Protein 2MT8 (pdb70)

Nearest PDB structures (foldseek):
  2mt8-assembly1_A  TM=7.486E-01  e=1.185E-05  synthetic construct
  1w7z-assembly1_C  TM=8.193E-01  e=6.221E-02  Ecballium elaterium
  1h9i-assembly1_I  TM=8.302E-01  e=5.796E-02  Ecballium elaterium
  1h9h-assembly1_I  TM=8.291E-01  e=7.168E-02  Ecballium elaterium
  1w7z-assembly2_G  TM=8.388E-01  e=8.258E-02  Ecballium elaterium

Foldseek 3Di:
DQAQVDWAFAPAQVVDDDQWGADPVRTTAGPPGHHSPHD

GO terms:
  GO:0004867 serine-type endopeptidase inhibitor activity (F, IMP)

InterPro domains:
  IPR000737 Proteinase inhibitor I7, squash [PF00299] (7-34)
  IPR000737 Proteinase inh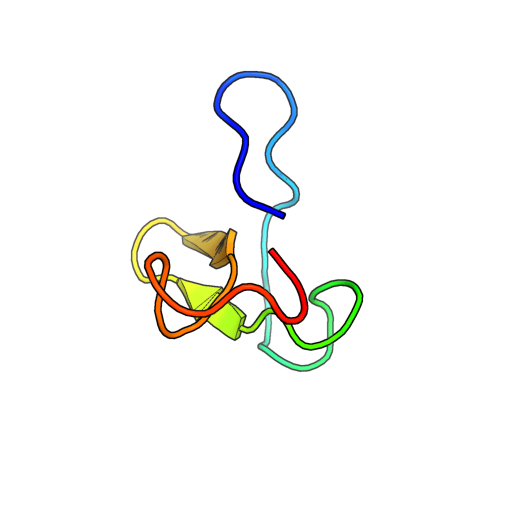ibitor I7, squash [PS00286] (8-27)
  IPR000737 Proteinase inhibitor I7, squash [cd00150] (8-34)
  IPR011052 Proteinase/amylase inhibitor domain superfamily [SSF57027] (2-34)

Secondary structure (DSSP, 8-state):
---SSSPPB-SSGGGSSTT-EE-TTSBEE-S-SSS-S--

Sequence (39 aa):
CEAIYAAPKCRRDSDCPGACICRGNGYCGEAIYAAPFARCEAIYAAPKCRRDSDCPGACICRGNGYCGEAIYAAPFARCEAIYAAPKCRRDSDCPGACICRGNGYCGEAIYAAPFARCEAIYAAPKCRRDSDCPGACICRGNGYCGEAIYAAPFARCEAIYAAPKCRRDSDCPGACICRGNGYCGEAIYAAPFARCEAIYAAPKCRRDSDCPGACICRGNGYCGEAIYAAPFARCEAIYAAPKCRRDSDCPGACICRGNGYCGEAIYAAPFARCEAIYAAPKCRRDSDCPGACICRGNGYCGEAIYAAPFARCEAIYAAPKCRRDSDCPGACICRGNGYCGEAIYAAPFARCEAIYAAPKCRRDSDCPGACICRGNGYCGEAIYAAPFARCEAIYAAPKCRRDSDCPGACICRGNGYCGEAIYAAPFARCEAIYAAPKCRRDSDCPGACICRGNGYCGEAIYAAPFARCEAIYAAPKCRRDSDCPGACICRGNGYCGEAIYAAPFARCEAIYAAPKCRRDSDCPGACICRGNGYCGEAIYAAPFARCEAIYAAPKCRRDSDCPGACICRGNGYCGEAIYAAPFARCEAIYAAPKCRRDSDCPGACICRGNGYCGEAIYAAPFARCEAIYAAPKCRRDSDCPGACICRGNGYCGEAIYAAPFARCEAIYAAPKCRRDSDCPGACICRGNGYCGEAIYAAPFARCEAIYAAPKCRRDSDCPGACICRGNGYCGEAIYAAPFARCEAIYAAPKCRRDSDCPGACICRGNGYCGEAIYAAPFAR

Radius of gyration: 8.67 Å; Cα contacts (8 Å, |Δi|>4): 76; chains: 1; bounding box: 23×21×16 Å

Organism: Momordica cochinchinensis (NCBI:txid3674)

Solvent-accessible surface area: 2978 Å² total; per-residue (Å²): 26,66,45,180,220,76,26,52,163,17,199,154,78,88,50,9,64,77,48,5,59,42,66,92,105,33,83,4,0,13,44,107,103,91,39,125,170,18,140

Structure (mmCIF, N/CA/C/O backbone):
data_2MT8
#
_entry.id   2MT8
#
loop_
_atom_site.group_PDB
_atom_site.id
_atom_site.type_symbol
_atom_site.label_atom_id
_atom_site.label_alt_id
_atom_site.label_comp_id
_atom_site.label_asym_id
_atom_site.label_entity_id
_atom_site.label_seq_id
_atom_site.pdbx_PDB_ins_code
_atom_site.Cartn_x
_atom_site.Cartn_y
_atom_site.Cartn_z
_atom_site.occupancy
_atom_site.B_iso_or_equiv
_atom_site.auth_seq_id
_atom_site.auth_comp_id
_atom_site.auth_asym_id
_atom_site.auth_atom_id
_atom_site.pdbx_PDB_model_num
ATOM 1 N N . CYS A 1 1 ? -3.985 1.927 2.378 1.00 0.00 1 CYS A N 1
ATOM 2 C CA . CYS A 1 1 ? -2.987 2.706 3.075 1.00 0.00 1 CYS A CA 1
ATOM 3 C C . CYS A 1 1 ? -2.315 3.659 2.108 1.00 0.00 1 CYS A C 1
ATOM 4 O O . CYS A 1 1 ? -1.144 4.060 2.292 1.00 0.00 1 CYS A O 1
ATOM 11 N N . GLU A 1 2 ? -3.069 4.122 1.141 1.00 0.00 2 GLU A N 1
ATOM 12 C CA . GLU A 1 2 ? -2.513 4.976 0.148 1.00 0.00 2 GLU A CA 1
ATOM 13 C C . GLU A 1 2 ? -2.611 6.395 0.642 1.00 0.00 2 GLU A C 1
ATOM 14 O O . GLU A 1 2 ? -3.642 6.816 1.180 1.00 0.00 2 GLU A O 1
ATOM 26 N N . ALA A 1 3 ? -1.552 7.109 0.482 1.00 0.00 3 ALA A N 1
ATOM 27 C CA . ALA A 1 3 ? -1.410 8.425 0.952 1.00 0.00 3 ALA A CA 1
ATOM 28 C C . ALA A 1 3 ? -0.442 9.075 0.033 1.00 0.00 3 ALA A C 1
ATOM 29 O O . ALA A 1 3 ? 0.343 8.382 -0.628 1.00 0.00 3 ALA A O 1
ATOM 36 N N . ILE A 1 4 ? -0.509 10.345 -0.054 1.00 0.00 4 ILE A N 1
ATOM 37 C CA . ILE A 1 4 ? 0.354 11.075 -0.946 1.00 0.00 4 ILE A CA 1
ATOM 38 C C . ILE A 1 4 ? 1.467 11.759 -0.178 1.00 0.00 4 ILE A C 1
ATOM 39 O O . ILE A 1 4 ? 2.631 11.753 -0.602 1.00 0.00 4 ILE A O 1
ATOM 55 N N . TYR A 1 5 ? 1.137 12.300 0.957 1.00 0.00 5 TYR A N 1
ATOM 56 C CA . TYR A 1 5 ? 2.101 13.053 1.730 1.00 0.00 5 TYR A CA 1
ATOM 57 C C . TYR A 1 5 ? 2.848 12.141 2.679 1.00 0.00 5 TYR A C 1
ATOM 58 O O . TYR A 1 5 ? 4.063 12.243 2.843 1.00 0.00 5 TYR A O 1
ATOM 76 N N . ALA A 1 6 ? 2.124 11.243 3.257 1.00 0.00 6 ALA A N 1
ATOM 77 C CA . ALA A 1 6 ? 2.655 10.339 4.275 1.00 0.00 6 ALA A CA 1
ATOM 78 C C . ALA A 1 6 ? 2.569 8.903 3.802 1.00 0.00 6 ALA A C 1
ATOM 79 O O . ALA A 1 6 ? 2.102 8.011 4.521 1.00 0.00 6 ALA A O 1
ATOM 86 N N . ALA A 1 7 ? 3.038 8.678 2.614 1.00 0.00 7 ALA A N 1
ATOM 87 C CA . ALA A 1 7 ? 2.977 7.376 2.002 1.00 0.00 7 ALA A CA 1
ATOM 88 C C . ALA A 1 7 ? 4.055 6.445 2.562 1.00 0.00 7 ALA A C 1
ATOM 89 O O . ALA A 1 7 ? 5.239 6.782 2.524 1.00 0.00 7 ALA A O 1
ATOM 96 N N . PRO A 1 8 ? 3.672 5.281 3.119 1.00 0.00 8 PRO A N 1
ATOM 97 C CA . PRO A 1 8 ? 4.635 4.294 3.585 1.00 0.00 8 PRO A CA 1
ATOM 98 C C . PRO A 1 8 ? 5.242 3.560 2.392 1.00 0.00 8 PRO A C 1
ATOM 99 O O . PRO A 1 8 ? 4.512 2.953 1.587 1.00 0.00 8 PRO A O 1
ATOM 110 N N . LYS A 1 9 ? 6.550 3.643 2.242 1.00 0.00 9 LYS A N 1
ATOM 111 C CA . LYS A 1 9 ? 7.215 2.996 1.131 1.00 0.00 9 LYS A CA 1
ATOM 112 C C . LYS A 1 9 ? 7.322 1.504 1.361 1.00 0.00 9 LYS A C 1
ATOM 113 O O . LYS A 1 9 ? 7.231 1.031 2.511 1.00 0.00 9 LYS A O 1
ATOM 132 N N . CYS A 1 10 ? 7.498 0.768 0.309 1.00 0.00 10 CYS A N 1
ATOM 133 C CA . CYS A 1 10 ? 7.552 -0.664 0.414 1.00 0.00 10 CYS A CA 1
ATOM 134 C C . CYS A 1 10 ? 8.861 -1.211 -0.079 1.00 0.00 10 CYS A C 1
ATOM 135 O O . CYS A 1 10 ? 9.527 -0.610 -0.938 1.00 0.00 10 CYS A O 1
ATOM 142 N N . ARG A 1 11 ? 9.250 -2.315 0.487 1.00 0.00 11 ARG A N 1
ATOM 143 C CA . ARG A 1 11 ? 10.358 -3.080 -0.011 1.00 0.00 11 ARG A CA 1
ATOM 144 C C . ARG A 1 11 ? 9.736 -4.337 -0.559 1.00 0.00 11 ARG A C 1
ATOM 145 O O . ARG A 1 11 ? 9.997 -4.759 -1.691 1.00 0.00 11 ARG A O 1
ATOM 166 N N . ARG A 1 12 ? 8.865 -4.907 0.253 1.00 0.00 12 ARG A N 1
ATOM 167 C CA . ARG A 1 12 ? 8.119 -6.068 -0.113 1.00 0.00 12 ARG A CA 1
ATOM 168 C C . ARG A 1 12 ? 6.738 -5.966 0.400 1.00 0.00 12 ARG A C 1
ATOM 169 O O . ARG A 1 12 ? 6.469 -5.217 1.325 1.00 0.00 12 ARG A O 1
ATOM 190 N N . ASP A 1 13 ? 5.867 -6.719 -0.199 1.00 0.00 13 ASP A N 1
ATOM 191 C CA . ASP A 1 13 ? 4.462 -6.689 0.085 1.00 0.00 13 ASP A CA 1
ATOM 192 C C . ASP A 1 13 ? 4.194 -6.954 1.549 1.00 0.00 13 ASP A C 1
ATOM 193 O O . ASP A 1 13 ? 3.339 -6.314 2.179 1.00 0.00 13 ASP A O 1
ATOM 202 N N . SER A 1 14 ? 4.977 -7.827 2.103 1.00 0.00 14 SER A N 1
ATOM 203 C CA . SER A 1 14 ? 4.829 -8.208 3.477 1.00 0.00 14 SER A CA 1
ATOM 204 C C . SER A 1 14 ? 5.154 -7.070 4.437 1.00 0.00 14 SER A C 1
ATOM 205 O O . SER A 1 14 ? 4.595 -7.004 5.533 1.00 0.00 14 SER A O 1
ATOM 213 N N . ASP A 1 15 ? 6.018 -6.148 4.022 1.00 0.00 15 ASP A N 1
ATOM 214 C CA . ASP A 1 15 ? 6.339 -5.008 4.889 1.00 0.00 15 ASP A CA 1
ATOM 215 C C . ASP A 1 15 ? 5.371 -3.867 4.727 1.00 0.00 15 ASP A C 1
ATOM 216 O O . ASP A 1 15 ? 5.572 -2.772 5.282 1.00 0.00 15 ASP A O 1
ATOM 225 N N . CYS A 1 16 ? 4.294 -4.122 4.023 1.00 0.00 16 CYS A N 1
ATOM 226 C CA . CYS A 1 16 ? 3.246 -3.170 3.906 1.00 0.00 16 CYS A CA 1
ATOM 227 C C . CYS A 1 16 ? 2.176 -3.417 4.969 1.00 0.00 16 CYS A C 1
ATOM 228 O O . CYS A 1 16 ? 1.815 -4.569 5.230 1.00 0.00 16 CYS A O 1
ATOM 235 N N . PRO A 1 17 ? 1.679 -2.335 5.616 1.00 0.00 17 PRO A N 1
ATOM 236 C CA . PRO A 1 17 ? 0.686 -2.419 6.709 1.00 0.00 17 PRO A CA 1
ATOM 237 C C . PRO A 1 17 ? -0.645 -3.051 6.280 1.00 0.00 17 PRO A C 1
ATOM 238 O O . PRO A 1 17 ? -1.033 -2.986 5.101 1.00 0.00 17 PRO A O 1
ATOM 249 N N . GLY A 1 18 ? -1.329 -3.659 7.242 1.00 0.00 18 GLY A N 1
ATOM 250 C CA . GLY A 1 18 ? -2.603 -4.295 6.992 1.00 0.00 18 GLY A CA 1
ATOM 251 C C . GLY A 1 18 ? -2.469 -5.436 6.016 1.00 0.00 18 GLY A C 1
ATOM 252 O O . GLY A 1 18 ? -1.802 -6.433 6.298 1.00 0.00 18 GLY A O 1
ATOM 256 N N . ALA A 1 19 ? -3.072 -5.281 4.872 1.00 0.00 19 ALA A N 1
ATOM 257 C CA . ALA A 1 19 ? -2.987 -6.265 3.826 1.00 0.00 19 ALA A CA 1
ATOM 258 C C . ALA A 1 19 ? -2.509 -5.603 2.550 1.00 0.00 19 ALA A C 1
ATOM 259 O O . ALA A 1 19 ? -2.595 -6.187 1.462 1.00 0.00 19 ALA A O 1
ATOM 266 N N . CYS A 1 20 ? -1.970 -4.391 2.692 1.00 0.00 20 CYS A N 1
ATOM 267 C CA . CYS A 1 20 ? -1.469 -3.624 1.564 1.00 0.00 20 CYS A CA 1
ATOM 268 C C . CYS A 1 20 ? -0.360 -4.366 0.848 1.00 0.00 20 CYS A C 1
ATOM 269 O O . CYS A 1 20 ? 0.346 -5.196 1.444 1.00 0.00 20 CYS A O 1
ATOM 276 N N . ILE A 1 21 ? -0.208 -4.071 -0.403 1.00 0.00 21 ILE A N 1
ATOM 277 C CA . ILE A 1 21 ? 0.811 -4.653 -1.208 1.00 0.00 21 ILE A CA 1
ATOM 278 C C . ILE A 1 21 ? 1.798 -3.562 -1.593 1.00 0.00 21 ILE A C 1
ATOM 279 O O . ILE A 1 21 ? 1.552 -2.367 -1.337 1.00 0.00 21 ILE A O 1
ATOM 295 N N . CYS A 1 22 ? 2.871 -3.948 -2.195 1.00 0.00 22 CYS A N 1
ATOM 296 C CA . CYS A 1 22 ? 3.870 -3.017 -2.638 1.00 0.00 22 CYS A CA 1
ATOM 297 C C . CYS A 1 22 ? 3.518 -2.591 -4.055 1.00 0.00 22 CYS A C 1
ATOM 298 O O . CYS A 1 22 ? 3.670 -3.367 -5.003 1.00 0.00 22 CYS A O 1
ATOM 305 N N . ARG A 1 23 ? 2.977 -1.395 -4.193 1.00 0.00 23 ARG A N 1
ATOM 306 C CA . ARG A 1 23 ? 2.539 -0.901 -5.467 1.00 0.00 23 ARG A CA 1
ATOM 307 C C . ARG A 1 23 ? 3.714 -0.508 -6.346 1.00 0.00 23 ARG A C 1
ATOM 308 O O . ARG A 1 23 ? 4.848 -0.312 -5.862 1.00 0.00 23 ARG A O 1
ATOM 329 N N . GLY A 1 24 ? 3.426 -0.315 -7.621 1.00 0.00 24 GLY A N 1
ATOM 330 C CA . GLY A 1 24 ? 4.440 -0.0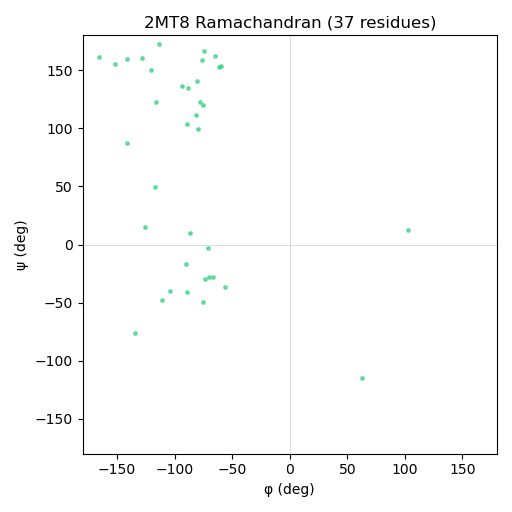04 -8.619 1.00 0.00 24 GLY A CA 1
ATOM 331 C C . GLY A 1 24 ? 5.022 1.391 -8.488 1.00 0.00 24 GLY A C 1
ATOM 332 O O . GLY A 1 24 ? 5.916 1.770 -9.238 1.00 0.00 24 GLY A O 1
ATOM 336 N N . ASN A 1 25 ? 4.518 2.148 -7.550 1.00 0.00 25 ASN A N 1
ATOM 337 C CA . ASN A 1 25 ? 5.026 3.479 -7.293 1.00 0.00 25 ASN A CA 1
ATOM 338 C C . ASN A 1 25 ? 6.153 3.410 -6.258 1.00 0.00 25 ASN A C 1
ATOM 339 O O . ASN A 1 25 ? 6.932 4.361 -6.099 1.00 0.00 25 ASN A O 1
ATOM 350 N N . GLY A 1 26 ? 6.222 2.289 -5.546 1.00 0.00 26 GLY A N 1
ATOM 351 C CA . GLY A 1 26 ? 7.271 2.074 -4.570 1.00 0.00 26 GLY A CA 1
ATOM 352 C C . GLY A 1 26 ? 6.750 2.283 -3.181 1.00 0.00 26 GLY A C 1
ATOM 353 O O . GLY A 1 26 ? 7.513 2.381 -2.206 1.00 0.00 26 GLY A O 1
ATOM 357 N N . TYR A 1 27 ? 5.453 2.350 -3.083 1.00 0.00 27 TYR A N 1
ATOM 358 C CA . TYR A 1 27 ? 4.787 2.587 -1.861 1.00 0.00 27 TYR A CA 1
ATOM 359 C C . TYR A 1 27 ? 3.722 1.543 -1.630 1.00 0.00 27 TYR A C 1
ATOM 360 O O . TYR A 1 27 ? 3.303 0.853 -2.557 1.00 0.00 27 TYR A O 1
ATOM 378 N N . CYS A 1 28 ? 3.317 1.413 -0.410 1.00 0.00 28 CYS A N 1
ATOM 379 C CA . CYS A 1 28 ? 2.313 0.459 -0.030 1.00 0.00 28 CYS A CA 1
ATOM 380 C C . CYS A 1 28 ? 0.922 0.972 -0.338 1.00 0.00 28 CYS A C 1
ATOM 381 O O . CYS A 1 28 ? 0.643 2.170 -0.188 1.00 0.00 28 CYS A O 1
ATOM 388 N N . GLY A 1 29 ? 0.080 0.088 -0.796 1.00 0.00 29 GLY A N 1
ATOM 389 C CA . GLY A 1 29 ? -1.289 0.414 -1.061 1.00 0.00 29 GLY A CA 1
ATOM 390 C C . GLY A 1 29 ? -2.078 -0.844 -1.243 1.00 0.00 29 GLY A C 1
ATOM 391 O O . GLY A 1 29 ? -1.484 -1.901 -1.459 1.00 0.00 29 GLY A O 1
ATOM 395 N N . GLU A 1 30 ? -3.375 -0.759 -1.122 1.00 0.00 30 GLU A N 1
ATOM 396 C CA . GLU A 1 30 ? -4.260 -1.890 -1.324 1.00 0.00 30 GLU A CA 1
ATOM 397 C C . GLU A 1 30 ? -4.188 -2.355 -2.791 1.00 0.00 30 GLU A C 1
ATOM 398 O O . GLU A 1 30 ? -3.698 -1.624 -3.666 1.00 0.00 30 GLU A O 1
ATOM 410 N N . ALA A 1 31 ? -4.633 -3.556 -3.047 1.00 0.00 31 ALA A N 1
ATOM 411 C CA . ALA A 1 31 ? -4.600 -4.117 -4.371 1.00 0.00 31 ALA A CA 1
ATOM 412 C C . ALA A 1 31 ? -5.694 -3.506 -5.211 1.00 0.00 31 ALA A C 1
ATOM 413 O O . ALA A 1 31 ? -5.450 -3.034 -6.324 1.00 0.00 31 ALA A O 1
ATOM 420 N N . ILE A 1 32 ? -6.885 -3.492 -4.682 1.00 0.00 32 ILE A N 1
ATOM 421 C CA . ILE A 1 32 ? -7.992 -2.876 -5.360 1.00 0.00 32 ILE A CA 1
ATOM 422 C C . ILE A 1 32 ? -8.448 -1.718 -4.512 1.00 0.00 32 ILE A C 1
ATOM 423 O O . ILE A 1 32 ? -8.828 -1.897 -3.369 1.00 0.00 32 ILE A O 1
ATOM 439 N N . TYR A 1 33 ? -8.449 -0.567 -5.080 1.00 0.00 33 TYR A N 1
ATOM 440 C CA . TYR A 1 33 ? -8.772 0.653 -4.366 1.00 0.00 33 TYR A CA 1
ATOM 441 C C . TYR A 1 33 ? -10.259 0.734 -4.083 1.00 0.00 33 TYR A C 1
ATOM 442 O O . TYR A 1 33 ? -10.690 1.319 -3.086 1.00 0.00 33 TYR A O 1
ATOM 460 N N . ALA A 1 34 ? -11.040 0.138 -4.964 1.00 0.00 34 ALA A N 1
ATOM 461 C CA . ALA A 1 34 ? -12.480 0.100 -4.815 1.00 0.00 34 ALA A CA 1
ATOM 462 C C . ALA A 1 34 ? -12.874 -0.807 -3.660 1.00 0.00 34 ALA A C 1
ATOM 463 O O . ALA A 1 34 ? -13.920 -0.627 -3.045 1.00 0.00 34 ALA A O 1
ATOM 470 N N . ALA A 1 35 ? -12.038 -1.786 -3.395 1.00 0.00 35 ALA A N 1
ATOM 471 C CA . ALA A 1 35 ? -12.258 -2.737 -2.335 1.00 0.00 35 ALA A CA 1
ATOM 472 C C . ALA A 1 35 ? -11.824 -2.174 -0.982 1.00 0.00 35 ALA A C 1
ATOM 473 O O . ALA A 1 35 ? -10.633 -1.958 -0.749 1.00 0.00 35 ALA A O 1
ATOM 480 N N . PRO A 1 36 ? -12.752 -1.893 -0.070 1.00 0.00 36 PRO A N 1
ATOM 481 C CA . PRO A 1 36 ? -12.389 -1.476 1.247 1.00 0.00 36 PRO A CA 1
ATOM 482 C C . PRO A 1 36 ? -11.999 -2.675 2.092 1.00 0.00 36 PRO A C 1
ATOM 483 O O . PRO A 1 36 ? -12.856 -3.458 2.543 1.00 0.00 36 PRO A O 1
ATOM 494 N N . PHE A 1 37 ? -10.734 -2.878 2.210 1.00 0.00 37 PHE A N 1
ATOM 495 C CA . PHE A 1 37 ? -10.220 -3.919 3.045 1.00 0.00 37 PHE A CA 1
ATOM 496 C C . PHE A 1 37 ? -9.088 -3.365 3.861 1.00 0.00 37 PHE A C 1
ATOM 497 O O . PHE A 1 37 ? -9.272 -3.051 5.037 1.00 0.00 37 PHE A O 1
ATOM 514 N N . ALA A 1 38 ? -7.954 -3.182 3.252 1.00 0.00 38 ALA A N 1
ATOM 515 C CA . ALA A 1 38 ? -6.839 -2.591 3.931 1.00 0.00 38 ALA A CA 1
ATOM 516 C C . ALA A 1 38 ? -6.085 -1.663 3.015 1.00 0.00 38 ALA A C 1
ATOM 517 O O . ALA A 1 38 ? -5.144 -2.060 2.341 1.00 0.00 38 ALA A O 1
ATOM 524 N N . ARG A 1 39 ? -6.529 -0.439 2.973 1.00 0.00 39 ARG A N 1
ATOM 525 C CA . ARG A 1 39 ? -5.924 0.571 2.159 1.00 0.00 39 ARG A CA 1
ATOM 526 C C . ARG A 1 39 ? -4.970 1.367 3.000 1.00 0.00 39 ARG A C 1
ATOM 527 O O . ARG A 1 39 ? -5.120 1.429 4.231 1.00 0.00 39 ARG A O 1
ATOM 548 N N . CYS A 1 1 ? -3.214 2.457 3.734 1.00 64.13 1 CYS A N 2
ATOM 549 C CA . CYS A 1 1 ? -1.819 2.706 4.042 1.00 12.34 1 CYS A CA 2
ATOM 550 C C . CYS A 1 1 ? -1.423 3.951 3.280 1.00 22.15 1 CYS A C 2
ATOM 551 O O . CYS A 1 1 ? -0.272 4.176 2.930 1.00 60.12 1 CYS A O 2
ATOM 558 N N . GLU A 1 2 ? -2.416 4.772 3.062 1.00 44.50 2 GLU A N 2
ATOM 559 C CA . GLU A 1 2 ? -2.275 5.986 2.323 1.00 62.23 2 GLU A CA 2
ATOM 560 C C . GLU A 1 2 ? -1.941 7.105 3.275 1.00 60.00 2 GLU A C 2
ATOM 561 O O . GLU A 1 2 ? -2.501 7.186 4.377 1.00 53.21 2 GLU A O 2
ATOM 573 N N . ALA A 1 3 ? -1.066 7.947 2.858 1.00 64.22 3 ALA A N 2
ATOM 574 C CA . ALA A 1 3 ? -0.556 9.012 3.659 1.00 32.04 3 ALA A CA 2
ATOM 575 C C . ALA A 1 3 ? -0.002 10.058 2.728 1.00 40.25 3 ALA A C 2
ATOM 576 O O . ALA A 1 3 ? 0.727 9.737 1.793 1.00 3.43 3 ALA A O 2
ATOM 583 N N . ILE A 1 4 ? -0.385 11.276 2.931 1.00 31.51 4 ILE A N 2
ATOM 584 C CA . ILE A 1 4 ? -0.017 12.344 2.025 1.00 14.03 4 ILE A CA 2
ATOM 585 C C . ILE A 1 4 ? 1.282 13.045 2.440 1.00 53.33 4 ILE A C 2
ATOM 586 O O . ILE A 1 4 ? 2.026 13.537 1.593 1.00 11.02 4 ILE A O 2
ATOM 602 N N . TYR A 1 5 ? 1.598 13.052 3.701 1.00 31.44 5 TYR A N 2
ATOM 603 C CA . TYR A 1 5 ? 2.824 13.706 4.130 1.00 43.13 5 TYR A CA 2
ATOM 604 C C . TYR A 1 5 ? 3.949 12.726 4.073 1.00 13.24 5 TYR A C 2
ATOM 605 O O . TYR A 1 5 ? 5.025 13.020 3.569 1.00 40.51 5 TYR A O 2
ATOM 623 N N . ALA A 1 6 ? 3.691 11.561 4.546 1.00 24.33 6 ALA A N 2
ATOM 624 C CA . ALA A 1 6 ? 4.697 10.536 4.572 1.00 64.42 6 ALA A CA 2
ATOM 625 C C . ALA A 1 6 ? 4.118 9.226 4.135 1.00 30.35 6 ALA A C 2
ATOM 626 O O . ALA A 1 6 ? 3.599 8.466 4.952 1.00 54.34 6 ALA A O 2
ATOM 633 N N . ALA A 1 7 ? 4.123 9.009 2.844 1.00 44.14 7 ALA A N 2
ATOM 634 C CA . ALA A 1 7 ? 3.635 7.785 2.274 1.00 35.24 7 ALA A CA 2
ATOM 635 C C . ALA A 1 7 ? 4.602 6.657 2.596 1.00 74.05 7 ALA A C 2
ATOM 636 O O . ALA A 1 7 ? 5.803 6.774 2.323 1.00 24.11 7 ALA A O 2
ATOM 643 N N . PRO A 1 8 ? 4.114 5.583 3.228 1.00 0.00 8 PRO A N 2
ATOM 644 C CA . PRO A 1 8 ? 4.940 4.447 3.592 1.00 20.23 8 PRO A CA 2
ATOM 645 C C . PRO A 1 8 ? 5.473 3.712 2.371 1.00 73.02 8 PRO A C 2
ATOM 646 O O . PRO A 1 8 ? 4.719 3.081 1.610 1.00 53.53 8 PRO A O 2
ATOM 657 N N . LYS A 1 9 ? 6.753 3.832 2.167 1.00 61.51 9 LYS A N 2
ATOM 658 C CA . LYS A 1 9 ? 7.415 3.190 1.063 1.00 74.33 9 LYS A CA 2
ATOM 659 C C . LYS A 1 9 ? 7.699 1.727 1.380 1.00 3.00 9 LYS A C 2
ATOM 660 O O . LYS A 1 9 ? 7.822 1.344 2.563 1.00 31.20 9 LYS A O 2
ATOM 679 N N . CYS A 1 10 ? 7.785 0.921 0.362 1.00 33.55 10 CYS A N 2
ATOM 680 C CA . CYS A 1 10 ? 7.972 -0.499 0.524 1.00 31.11 10 CYS A CA 2
ATOM 681 C C . CYS A 1 10 ? 9.012 -1.027 -0.434 1.00 0.30 10 CYS A C 2
ATOM 682 O O . CYS A 1 10 ? 9.237 -0.461 -1.509 1.00 72.34 10 CYS A O 2
ATOM 689 N N . ARG A 1 11 ? 9.667 -2.077 -0.026 1.00 71.31 11 ARG A N 2
ATOM 690 C CA . ARG A 1 11 ? 10.630 -2.776 -0.847 1.00 54.02 11 ARG A CA 2
ATOM 691 C C . ARG A 1 11 ? 9.962 -4.064 -1.280 1.00 4.44 11 ARG A C 2
ATOM 692 O O . ARG A 1 11 ? 10.161 -4.566 -2.390 1.00 71.14 11 ARG A O 2
ATOM 713 N N . ARG A 1 12 ? 9.191 -4.597 -0.354 1.00 53.02 12 ARG A N 2
ATOM 714 C CA . ARG A 1 12 ? 8.444 -5.810 -0.514 1.00 42.23 12 ARG A CA 2
ATOM 715 C C . ARG A 1 12 ? 7.067 -5.638 0.045 1.00 11.10 12 ARG A C 2
ATOM 716 O O . ARG A 1 12 ? 6.825 -4.746 0.858 1.00 72.54 12 ARG A O 2
ATOM 737 N N . ASP A 1 13 ? 6.182 -6.505 -0.363 1.00 11.34 13 ASP A N 2
ATOM 738 C CA . ASP A 1 13 ? 4.785 -6.468 0.007 1.00 11.31 13 ASP A CA 2
ATOM 739 C C . ASP A 1 13 ? 4.603 -6.659 1.477 1.00 52.33 13 ASP A C 2
ATOM 740 O O . ASP A 1 13 ? 3.696 -6.104 2.081 1.00 65.41 13 ASP A O 2
ATOM 749 N N . SER A 1 14 ? 5.496 -7.401 2.055 1.00 31.20 14 SER A N 2
ATOM 750 C CA . SER A 1 14 ? 5.481 -7.664 3.474 1.00 41.43 14 SER A CA 2
ATOM 751 C C . SER A 1 14 ? 5.815 -6.423 4.309 1.00 74.42 14 SER A C 2
ATOM 752 O O . SER A 1 14 ? 5.568 -6.388 5.518 1.00 24.30 14 SER A O 2
ATOM 760 N N . ASP A 1 15 ? 6.362 -5.404 3.654 1.00 24.30 15 ASP A N 2
ATOM 761 C CA . ASP A 1 15 ? 6.622 -4.106 4.313 1.00 1.13 15 ASP A CA 2
ATOM 762 C C . ASP A 1 15 ? 5.313 -3.379 4.522 1.00 43.01 15 ASP A C 2
ATOM 763 O O . ASP A 1 15 ? 5.233 -2.406 5.278 1.00 14.34 15 ASP A O 2
ATOM 772 N N . CYS A 1 16 ? 4.305 -3.826 3.833 1.00 4.35 16 CYS A N 2
ATOM 773 C CA . CYS A 1 16 ? 3.020 -3.245 3.908 1.00 70.01 16 CYS A CA 2
ATOM 774 C C . CYS A 1 16 ? 2.151 -4.081 4.838 1.00 11.23 16 CYS A C 2
ATOM 775 O O . CYS A 1 16 ? 2.032 -5.297 4.659 1.00 1.04 16 CYS A O 2
ATOM 782 N N . PRO A 1 17 ? 1.591 -3.468 5.875 1.00 75.32 17 PRO A N 2
ATOM 783 C CA . PRO A 1 17 ? 0.745 -4.159 6.831 1.00 50.23 17 PRO A CA 2
ATOM 784 C C . PRO A 1 17 ? -0.737 -4.126 6.442 1.00 55.23 17 PRO A C 2
ATOM 785 O O . PRO A 1 17 ? -1.117 -3.625 5.353 1.00 63.35 17 PRO A O 2
ATOM 796 N N . GLY A 1 18 ? -1.568 -4.645 7.332 1.00 21.31 18 GLY A N 2
ATOM 797 C CA . GLY A 1 18 ? -2.993 -4.654 7.145 1.00 75.31 18 GLY A CA 2
ATOM 798 C C . GLY A 1 18 ? -3.412 -5.517 5.998 1.00 54.11 18 GLY A C 2
ATOM 799 O O . GLY A 1 18 ? -3.436 -6.747 6.100 1.00 64.20 18 GLY A O 2
ATOM 803 N N . ALA A 1 19 ? -3.718 -4.888 4.909 1.00 12.34 19 ALA A N 2
ATOM 804 C CA . ALA A 1 19 ? -4.140 -5.574 3.726 1.00 50.14 19 ALA A CA 2
ATOM 805 C C . ALA A 1 19 ? -3.499 -4.941 2.515 1.00 4.42 19 ALA A C 2
ATOM 806 O O . ALA A 1 19 ? -3.838 -5.251 1.385 1.00 22.30 19 ALA A O 2
ATOM 813 N N . CYS A 1 20 ? -2.537 -4.093 2.758 1.00 60.12 20 CYS A N 2
ATOM 814 C CA . CYS A 1 20 ? -1.913 -3.352 1.706 1.00 72.12 20 CYS A CA 2
ATOM 815 C C . CYS A 1 20 ? -0.814 -4.170 1.059 1.00 43.33 20 CYS A C 2
ATOM 816 O O . CYS A 1 20 ? -0.203 -5.033 1.696 1.00 42.25 20 CYS A O 2
ATOM 823 N N . ILE A 1 21 ? -0.574 -3.901 -0.186 1.00 43.35 21 ILE A N 2
ATOM 824 C CA . ILE A 1 21 ? 0.458 -4.549 -0.936 1.00 72.11 21 ILE A CA 2
ATOM 825 C C . ILE A 1 21 ? 1.456 -3.496 -1.377 1.00 62.10 21 ILE A C 2
ATOM 826 O O . ILE A 1 21 ? 1.210 -2.284 -1.202 1.00 4.12 21 ILE A O 2
ATOM 842 N N . CYS A 1 22 ? 2.545 -3.917 -1.933 1.00 2.11 22 CYS A N 2
ATOM 843 C CA . CYS A 1 22 ? 3.552 -2.987 -2.363 1.00 35.30 22 CYS A CA 2
ATOM 844 C C . CYS A 1 22 ? 3.327 -2.682 -3.825 1.00 53.10 22 CYS A C 2
ATOM 845 O O . CYS A 1 22 ? 3.547 -3.539 -4.683 1.00 21.51 22 CYS A O 2
ATOM 852 N N . ARG A 1 23 ? 2.849 -1.482 -4.103 1.00 62.32 23 ARG A N 2
ATOM 853 C CA . ARG A 1 23 ? 2.517 -1.072 -5.443 1.00 11.11 23 ARG A CA 2
ATOM 854 C C . ARG A 1 23 ? 3.785 -0.818 -6.259 1.00 24.21 23 ARG A C 2
ATOM 855 O O . ARG A 1 23 ? 4.879 -0.665 -5.698 1.00 25.21 23 ARG A O 2
ATOM 876 N N . GLY A 1 24 ? 3.624 -0.708 -7.571 1.00 33.43 24 GLY A N 2
ATOM 877 C CA . GLY A 1 24 ? 4.756 -0.569 -8.503 1.00 35.15 24 GLY A CA 2
ATOM 878 C C . GLY A 1 24 ? 5.536 0.731 -8.359 1.00 14.30 24 GLY A C 2
ATOM 879 O O . GLY A 1 24 ? 6.602 0.893 -8.951 1.00 52.22 24 GLY A O 2
ATOM 883 N N . ASN A 1 25 ? 5.021 1.633 -7.570 1.00 2.35 25 ASN A N 2
ATOM 884 C CA . ASN A 1 25 ? 5.659 2.921 -7.335 1.00 31.43 25 ASN A CA 2
ATOM 885 C C . ASN A 1 25 ? 6.617 2.819 -6.159 1.00 0.23 25 ASN A C 2
ATOM 886 O O . ASN A 1 25 ? 7.501 3.654 -5.988 1.00 3.41 25 ASN A O 2
ATOM 897 N N . GLY A 1 26 ? 6.427 1.796 -5.349 1.00 41.55 26 GLY A N 2
ATOM 898 C CA . GLY A 1 26 ? 7.302 1.562 -4.237 1.00 41.01 26 GLY A CA 2
ATOM 899 C C . GLY A 1 26 ? 6.700 2.063 -2.965 1.00 63.41 26 GLY A C 2
ATOM 900 O O . GLY A 1 26 ? 7.414 2.395 -2.013 1.00 12.32 26 GLY A O 2
ATOM 904 N N . TYR A 1 27 ? 5.391 2.164 -2.959 1.00 73.00 27 TYR A N 2
ATOM 905 C CA . TYR A 1 27 ? 4.654 2.594 -1.817 1.00 72.52 27 TYR A CA 2
ATOM 906 C C . TYR A 1 27 ? 3.562 1.595 -1.473 1.00 21.03 27 TYR A C 2
ATOM 907 O O . TYR A 1 27 ? 3.059 0.866 -2.349 1.00 45.12 27 TYR A O 2
ATOM 925 N N . CYS A 1 28 ? 3.224 1.540 -0.210 1.00 73.21 28 CYS A N 2
ATOM 926 C CA . CYS A 1 28 ? 2.205 0.645 0.276 1.00 70.54 28 CYS A CA 2
ATOM 927 C C . CYS A 1 28 ? 0.825 1.187 0.012 1.00 13.43 28 CYS A C 2
ATOM 928 O O . CYS A 1 28 ? 0.516 2.337 0.351 1.00 64.24 28 CYS A O 2
ATOM 935 N N . GLY A 1 29 ? 0.007 0.373 -0.586 1.00 60.14 29 GLY A N 2
ATOM 936 C CA . GLY A 1 29 ? -1.335 0.744 -0.872 1.00 33.13 29 GLY A CA 2
ATOM 937 C C . GLY A 1 29 ? -2.158 -0.479 -1.078 1.00 12.02 29 GLY A C 2
ATOM 938 O O . GLY A 1 29 ? -1.612 -1.574 -1.164 1.00 42.00 29 GLY A O 2
ATOM 942 N N . GLU A 1 30 ? -3.437 -0.330 -1.124 1.00 74.11 30 GLU A N 2
ATOM 943 C CA . GLU A 1 30 ? -4.305 -1.431 -1.356 1.00 40.23 30 GLU A CA 2
ATOM 944 C C . GLU A 1 30 ? -4.298 -1.754 -2.860 1.00 64.42 30 GLU A C 2
ATOM 945 O O . GLU A 1 30 ? -3.774 -0.972 -3.681 1.00 33.41 30 GLU A O 2
ATOM 957 N N . ALA A 1 31 ? -4.836 -2.890 -3.216 1.00 22.12 31 ALA A N 2
ATOM 958 C CA . ALA A 1 31 ? -4.942 -3.302 -4.614 1.00 62.43 31 ALA A CA 2
ATOM 959 C C . ALA A 1 31 ? -6.004 -2.466 -5.300 1.00 73.02 31 ALA A C 2
ATOM 960 O O . ALA A 1 31 ? -6.084 -2.395 -6.521 1.00 61.11 31 ALA A O 2
ATOM 967 N N . ILE A 1 32 ? -6.804 -1.842 -4.482 1.00 33.51 32 ILE A N 2
ATOM 968 C CA . ILE A 1 32 ? -7.816 -0.925 -4.888 1.00 44.10 32 ILE A CA 2
ATOM 969 C C . ILE A 1 32 ? -7.193 0.463 -4.749 1.00 52.23 32 ILE A C 2
ATOM 970 O O . ILE A 1 32 ? -6.305 0.650 -3.904 1.00 0.33 32 ILE A O 2
ATOM 986 N N . TYR A 1 33 ? -7.616 1.402 -5.565 1.00 74.14 33 TYR A N 2
ATOM 987 C CA . TYR A 1 33 ? -7.055 2.741 -5.562 1.00 20.23 33 TYR A CA 2
ATOM 988 C C . TYR A 1 33 ? -7.231 3.413 -4.204 1.00 65.32 33 TYR A C 2
ATOM 989 O O . TYR A 1 33 ? -6.252 3.780 -3.546 1.00 30.34 33 TYR A O 2
ATOM 1007 N N . ALA A 1 34 ? -8.443 3.553 -3.780 1.00 32.03 34 ALA A N 2
ATOM 1008 C CA . ALA A 1 34 ? -8.714 4.039 -2.451 1.00 71.00 34 ALA A CA 2
ATOM 1009 C C . ALA A 1 34 ? -8.961 2.830 -1.582 1.00 3.44 34 ALA A C 2
ATOM 1010 O O . ALA A 1 34 ? -9.819 2.001 -1.903 1.00 63.34 34 ALA A O 2
ATOM 1017 N N . ALA A 1 35 ? -8.199 2.690 -0.529 1.00 21.33 35 ALA A N 2
ATOM 1018 C CA . ALA A 1 35 ? -8.325 1.533 0.322 1.00 22.04 35 ALA A CA 2
ATOM 1019 C C . ALA A 1 35 ? -9.605 1.633 1.146 1.00 31.23 35 ALA A C 2
ATOM 1020 O O . ALA A 1 35 ? -9.901 2.691 1.699 1.00 61.44 35 ALA A O 2
ATOM 1027 N N . PRO A 1 36 ? -10.405 0.547 1.196 1.00 51.55 36 PRO A N 2
ATOM 1028 C CA . PRO A 1 36 ? -11.697 0.523 1.903 1.00 2.31 36 PRO A CA 2
ATOM 1029 C C . PRO A 1 36 ? -11.615 0.911 3.380 1.00 24.43 36 PRO A C 2
ATOM 1030 O O . PRO A 1 36 ? -12.426 1.694 3.864 1.00 51.23 36 PRO A O 2
ATOM 1041 N N . PHE A 1 37 ? -10.649 0.384 4.087 1.00 24.23 37 PHE A N 2
ATOM 1042 C CA . PHE A 1 37 ? -10.524 0.669 5.493 1.00 3.14 37 PHE A CA 2
ATOM 1043 C C . PHE A 1 37 ? -9.086 0.606 5.902 1.00 41.31 37 PHE A C 2
ATOM 1044 O O . PHE A 1 37 ? -8.564 1.534 6.535 1.00 22.14 37 PHE A O 2
ATOM 1061 N N . ALA A 1 38 ? -8.433 -0.478 5.547 1.00 72.23 38 ALA A N 2
ATOM 1062 C CA . ALA A 1 38 ? -7.032 -0.646 5.845 1.00 22.14 38 ALA A CA 2
ATOM 1063 C C . ALA A 1 38 ? -6.207 0.123 4.842 1.00 62.42 38 ALA A C 2
ATOM 1064 O O . ALA A 1 38 ? -5.646 -0.437 3.900 1.00 61.02 38 ALA A O 2
ATOM 1071 N N . ARG A 1 39 ? -6.272 1.417 4.969 1.00 72.53 39 ARG A N 2
ATOM 1072 C CA . ARG A 1 39 ? -5.543 2.306 4.132 1.00 11.34 39 ARG A CA 2
ATOM 1073 C C . ARG A 1 39 ? -4.131 2.430 4.639 1.00 21.30 39 ARG A C 2
ATOM 1074 O O . ARG A 1 39 ? -3.894 2.481 5.841 1.00 10.34 39 ARG A O 2
ATOM 1095 N N . CYS A 1 1 ? -4.239 1.608 4.079 1.00 64.14 1 CYS A N 3
ATOM 1096 C CA . CYS A 1 1 ? -3.034 2.149 4.571 1.00 64.43 1 CYS A CA 3
ATOM 1097 C C . CYS A 1 1 ? -3.058 3.572 4.100 1.00 55.52 1 CYS A C 3
ATOM 1098 O O . CYS A 1 1 ? -3.202 3.829 2.894 1.00 3.14 1 CYS A O 3
ATOM 1105 N N . GLU A 1 2 ? -2.977 4.478 5.000 1.00 62.11 2 GLU A N 3
ATOM 1106 C CA . GLU A 1 2 ? -3.048 5.871 4.663 1.00 42.52 2 GLU A CA 3
ATOM 1107 C C . GLU A 1 2 ? -1.675 6.392 4.337 1.00 22.11 2 GLU A C 3
ATOM 1108 O O . GLU A 1 2 ? -0.673 5.967 4.935 1.00 53.35 2 GLU A O 3
ATOM 1120 N N . ALA A 1 3 ? -1.626 7.284 3.386 1.00 31.54 3 ALA A N 3
ATOM 1121 C CA . ALA A 1 3 ? -0.386 7.825 2.891 1.00 20.42 3 ALA A CA 3
ATOM 1122 C C . ALA A 1 3 ? -0.474 9.335 2.805 1.00 71.41 3 ALA A C 3
ATOM 1123 O O . ALA A 1 3 ? 0.143 9.960 1.947 1.00 42.12 3 ALA A O 3
ATOM 1130 N N . ILE A 1 4 ? -1.154 9.921 3.747 1.00 1.44 4 ILE A N 3
ATOM 1131 C CA . ILE A 1 4 ? -1.403 11.341 3.713 1.00 43.40 4 ILE A CA 3
ATOM 1132 C C . ILE A 1 4 ? -0.289 12.093 4.403 1.00 1.12 4 ILE A C 3
ATOM 1133 O O . ILE A 1 4 ? 0.301 13.011 3.834 1.00 54.10 4 ILE A O 3
ATOM 1149 N N . TYR A 1 5 ? 0.034 11.685 5.588 1.00 30.23 5 TYR A N 3
ATOM 1150 C CA . TYR A 1 5 ? 1.051 12.375 6.349 1.00 33.40 5 TYR A CA 3
ATOM 1151 C C . TYR A 1 5 ? 2.367 11.685 6.147 1.00 24.44 5 TYR A C 3
ATOM 1152 O O . TYR A 1 5 ? 3.436 12.319 6.076 1.00 42.41 5 TYR A O 3
ATOM 1170 N N . ALA A 1 6 ? 2.274 10.403 6.021 1.00 3.15 6 ALA A N 3
ATOM 1171 C CA . ALA A 1 6 ? 3.412 9.543 5.874 1.00 51.23 6 ALA A CA 3
ATOM 1172 C C . ALA A 1 6 ? 3.040 8.376 4.993 1.00 35.55 6 ALA A C 3
ATOM 1173 O O . ALA A 1 6 ? 2.304 7.470 5.411 1.00 34.15 6 ALA A O 3
ATOM 1180 N N . ALA A 1 7 ? 3.502 8.419 3.781 1.00 50.12 7 ALA A N 3
ATOM 1181 C CA . ALA A 1 7 ? 3.222 7.401 2.804 1.00 30.31 7 ALA A CA 3
ATOM 1182 C C . ALA A 1 7 ? 4.092 6.173 3.043 1.00 24.33 7 ALA A C 3
ATOM 1183 O O . ALA A 1 7 ? 5.323 6.258 2.955 1.00 74.23 7 ALA A O 3
ATOM 1190 N N . PRO A 1 8 ? 3.474 5.014 3.373 1.00 23.11 8 PRO A N 3
ATOM 1191 C CA . PRO A 1 8 ? 4.207 3.780 3.645 1.00 24.32 8 PRO A CA 3
ATOM 1192 C C . PRO A 1 8 ? 4.945 3.278 2.416 1.00 73.53 8 PRO A C 3
ATOM 1193 O O . PRO A 1 8 ? 4.325 2.923 1.408 1.00 50.41 8 PRO A O 3
ATOM 1204 N N . LYS A 1 9 ? 6.247 3.275 2.499 1.00 63.22 9 LYS A N 3
ATOM 1205 C CA . LYS A 1 9 ? 7.100 2.828 1.417 1.00 22.04 9 LYS A CA 3
ATOM 1206 C C . LYS A 1 9 ? 7.339 1.334 1.581 1.00 54.33 9 LYS A C 3
ATOM 1207 O O . LYS A 1 9 ? 7.162 0.790 2.685 1.00 13.53 9 LYS A O 3
ATOM 1226 N N . CYS A 1 10 ? 7.722 0.677 0.531 1.00 42.31 10 CYS A N 3
ATOM 1227 C CA . CYS A 1 10 ? 7.948 -0.742 0.574 1.00 0.23 10 CYS A CA 3
ATOM 1228 C C . CYS A 1 10 ? 8.974 -1.177 -0.453 1.00 15.33 10 CYS A C 3
ATOM 1229 O O . CYS A 1 10 ? 9.283 -0.442 -1.409 1.00 44.35 10 CYS A O 3
ATOM 1236 N N . ARG A 1 11 ? 9.550 -2.328 -0.203 1.00 21.40 11 ARG A N 3
ATOM 1237 C CA . ARG A 1 11 ? 10.386 -3.020 -1.164 1.00 32.41 11 ARG A CA 3
ATOM 1238 C C . ARG A 1 11 ? 9.745 -4.364 -1.433 1.00 22.41 11 ARG A C 3
ATOM 1239 O O . ARG A 1 11 ? 9.775 -4.892 -2.546 1.00 73.35 11 ARG A O 3
ATOM 1260 N N . ARG A 1 12 ? 9.172 -4.912 -0.392 1.00 23.12 12 ARG A N 3
ATOM 1261 C CA . ARG A 1 12 ? 8.428 -6.130 -0.456 1.00 51.53 12 ARG A CA 3
ATOM 1262 C C . ARG A 1 12 ? 7.064 -5.907 0.119 1.00 1.34 12 ARG A C 3
ATOM 1263 O O . ARG A 1 12 ? 6.859 -5.003 0.931 1.00 24.20 12 ARG A O 3
ATOM 1284 N N . ASP A 1 13 ? 6.148 -6.735 -0.280 1.00 23.43 13 ASP A N 3
ATOM 1285 C CA . ASP A 1 13 ? 4.759 -6.640 0.090 1.00 74.03 13 ASP A CA 3
ATOM 1286 C C . ASP A 1 13 ? 4.585 -6.810 1.569 1.00 41.32 13 ASP A C 3
ATOM 1287 O O . ASP A 1 13 ? 3.715 -6.201 2.191 1.00 54.43 13 ASP A O 3
ATOM 1296 N N . SER A 1 14 ? 5.441 -7.603 2.125 1.00 14.32 14 SER A N 3
ATOM 1297 C CA . SER A 1 14 ? 5.469 -7.882 3.536 1.00 50.20 14 SER A CA 3
ATOM 1298 C C . SER A 1 14 ? 5.830 -6.657 4.387 1.00 62.13 14 SER A C 3
ATOM 1299 O O . SER A 1 14 ? 5.584 -6.635 5.594 1.00 44.33 14 SER A O 3
ATOM 1307 N N . ASP A 1 15 ? 6.381 -5.639 3.747 1.00 42.04 15 ASP A N 3
ATOM 1308 C CA . ASP A 1 15 ? 6.710 -4.365 4.431 1.00 4.41 15 ASP A CA 3
ATOM 1309 C C . ASP A 1 15 ? 5.456 -3.546 4.619 1.00 4.01 15 ASP A C 3
ATOM 1310 O O . ASP A 1 15 ? 5.440 -2.565 5.371 1.00 55.43 15 ASP A O 3
ATOM 1319 N N . CYS A 1 16 ? 4.422 -3.923 3.925 1.00 40.31 16 CYS A N 3
ATOM 1320 C CA . CYS A 1 16 ? 3.204 -3.187 3.927 1.00 52.32 16 CYS A CA 3
ATOM 1321 C C . CYS A 1 16 ? 2.268 -3.642 5.015 1.00 43.52 16 CYS A C 3
ATOM 1322 O O . CYS A 1 16 ? 2.010 -4.838 5.158 1.00 1.14 16 CYS A O 3
ATOM 1329 N N . PRO A 1 17 ? 1.740 -2.694 5.796 1.00 32.54 17 PRO A N 3
ATOM 1330 C CA . PRO A 1 17 ? 0.810 -2.997 6.874 1.00 74.31 17 PRO A CA 3
ATOM 1331 C C . PRO A 1 17 ? -0.596 -3.322 6.350 1.00 21.30 17 PRO A C 3
ATOM 1332 O O . PRO A 1 17 ? -0.849 -3.328 5.105 1.00 21.02 17 PRO A O 3
ATOM 1343 N N . GLY A 1 18 ? -1.492 -3.602 7.283 1.00 34.43 18 GLY A N 3
ATOM 1344 C CA . GLY A 1 18 ? -2.860 -3.911 6.968 1.00 23.31 18 GLY A CA 3
ATOM 1345 C C . GLY A 1 18 ? -2.960 -5.103 6.072 1.00 5.44 18 GLY A C 3
ATOM 1346 O O . GLY A 1 18 ? -2.550 -6.209 6.442 1.00 22.42 18 GLY A O 3
ATOM 1350 N N . ALA A 1 19 ? -3.469 -4.886 4.905 1.00 43.32 19 ALA A N 3
ATOM 1351 C CA . ALA A 1 19 ? -3.559 -5.915 3.916 1.00 31.15 19 ALA A CA 3
ATOM 1352 C C . ALA A 1 19 ? -3.098 -5.349 2.590 1.00 32.45 19 ALA A C 3
ATOM 1353 O O . ALA A 1 19 ? -3.356 -5.914 1.516 1.00 3.24 19 ALA A O 3
ATOM 1360 N N . CYS A 1 20 ? -2.364 -4.262 2.673 1.00 43.42 20 CYS A N 3
ATOM 1361 C CA . CYS A 1 20 ? -1.913 -3.553 1.509 1.00 64.44 20 CYS A CA 3
ATOM 1362 C C . CYS A 1 20 ? -0.741 -4.271 0.880 1.00 22.43 20 CYS A C 3
ATOM 1363 O O . CYS A 1 20 ? 0.019 -4.957 1.575 1.00 51.11 20 CYS A O 3
ATOM 1370 N N . ILE A 1 21 ? -0.597 -4.136 -0.407 1.00 5.13 21 ILE A N 3
ATOM 1371 C CA . ILE A 1 21 ? 0.531 -4.705 -1.104 1.00 74.13 21 ILE A CA 3
ATOM 1372 C C . ILE A 1 21 ? 1.448 -3.590 -1.546 1.00 61.22 21 ILE A C 3
ATOM 1373 O O . ILE A 1 21 ? 1.111 -2.403 -1.390 1.00 41.12 21 ILE A O 3
ATOM 1389 N N . CYS A 1 22 ? 2.566 -3.954 -2.083 1.00 32.13 22 CYS A N 3
ATOM 1390 C CA . CYS A 1 22 ? 3.549 -3.009 -2.528 1.00 42.11 22 CYS A CA 3
ATOM 1391 C C . CYS A 1 22 ? 3.285 -2.681 -3.990 1.00 75.40 22 CYS A C 3
ATOM 1392 O O . CYS A 1 22 ? 3.271 -3.574 -4.844 1.00 70.14 22 CYS A O 3
ATOM 1399 N N . ARG A 1 23 ? 3.008 -1.433 -4.273 1.00 73.14 23 ARG A N 3
ATOM 1400 C CA . ARG A 1 23 ? 2.722 -0.999 -5.610 1.00 14.12 23 ARG A CA 3
ATOM 1401 C C . ARG A 1 23 ? 4.010 -0.630 -6.346 1.00 42.13 23 ARG A C 3
ATOM 1402 O O . ARG A 1 23 ? 5.072 -0.510 -5.726 1.00 61.44 23 ARG A O 3
ATOM 1423 N N . GLY A 1 24 ? 3.902 -0.399 -7.653 1.00 72.03 24 GLY A N 3
ATOM 1424 C CA . GLY A 1 24 ? 5.068 -0.110 -8.513 1.00 42.12 24 GLY A CA 3
ATOM 1425 C C . GLY A 1 24 ? 5.732 1.241 -8.242 1.00 52.02 24 GLY A C 3
ATOM 1426 O O . GLY A 1 24 ? 6.781 1.571 -8.826 1.00 35.30 24 GLY A O 3
ATOM 1430 N N . ASN A 1 25 ? 5.124 2.025 -7.394 1.00 13.15 25 ASN A N 3
ATOM 1431 C CA . ASN A 1 25 ? 5.681 3.300 -6.973 1.00 42.03 25 ASN A CA 3
ATOM 1432 C C . ASN A 1 25 ? 6.565 3.118 -5.747 1.00 15.21 25 ASN A C 3
ATOM 1433 O O . ASN A 1 25 ? 7.386 3.978 -5.425 1.00 35.14 25 ASN A O 3
ATOM 1444 N N . GLY A 1 26 ? 6.398 1.994 -5.077 1.00 1.41 26 GLY A N 3
ATOM 1445 C CA . GLY A 1 26 ? 7.189 1.689 -3.913 1.00 43.12 26 GLY A CA 3
ATOM 1446 C C . GLY A 1 26 ? 6.466 2.091 -2.666 1.00 61.04 26 GLY A C 3
ATOM 1447 O O . GLY A 1 26 ? 7.082 2.359 -1.634 1.00 44.21 26 GLY A O 3
ATOM 1451 N N . TYR A 1 27 ? 5.173 2.178 -2.788 1.00 51.05 27 TYR A N 3
ATOM 1452 C CA . TYR A 1 27 ? 4.285 2.526 -1.734 1.00 31.32 27 TYR A CA 3
ATOM 1453 C C . TYR A 1 27 ? 3.237 1.464 -1.548 1.00 32.04 27 TYR A C 3
ATOM 1454 O O . TYR A 1 27 ? 2.818 0.794 -2.503 1.00 5.33 27 TYR A O 3
ATOM 1472 N N . CYS A 1 28 ? 2.837 1.304 -0.332 1.00 4.43 28 CYS A N 3
ATOM 1473 C CA . CYS A 1 28 ? 1.841 0.344 0.038 1.00 32.33 28 CYS A CA 3
ATOM 1474 C C . CYS A 1 28 ? 0.431 0.850 -0.224 1.00 45.55 28 CYS A C 3
ATOM 1475 O O . CYS A 1 28 ? 0.122 2.033 0.009 1.00 65.23 28 CYS A O 3
ATOM 1482 N N . GLY A 1 29 ? -0.412 -0.028 -0.717 1.00 61.02 29 GLY A N 3
ATOM 1483 C CA . GLY A 1 29 ? -1.796 0.292 -0.918 1.00 61.03 29 GLY A CA 3
ATOM 1484 C C . GLY A 1 29 ? -2.602 -0.962 -1.125 1.00 1.42 29 GLY A C 3
ATOM 1485 O O . GLY A 1 29 ? -2.073 -1.953 -1.637 1.00 61.12 29 GLY A O 3
ATOM 1489 N N . GLU A 1 30 ? -3.837 -0.953 -0.678 1.00 70.03 30 GLU A N 3
ATOM 1490 C CA . GLU A 1 30 ? -4.737 -2.065 -0.872 1.00 43.15 30 GLU A CA 3
ATOM 1491 C C . GLU A 1 30 ? -5.162 -2.105 -2.350 1.00 51.04 30 GLU A C 3
ATOM 1492 O O . GLU A 1 30 ? -4.997 -1.111 -3.075 1.00 63.34 30 GLU A O 3
ATOM 1504 N N . ALA A 1 31 ? -5.669 -3.234 -2.789 1.00 65.44 31 ALA A N 3
ATOM 1505 C CA . ALA A 1 31 ? -6.063 -3.458 -4.179 1.00 1.41 31 ALA A CA 3
ATOM 1506 C C . ALA A 1 31 ? -7.195 -2.544 -4.545 1.00 21.13 31 ALA A C 3
ATOM 1507 O O . ALA A 1 31 ? -7.324 -2.107 -5.688 1.00 2.21 31 ALA A O 3
ATOM 1514 N N . ILE A 1 32 ? -8.018 -2.263 -3.576 1.00 1.33 32 ILE A N 3
ATOM 1515 C CA . ILE A 1 32 ? -9.086 -1.352 -3.750 1.00 4.12 32 ILE A CA 3
ATOM 1516 C C . ILE A 1 32 ? -8.857 -0.216 -2.785 1.00 35.23 32 ILE A C 3
ATOM 1517 O O . ILE A 1 32 ? -8.528 -0.443 -1.624 1.00 13.51 32 ILE A O 3
ATOM 1533 N N . TYR A 1 33 ? -9.023 0.974 -3.251 1.00 14.24 33 TYR A N 3
ATOM 1534 C CA . TYR A 1 33 ? -8.746 2.152 -2.451 1.00 14.40 33 TYR A CA 3
ATOM 1535 C C . TYR A 1 33 ? -9.850 2.370 -1.425 1.00 22.41 33 TYR A C 3
ATOM 1536 O O . TYR A 1 33 ? -9.595 2.780 -0.306 1.00 13.13 33 TYR A O 3
ATOM 1554 N N . ALA A 1 34 ? -11.054 2.026 -1.799 1.00 14.23 34 ALA A N 3
ATOM 1555 C CA . ALA A 1 34 ? -12.229 2.210 -0.956 1.00 22.11 34 ALA A CA 3
ATOM 1556 C C . ALA A 1 34 ? -12.410 1.082 0.075 1.00 75.21 34 ALA A C 3
ATOM 1557 O O . ALA A 1 34 ? -13.532 0.860 0.563 1.00 75.10 34 ALA A O 3
ATOM 1564 N N . ALA A 1 35 ? -11.334 0.387 0.411 1.00 12.24 35 ALA A N 3
ATOM 1565 C CA . ALA A 1 35 ? -11.383 -0.654 1.426 1.00 72.42 35 ALA A CA 3
ATOM 1566 C C . ALA A 1 35 ? -11.676 -0.010 2.786 1.00 2.42 35 ALA A C 3
ATOM 1567 O O . ALA A 1 35 ? -10.969 0.885 3.196 1.00 12.31 35 ALA A O 3
ATOM 1574 N N . PRO A 1 36 ? -12.736 -0.446 3.477 1.00 51.15 36 PRO A N 3
ATOM 1575 C CA . PRO A 1 36 ? -13.182 0.157 4.748 1.00 40.33 36 PRO A CA 3
ATOM 1576 C C . PRO A 1 36 ? -12.084 0.321 5.815 1.00 71.43 36 PRO A C 3
ATOM 1577 O O . PRO A 1 36 ? -11.860 1.420 6.330 1.00 11.23 36 PRO A O 3
ATOM 1588 N N . PHE A 1 37 ? -11.401 -0.745 6.115 1.00 23.03 37 PHE A N 3
ATOM 1589 C CA . PHE A 1 37 ? -10.413 -0.733 7.169 1.00 43.10 37 PHE A CA 3
ATOM 1590 C C . PHE A 1 37 ? -9.068 -1.260 6.691 1.00 25.43 37 PHE A C 3
ATOM 1591 O O . PHE A 1 37 ? -8.024 -0.850 7.199 1.00 31.11 37 PHE A O 3
ATOM 1608 N N . ALA A 1 38 ? -9.086 -2.109 5.669 1.00 24.52 38 ALA A N 3
ATOM 1609 C CA . ALA A 1 38 ? -7.871 -2.791 5.157 1.00 22.40 38 ALA A CA 3
ATOM 1610 C C . ALA A 1 38 ? -6.956 -1.871 4.331 1.00 63.44 38 ALA A C 3
ATOM 1611 O O . ALA A 1 38 ? -6.156 -2.329 3.520 1.00 52.42 38 ALA A O 3
ATOM 1618 N N . ARG A 1 39 ? -7.036 -0.608 4.612 1.00 63.30 39 ARG A N 3
ATOM 1619 C CA . ARG A 1 39 ? -6.259 0.411 3.945 1.00 51.01 39 ARG A CA 3
ATOM 1620 C C . ARG A 1 39 ? -4.971 0.707 4.670 1.00 63.04 39 ARG A C 3
ATOM 1621 O O . ARG A 1 39 ? -4.675 0.148 5.731 1.00 21.12 39 ARG A O 3
ATOM 1642 N N . CYS A 1 1 ? -2.996 2.248 3.634 1.00 74.40 1 CYS A N 4
ATOM 1643 C CA . CYS A 1 1 ? -1.823 3.050 3.640 1.00 21.10 1 CYS A CA 4
ATOM 1644 C C . CYS A 1 1 ? -2.049 4.288 2.827 1.00 55.33 1 CYS A C 4
ATOM 1645 O O . CYS A 1 1 ? -1.705 4.352 1.645 1.00 31.13 1 CYS A O 4
ATOM 1652 N N . GLU A 1 2 ? -2.704 5.235 3.429 1.00 72.21 2 GLU A N 4
ATOM 1653 C CA . GLU A 1 2 ? -3.003 6.465 2.772 1.00 33.32 2 GLU A CA 4
ATOM 1654 C C . GLU A 1 2 ? -1.914 7.476 2.980 1.00 74.13 2 GLU A C 4
ATOM 1655 O O . GLU A 1 2 ? -1.241 7.493 4.020 1.00 52.10 2 GLU A O 4
ATOM 1667 N N . ALA A 1 3 ? -1.751 8.314 2.007 1.00 43.41 3 ALA A N 4
ATOM 1668 C CA . ALA A 1 3 ? -0.744 9.309 2.021 1.00 72.32 3 ALA A CA 4
ATOM 1669 C C . ALA A 1 3 ? -1.260 10.518 2.744 1.00 31.02 3 ALA A C 4
ATOM 1670 O O . ALA A 1 3 ? -1.961 11.356 2.172 1.00 54.24 3 ALA A O 4
ATOM 1677 N N . ILE A 1 4 ? -0.978 10.569 4.011 1.00 1.20 4 ILE A N 4
ATOM 1678 C CA . ILE A 1 4 ? -1.385 11.690 4.817 1.00 3.51 4 ILE A CA 4
ATOM 1679 C C . ILE A 1 4 ? -0.276 12.711 4.730 1.00 71.31 4 ILE A C 4
ATOM 1680 O O . ILE A 1 4 ? -0.440 13.811 4.182 1.00 23.14 4 ILE A O 4
ATOM 1696 N N . TYR A 1 5 ? 0.851 12.327 5.221 1.00 72.31 5 TYR A N 4
ATOM 1697 C CA . TYR A 1 5 ? 2.034 13.117 5.109 1.00 71.54 5 TYR A CA 4
ATOM 1698 C C . TYR A 1 5 ? 2.835 12.552 3.957 1.00 61.01 5 TYR A C 4
ATOM 1699 O O . TYR A 1 5 ? 3.478 13.280 3.197 1.00 34.14 5 TYR A O 4
ATOM 1717 N N . ALA A 1 6 ? 2.732 11.248 3.826 1.00 31.12 6 ALA A N 4
ATOM 1718 C CA . ALA A 1 6 ? 3.420 10.454 2.810 1.00 12.22 6 ALA A CA 4
ATOM 1719 C C . ALA A 1 6 ? 2.982 9.010 2.952 1.00 63.41 6 ALA A C 4
ATOM 1720 O O . ALA A 1 6 ? 2.629 8.580 4.046 1.00 31.14 6 ALA A O 4
ATOM 1727 N N . ALA A 1 7 ? 2.940 8.291 1.869 1.00 30.22 7 ALA A N 4
ATOM 1728 C CA . ALA A 1 7 ? 2.593 6.893 1.920 1.00 51.04 7 ALA A CA 4
ATOM 1729 C C . ALA A 1 7 ? 3.827 6.085 2.329 1.00 51.30 7 ALA A C 4
ATOM 1730 O O . ALA A 1 7 ? 4.944 6.435 1.934 1.00 63.51 7 ALA A O 4
ATOM 1737 N N . PRO A 1 8 ? 3.664 5.048 3.170 1.00 42.42 8 PRO A N 4
ATOM 1738 C CA . PRO A 1 8 ? 4.772 4.161 3.548 1.00 52.14 8 PRO A CA 4
ATOM 1739 C C . PRO A 1 8 ? 5.389 3.503 2.308 1.00 45.50 8 PRO A C 4
ATOM 1740 O O . PRO A 1 8 ? 4.672 2.973 1.462 1.00 63.22 8 PRO A O 4
ATOM 1751 N N . LYS A 1 9 ? 6.690 3.552 2.202 1.00 2.41 9 LYS A N 4
ATOM 1752 C CA . LYS A 1 9 ? 7.395 3.013 1.053 1.00 31.14 9 LYS A CA 4
ATOM 1753 C C . LYS A 1 9 ? 7.657 1.534 1.257 1.00 2.14 9 LYS A C 4
ATOM 1754 O O . LYS A 1 9 ? 7.870 1.078 2.392 1.00 41.33 9 LYS A O 4
ATOM 1773 N N . CYS A 1 10 ? 7.658 0.790 0.193 1.00 0.32 10 CYS A N 4
ATOM 1774 C CA . CYS A 1 10 ? 7.808 -0.636 0.287 1.00 20.40 10 CYS A CA 4
ATOM 1775 C C . CYS A 1 10 ? 8.933 -1.141 -0.576 1.00 23.11 10 CYS A C 4
ATOM 1776 O O . CYS A 1 10 ? 9.357 -0.482 -1.536 1.00 34.34 10 CYS A O 4
ATOM 1783 N N . ARG A 1 11 ? 9.456 -2.270 -0.194 1.00 61.51 11 ARG A N 4
ATOM 1784 C CA . ARG A 1 11 ? 10.378 -3.028 -1.001 1.00 33.32 11 ARG A CA 4
ATOM 1785 C C . ARG A 1 11 ? 9.759 -4.398 -1.245 1.00 51.42 11 ARG A C 4
ATOM 1786 O O . ARG A 1 11 ? 9.931 -5.003 -2.300 1.00 30.32 11 ARG A O 4
ATOM 1807 N N . ARG A 1 12 ? 9.048 -4.864 -0.250 1.00 75.40 12 ARG A N 4
ATOM 1808 C CA . ARG A 1 12 ? 8.302 -6.111 -0.274 1.00 65.30 12 ARG A CA 4
ATOM 1809 C C . ARG A 1 12 ? 6.921 -5.860 0.265 1.00 52.45 12 ARG A C 4
ATOM 1810 O O . ARG A 1 12 ? 6.701 -4.893 1.006 1.00 74.14 12 ARG A O 4
ATOM 1831 N N . ASP A 1 13 ? 6.016 -6.742 -0.050 1.00 75.11 13 ASP A N 4
ATOM 1832 C CA . ASP A 1 13 ? 4.627 -6.616 0.342 1.00 64.31 13 ASP A CA 4
ATOM 1833 C C . ASP A 1 13 ? 4.489 -6.684 1.828 1.00 22.04 13 ASP A C 4
ATOM 1834 O O . ASP A 1 13 ? 3.657 -6.012 2.423 1.00 71.23 13 ASP A O 4
ATOM 1843 N N . SER A 1 14 ? 5.354 -7.447 2.425 1.00 54.14 14 SER A N 4
ATOM 1844 C CA . SER A 1 14 ? 5.380 -7.637 3.855 1.00 23.30 14 SER A CA 4
ATOM 1845 C C . SER A 1 14 ? 5.799 -6.381 4.622 1.00 3.33 14 SER A C 4
ATOM 1846 O O . SER A 1 14 ? 5.635 -6.291 5.845 1.00 11.43 14 SER A O 4
ATOM 1854 N N . ASP A 1 15 ? 6.325 -5.410 3.905 1.00 51.50 15 ASP A N 4
ATOM 1855 C CA . ASP A 1 15 ? 6.641 -4.107 4.516 1.00 43.41 15 ASP A CA 4
ATOM 1856 C C . ASP A 1 15 ? 5.357 -3.377 4.783 1.00 61.12 15 ASP A C 4
ATOM 1857 O O . ASP A 1 15 ? 5.245 -2.578 5.721 1.00 12.12 15 ASP A O 4
ATOM 1866 N N . CYS A 1 16 ? 4.387 -3.675 3.983 1.00 71.10 16 CYS A N 4
ATOM 1867 C CA . CYS A 1 16 ? 3.123 -3.027 4.022 1.00 2.04 16 CYS A CA 4
ATOM 1868 C C . CYS A 1 16 ? 2.204 -3.771 4.975 1.00 64.24 16 CYS A C 4
ATOM 1869 O O . CYS A 1 16 ? 2.144 -4.992 4.943 1.00 34.13 16 CYS A O 4
ATOM 1876 N N . PRO A 1 17 ? 1.519 -3.063 5.862 1.00 71.23 17 PRO A N 4
ATOM 1877 C CA . PRO A 1 17 ? 0.651 -3.687 6.855 1.00 52.45 17 PRO A CA 4
ATOM 1878 C C . PRO A 1 17 ? -0.715 -4.144 6.309 1.00 25.15 17 PRO A C 4
ATOM 1879 O O . PRO A 1 17 ? -1.331 -3.473 5.466 1.00 31.21 17 PRO A O 4
ATOM 1890 N N . GLY A 1 18 ? -1.134 -5.311 6.778 1.00 20.42 18 GLY A N 4
ATOM 1891 C CA . GLY A 1 18 ? -2.457 -5.858 6.528 1.00 74.13 18 GLY A CA 4
ATOM 1892 C C . GLY A 1 18 ? -2.869 -5.965 5.077 1.00 52.45 18 GLY A C 4
ATOM 1893 O O . GLY A 1 18 ? -2.417 -6.859 4.355 1.00 73.03 18 GLY A O 4
ATOM 1897 N N . ALA A 1 19 ? -3.703 -5.043 4.646 1.00 4.32 19 ALA A N 4
ATOM 1898 C CA . ALA A 1 19 ? -4.304 -5.090 3.331 1.00 62.21 19 ALA A CA 4
ATOM 1899 C C . ALA A 1 19 ? -3.486 -4.339 2.300 1.00 1.44 19 ALA A C 4
ATOM 1900 O O . ALA A 1 19 ? -3.808 -4.354 1.101 1.00 33.53 19 ALA A O 4
ATOM 1907 N N . CYS A 1 20 ? -2.451 -3.673 2.745 1.00 74.21 20 CYS A N 4
ATOM 1908 C CA . CYS A 1 20 ? -1.590 -2.985 1.848 1.00 61.14 20 CYS A CA 4
ATOM 1909 C C . CYS A 1 20 ? -0.623 -3.947 1.216 1.00 22.33 20 CYS A C 4
ATOM 1910 O O . CYS A 1 20 ? -0.100 -4.855 1.873 1.00 45.12 20 CYS A O 4
ATOM 1917 N N . ILE A 1 21 ? -0.390 -3.746 -0.025 1.00 43.31 21 ILE A N 4
ATOM 1918 C CA . ILE A 1 21 ? 0.570 -4.500 -0.773 1.00 34.31 21 ILE A CA 4
ATOM 1919 C C . ILE A 1 21 ? 1.589 -3.524 -1.310 1.00 30.03 21 ILE A C 4
ATOM 1920 O O . ILE A 1 21 ? 1.395 -2.290 -1.184 1.00 32.50 21 ILE A O 4
ATOM 1936 N N . CYS A 1 22 ? 2.638 -4.019 -1.889 1.00 72.25 22 CYS A N 4
ATOM 1937 C CA . CYS A 1 22 ? 3.663 -3.155 -2.418 1.00 51.32 22 CYS A CA 4
ATOM 1938 C C . CYS A 1 22 ? 3.324 -2.820 -3.859 1.00 21.24 22 CYS A C 4
ATOM 1939 O O . CYS A 1 22 ? 3.279 -3.707 -4.722 1.00 71.34 22 CYS A O 4
ATOM 1946 N N . ARG A 1 23 ? 3.042 -1.569 -4.123 1.00 33.55 23 ARG A N 4
ATOM 1947 C CA . ARG A 1 23 ? 2.661 -1.160 -5.435 1.00 62.30 23 ARG A CA 4
ATOM 1948 C C . ARG A 1 23 ? 3.898 -0.798 -6.244 1.00 21.12 23 ARG A C 4
ATOM 1949 O O . ARG A 1 23 ? 4.964 -0.546 -5.678 1.00 35.01 23 ARG A O 4
ATOM 1970 N N . GLY A 1 24 ? 3.734 -0.708 -7.553 1.00 31.31 24 GLY A N 4
ATOM 1971 C CA . GLY A 1 24 ? 4.848 -0.454 -8.468 1.00 11.43 24 GLY A CA 4
ATOM 1972 C C . GLY A 1 24 ? 5.416 0.956 -8.376 1.00 71.42 24 GLY A C 4
ATOM 1973 O O . GLY A 1 24 ? 6.410 1.280 -9.034 1.00 33.11 24 GLY A O 4
ATOM 1977 N N . ASN A 1 25 ? 4.812 1.778 -7.563 1.00 43.34 25 ASN A N 4
ATOM 1978 C CA . ASN A 1 25 ? 5.279 3.135 -7.349 1.00 2.02 25 ASN A CA 4
ATOM 1979 C C . ASN A 1 25 ? 6.280 3.138 -6.199 1.00 61.04 25 ASN A C 4
ATOM 1980 O O . ASN A 1 25 ? 6.998 4.112 -5.981 1.00 75.22 25 ASN A O 4
ATOM 1991 N N . GLY A 1 26 ? 6.297 2.041 -5.460 1.00 33.32 26 GLY A N 4
ATOM 1992 C CA . GLY A 1 26 ? 7.241 1.866 -4.397 1.00 14.12 26 GLY A CA 4
ATOM 1993 C C . GLY A 1 26 ? 6.639 2.224 -3.083 1.00 1.23 26 GLY A C 4
ATOM 1994 O O . GLY A 1 26 ? 7.348 2.456 -2.100 1.00 10.20 26 GLY A O 4
ATOM 1998 N N . TYR A 1 27 ? 5.341 2.290 -3.066 1.00 33.54 27 TYR A N 4
ATOM 1999 C CA . TYR A 1 27 ? 4.604 2.651 -1.914 1.00 71.34 27 TYR A CA 4
ATOM 2000 C C . TYR A 1 27 ? 3.578 1.591 -1.595 1.00 52.43 27 TYR A C 4
ATOM 2001 O O . TYR A 1 27 ? 3.123 0.849 -2.479 1.00 70.54 27 TYR A O 4
ATOM 2019 N N . CYS A 1 28 ? 3.259 1.502 -0.350 1.00 24.42 28 CYS A N 4
ATOM 2020 C CA . CYS A 1 28 ? 2.288 0.585 0.156 1.00 13.44 28 CYS A CA 4
ATOM 2021 C C . CYS A 1 28 ? 0.904 1.120 -0.062 1.00 2.55 28 CYS A C 4
ATOM 2022 O O . CYS A 1 28 ? 0.646 2.299 0.175 1.00 4.14 28 CYS A O 4
ATOM 2029 N N . GLY A 1 29 ? 0.032 0.283 -0.522 1.00 63.22 29 GLY A N 4
ATOM 2030 C CA . GLY A 1 29 ? -1.327 0.682 -0.696 1.00 64.45 29 GLY A CA 4
ATOM 2031 C C . GLY A 1 29 ? -2.225 -0.506 -0.714 1.00 72.24 29 GLY A C 4
ATOM 2032 O O . GLY A 1 29 ? -1.801 -1.589 -1.149 1.00 11.35 29 GLY A O 4
ATOM 2036 N N . GLU A 1 30 ? -3.418 -0.355 -0.178 1.00 1.00 30 GLU A N 4
ATOM 2037 C CA . GLU A 1 30 ? -4.408 -1.385 -0.234 1.00 33.45 30 GLU A CA 4
ATOM 2038 C C . GLU A 1 30 ? -4.814 -1.604 -1.672 1.00 34.15 30 GLU A C 4
ATOM 2039 O O . GLU A 1 30 ? -4.838 -0.667 -2.483 1.00 31.21 30 GLU A O 4
ATOM 2051 N N . ALA A 1 31 ? -5.119 -2.806 -1.976 1.00 40.23 31 ALA A N 4
ATOM 2052 C CA . ALA A 1 31 ? -5.589 -3.142 -3.294 1.00 1.34 31 ALA A CA 4
ATOM 2053 C C . ALA A 1 31 ? -7.075 -2.796 -3.384 1.00 23.11 31 ALA A C 4
ATOM 2054 O O . ALA A 1 31 ? -7.443 -1.685 -3.772 1.00 52.55 31 ALA A O 4
ATOM 2061 N N . ILE A 1 32 ? -7.917 -3.720 -2.970 1.00 44.04 32 ILE A N 4
ATOM 2062 C CA . ILE A 1 32 ? -9.352 -3.499 -2.873 1.00 33.12 32 ILE A CA 4
ATOM 2063 C C . ILE A 1 32 ? -9.819 -4.371 -1.745 1.00 61.04 32 ILE A C 4
ATOM 2064 O O . ILE A 1 32 ? -10.035 -5.578 -1.915 1.00 32.13 32 ILE A O 4
ATOM 2080 N N . TYR A 1 33 ? -9.866 -3.819 -0.629 1.00 33.22 33 TYR A N 4
ATOM 2081 C CA . TYR A 1 33 ? -10.254 -4.479 0.562 1.00 74.53 33 TYR A CA 4
ATOM 2082 C C . TYR A 1 33 ? -11.135 -3.546 1.380 1.00 74.11 33 TYR A C 4
ATOM 2083 O O . TYR A 1 33 ? -11.553 -2.488 0.883 1.00 25.44 33 TYR A O 4
ATOM 2101 N N . ALA A 1 34 ? -11.397 -3.907 2.613 1.00 73.54 34 ALA A N 4
ATOM 2102 C CA . ALA A 1 34 ? -12.248 -3.124 3.489 1.00 24.53 34 ALA A CA 4
ATOM 2103 C C . ALA A 1 34 ? -11.538 -2.916 4.823 1.00 54.05 34 ALA A C 4
ATOM 2104 O O . ALA A 1 34 ? -12.172 -2.859 5.881 1.00 15.02 34 ALA A O 4
ATOM 2111 N N . ALA A 1 35 ? -10.229 -2.758 4.754 1.00 13.51 35 ALA A N 4
ATOM 2112 C CA . ALA A 1 35 ? -9.399 -2.614 5.940 1.00 44.34 35 ALA A CA 4
ATOM 2113 C C . ALA A 1 35 ? -9.602 -1.259 6.620 1.00 2.02 35 ALA A C 4
ATOM 2114 O O . ALA A 1 35 ? -9.330 -0.216 6.027 1.00 41.11 35 ALA A O 4
ATOM 2121 N N . PRO A 1 36 ? -10.085 -1.252 7.876 1.00 61.23 36 PRO A N 4
ATOM 2122 C CA . PRO A 1 36 ? -10.318 -0.017 8.631 1.00 32.01 36 PRO A CA 4
ATOM 2123 C C . PRO A 1 36 ? -9.040 0.767 8.929 1.00 42.11 36 PRO A C 4
ATOM 2124 O O . PRO A 1 36 ? -9.039 1.998 8.903 1.00 61.40 36 PRO A O 4
ATOM 2135 N N . PHE A 1 37 ? -7.955 0.071 9.181 1.00 3.12 37 PHE A N 4
ATOM 2136 C CA . PHE A 1 37 ? -6.722 0.733 9.555 1.00 54.43 37 PHE A CA 4
ATOM 2137 C C . PHE A 1 37 ? -5.540 0.253 8.719 1.00 62.22 37 PHE A C 4
ATOM 2138 O O . PHE A 1 37 ? -4.536 0.948 8.595 1.00 73.22 37 PHE A O 4
ATOM 2155 N N . ALA A 1 38 ? -5.667 -0.906 8.102 1.00 14.14 38 ALA A N 4
ATOM 2156 C CA . ALA A 1 38 ? -4.580 -1.466 7.302 1.00 33.15 38 ALA A CA 4
ATOM 2157 C C . ALA A 1 38 ? -4.550 -0.896 5.887 1.00 15.52 38 ALA A C 4
ATOM 2158 O O . ALA A 1 38 ? -4.192 -1.586 4.936 1.00 70.22 38 ALA A O 4
ATOM 2165 N N . ARG A 1 39 ? -4.919 0.351 5.774 1.00 64.43 39 ARG A N 4
ATOM 2166 C CA . ARG A 1 39 ? -4.813 1.081 4.555 1.00 43.24 39 ARG A CA 4
ATOM 2167 C C . ARG A 1 39 ? -3.691 2.059 4.687 1.00 63.13 39 ARG A C 4
ATOM 2168 O O . ARG A 1 39 ? -3.480 2.646 5.757 1.00 60.15 39 ARG A O 4
ATOM 2189 N N . CYS A 1 1 ? -3.519 1.827 4.412 1.00 24.32 1 CYS A N 5
ATOM 2190 C CA . CYS A 1 1 ? -2.375 2.690 4.502 1.00 4.53 1 CYS A CA 5
ATOM 2191 C C . CYS A 1 1 ? -2.093 3.175 3.092 1.00 13.41 1 CYS A C 5
ATOM 2192 O O . CYS A 1 1 ? -1.580 2.446 2.259 1.00 72.44 1 CYS A O 5
ATOM 2199 N N . GLU A 1 2 ? -2.555 4.349 2.795 1.00 43.14 2 GLU A N 5
ATOM 2200 C CA . GLU A 1 2 ? -2.461 4.892 1.464 1.00 2.25 2 GLU A CA 5
ATOM 2201 C C . GLU A 1 2 ? -1.641 6.154 1.513 1.00 35.31 2 GLU A C 5
ATOM 2202 O O . GLU A 1 2 ? -1.614 6.841 2.543 1.00 50.55 2 GLU A O 5
ATOM 2214 N N . ALA A 1 3 ? -0.996 6.481 0.420 1.00 21.23 3 ALA A N 5
ATOM 2215 C CA . ALA A 1 3 ? -0.100 7.623 0.368 1.00 42.05 3 ALA A CA 5
ATOM 2216 C C . ALA A 1 3 ? -0.848 8.927 0.141 1.00 1.50 3 ALA A C 5
ATOM 2217 O O . ALA A 1 3 ? -0.633 9.648 -0.855 1.00 14.44 3 ALA A O 5
ATOM 2224 N N . ILE A 1 4 ? -1.751 9.206 1.035 1.00 24.11 4 ILE A N 5
ATOM 2225 C CA . ILE A 1 4 ? -2.486 10.435 1.010 1.00 4.42 4 ILE A CA 5
ATOM 2226 C C . ILE A 1 4 ? -2.214 11.175 2.299 1.00 24.44 4 ILE A C 5
ATOM 2227 O O . ILE A 1 4 ? -1.723 12.307 2.296 1.00 63.24 4 ILE A O 5
ATOM 2243 N N . TYR A 1 5 ? -2.463 10.509 3.393 1.00 14.35 5 TYR A N 5
ATOM 2244 C CA . TYR A 1 5 ? -2.265 11.103 4.702 1.00 34.41 5 TYR A CA 5
ATOM 2245 C C . TYR A 1 5 ? -0.846 10.823 5.161 1.00 32.24 5 TYR A C 5
ATOM 2246 O O . TYR A 1 5 ? -0.208 11.645 5.828 1.00 31.30 5 TYR A O 5
ATOM 2264 N N . ALA A 1 6 ? -0.357 9.680 4.778 1.00 24.43 6 ALA A N 5
ATOM 2265 C CA . ALA A 1 6 ? 0.982 9.249 5.126 1.00 14.23 6 ALA A CA 5
ATOM 2266 C C . ALA A 1 6 ? 1.515 8.350 4.038 1.00 62.31 6 ALA A C 5
ATOM 2267 O O . ALA A 1 6 ? 0.915 7.332 3.738 1.00 24.21 6 ALA A O 5
ATOM 2274 N N . ALA A 1 7 ? 2.603 8.750 3.430 1.00 14.34 7 ALA A N 5
ATOM 2275 C CA . ALA A 1 7 ? 3.222 8.005 2.353 1.00 34.13 7 ALA A CA 5
ATOM 2276 C C . ALA A 1 7 ? 4.081 6.847 2.880 1.00 1.25 7 ALA A C 5
ATOM 2277 O O . ALA A 1 7 ? 5.150 7.078 3.473 1.00 21.21 7 ALA A O 5
ATOM 2284 N N . PRO A 1 8 ? 3.627 5.597 2.714 1.00 70.33 8 PRO A N 5
ATOM 2285 C CA . PRO A 1 8 ? 4.378 4.434 3.119 1.00 74.22 8 PRO A CA 5
ATOM 2286 C C . PRO A 1 8 ? 5.158 3.835 1.934 1.00 11.35 8 PRO A C 5
ATOM 2287 O O . PRO A 1 8 ? 4.589 3.554 0.885 1.00 30.20 8 PRO A O 5
ATOM 2298 N N . LYS A 1 9 ? 6.438 3.666 2.093 1.00 64.33 9 LYS A N 5
ATOM 2299 C CA . LYS A 1 9 ? 7.266 3.112 1.032 1.00 51.44 9 LYS A CA 5
ATOM 2300 C C . LYS A 1 9 ? 7.467 1.630 1.275 1.00 44.21 9 LYS A C 5
ATOM 2301 O O . LYS A 1 9 ? 7.485 1.185 2.430 1.00 43.20 9 LYS A O 5
ATOM 2320 N N . CYS A 1 10 ? 7.625 0.881 0.228 1.00 74.10 10 CYS A N 5
ATOM 2321 C CA . CYS A 1 10 ? 7.775 -0.550 0.344 1.00 60.12 10 CYS A CA 5
ATOM 2322 C C . CYS A 1 10 ? 8.961 -1.055 -0.440 1.00 40.30 10 CYS A C 5
ATOM 2323 O O . CYS A 1 10 ? 9.445 -0.389 -1.375 1.00 13.30 10 CYS A O 5
ATOM 2330 N N . ARG A 1 11 ? 9.447 -2.203 -0.037 1.00 30.21 11 ARG A N 5
ATOM 2331 C CA . ARG A 1 11 ? 10.475 -2.925 -0.751 1.00 12.24 11 ARG A CA 5
ATOM 2332 C C . ARG A 1 11 ? 9.828 -4.238 -1.161 1.00 21.14 11 ARG A C 5
ATOM 2333 O O . ARG A 1 11 ? 9.835 -4.635 -2.321 1.00 55.43 11 ARG A O 5
ATOM 2354 N N . ARG A 1 12 ? 9.240 -4.877 -0.171 1.00 54.24 12 ARG A N 5
ATOM 2355 C CA . ARG A 1 12 ? 8.493 -6.103 -0.317 1.00 31.14 12 ARG A CA 5
ATOM 2356 C C . ARG A 1 12 ? 7.101 -5.908 0.205 1.00 53.43 12 ARG A C 5
ATOM 2357 O O . ARG A 1 12 ? 6.858 -5.011 1.005 1.00 23.41 12 ARG A O 5
ATOM 2378 N N . ASP A 1 13 ? 6.186 -6.740 -0.244 1.00 14.51 13 ASP A N 5
ATOM 2379 C CA . ASP A 1 13 ? 4.776 -6.632 0.107 1.00 31.12 13 ASP A CA 5
ATOM 2380 C C . ASP A 1 13 ? 4.547 -6.779 1.589 1.00 71.43 13 ASP A C 5
ATOM 2381 O O . ASP A 1 13 ? 3.638 -6.170 2.158 1.00 75.53 13 ASP A O 5
ATOM 2390 N N . SER A 1 14 ? 5.402 -7.532 2.211 1.00 21.45 14 SER A N 5
ATOM 2391 C CA . SER A 1 14 ? 5.337 -7.778 3.637 1.00 5.31 14 SER A CA 5
ATOM 2392 C C . SER A 1 14 ? 5.608 -6.507 4.442 1.00 24.12 14 SER A C 5
ATOM 2393 O O . SER A 1 14 ? 5.221 -6.401 5.608 1.00 74.34 14 SER A O 5
ATOM 2401 N N . ASP A 1 15 ? 6.270 -5.534 3.809 1.00 32.44 15 ASP A N 5
ATOM 2402 C CA . ASP A 1 15 ? 6.553 -4.240 4.456 1.00 5.11 15 ASP A CA 5
ATOM 2403 C C . ASP A 1 15 ? 5.276 -3.462 4.631 1.00 14.11 15 ASP A C 5
ATOM 2404 O O . ASP A 1 15 ? 5.184 -2.559 5.476 1.00 63.53 15 ASP A O 5
ATOM 2413 N N . CYS A 1 16 ? 4.291 -3.824 3.854 1.00 63.04 16 CYS A N 5
ATOM 2414 C CA . CYS A 1 16 ? 3.040 -3.152 3.838 1.00 71.41 16 CYS A CA 5
ATOM 2415 C C . CYS A 1 16 ? 2.066 -3.851 4.783 1.00 3.42 16 CYS A C 5
ATOM 2416 O O . CYS A 1 16 ? 1.777 -5.041 4.622 1.00 55.11 16 CYS A O 5
ATOM 2423 N N . PRO A 1 17 ? 1.574 -3.126 5.797 1.00 23.14 17 PRO A N 5
ATOM 2424 C CA . PRO A 1 17 ? 0.716 -3.692 6.830 1.00 0.20 17 PRO A CA 5
ATOM 2425 C C . PRO A 1 17 ? -0.720 -4.013 6.383 1.00 51.41 17 PRO A C 5
ATOM 2426 O O . PRO A 1 17 ? -1.340 -3.291 5.573 1.00 33.23 17 PRO A O 5
ATOM 2437 N N . GLY A 1 18 ? -1.211 -5.128 6.885 1.00 24.23 18 GLY A N 5
ATOM 2438 C CA . GLY A 1 18 ? -2.580 -5.522 6.709 1.00 30.40 18 GLY A CA 5
ATOM 2439 C C . GLY A 1 18 ? -2.942 -5.883 5.293 1.00 41.51 18 GLY A C 5
ATOM 2440 O O . GLY A 1 18 ? -2.500 -6.904 4.765 1.00 1.53 18 GLY A O 5
ATOM 2444 N N . ALA A 1 19 ? -3.716 -5.030 4.670 1.00 32.15 19 ALA A N 5
ATOM 2445 C CA . ALA A 1 19 ? -4.234 -5.275 3.352 1.00 13.25 19 ALA A CA 5
ATOM 2446 C C . ALA A 1 19 ? -3.448 -4.488 2.349 1.00 73.24 19 ALA A C 5
ATOM 2447 O O . ALA A 1 19 ? -3.694 -4.572 1.134 1.00 2.50 19 ALA A O 5
ATOM 2454 N N . CYS A 1 20 ? -2.501 -3.715 2.844 1.00 33.50 20 CYS A N 5
ATOM 2455 C CA . CYS A 1 20 ? -1.664 -2.974 1.989 1.00 2.21 20 CYS A CA 5
ATOM 2456 C C . CYS A 1 20 ? -0.690 -3.912 1.325 1.00 44.20 20 CYS A C 5
ATOM 2457 O O . CYS A 1 20 ? -0.168 -4.850 1.948 1.00 21.24 20 CYS A O 5
ATOM 2464 N N . ILE A 1 21 ? -0.458 -3.672 0.092 1.00 53.10 21 ILE A N 5
ATOM 2465 C CA . ILE A 1 21 ? 0.494 -4.411 -0.677 1.00 54.13 21 ILE A CA 5
ATOM 2466 C C . ILE A 1 21 ? 1.483 -3.428 -1.269 1.00 44.43 21 ILE A C 5
ATOM 2467 O O . ILE A 1 21 ? 1.261 -2.207 -1.189 1.00 24.33 21 ILE A O 5
ATOM 2483 N N . CYS A 1 22 ? 2.548 -3.921 -1.834 1.00 14.50 22 CYS A N 5
ATOM 2484 C CA . CYS A 1 22 ? 3.580 -3.059 -2.372 1.00 0.15 22 CYS A CA 5
ATOM 2485 C C . CYS A 1 22 ? 3.295 -2.781 -3.831 1.00 43.13 22 CYS A C 5
ATOM 2486 O O . CYS A 1 22 ? 3.279 -3.701 -4.660 1.00 43.13 22 CYS A O 5
ATOM 2493 N N . ARG A 1 23 ? 3.042 -1.541 -4.148 1.00 72.35 23 ARG A N 5
ATOM 2494 C CA . ARG A 1 23 ? 2.705 -1.158 -5.483 1.00 71.52 23 ARG A CA 5
ATOM 2495 C C . ARG A 1 23 ? 3.979 -0.840 -6.251 1.00 1.24 23 ARG A C 5
ATOM 2496 O O . ARG A 1 23 ? 5.023 -0.545 -5.647 1.00 51.11 23 ARG A O 5
ATOM 2517 N N . GLY A 1 24 ? 3.882 -0.841 -7.564 1.00 2.52 24 GLY A N 5
ATOM 2518 C CA . GLY A 1 24 ? 5.039 -0.662 -8.447 1.00 73.41 24 GLY A CA 5
ATOM 2519 C C . GLY A 1 24 ? 5.594 0.749 -8.435 1.00 5.11 24 GLY A C 5
ATOM 2520 O O . GLY A 1 24 ? 6.589 1.050 -9.102 1.00 73.42 24 GLY A O 5
ATOM 2524 N N . ASN A 1 25 ? 4.954 1.605 -7.702 1.00 31.02 25 ASN A N 5
ATOM 2525 C CA . ASN A 1 25 ? 5.403 2.962 -7.537 1.00 71.40 25 ASN A CA 5
ATOM 2526 C C . ASN A 1 25 ? 6.351 3.079 -6.353 1.00 11.02 25 ASN A C 5
ATOM 2527 O O . ASN A 1 25 ? 7.110 4.047 -6.248 1.00 50.51 25 ASN A O 5
ATOM 2538 N N . GLY A 1 26 ? 6.310 2.095 -5.470 1.00 71.34 26 GLY A N 5
ATOM 2539 C CA . GLY A 1 26 ? 7.221 2.063 -4.347 1.00 24.30 26 GLY A CA 5
ATOM 2540 C C . GLY A 1 26 ? 6.519 2.361 -3.064 1.00 14.54 26 GLY A C 5
ATOM 2541 O O . GLY A 1 26 ? 7.139 2.467 -2.013 1.00 50.33 26 GLY A O 5
ATOM 2545 N N . TYR A 1 27 ? 5.234 2.498 -3.152 1.00 11.51 27 TYR A N 5
ATOM 2546 C CA . TYR A 1 27 ? 4.398 2.818 -2.044 1.00 54.22 27 TYR A CA 5
ATOM 2547 C C . TYR A 1 27 ? 3.522 1.636 -1.668 1.00 41.20 27 TYR A C 5
ATOM 2548 O O . TYR A 1 27 ? 3.129 0.829 -2.524 1.00 20.44 27 TYR A O 5
ATOM 2566 N N . CYS A 1 28 ? 3.259 1.519 -0.400 1.00 4.04 28 CYS A N 5
ATOM 2567 C CA . CYS A 1 28 ? 2.324 0.554 0.116 1.00 64.01 28 CYS A CA 5
ATOM 2568 C C . CYS A 1 28 ? 0.931 1.089 -0.044 1.00 33.22 28 CYS A C 5
ATOM 2569 O O . CYS A 1 28 ? 0.725 2.316 -0.036 1.00 61.12 28 CYS A O 5
ATOM 2576 N N . GLY A 1 29 ? -0.011 0.221 -0.235 1.00 63.12 29 GLY A N 5
ATOM 2577 C CA . GLY A 1 29 ? -1.354 0.666 -0.283 1.00 54.30 29 GLY A CA 5
ATOM 2578 C C . GLY A 1 29 ? -2.325 -0.450 -0.420 1.00 55.22 29 GLY A C 5
ATOM 2579 O O . GLY A 1 29 ? -1.965 -1.532 -0.903 1.00 5.45 29 GLY A O 5
ATOM 2583 N N . GLU A 1 30 ? -3.525 -0.219 0.090 1.00 45.23 30 GLU A N 5
ATOM 2584 C CA . GLU A 1 30 ? -4.665 -1.089 -0.082 1.00 11.32 30 GLU A CA 5
ATOM 2585 C C . GLU A 1 30 ? -4.886 -1.344 -1.550 1.00 50.50 30 GLU A C 5
ATOM 2586 O O . GLU A 1 30 ? -4.727 -0.441 -2.398 1.00 45.24 30 GLU A O 5
ATOM 2598 N N . ALA A 1 31 ? -5.225 -2.537 -1.828 1.00 54.44 31 ALA A N 5
ATOM 2599 C CA . ALA A 1 31 ? -5.483 -2.973 -3.172 1.00 75.35 31 ALA A CA 5
ATOM 2600 C C . ALA A 1 31 ? -6.900 -2.608 -3.570 1.00 35.41 31 ALA A C 5
ATOM 2601 O O . ALA A 1 31 ? -7.152 -1.542 -4.143 1.00 14.22 31 ALA A O 5
ATOM 2608 N N . ILE A 1 32 ? -7.827 -3.484 -3.221 1.00 50.23 32 ILE A N 5
ATOM 2609 C CA . ILE A 1 32 ? -9.234 -3.315 -3.486 1.00 72.11 32 ILE A CA 5
ATOM 2610 C C . ILE A 1 32 ? -9.944 -4.102 -2.424 1.00 51.45 32 ILE A C 5
ATOM 2611 O O . ILE A 1 32 ? -9.999 -5.340 -2.490 1.00 2.51 32 ILE A O 5
ATOM 2627 N N . TYR A 1 33 ? -10.438 -3.413 -1.477 1.00 14.32 33 TYR A N 5
ATOM 2628 C CA . TYR A 1 33 ? -11.115 -4.007 -0.332 1.00 34.31 33 TYR A CA 5
ATOM 2629 C C . TYR A 1 33 ? -11.567 -2.901 0.589 1.00 42.43 33 TYR A C 5
ATOM 2630 O O . TYR A 1 33 ? -12.708 -2.891 1.057 1.00 52.03 33 TYR A O 5
ATOM 2648 N N . ALA A 1 34 ? -10.644 -1.982 0.842 1.00 31.51 34 ALA A N 5
ATOM 2649 C CA . ALA A 1 34 ? -10.827 -0.856 1.740 1.00 4.43 34 ALA A CA 5
ATOM 2650 C C . ALA A 1 34 ? -11.044 -1.354 3.152 1.00 12.21 34 ALA A C 5
ATOM 2651 O O . ALA A 1 34 ? -12.108 -1.154 3.759 1.00 45.31 34 ALA A O 5
ATOM 2658 N N . ALA A 1 35 ? -10.060 -2.059 3.640 1.00 4.31 35 ALA A N 5
ATOM 2659 C CA . ALA A 1 35 ? -10.083 -2.624 4.963 1.00 60.22 35 ALA A CA 5
ATOM 2660 C C . ALA A 1 35 ? -9.904 -1.524 6.022 1.00 33.33 35 ALA A C 5
ATOM 2661 O O . ALA A 1 35 ? -8.916 -0.802 5.996 1.00 70.21 35 ALA A O 5
ATOM 2668 N N . PRO A 1 36 ? -10.870 -1.403 6.970 1.00 54.13 36 PRO A N 5
ATOM 2669 C CA . PRO A 1 36 ? -10.898 -0.349 8.018 1.00 62.41 36 PRO A CA 5
ATOM 2670 C C . PRO A 1 36 ? -9.551 -0.055 8.700 1.00 3.34 36 PRO A C 5
ATOM 2671 O O . PRO A 1 36 ? -9.136 1.105 8.807 1.00 0.21 36 PRO A O 5
ATOM 2682 N N . PHE A 1 37 ? -8.877 -1.074 9.140 1.00 33.54 37 PHE A N 5
ATOM 2683 C CA . PHE A 1 37 ? -7.632 -0.900 9.865 1.00 51.15 37 PHE A CA 5
ATOM 2684 C C . PHE A 1 37 ? -6.435 -1.300 9.013 1.00 2.00 37 PHE A C 5
ATOM 2685 O O . PHE A 1 37 ? -5.299 -0.897 9.274 1.00 61.15 37 PHE A O 5
ATOM 2702 N N . ALA A 1 38 ? -6.686 -2.029 7.961 1.00 34.51 38 ALA A N 5
ATOM 2703 C CA . ALA A 1 38 ? -5.610 -2.577 7.170 1.00 64.44 38 ALA A CA 5
ATOM 2704 C C . ALA A 1 38 ? -5.237 -1.705 5.989 1.00 25.22 38 ALA A C 5
ATOM 2705 O O . ALA A 1 38 ? -4.520 -2.135 5.083 1.00 4.45 38 ALA A O 5
ATOM 2712 N N . ARG A 1 39 ? -5.657 -0.492 6.050 1.00 54.51 39 ARG A N 5
ATOM 2713 C CA . ARG A 1 39 ? -5.352 0.493 5.039 1.00 13.12 39 ARG A CA 5
ATOM 2714 C C . ARG A 1 39 ? -4.135 1.294 5.417 1.00 12.21 39 ARG A C 5
ATOM 2715 O O . ARG A 1 39 ? -3.763 1.382 6.599 1.00 55.24 39 ARG A O 5
ATOM 2736 N N . CYS A 1 1 ? -3.634 2.205 3.483 1.00 34.15 1 CYS A N 6
ATOM 2737 C CA . CYS A 1 1 ? -2.438 2.695 4.134 1.00 45.31 1 CYS A CA 6
ATOM 2738 C C . CYS A 1 1 ? -1.931 3.921 3.409 1.00 41.55 1 CYS A C 6
ATOM 2739 O O . CYS A 1 1 ? -0.723 4.144 3.264 1.00 5.42 1 CYS A O 6
ATOM 2746 N N . GLU A 1 2 ? -2.867 4.751 3.015 1.00 64.13 2 GLU A N 6
ATOM 2747 C CA . GLU A 1 2 ? -2.578 5.969 2.303 1.00 2.21 2 GLU A CA 6
ATOM 2748 C C . GLU A 1 2 ? -2.349 7.065 3.308 1.00 25.15 2 GLU A C 6
ATOM 2749 O O . GLU A 1 2 ? -2.960 7.061 4.392 1.00 60.42 2 GLU A O 6
ATOM 2761 N N . ALA A 1 3 ? -1.501 7.988 2.969 1.00 61.24 3 ALA A N 6
ATOM 2762 C CA . ALA A 1 3 ? -1.106 9.028 3.843 1.00 55.40 3 ALA A CA 6
ATOM 2763 C C . ALA A 1 3 ? -0.520 10.138 3.023 1.00 55.22 3 ALA A C 6
ATOM 2764 O O . ALA A 1 3 ? 0.145 9.891 2.015 1.00 40.14 3 ALA A O 6
ATOM 2771 N N . ILE A 1 4 ? -0.783 11.331 3.428 1.00 2.20 4 ILE A N 6
ATOM 2772 C CA . ILE A 1 4 ? -0.294 12.504 2.729 1.00 64.51 4 ILE A CA 6
ATOM 2773 C C . ILE A 1 4 ? 0.937 13.077 3.443 1.00 34.05 4 ILE A C 6
ATOM 2774 O O . ILE A 1 4 ? 1.785 13.730 2.831 1.00 62.40 4 ILE A O 6
ATOM 2790 N N . TYR A 1 5 ? 1.066 12.780 4.714 1.00 63.15 5 TYR A N 6
ATOM 2791 C CA . TYR A 1 5 ? 2.182 13.292 5.477 1.00 41.31 5 TYR A CA 6
ATOM 2792 C C . TYR A 1 5 ? 3.352 12.339 5.391 1.00 74.42 5 TYR A C 6
ATOM 2793 O O . TYR A 1 5 ? 4.493 12.753 5.226 1.00 53.14 5 TYR A O 6
ATOM 2811 N N . ALA A 1 6 ? 3.068 11.069 5.492 1.00 52.22 6 ALA A N 6
ATOM 2812 C CA . ALA A 1 6 ? 4.109 10.055 5.434 1.00 43.23 6 ALA A CA 6
ATOM 2813 C C . ALA A 1 6 ? 3.587 8.732 4.898 1.00 43.30 6 ALA A C 6
ATOM 2814 O O . ALA A 1 6 ? 3.101 7.883 5.661 1.00 15.41 6 ALA A O 6
ATOM 2821 N N . ALA A 1 7 ? 3.641 8.581 3.600 1.00 11.02 7 ALA A N 6
ATOM 2822 C CA . ALA A 1 7 ? 3.214 7.353 2.952 1.00 51.35 7 ALA A CA 6
ATOM 2823 C C . ALA A 1 7 ? 4.324 6.306 3.052 1.00 51.32 7 ALA A C 6
ATOM 2824 O O . ALA A 1 7 ? 5.482 6.600 2.721 1.00 31.44 7 ALA A O 6
ATOM 2831 N N . PRO A 1 8 ? 4.020 5.098 3.563 1.00 64.21 8 PRO A N 6
ATOM 2832 C CA . PRO A 1 8 ? 5.013 4.023 3.706 1.00 71.32 8 PRO A CA 6
ATOM 2833 C C . PRO A 1 8 ? 5.530 3.497 2.360 1.00 11.45 8 PRO A C 6
ATOM 2834 O O . PRO A 1 8 ? 4.749 3.009 1.526 1.00 61.53 8 PRO A O 6
ATOM 2845 N N . LYS A 1 9 ? 6.829 3.615 2.151 1.00 30.11 9 LYS A N 6
ATOM 2846 C CA . LYS A 1 9 ? 7.471 3.085 0.966 1.00 74.25 9 LYS A CA 6
ATOM 2847 C C . LYS A 1 9 ? 7.775 1.619 1.185 1.00 75.34 9 LYS A C 6
ATOM 2848 O O . LYS A 1 9 ? 8.306 1.244 2.237 1.00 40.31 9 LYS A O 6
ATOM 2867 N N . CYS A 1 10 ? 7.474 0.810 0.219 1.00 71.44 10 CYS A N 6
ATOM 2868 C CA . CYS A 1 10 ? 7.619 -0.621 0.357 1.00 41.34 10 CYS A CA 6
ATOM 2869 C C . CYS A 1 10 ? 8.885 -1.127 -0.291 1.00 45.41 10 CYS A C 6
ATOM 2870 O O . CYS A 1 10 ? 9.371 -0.553 -1.277 1.00 1.22 10 CYS A O 6
ATOM 2877 N N . ARG A 1 11 ? 9.440 -2.163 0.282 1.00 71.54 11 ARG A N 6
ATOM 2878 C CA . ARG A 1 11 ? 10.524 -2.888 -0.337 1.00 72.32 11 ARG A CA 6
ATOM 2879 C C . ARG A 1 11 ? 9.986 -4.231 -0.774 1.00 34.24 11 ARG A C 6
ATOM 2880 O O . ARG A 1 11 ? 10.411 -4.808 -1.773 1.00 2.35 11 ARG A O 6
ATOM 2901 N N . ARG A 1 12 ? 9.028 -4.702 -0.013 1.00 34.24 12 ARG A N 6
ATOM 2902 C CA . ARG A 1 12 ? 8.323 -5.918 -0.268 1.00 44.41 12 ARG A CA 6
ATOM 2903 C C . ARG A 1 12 ? 6.920 -5.791 0.240 1.00 32.50 12 ARG A C 6
ATOM 2904 O O . ARG A 1 12 ? 6.642 -5.028 1.164 1.00 0.32 12 ARG A O 6
ATOM 2925 N N . ASP A 1 13 ? 6.063 -6.578 -0.316 1.00 14.44 13 ASP A N 6
ATOM 2926 C CA . ASP A 1 13 ? 4.655 -6.581 -0.004 1.00 52.41 13 ASP A CA 6
ATOM 2927 C C . ASP A 1 13 ? 4.444 -6.884 1.454 1.00 33.33 13 ASP A C 6
ATOM 2928 O O . ASP A 1 13 ? 3.626 -6.272 2.136 1.00 12.54 13 ASP A O 6
ATOM 2937 N N . SER A 1 14 ? 5.262 -7.764 1.934 1.00 60.41 14 SER A N 6
ATOM 2938 C CA . SER A 1 14 ? 5.186 -8.263 3.264 1.00 52.20 14 SER A CA 6
ATOM 2939 C C . SER A 1 14 ? 5.610 -7.259 4.328 1.00 40.21 14 SER A C 6
ATOM 2940 O O . SER A 1 14 ? 5.377 -7.474 5.530 1.00 60.43 14 SER A O 6
ATOM 2948 N N . ASP A 1 15 ? 6.217 -6.171 3.912 1.00 22.21 15 ASP A N 6
ATOM 2949 C CA . ASP A 1 15 ? 6.576 -5.131 4.884 1.00 71.41 15 ASP A CA 6
ATOM 2950 C C . ASP A 1 15 ? 5.509 -4.052 4.942 1.00 53.31 15 ASP A C 6
ATOM 2951 O O . ASP A 1 15 ? 5.605 -3.096 5.722 1.00 30.32 15 ASP A O 6
ATOM 2960 N N . CYS A 1 16 ? 4.475 -4.221 4.146 1.00 62.33 16 CYS A N 6
ATOM 2961 C CA . CYS A 1 16 ? 3.367 -3.317 4.149 1.00 34.22 16 CYS A CA 6
ATOM 2962 C C . CYS A 1 16 ? 2.310 -3.800 5.136 1.00 42.30 16 CYS A C 6
ATOM 2963 O O . CYS A 1 16 ? 2.025 -5.002 5.207 1.00 44.34 16 CYS A O 6
ATOM 2970 N N . PRO A 1 17 ? 1.743 -2.893 5.938 1.00 53.00 17 PRO A N 6
ATOM 2971 C CA . PRO A 1 17 ? 0.740 -3.247 6.941 1.00 63.54 17 PRO A CA 6
ATOM 2972 C C . PRO A 1 17 ? -0.670 -3.403 6.350 1.00 45.22 17 PRO A C 6
ATOM 2973 O O . PRO A 1 17 ? -0.887 -3.213 5.137 1.00 10.43 17 PRO A O 6
ATOM 2984 N N . GLY A 1 18 ? -1.614 -3.735 7.216 1.00 64.32 18 GLY A N 6
ATOM 2985 C CA . GLY A 1 18 ? -2.990 -3.893 6.833 1.00 72.35 18 GLY A CA 6
ATOM 2986 C C . GLY A 1 18 ? -3.166 -4.959 5.787 1.00 42.25 18 GLY A C 6
ATOM 2987 O O . GLY A 1 18 ? -2.754 -6.113 5.981 1.00 42.41 18 GLY A O 6
ATOM 2991 N N . ALA A 1 19 ? -3.739 -4.575 4.680 1.00 44.32 19 ALA A N 6
ATOM 2992 C CA . ALA A 1 19 ? -3.952 -5.466 3.566 1.00 31.22 19 ALA A CA 6
ATOM 2993 C C . ALA A 1 19 ? -3.189 -4.938 2.369 1.00 41.12 19 ALA A C 6
ATOM 2994 O O . ALA A 1 19 ? -3.448 -5.318 1.216 1.00 13.44 19 ALA A O 6
ATOM 3001 N N . CYS A 1 20 ? -2.225 -4.092 2.649 1.00 4.24 20 CYS A N 6
ATOM 3002 C CA . CYS A 1 20 ? -1.457 -3.445 1.634 1.00 74.51 20 CYS A CA 6
ATOM 3003 C C . CYS A 1 20 ? -0.358 -4.320 1.098 1.00 70.32 20 CYS A C 6
ATOM 3004 O O . CYS A 1 20 ? 0.245 -5.117 1.816 1.00 23.03 20 CYS A O 6
ATOM 3011 N N . ILE A 1 21 ? -0.110 -4.153 -0.155 1.00 2.22 21 ILE A N 6
ATOM 3012 C CA . ILE A 1 21 ? 0.931 -4.824 -0.861 1.00 4.05 21 ILE A CA 6
ATOM 3013 C C . ILE A 1 21 ? 1.861 -3.756 -1.403 1.00 62.30 21 ILE A C 6
ATOM 3014 O O . ILE A 1 21 ? 1.598 -2.551 -1.210 1.00 70.24 21 ILE A O 6
ATOM 3030 N N . CYS A 1 22 ? 2.899 -4.150 -2.072 1.00 31.12 22 CYS A N 6
ATOM 3031 C CA . CYS A 1 22 ? 3.850 -3.201 -2.583 1.00 12.04 22 CYS A CA 6
ATOM 3032 C C . CYS A 1 22 ? 3.425 -2.802 -3.979 1.00 71.22 22 CYS A C 6
ATOM 3033 O O . CYS A 1 22 ? 3.322 -3.649 -4.876 1.00 15.34 22 CYS A O 6
ATOM 3040 N N . ARG A 1 23 ? 3.134 -1.538 -4.155 1.00 30.03 23 ARG A N 6
ATOM 3041 C CA . ARG A 1 23 ? 2.653 -1.041 -5.406 1.00 2.31 23 ARG A CA 6
ATOM 3042 C C . ARG A 1 23 ? 3.834 -0.638 -6.270 1.00 22.30 23 ARG A C 6
ATOM 3043 O O . ARG A 1 23 ? 4.931 -0.363 -5.757 1.00 2.44 23 ARG A O 6
ATOM 3064 N N . GLY A 1 24 ? 3.600 -0.552 -7.556 1.00 75.24 24 GLY A N 6
ATOM 3065 C CA . GLY A 1 24 ? 4.643 -0.235 -8.530 1.00 43.20 24 GLY A CA 6
ATOM 3066 C C . GLY A 1 24 ? 5.106 1.208 -8.469 1.00 22.31 24 GLY A C 6
ATOM 3067 O O . GLY A 1 24 ? 5.984 1.622 -9.219 1.00 61.12 24 GLY A O 6
ATOM 3071 N N . ASN A 1 25 ? 4.509 1.966 -7.590 1.00 33.25 25 ASN A N 6
ATOM 3072 C CA . ASN A 1 25 ? 4.896 3.340 -7.367 1.00 42.31 25 ASN A CA 6
ATOM 3073 C C . ASN A 1 25 ? 5.977 3.402 -6.289 1.00 73.44 25 ASN A C 6
ATOM 3074 O O . ASN A 1 25 ? 6.716 4.380 -6.188 1.00 61.14 25 ASN A O 6
ATOM 3085 N N . GLY A 1 26 ? 6.073 2.338 -5.496 1.00 74.03 26 GLY A N 6
ATOM 3086 C CA . GLY A 1 26 ? 7.110 2.242 -4.493 1.00 1.34 26 GLY A CA 6
ATOM 3087 C C . GLY A 1 26 ? 6.554 2.407 -3.111 1.00 22.32 26 GLY A C 6
ATOM 3088 O O . GLY A 1 26 ? 7.285 2.386 -2.117 1.00 62.12 26 GLY A O 6
ATOM 3092 N N . TYR A 1 27 ? 5.274 2.552 -3.049 1.00 3.22 27 TYR A N 6
ATOM 3093 C CA . TYR A 1 27 ? 4.568 2.766 -1.833 1.00 31.41 27 TYR A CA 6
ATOM 3094 C C . TYR A 1 27 ? 3.666 1.594 -1.548 1.00 71.25 27 TYR A C 6
ATOM 3095 O O . TYR A 1 27 ? 3.384 0.781 -2.439 1.00 54.14 27 TYR A O 6
ATOM 3113 N N . CYS A 1 28 ? 3.252 1.476 -0.327 1.00 42.32 28 CYS A N 6
ATOM 3114 C CA . CYS A 1 28 ? 2.317 0.456 0.051 1.00 61.32 28 CYS A CA 6
ATOM 3115 C C . CYS A 1 28 ? 0.919 0.889 -0.319 1.00 14.33 28 CYS A C 6
ATOM 3116 O O . CYS A 1 28 ? 0.585 2.072 -0.228 1.00 55.13 28 CYS A O 6
ATOM 3123 N N . GLY A 1 29 ? 0.130 -0.034 -0.765 1.00 2.40 29 GLY A N 6
ATOM 3124 C CA . GLY A 1 29 ? -1.224 0.263 -1.092 1.00 53.22 29 GLY A CA 6
ATOM 3125 C C . GLY A 1 29 ? -2.042 -0.969 -1.019 1.00 30.02 29 GLY A C 6
ATOM 3126 O O . GLY A 1 29 ? -1.518 -2.065 -1.261 1.00 72.05 29 GLY A O 6
ATOM 3130 N N . GLU A 1 30 ? -3.279 -0.824 -0.631 1.00 61.23 30 GLU A N 6
ATOM 3131 C CA . GLU A 1 30 ? -4.203 -1.916 -0.532 1.00 33.21 30 GLU A CA 6
ATOM 3132 C C . GLU A 1 30 ? -4.384 -2.584 -1.878 1.00 72.24 30 GLU A C 6
ATOM 3133 O O . GLU A 1 30 ? -4.307 -1.940 -2.944 1.00 5.55 30 GLU A O 6
ATOM 3145 N N . ALA A 1 31 ? -4.629 -3.852 -1.818 1.00 44.30 31 ALA A N 6
ATOM 3146 C CA . ALA A 1 31 ? -4.810 -4.672 -2.953 1.00 2.41 31 ALA A CA 6
ATOM 3147 C C . ALA A 1 31 ? -6.240 -4.497 -3.426 1.00 51.31 31 ALA A C 6
ATOM 3148 O O . ALA A 1 31 ? -6.861 -3.454 -3.198 1.00 54.24 31 ALA A O 6
ATOM 3155 N N . ILE A 1 32 ? -6.774 -5.477 -4.034 1.00 20.41 32 ILE A N 6
ATOM 3156 C CA . ILE A 1 32 ? -8.102 -5.346 -4.545 1.00 13.54 32 ILE A CA 6
ATOM 3157 C C . ILE A 1 32 ? -9.106 -5.910 -3.559 1.00 32.44 32 ILE A C 6
ATOM 3158 O O . ILE A 1 32 ? -8.896 -6.964 -2.950 1.00 15.35 32 ILE A O 6
ATOM 3174 N N . TYR A 1 33 ? -10.149 -5.181 -3.410 1.00 63.23 33 TYR A N 6
ATOM 3175 C CA . TYR A 1 33 ? -11.249 -5.457 -2.537 1.00 44.12 33 TYR A CA 6
ATOM 3176 C C . TYR A 1 33 ? -12.270 -4.408 -2.943 1.00 5.30 33 TYR A C 6
ATOM 3177 O O . TYR A 1 33 ? -11.871 -3.382 -3.516 1.00 42.54 33 TYR A O 6
ATOM 3195 N N . ALA A 1 34 ? -13.534 -4.644 -2.740 1.00 53.23 34 ALA A N 6
ATOM 3196 C CA . ALA A 1 34 ? -14.532 -3.670 -3.154 1.00 12.42 34 ALA A CA 6
ATOM 3197 C C . ALA A 1 34 ? -14.559 -2.500 -2.189 1.00 21.02 34 ALA A C 6
ATOM 3198 O O . ALA A 1 34 ? -14.336 -1.343 -2.572 1.00 63.01 34 ALA A O 6
ATOM 3205 N N . ALA A 1 35 ? -14.809 -2.805 -0.945 1.00 62.41 35 ALA A N 6
ATOM 3206 C CA . ALA A 1 35 ? -14.821 -1.814 0.102 1.00 44.43 35 ALA A CA 6
ATOM 3207 C C . ALA A 1 35 ? -13.385 -1.525 0.532 1.00 30.44 35 ALA A C 6
ATOM 3208 O O . ALA A 1 35 ? -12.514 -2.352 0.313 1.00 21.11 35 ALA A O 6
ATOM 3215 N N . PRO A 1 36 ? -13.088 -0.349 1.088 1.00 65.43 36 PRO A N 6
ATOM 3216 C CA . PRO A 1 36 ? -11.768 -0.096 1.659 1.00 15.11 36 PRO A CA 6
ATOM 3217 C C . PRO A 1 36 ? -11.637 -0.915 2.940 1.00 71.14 36 PRO A C 6
ATOM 3218 O O . PRO A 1 36 ? -12.489 -0.811 3.836 1.00 13.02 36 PRO A O 6
ATOM 3229 N N . PHE A 1 37 ? -10.618 -1.715 3.044 1.00 2.22 37 PHE A N 6
ATOM 3230 C CA . PHE A 1 37 ? -10.499 -2.615 4.160 1.00 22.44 37 PHE A CA 6
ATOM 3231 C C . PHE A 1 37 ? -9.384 -2.176 5.073 1.00 52.50 37 PHE A C 6
ATOM 3232 O O . PHE A 1 37 ? -9.552 -2.109 6.301 1.00 35.25 37 PHE A O 6
ATOM 3249 N N . ALA A 1 38 ? -8.271 -1.859 4.488 1.00 52.33 38 ALA A N 6
ATOM 3250 C CA . ALA A 1 38 ? -7.129 -1.406 5.213 1.00 52.32 38 ALA A CA 6
ATOM 3251 C C . ALA A 1 38 ? -6.262 -0.576 4.313 1.00 35.01 38 ALA A C 6
ATOM 3252 O O . ALA A 1 38 ? -5.295 -1.067 3.737 1.00 63.41 38 ALA A O 6
ATOM 3259 N N . ARG A 1 39 ? -6.668 0.650 4.120 1.00 54.53 39 ARG A N 6
ATOM 3260 C CA . ARG A 1 39 ? -5.923 1.572 3.305 1.00 24.11 39 ARG A CA 6
ATOM 3261 C C . ARG A 1 39 ? -4.753 2.097 4.108 1.00 33.20 39 ARG A C 6
ATOM 3262 O O . ARG A 1 39 ? -4.891 2.400 5.297 1.00 14.30 39 ARG A O 6
ATOM 3283 N N . CYS A 1 1 ? -5.637 1.833 4.961 1.00 25.24 1 CYS A N 7
ATOM 3284 C CA . CYS A 1 1 ? -4.277 1.424 5.234 1.00 60.55 1 CYS A CA 7
ATOM 3285 C C . CYS A 1 1 ? -3.302 2.330 4.497 1.00 43.42 1 CYS A C 7
ATOM 3286 O O . CYS A 1 1 ? -2.076 2.263 4.666 1.00 60.42 1 CYS A O 7
ATOM 3293 N N . GLU A 1 2 ? -3.858 3.230 3.758 1.00 74.21 2 GLU A N 7
ATOM 3294 C CA . GLU A 1 2 ? -3.076 4.145 2.965 1.00 42.44 2 GLU A CA 7
ATOM 3295 C C . GLU A 1 2 ? -3.032 5.523 3.566 1.00 3.14 2 GLU A C 7
ATOM 3296 O O . GLU A 1 2 ? -3.828 5.864 4.445 1.00 64.41 2 GLU A O 7
ATOM 3308 N N . ALA A 1 3 ? -2.117 6.309 3.059 1.00 31.41 3 ALA A N 7
ATOM 3309 C CA . ALA A 1 3 ? -1.894 7.649 3.473 1.00 31.23 3 ALA A CA 7
ATOM 3310 C C . ALA A 1 3 ? -1.418 8.398 2.256 1.00 45.44 3 ALA A C 7
ATOM 3311 O O . ALA A 1 3 ? -0.485 7.956 1.577 1.00 63.11 3 ALA A O 7
ATOM 3318 N N . ILE A 1 4 ? -2.074 9.474 1.945 1.00 62.14 4 ILE A N 7
ATOM 3319 C CA . ILE A 1 4 ? -1.767 10.240 0.742 1.00 55.22 4 ILE A CA 7
ATOM 3320 C C . ILE A 1 4 ? -0.780 11.379 1.033 1.00 62.04 4 ILE A C 7
ATOM 3321 O O . ILE A 1 4 ? -0.018 11.792 0.164 1.00 24.41 4 ILE A O 7
ATOM 3337 N N . TYR A 1 5 ? -0.726 11.820 2.257 1.00 52.13 5 TYR A N 7
ATOM 3338 C CA . TYR A 1 5 ? 0.145 12.931 2.590 1.00 42.52 5 TYR A CA 7
ATOM 3339 C C . TYR A 1 5 ? 1.508 12.407 2.933 1.00 24.11 5 TYR A C 7
ATOM 3340 O O . TYR A 1 5 ? 2.534 12.955 2.513 1.00 24.20 5 TYR A O 7
ATOM 3358 N N . ALA A 1 6 ? 1.516 11.356 3.673 1.00 65.34 6 ALA A N 7
ATOM 3359 C CA . ALA A 1 6 ? 2.733 10.696 4.041 1.00 43.41 6 ALA A CA 7
ATOM 3360 C C . ALA A 1 6 ? 2.691 9.280 3.533 1.00 41.42 6 ALA A C 7
ATOM 3361 O O . ALA A 1 6 ? 2.284 8.363 4.245 1.00 22.34 6 ALA A O 7
ATOM 3368 N N . ALA A 1 7 ? 3.033 9.125 2.272 1.00 4.34 7 ALA A N 7
ATOM 3369 C CA . ALA A 1 7 ? 2.986 7.842 1.602 1.00 35.43 7 ALA A CA 7
ATOM 3370 C C . ALA A 1 7 ? 3.985 6.855 2.210 1.00 62.22 7 ALA A C 7
ATOM 3371 O O . ALA A 1 7 ? 5.184 7.151 2.291 1.00 32.24 7 ALA A O 7
ATOM 3378 N N . PRO A 1 8 ? 3.510 5.691 2.690 1.00 52.22 8 PRO A N 7
ATOM 3379 C CA . PRO A 1 8 ? 4.379 4.651 3.219 1.00 63.53 8 PRO A CA 7
ATOM 3380 C C . PRO A 1 8 ? 5.098 3.946 2.078 1.00 15.13 8 PRO A C 7
ATOM 3381 O O . PRO A 1 8 ? 4.466 3.501 1.126 1.00 60.44 8 PRO A O 7
ATOM 3392 N N . LYS A 1 9 ? 6.391 3.862 2.159 1.00 24.50 9 LYS A N 7
ATOM 3393 C CA . LYS A 1 9 ? 7.176 3.238 1.110 1.00 42.34 9 LYS A CA 7
ATOM 3394 C C . LYS A 1 9 ? 7.435 1.779 1.435 1.00 64.12 9 LYS A C 7
ATOM 3395 O O . LYS A 1 9 ? 7.394 1.385 2.592 1.00 12.43 9 LYS A O 7
ATOM 3414 N N . CYS A 1 10 ? 7.700 0.994 0.437 1.00 75.13 10 CYS A N 7
ATOM 3415 C CA . CYS A 1 10 ? 7.913 -0.427 0.615 1.00 11.22 10 CYS A CA 7
ATOM 3416 C C . CYS A 1 10 ? 8.996 -0.928 -0.306 1.00 71.15 10 CYS A C 7
ATOM 3417 O O . CYS A 1 10 ? 9.316 -0.281 -1.307 1.00 60.24 10 CYS A O 7
ATOM 3424 N N . ARG A 1 11 ? 9.587 -2.037 0.053 1.00 65.24 11 ARG A N 7
ATOM 3425 C CA . ARG A 1 11 ? 10.552 -2.715 -0.783 1.00 71.51 11 ARG A CA 7
ATOM 3426 C C . ARG A 1 11 ? 9.917 -4.011 -1.236 1.00 45.03 11 ARG A C 7
ATOM 3427 O O . ARG A 1 11 ? 10.007 -4.416 -2.391 1.00 54.23 11 ARG A O 7
ATOM 3448 N N . ARG A 1 12 ? 9.268 -4.635 -0.294 1.00 45.53 12 ARG A N 7
ATOM 3449 C CA . ARG A 1 12 ? 8.563 -5.873 -0.461 1.00 10.53 12 ARG A CA 7
ATOM 3450 C C . ARG A 1 12 ? 7.171 -5.701 0.047 1.00 23.13 12 ARG A C 7
ATOM 3451 O O . ARG A 1 12 ? 6.906 -4.840 0.890 1.00 60.31 12 ARG A O 7
ATOM 3472 N N . ASP A 1 13 ? 6.304 -6.530 -0.426 1.00 62.11 13 ASP A N 7
ATOM 3473 C CA . ASP A 1 13 ? 4.897 -6.484 -0.111 1.00 64.34 13 ASP A CA 7
ATOM 3474 C C . ASP A 1 13 ? 4.662 -6.691 1.351 1.00 43.43 13 ASP A C 7
ATOM 3475 O O . ASP A 1 13 ? 3.794 -6.050 1.964 1.00 32.44 13 ASP A O 7
ATOM 3484 N N . SER A 1 14 ? 5.486 -7.517 1.917 1.00 32.02 14 SER A N 7
ATOM 3485 C CA . SER A 1 14 ? 5.424 -7.858 3.310 1.00 71.44 14 SER A CA 7
ATOM 3486 C C . SER A 1 14 ? 5.707 -6.663 4.220 1.00 3.50 14 SER A C 7
ATOM 3487 O O . SER A 1 14 ? 5.286 -6.653 5.377 1.00 63.44 14 SER A O 7
ATOM 3495 N N . ASP A 1 15 ? 6.389 -5.634 3.683 1.00 40.21 15 ASP A N 7
ATOM 3496 C CA . ASP A 1 15 ? 6.671 -4.412 4.469 1.00 14.34 15 ASP A CA 7
ATOM 3497 C C . ASP A 1 15 ? 5.373 -3.714 4.793 1.00 0.43 15 ASP A C 7
ATOM 3498 O O . ASP A 1 15 ? 5.243 -3.057 5.833 1.00 21.42 15 ASP A O 7
ATOM 3507 N N . CYS A 1 16 ? 4.406 -3.876 3.922 1.00 53.41 16 CYS A N 7
ATOM 3508 C CA . CYS A 1 16 ? 3.150 -3.218 4.059 1.00 3.24 16 CYS A CA 7
ATOM 3509 C C . CYS A 1 16 ? 2.208 -4.095 4.868 1.00 12.43 16 CYS A C 7
ATOM 3510 O O . CYS A 1 16 ? 1.957 -5.250 4.501 1.00 73.12 16 CYS A O 7
ATOM 3517 N N . PRO A 1 17 ? 1.709 -3.588 5.997 1.00 74.43 17 PRO A N 7
ATOM 3518 C CA . PRO A 1 17 ? 0.807 -4.334 6.853 1.00 64.32 17 PRO A CA 7
ATOM 3519 C C . PRO A 1 17 ? -0.660 -4.204 6.416 1.00 13.50 17 PRO A C 7
ATOM 3520 O O . PRO A 1 17 ? -0.977 -3.560 5.388 1.00 41.13 17 PRO A O 7
ATOM 3531 N N . GLY A 1 18 ? -1.540 -4.819 7.184 1.00 63.30 18 GLY A N 7
ATOM 3532 C CA . GLY A 1 18 ? -2.955 -4.772 6.920 1.00 63.31 18 GLY A CA 7
ATOM 3533 C C . GLY A 1 18 ? -3.294 -5.341 5.567 1.00 40.50 18 GLY A C 7
ATOM 3534 O O . GLY A 1 18 ? -2.783 -6.403 5.178 1.00 61.04 18 GLY A O 7
ATOM 3538 N N . ALA A 1 19 ? -4.102 -4.627 4.833 1.00 53.32 19 ALA A N 7
ATOM 3539 C CA . ALA A 1 19 ? -4.505 -5.050 3.514 1.00 51.53 19 ALA A CA 7
ATOM 3540 C C . ALA A 1 19 ? -3.617 -4.415 2.445 1.00 65.52 19 ALA A C 7
ATOM 3541 O O . ALA A 1 19 ? -3.909 -4.509 1.246 1.00 11.42 19 ALA A O 7
ATOM 3548 N N . CYS A 1 20 ? -2.528 -3.798 2.864 1.00 34.23 20 CYS A N 7
ATOM 3549 C CA . CYS A 1 20 ? -1.644 -3.161 1.941 1.00 32.30 20 CYS A CA 7
ATOM 3550 C C . CYS A 1 20 ? -0.648 -4.113 1.344 1.00 2.25 20 CYS A C 7
ATOM 3551 O O . CYS A 1 20 ? -0.232 -5.099 1.966 1.00 53.44 20 CYS A O 7
ATOM 3558 N N . ILE A 1 21 ? -0.287 -3.806 0.147 1.00 22.45 21 ILE A N 7
ATOM 3559 C CA . ILE A 1 21 ? 0.705 -4.502 -0.607 1.00 53.53 21 ILE A CA 7
ATOM 3560 C C . ILE A 1 21 ? 1.670 -3.473 -1.158 1.00 54.32 21 ILE A C 7
ATOM 3561 O O . ILE A 1 21 ? 1.436 -2.261 -0.997 1.00 32.54 21 ILE A O 7
ATOM 3577 N N . CYS A 1 22 ? 2.701 -3.898 -1.806 1.00 23.41 22 CYS A N 7
ATOM 3578 C CA . CYS A 1 22 ? 3.673 -2.971 -2.298 1.00 24.33 22 CYS A CA 7
ATOM 3579 C C . CYS A 1 22 ? 3.384 -2.678 -3.756 1.00 33.34 22 CYS A C 7
ATOM 3580 O O . CYS A 1 22 ? 3.530 -3.551 -4.617 1.00 4.51 22 CYS A O 7
ATOM 3587 N N . ARG A 1 23 ? 2.953 -1.470 -4.038 1.00 12.35 23 ARG A N 7
ATOM 3588 C CA . ARG A 1 23 ? 2.594 -1.087 -5.377 1.00 14.02 23 ARG A CA 7
ATOM 3589 C C . ARG A 1 23 ? 3.819 -0.889 -6.250 1.00 23.42 23 ARG A C 7
ATOM 3590 O O . ARG A 1 23 ? 4.952 -0.794 -5.747 1.00 53.45 23 ARG A O 7
ATOM 3611 N N . GLY A 1 24 ? 3.579 -0.752 -7.542 1.00 61.12 24 GLY A N 7
ATOM 3612 C CA . GLY A 1 24 ? 4.632 -0.598 -8.531 1.00 25.43 24 GLY A CA 7
ATOM 3613 C C . GLY A 1 24 ? 5.401 0.696 -8.379 1.00 53.32 24 GLY A C 7
ATOM 3614 O O . GLY A 1 24 ? 6.487 0.846 -8.922 1.00 52.55 24 GLY A O 7
ATOM 3618 N N . ASN A 1 25 ? 4.856 1.607 -7.613 1.00 63.02 25 ASN A N 7
ATOM 3619 C CA . ASN A 1 25 ? 5.498 2.884 -7.350 1.00 50.33 25 ASN A CA 7
ATOM 3620 C C . ASN A 1 25 ? 6.427 2.804 -6.145 1.00 33.13 25 ASN A C 7
ATOM 3621 O O . ASN A 1 25 ? 7.278 3.673 -5.938 1.00 54.41 25 ASN A O 7
ATOM 3632 N N . GLY A 1 26 ? 6.267 1.765 -5.352 1.00 31.25 26 GLY A N 7
ATOM 3633 C CA . GLY A 1 26 ? 7.160 1.557 -4.238 1.00 12.43 26 GLY A CA 7
ATOM 3634 C C . GLY A 1 26 ? 6.569 2.073 -2.977 1.00 34.41 26 GLY A C 7
ATOM 3635 O O . GLY A 1 26 ? 7.271 2.315 -1.988 1.00 40.40 26 GLY A O 7
ATOM 3639 N N . TYR A 1 27 ? 5.285 2.277 -3.023 1.00 0.45 27 TYR A N 7
ATOM 3640 C CA . TYR A 1 27 ? 4.538 2.728 -1.918 1.00 73.42 27 TYR A CA 7
ATOM 3641 C C . TYR A 1 27 ? 3.462 1.715 -1.596 1.00 32.44 27 TYR A C 7
ATOM 3642 O O . TYR A 1 27 ? 2.945 1.038 -2.500 1.00 54.53 27 TYR A O 7
ATOM 3660 N N . CYS A 1 28 ? 3.146 1.596 -0.338 1.00 14.35 28 CYS A N 7
ATOM 3661 C CA . CYS A 1 28 ? 2.140 0.671 0.132 1.00 53.31 28 CYS A CA 7
ATOM 3662 C C . CYS A 1 28 ? 0.759 1.130 -0.276 1.00 24.22 28 CYS A C 7
ATOM 3663 O O . CYS A 1 28 ? 0.384 2.282 -0.046 1.00 2.14 28 CYS A O 7
ATOM 3670 N N . GLY A 1 29 ? 0.028 0.246 -0.892 1.00 64.00 29 GLY A N 7
ATOM 3671 C CA . GLY A 1 29 ? -1.299 0.544 -1.316 1.00 62.11 29 GLY A CA 7
ATOM 3672 C C . GLY A 1 29 ? -2.224 -0.533 -0.892 1.00 4.50 29 GLY A C 7
ATOM 3673 O O . GLY A 1 29 ? -1.788 -1.669 -0.721 1.00 34.51 29 GLY A O 7
ATOM 3677 N N . GLU A 1 30 ? -3.471 -0.207 -0.722 1.00 45.02 30 GLU A N 7
ATOM 3678 C CA . GLU A 1 30 ? -4.432 -1.142 -0.267 1.00 32.42 30 GLU A CA 7
ATOM 3679 C C . GLU A 1 30 ? -4.871 -2.043 -1.443 1.00 51.12 30 GLU A C 7
ATOM 3680 O O . GLU A 1 30 ? -4.415 -1.853 -2.585 1.00 32.41 30 GLU A O 7
ATOM 3692 N N . ALA A 1 31 ? -5.732 -2.988 -1.175 1.00 34.23 31 ALA A N 7
ATOM 3693 C CA . ALA A 1 31 ? -6.116 -3.992 -2.128 1.00 41.01 31 ALA A CA 7
ATOM 3694 C C . ALA A 1 31 ? -6.894 -3.411 -3.284 1.00 62.40 31 ALA A C 7
ATOM 3695 O O . ALA A 1 31 ? -6.370 -3.286 -4.397 1.00 42.35 31 ALA A O 7
ATOM 3702 N N . ILE A 1 32 ? -8.114 -3.039 -3.024 1.00 23.44 32 ILE A N 7
ATOM 3703 C CA . ILE A 1 32 ? -8.975 -2.515 -4.045 1.00 22.01 32 ILE A CA 7
ATOM 3704 C C . ILE A 1 32 ? -9.736 -1.350 -3.455 1.00 71.30 32 ILE A C 7
ATOM 3705 O O . ILE A 1 32 ? -10.032 -1.356 -2.274 1.00 32.01 32 ILE A O 7
ATOM 3721 N N . TYR A 1 33 ? -10.033 -0.369 -4.247 1.00 3.15 33 TYR A N 7
ATOM 3722 C CA . TYR A 1 33 ? -10.807 0.736 -3.796 1.00 32.22 33 TYR A CA 7
ATOM 3723 C C . TYR A 1 33 ? -12.249 0.461 -4.153 1.00 14.45 33 TYR A C 7
ATOM 3724 O O . TYR A 1 33 ? -12.681 0.735 -5.286 1.00 51.12 33 TYR A O 7
ATOM 3742 N N . ALA A 1 34 ? -12.962 -0.148 -3.230 1.00 73.32 34 ALA A N 7
ATOM 3743 C CA . ALA A 1 34 ? -14.351 -0.526 -3.424 1.00 1.24 34 ALA A CA 7
ATOM 3744 C C . ALA A 1 34 ? -14.970 -0.846 -2.074 1.00 2.22 34 ALA A C 7
ATOM 3745 O O . ALA A 1 34 ? -15.680 -0.012 -1.502 1.00 72.21 34 ALA A O 7
ATOM 3752 N N . ALA A 1 35 ? -14.740 -2.043 -1.576 1.00 23.41 35 ALA A N 7
ATOM 3753 C CA . ALA A 1 35 ? -15.119 -2.358 -0.206 1.00 52.44 35 ALA A CA 7
ATOM 3754 C C . ALA A 1 35 ? -14.067 -1.821 0.779 1.00 75.41 35 ALA A C 7
ATOM 3755 O O . ALA A 1 35 ? -14.411 -1.124 1.745 1.00 11.30 35 ALA A O 7
ATOM 3762 N N . PRO A 1 36 ? -12.779 -2.130 0.549 1.00 25.40 36 PRO A N 7
ATOM 3763 C CA . PRO A 1 36 ? -11.686 -1.475 1.243 1.00 71.04 36 PRO A CA 7
ATOM 3764 C C . PRO A 1 36 ? -11.696 0.011 0.841 1.00 13.52 36 PRO A C 7
ATOM 3765 O O . PRO A 1 36 ? -11.989 0.348 -0.324 1.00 34.31 36 PRO A O 7
ATOM 3776 N N . PHE A 1 37 ? -11.397 0.881 1.771 1.00 2.10 37 PHE A N 7
ATOM 3777 C CA . PHE A 1 37 ? -11.581 2.300 1.559 1.00 71.24 37 PHE A CA 7
ATOM 3778 C C . PHE A 1 37 ? -10.246 3.085 1.685 1.00 2.43 37 PHE A C 7
ATOM 3779 O O . PHE A 1 37 ? -10.234 4.296 1.986 1.00 12.13 37 PHE A O 7
ATOM 3796 N N . ALA A 1 38 ? -9.127 2.390 1.433 1.00 40.31 38 ALA A N 7
ATOM 3797 C CA .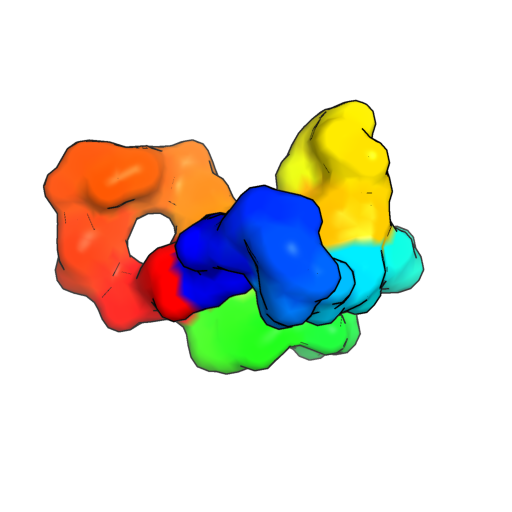 ALA A 1 38 ? -7.771 2.980 1.448 1.00 5.32 38 ALA A CA 7
ATOM 3798 C C . ALA A 1 38 ? -7.409 3.427 2.854 1.00 50.03 38 ALA A C 7
ATOM 3799 O O . ALA A 1 38 ? -6.705 4.423 3.058 1.00 24.20 38 ALA A O 7
ATOM 3806 N N . ARG A 1 39 ? -7.808 2.613 3.807 1.00 72.43 39 ARG A N 7
ATOM 3807 C CA . ARG A 1 39 ? -7.662 2.913 5.224 1.00 5.20 39 ARG A CA 7
ATOM 3808 C C . ARG A 1 39 ? -6.276 2.618 5.702 1.00 71.34 39 ARG A C 7
ATOM 3809 O O . ARG A 1 39 ? -5.830 3.087 6.735 1.00 33.03 39 ARG A O 7
ATOM 3830 N N . CYS A 1 1 ? -3.800 2.502 4.329 1.00 63.44 1 CYS A N 8
ATOM 3831 C CA . CYS A 1 1 ? -2.473 2.443 4.914 1.00 32.01 1 CYS A CA 8
ATOM 3832 C C . CYS A 1 1 ? -1.589 3.426 4.199 1.00 21.14 1 CYS A C 8
ATOM 3833 O O . CYS A 1 1 ? -0.369 3.432 4.351 1.00 3.42 1 CYS A O 8
ATOM 3840 N N . GLU A 1 2 ? -2.217 4.278 3.454 1.00 45.43 2 GLU A N 8
ATOM 3841 C CA . GLU A 1 2 ? -1.522 5.217 2.632 1.00 15.51 2 GLU A CA 8
ATOM 3842 C C . GLU A 1 2 ? -1.364 6.535 3.371 1.00 32.23 2 GLU A C 8
ATOM 3843 O O . GLU A 1 2 ? -1.975 6.739 4.436 1.00 21.42 2 GLU A O 8
ATOM 3855 N N . ALA A 1 3 ? -0.570 7.414 2.812 1.00 73.14 3 ALA A N 8
ATOM 3856 C CA . ALA A 1 3 ? -0.282 8.697 3.359 1.00 20.44 3 ALA A CA 8
ATOM 3857 C C . ALA A 1 3 ? 0.408 9.488 2.281 1.00 75.51 3 ALA A C 8
ATOM 3858 O O . ALA A 1 3 ? 1.139 8.918 1.459 1.00 72.11 3 ALA A O 8
ATOM 3865 N N . ILE A 1 4 ? 0.142 10.751 2.236 1.00 64.41 4 ILE A N 8
ATOM 3866 C CA . ILE A 1 4 ? 0.720 11.624 1.233 1.00 1.01 4 ILE A CA 8
ATOM 3867 C C . ILE A 1 4 ? 1.824 12.491 1.852 1.00 12.40 4 ILE A C 8
ATOM 3868 O O . ILE A 1 4 ? 2.737 12.943 1.164 1.00 41.34 4 ILE A O 8
ATOM 3884 N N . TYR A 1 5 ? 1.783 12.653 3.159 1.00 35.14 5 TYR A N 8
ATOM 3885 C CA . TYR A 1 5 ? 2.781 13.458 3.840 1.00 75.31 5 TYR A CA 8
ATOM 3886 C C . TYR A 1 5 ? 3.942 12.570 4.191 1.00 10.34 5 TYR A C 8
ATOM 3887 O O . TYR A 1 5 ? 5.105 12.927 3.996 1.00 25.45 5 TYR A O 8
ATOM 3905 N N . ALA A 1 6 ? 3.626 11.416 4.680 1.00 22.02 6 ALA A N 8
ATOM 3906 C CA . ALA A 1 6 ? 4.618 10.433 4.996 1.00 41.41 6 ALA A CA 8
ATOM 3907 C C . ALA A 1 6 ? 4.322 9.203 4.198 1.00 31.43 6 ALA A C 8
ATOM 3908 O O . ALA A 1 6 ? 3.696 8.276 4.688 1.00 61.20 6 ALA A O 8
ATOM 3915 N N . ALA A 1 7 ? 4.684 9.252 2.937 1.00 14.21 7 ALA A N 8
ATOM 3916 C CA . ALA A 1 7 ? 4.414 8.179 2.020 1.00 40.12 7 ALA A CA 8
ATOM 3917 C C . ALA A 1 7 ? 5.181 6.918 2.423 1.00 30.22 7 ALA A C 8
ATOM 3918 O O . ALA A 1 7 ? 6.423 6.914 2.457 1.00 54.14 7 ALA A O 8
ATOM 3925 N N . PRO A 1 8 ? 4.453 5.849 2.768 1.00 3.31 8 PRO A N 8
ATOM 3926 C CA . PRO A 1 8 ? 5.048 4.605 3.215 1.00 63.24 8 PRO A CA 8
ATOM 3927 C C . PRO A 1 8 ? 5.611 3.808 2.050 1.00 3.42 8 PRO A C 8
ATOM 3928 O O . PRO A 1 8 ? 4.881 3.417 1.134 1.00 23.01 8 PRO A O 8
ATOM 3939 N N . LYS A 1 9 ? 6.890 3.586 2.078 1.00 31.50 9 LYS A N 8
ATOM 3940 C CA . LYS A 1 9 ? 7.568 2.892 1.020 1.00 11.42 9 LYS A CA 8
ATOM 3941 C C . LYS A 1 9 ? 7.510 1.399 1.240 1.00 53.41 9 LYS A C 8
ATOM 3942 O O . LYS A 1 9 ? 7.205 0.931 2.346 1.00 12.24 9 LYS A O 8
ATOM 3961 N N . CYS A 1 10 ? 7.781 0.661 0.205 1.00 44.54 10 CYS A N 8
ATOM 3962 C CA . CYS A 1 10 ? 7.800 -0.766 0.292 1.00 34.14 10 CYS A CA 8
ATOM 3963 C C . CYS A 1 10 ? 8.967 -1.319 -0.505 1.00 52.53 10 CYS A C 8
ATOM 3964 O O . CYS A 1 10 ? 9.443 -0.685 -1.470 1.00 75.11 10 CYS A O 8
ATOM 3971 N N . ARG A 1 11 ? 9.490 -2.420 -0.052 1.00 31.24 11 ARG A N 8
ATOM 3972 C CA . ARG A 1 11 ? 10.522 -3.157 -0.755 1.00 0.34 11 ARG A CA 8
ATOM 3973 C C . ARG A 1 11 ? 9.921 -4.487 -1.122 1.00 3.53 11 ARG A C 8
ATOM 3974 O O . ARG A 1 11 ? 10.126 -5.010 -2.211 1.00 73.01 11 ARG A O 8
ATOM 3995 N N . ARG A 1 12 ? 9.173 -5.002 -0.184 1.00 42.21 12 ARG A N 8
ATOM 3996 C CA . ARG A 1 12 ? 8.412 -6.209 -0.291 1.00 50.12 12 ARG A CA 8
ATOM 3997 C C . ARG A 1 12 ? 7.042 -5.938 0.232 1.00 32.21 12 ARG A C 8
ATOM 3998 O O . ARG A 1 12 ? 6.837 -4.982 0.977 1.00 43.01 12 ARG A O 8
ATOM 4019 N N . ASP A 1 13 ? 6.125 -6.769 -0.126 1.00 12.01 13 ASP A N 8
ATOM 4020 C CA . ASP A 1 13 ? 4.733 -6.600 0.205 1.00 23.41 13 ASP A CA 8
ATOM 4021 C C . ASP A 1 13 ? 4.505 -6.691 1.689 1.00 23.14 13 ASP A C 8
ATOM 4022 O O . ASP A 1 13 ? 3.631 -6.024 2.250 1.00 23.03 13 ASP A O 8
ATOM 4031 N N . SER A 1 14 ? 5.326 -7.467 2.324 1.00 65.41 14 SER A N 8
ATOM 4032 C CA . SER A 1 14 ? 5.281 -7.655 3.761 1.00 50.01 14 SER A CA 8
ATOM 4033 C C . SER A 1 14 ? 5.669 -6.379 4.524 1.00 63.31 14 SER A C 8
ATOM 4034 O O . SER A 1 14 ? 5.382 -6.243 5.716 1.00 33.14 14 SER A O 8
ATOM 4042 N N . ASP A 1 15 ? 6.315 -5.441 3.825 1.00 12.15 15 ASP A N 8
ATOM 4043 C CA . ASP A 1 15 ? 6.646 -4.127 4.423 1.00 42.11 15 ASP A CA 8
ATOM 4044 C C . ASP A 1 15 ? 5.382 -3.358 4.684 1.00 43.13 15 ASP A C 8
ATOM 4045 O O . ASP A 1 15 ? 5.337 -2.477 5.548 1.00 14.22 15 ASP A O 8
ATOM 4054 N N . CYS A 1 16 ? 4.359 -3.699 3.948 1.00 33.25 16 CYS A N 8
ATOM 4055 C CA . CYS A 1 16 ? 3.107 -3.038 4.028 1.00 2.30 16 CYS A CA 8
ATOM 4056 C C . CYS A 1 16 ? 2.218 -3.726 5.055 1.00 63.35 16 CYS A C 8
ATOM 4057 O O . CYS A 1 16 ? 2.191 -4.957 5.134 1.00 43.01 16 CYS A O 8
ATOM 4064 N N . PRO A 1 17 ? 1.513 -2.953 5.874 1.00 34.05 17 PRO A N 8
ATOM 4065 C CA . PRO A 1 17 ? 0.654 -3.493 6.909 1.00 55.14 17 PRO A CA 8
ATOM 4066 C C . PRO A 1 17 ? -0.750 -3.822 6.395 1.00 2.24 17 PRO A C 8
ATOM 4067 O O . PRO A 1 17 ? -1.079 -3.595 5.207 1.00 3.34 17 PRO A O 8
ATOM 4078 N N . GLY A 1 18 ? -1.558 -4.363 7.286 1.00 24.34 18 GLY A N 8
ATOM 4079 C CA . GLY A 1 18 ? -2.929 -4.668 6.995 1.00 14.15 18 GLY A CA 8
ATOM 4080 C C . GLY A 1 18 ? -3.084 -5.626 5.845 1.00 34.30 18 GLY A C 8
ATOM 4081 O O . GLY A 1 18 ? -2.501 -6.721 5.843 1.00 43.05 18 GLY A O 8
ATOM 4085 N N . ALA A 1 19 ? -3.833 -5.214 4.861 1.00 43.50 19 ALA A N 8
ATOM 4086 C CA . ALA A 1 19 ? -4.055 -6.011 3.679 1.00 53.02 19 ALA A CA 8
ATOM 4087 C C . ALA A 1 19 ? -3.384 -5.366 2.479 1.00 14.12 19 ALA A C 8
ATOM 4088 O O . ALA A 1 19 ? -3.609 -5.775 1.330 1.00 42.23 19 ALA A O 8
ATOM 4095 N N . CYS A 1 20 ? -2.530 -4.403 2.744 1.00 35.51 20 CYS A N 8
ATOM 4096 C CA . CYS A 1 20 ? -1.886 -3.650 1.701 1.00 51.21 20 CYS A CA 8
ATOM 4097 C C . CYS A 1 20 ? -0.749 -4.427 1.056 1.00 24.24 20 CYS A C 8
ATOM 4098 O O . CYS A 1 20 ? -0.146 -5.318 1.673 1.00 74.32 20 CYS A O 8
ATOM 4105 N N . ILE A 1 21 ? -0.453 -4.074 -0.168 1.00 64.50 21 ILE A N 8
ATOM 4106 C CA . ILE A 1 21 ? 0.588 -4.688 -0.943 1.00 22.45 21 ILE A CA 8
ATOM 4107 C C . ILE A 1 21 ? 1.569 -3.611 -1.378 1.00 10.23 21 ILE A C 8
ATOM 4108 O O . ILE A 1 21 ? 1.329 -2.405 -1.146 1.00 2.32 21 ILE A O 8
ATOM 4124 N N . CYS A 1 22 ? 2.630 -4.019 -2.006 1.00 31.32 22 CYS A N 8
ATOM 4125 C CA . CYS A 1 22 ? 3.634 -3.104 -2.482 1.00 15.22 22 CYS A CA 8
ATOM 4126 C C . CYS A 1 22 ? 3.288 -2.699 -3.911 1.00 74.51 22 CYS A C 8
ATOM 4127 O O . CYS A 1 22 ? 3.227 -3.554 -4.814 1.00 3.43 22 CYS A O 8
ATOM 4134 N N . ARG A 1 23 ? 2.996 -1.430 -4.113 1.00 42.52 23 ARG A N 8
ATOM 4135 C CA . ARG A 1 23 ? 2.612 -0.937 -5.401 1.00 62.31 23 ARG A CA 8
ATOM 4136 C C . ARG A 1 23 ? 3.833 -0.601 -6.248 1.00 31.45 23 ARG A C 8
ATOM 4137 O O . ARG A 1 23 ? 4.942 -0.414 -5.727 1.00 5.11 23 ARG A O 8
ATOM 4158 N N . GLY A 1 24 ? 3.594 -0.422 -7.541 1.00 61.21 24 GLY A N 8
ATOM 4159 C CA . GLY A 1 24 ? 4.649 -0.173 -8.515 1.00 23.21 24 GLY A CA 8
ATOM 4160 C C . GLY A 1 24 ? 5.162 1.247 -8.474 1.00 31.33 24 GLY A C 8
ATOM 4161 O O . GLY A 1 24 ? 5.926 1.678 -9.342 1.00 45.41 24 GLY A O 8
ATOM 4165 N N . ASN A 1 25 ? 4.708 1.977 -7.503 1.00 21.13 25 ASN A N 8
ATOM 4166 C CA . ASN A 1 25 ? 5.174 3.317 -7.252 1.00 3.21 25 ASN A CA 8
ATOM 4167 C C . ASN A 1 25 ? 6.272 3.287 -6.202 1.00 74.30 25 ASN A C 8
ATOM 4168 O O . ASN A 1 25 ? 7.012 4.244 -6.042 1.00 5.44 25 ASN A O 8
ATOM 4179 N N . GLY A 1 26 ? 6.363 2.173 -5.489 1.00 32.50 26 GLY A N 8
ATOM 4180 C CA . GLY A 1 26 ? 7.401 1.998 -4.502 1.00 5.03 26 GLY A CA 8
ATOM 4181 C C . GLY A 1 26 ? 6.875 2.260 -3.130 1.00 31.32 26 GLY A C 8
ATOM 4182 O O . GLY A 1 26 ? 7.634 2.383 -2.159 1.00 74.11 26 GLY A O 8
ATOM 4186 N N . TYR A 1 27 ? 5.576 2.345 -3.057 1.00 34.43 27 TYR A N 8
ATOM 4187 C CA . TYR A 1 27 ? 4.875 2.664 -1.871 1.00 2.32 27 TYR A CA 8
ATOM 4188 C C . TYR A 1 27 ? 3.797 1.635 -1.590 1.00 43.25 27 TYR A C 8
ATOM 4189 O O . TYR A 1 27 ? 3.378 0.883 -2.484 1.00 1.11 27 TYR A O 8
ATOM 4207 N N . CYS A 1 28 ? 3.362 1.598 -0.368 1.00 1.11 28 CYS A N 8
ATOM 4208 C CA . CYS A 1 28 ? 2.326 0.689 0.059 1.00 73.11 28 CYS A CA 8
ATOM 4209 C C . CYS A 1 28 ? 0.956 1.200 -0.318 1.00 73.31 28 CYS A C 8
ATOM 4210 O O . CYS A 1 28 ? 0.684 2.413 -0.260 1.00 30.22 28 CYS A O 8
ATOM 4217 N N . GLY A 1 29 ? 0.113 0.298 -0.735 1.00 35.02 29 GLY A N 8
ATOM 4218 C CA . GLY A 1 29 ? -1.220 0.635 -1.086 1.00 13.41 29 GLY A CA 8
ATOM 4219 C C . GLY A 1 29 ? -2.062 -0.594 -1.142 1.00 11.35 29 GLY A C 8
ATOM 4220 O O . GLY A 1 29 ? -1.554 -1.698 -0.964 1.00 51.21 29 GLY A O 8
ATOM 4224 N N . GLU A 1 30 ? -3.314 -0.415 -1.385 1.00 20.35 30 GLU A N 8
ATOM 4225 C CA . GLU A 1 30 ? -4.266 -1.479 -1.486 1.00 13.43 30 GLU A CA 8
ATOM 4226 C C . GLU A 1 30 ? -4.074 -2.216 -2.837 1.00 23.44 30 GLU A C 8
ATOM 4227 O O . GLU A 1 30 ? -3.256 -1.799 -3.674 1.00 54.10 30 GLU A O 8
ATOM 4239 N N . ALA A 1 31 ? -4.789 -3.305 -3.035 1.00 4.21 31 ALA A N 8
ATOM 4240 C CA . ALA A 1 31 ? -4.747 -4.051 -4.289 1.00 45.25 31 ALA A CA 8
ATOM 4241 C C . ALA A 1 31 ? -5.412 -3.217 -5.364 1.00 22.12 31 ALA A C 8
ATOM 4242 O O . ALA A 1 31 ? -5.123 -3.332 -6.558 1.00 41.42 31 ALA A O 8
ATOM 4249 N N . ILE A 1 32 ? -6.269 -2.356 -4.908 1.00 55.24 32 ILE A N 8
ATOM 4250 C CA . ILE A 1 32 ? -6.922 -1.385 -5.715 1.00 61.31 32 ILE A CA 8
ATOM 4251 C C . ILE A 1 32 ? -6.054 -0.127 -5.640 1.00 64.31 32 ILE A C 8
ATOM 4252 O O . ILE A 1 32 ? -5.389 0.079 -4.629 1.00 12.35 32 ILE A O 8
ATOM 4268 N N . TYR A 1 33 ? -6.042 0.666 -6.702 1.00 63.44 33 TYR A N 8
ATOM 4269 C CA . TYR A 1 33 ? -5.196 1.875 -6.832 1.00 71.33 33 TYR A CA 8
ATOM 4270 C C . TYR A 1 33 ? -5.193 2.755 -5.567 1.00 23.12 33 TYR A C 8
ATOM 4271 O O . TYR A 1 33 ? -4.128 3.177 -5.087 1.00 35.23 33 TYR A O 8
ATOM 4289 N N . ALA A 1 34 ? -6.355 3.012 -5.036 1.00 13.23 34 ALA A N 8
ATOM 4290 C CA . ALA A 1 34 ? -6.488 3.806 -3.837 1.00 72.54 34 ALA A CA 8
ATOM 4291 C C . ALA A 1 34 ? -7.146 2.965 -2.767 1.00 44.43 34 ALA A C 8
ATOM 4292 O O . ALA A 1 34 ? -8.102 2.243 -3.065 1.00 72.44 34 ALA A O 8
ATOM 4299 N N . ALA A 1 35 ? -6.621 3.020 -1.556 1.00 74.44 35 ALA A N 8
ATOM 4300 C CA . ALA A 1 35 ? -7.137 2.240 -0.435 1.00 53.32 35 ALA A CA 8
ATOM 4301 C C . ALA A 1 35 ? -8.370 2.894 0.198 1.00 32.14 35 ALA A C 8
ATOM 4302 O O . ALA A 1 35 ? -8.256 3.948 0.835 1.00 43.41 35 ALA A O 8
ATOM 4309 N N . PRO A 1 36 ? -9.560 2.293 0.030 1.00 52.33 36 PRO A N 8
ATOM 4310 C CA . PRO A 1 36 ? -10.795 2.826 0.596 1.00 61.32 36 PRO A CA 8
ATOM 4311 C C . PRO A 1 36 ? -11.035 2.430 2.069 1.00 63.41 36 PRO A C 8
ATOM 4312 O O . PRO A 1 36 ? -11.491 3.247 2.872 1.00 13.44 36 PRO A O 8
ATOM 4323 N N . PHE A 1 37 ? -10.695 1.208 2.420 1.00 34.43 37 PHE A N 8
ATOM 4324 C CA . PHE A 1 37 ? -10.955 0.679 3.745 1.00 50.22 37 PHE A CA 8
ATOM 4325 C C . PHE A 1 37 ? -9.655 0.355 4.431 1.00 73.25 37 PHE A C 8
ATOM 4326 O O . PHE A 1 37 ? -9.393 0.794 5.550 1.00 35.31 37 PHE A O 8
ATOM 4343 N N . ALA A 1 38 ? -8.826 -0.391 3.752 1.00 14.20 38 ALA A N 8
ATOM 4344 C CA . ALA A 1 38 ? -7.513 -0.738 4.247 1.00 42.01 38 ALA A CA 8
ATOM 4345 C C . ALA A 1 38 ? -6.555 0.400 3.943 1.00 45.14 38 ALA A C 8
ATOM 4346 O O . ALA A 1 38 ? -5.568 0.240 3.241 1.00 1.05 38 ALA A O 8
ATOM 4353 N N . ARG A 1 39 ? -6.903 1.570 4.422 1.00 24.31 39 ARG A N 8
ATOM 4354 C CA . ARG A 1 39 ? -6.114 2.739 4.208 1.00 23.00 39 ARG A CA 8
ATOM 4355 C C . ARG A 1 39 ? -4.846 2.637 5.016 1.00 24.32 39 ARG A C 8
ATOM 4356 O O . ARG A 1 39 ? -4.862 2.624 6.252 1.00 2.12 39 ARG A O 8
ATOM 4377 N N . CYS A 1 1 ? -3.824 1.876 2.815 1.00 30.02 1 CYS A N 9
ATOM 4378 C CA . CYS A 1 1 ? -2.936 2.543 3.704 1.00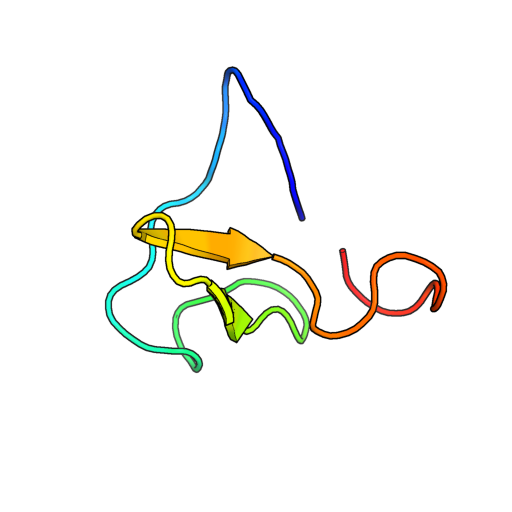 54.54 1 CYS A CA 9
ATOM 4379 C C . CYS A 1 1 ? -2.825 3.972 3.238 1.00 11.45 1 CYS A C 9
ATOM 4380 O O . CYS A 1 1 ? -1.950 4.313 2.429 1.00 14.45 1 CYS A O 9
ATOM 4387 N N . GLU A 1 2 ? -3.748 4.789 3.672 1.00 52.34 2 GLU A N 9
ATOM 4388 C CA . GLU A 1 2 ? -3.783 6.155 3.253 1.00 12.55 2 GLU A CA 9
ATOM 4389 C C . GLU A 1 2 ? -2.968 6.983 4.177 1.00 11.31 2 GLU A C 9
ATOM 4390 O O . GLU A 1 2 ? -3.187 7.016 5.395 1.00 73.34 2 GLU A O 9
ATOM 4402 N N . ALA A 1 3 ? -2.052 7.645 3.608 1.00 55.51 3 ALA A N 9
ATOM 4403 C CA . ALA A 1 3 ? -1.126 8.465 4.310 1.00 34.44 3 ALA A CA 9
ATOM 4404 C C . ALA A 1 3 ? -0.716 9.608 3.421 1.00 15.12 3 ALA A C 9
ATOM 4405 O O . ALA A 1 3 ? 0.091 9.449 2.503 1.00 45.35 3 ALA A O 9
ATOM 4412 N N . ILE A 1 4 ? -1.305 10.740 3.663 1.00 74.11 4 ILE A N 9
ATOM 4413 C CA . ILE A 1 4 ? -1.073 11.926 2.862 1.00 64.54 4 ILE A CA 9
ATOM 4414 C C . ILE A 1 4 ? 0.071 12.747 3.466 1.00 35.40 4 ILE A C 9
ATOM 4415 O O . ILE A 1 4 ? 0.653 13.623 2.822 1.00 62.42 4 ILE A O 9
ATOM 4431 N N . TYR A 1 5 ? 0.425 12.409 4.677 1.00 63.53 5 TYR A N 9
ATOM 4432 C CA . TYR A 1 5 ? 1.495 13.092 5.351 1.00 20.32 5 TYR A CA 9
ATOM 4433 C C . TYR A 1 5 ? 2.818 12.410 5.038 1.00 41.05 5 TYR A C 9
ATOM 4434 O O . TYR A 1 5 ? 3.818 13.063 4.735 1.00 11.53 5 TYR A O 9
ATOM 4452 N N . ALA A 1 6 ? 2.812 11.106 5.115 1.00 62.41 6 ALA A N 9
ATOM 4453 C CA . ALA A 1 6 ? 3.982 10.305 4.825 1.00 63.14 6 ALA A CA 9
ATOM 4454 C C . ALA A 1 6 ? 3.549 8.946 4.350 1.00 73.35 6 ALA A C 9
ATOM 4455 O O . ALA A 1 6 ? 3.211 8.068 5.165 1.00 32.32 6 ALA A O 9
ATOM 4462 N N . ALA A 1 7 ? 3.497 8.784 3.056 1.00 64.22 7 ALA A N 9
ATOM 4463 C CA . ALA A 1 7 ? 3.065 7.550 2.455 1.00 42.15 7 ALA A CA 9
ATOM 4464 C C . ALA A 1 7 ? 4.129 6.483 2.629 1.00 51.45 7 ALA A C 9
ATOM 4465 O O . ALA A 1 7 ? 5.302 6.706 2.293 1.00 41.22 7 ALA A O 9
ATOM 4472 N N . PRO A 1 8 ? 3.746 5.327 3.185 1.00 22.15 8 PRO A N 9
ATOM 4473 C CA . PRO A 1 8 ? 4.677 4.247 3.462 1.00 62.44 8 PRO A CA 9
ATOM 4474 C C . PRO A 1 8 ? 5.271 3.642 2.198 1.00 64.22 8 PRO A C 9
ATOM 4475 O O . PRO A 1 8 ? 4.553 3.100 1.343 1.00 61.12 8 PRO A O 9
ATOM 4486 N N . LYS A 1 9 ? 6.567 3.783 2.071 1.00 14.31 9 LYS A N 9
ATOM 4487 C CA . LYS A 1 9 ? 7.323 3.178 1.003 1.00 24.50 9 LYS A CA 9
ATOM 4488 C C . LYS A 1 9 ? 7.370 1.680 1.242 1.00 10.53 9 LYS A C 9
ATOM 4489 O O . LYS A 1 9 ? 7.353 1.226 2.397 1.00 3.32 9 LYS A O 9
ATOM 4508 N N . CYS A 1 10 ? 7.409 0.926 0.199 1.00 1.01 10 CYS A N 9
ATOM 4509 C CA . CYS A 1 10 ? 7.448 -0.506 0.322 1.00 40.42 10 CYS A CA 9
ATOM 4510 C C . CYS A 1 10 ? 8.723 -1.045 -0.267 1.00 4.51 10 CYS A C 9
ATOM 4511 O O . CYS A 1 10 ? 9.311 -0.425 -1.171 1.00 25.14 10 CYS A O 9
ATOM 4518 N N . ARG A 1 11 ? 9.192 -2.154 0.254 1.00 12.23 11 ARG A N 9
ATOM 4519 C CA . ARG A 1 11 ? 10.303 -2.856 -0.347 1.00 25.23 11 ARG A CA 9
ATOM 4520 C C . ARG A 1 11 ? 9.801 -4.217 -0.763 1.00 72.22 11 ARG A C 9
ATOM 4521 O O . ARG A 1 11 ? 10.062 -4.689 -1.874 1.00 2.05 11 ARG A O 9
ATOM 4542 N N . ARG A 1 12 ? 9.045 -4.814 0.123 1.00 11.44 12 ARG A N 9
ATOM 4543 C CA . ARG A 1 12 ? 8.387 -6.064 -0.094 1.00 13.25 12 ARG A CA 9
ATOM 4544 C C . ARG A 1 12 ? 6.967 -5.937 0.333 1.00 12.11 12 ARG A C 9
ATOM 4545 O O . ARG A 1 12 ? 6.641 -5.161 1.231 1.00 52.44 12 ARG A O 9
ATOM 4566 N N . ASP A 1 13 ? 6.138 -6.727 -0.264 1.00 1.21 13 ASP A N 9
ATOM 4567 C CA . ASP A 1 13 ? 4.717 -6.687 -0.031 1.00 75.02 13 ASP A CA 9
ATOM 4568 C C . ASP A 1 13 ? 4.409 -6.991 1.404 1.00 24.41 13 ASP A C 9
ATOM 4569 O O . ASP A 1 13 ? 3.571 -6.338 2.044 1.00 3.25 13 ASP A O 9
ATOM 4578 N N . SER A 1 14 ? 5.157 -7.907 1.935 1.00 54.32 14 SER A N 9
ATOM 4579 C CA . SER A 1 14 ? 4.984 -8.360 3.279 1.00 60.35 14 SER A CA 9
ATOM 4580 C C . SER A 1 14 ? 5.335 -7.307 4.318 1.00 12.13 14 SER A C 9
ATOM 4581 O O . SER A 1 14 ? 4.883 -7.386 5.467 1.00 73.53 14 SER A O 9
ATOM 4589 N N . ASP A 1 15 ? 6.097 -6.301 3.928 1.00 14.24 15 ASP A N 9
ATOM 4590 C CA . ASP A 1 15 ? 6.463 -5.272 4.896 1.00 2.30 15 ASP A CA 9
ATOM 4591 C C . ASP A 1 15 ? 5.407 -4.180 4.956 1.00 0.30 15 ASP A C 9
ATOM 4592 O O . ASP A 1 15 ? 5.478 -3.269 5.789 1.00 24.35 15 ASP A O 9
ATOM 4601 N N . CYS A 1 16 ? 4.404 -4.290 4.100 1.00 10.50 16 CYS A N 9
ATOM 4602 C CA . CYS A 1 16 ? 3.311 -3.369 4.113 1.00 2.05 16 CYS A CA 9
ATOM 4603 C C . CYS A 1 16 ? 2.180 -3.937 4.964 1.00 71.00 16 CYS A C 9
ATOM 4604 O O . CYS A 1 16 ? 1.660 -5.021 4.665 1.00 44.12 16 CYS A O 9
ATOM 4611 N N . PRO A 1 17 ? 1.806 -3.254 6.050 1.00 34.43 17 PRO A N 9
ATOM 4612 C CA . PRO A 1 17 ? 0.729 -3.703 6.930 1.00 62.15 17 PRO A CA 9
ATOM 4613 C C . PRO A 1 17 ? -0.648 -3.338 6.365 1.00 71.30 17 PRO A C 9
ATOM 4614 O O . PRO A 1 17 ? -0.752 -2.851 5.237 1.00 44.24 17 PRO A O 9
ATOM 4625 N N . GLY A 1 18 ? -1.699 -3.616 7.130 1.00 4.22 18 GLY A N 9
ATOM 4626 C CA . GLY A 1 18 ? -3.066 -3.284 6.721 1.00 64.41 18 GLY A CA 9
ATOM 4627 C C . GLY A 1 18 ? -3.526 -4.073 5.509 1.00 53.43 18 GLY A C 9
ATOM 4628 O O . GLY A 1 18 ? -4.543 -3.740 4.897 1.00 0.22 18 GLY A O 9
ATOM 4632 N N . ALA A 1 19 ? -2.762 -5.128 5.188 1.00 34.23 19 ALA A N 9
ATOM 4633 C CA . ALA A 1 19 ? -2.954 -6.001 4.023 1.00 70.44 19 ALA A CA 9
ATOM 4634 C C . ALA A 1 19 ? -2.560 -5.295 2.740 1.00 34.30 19 ALA A C 9
ATOM 4635 O O . ALA A 1 19 ? -2.770 -5.815 1.634 1.00 70.52 19 ALA A O 9
ATOM 4642 N N . CYS A 1 20 ? -1.957 -4.135 2.881 1.00 53.41 20 CYS A N 9
ATOM 4643 C CA . CYS A 1 20 ? -1.490 -3.376 1.762 1.00 63.35 20 CYS A CA 9
ATOM 4644 C C . CYS A 1 20 ? -0.338 -4.104 1.098 1.00 65.14 20 CYS A C 9
ATOM 4645 O O . CYS A 1 20 ? 0.409 -4.839 1.750 1.00 10.45 20 CYS A O 9
ATOM 4652 N N . ILE A 1 21 ? -0.219 -3.927 -0.175 1.00 14.03 21 ILE A N 9
ATOM 4653 C CA . ILE A 1 21 ? 0.796 -4.562 -0.960 1.00 21.23 21 ILE A CA 9
ATOM 4654 C C . ILE A 1 21 ? 1.780 -3.511 -1.426 1.00 33.35 21 ILE A C 9
ATOM 4655 O O . ILE A 1 21 ? 1.559 -2.309 -1.224 1.00 72.24 21 ILE A O 9
ATOM 4671 N N . CYS A 1 22 ? 2.812 -3.940 -2.057 1.00 13.45 22 CYS A N 9
ATOM 4672 C CA . CYS A 1 22 ? 3.809 -3.057 -2.567 1.00 60.30 22 CYS A CA 9
ATOM 4673 C C . CYS A 1 22 ? 3.496 -2.777 -4.023 1.00 53.43 22 CYS A C 9
ATOM 4674 O O . CYS A 1 22 ? 3.601 -3.665 -4.883 1.00 33.25 22 CYS A O 9
ATOM 4681 N N . ARG A 1 23 ? 3.034 -1.584 -4.294 1.00 71.53 23 ARG A N 9
ATOM 4682 C CA . ARG A 1 23 ? 2.715 -1.190 -5.624 1.00 51.31 23 ARG A CA 9
ATOM 4683 C C . ARG A 1 23 ? 3.956 -0.698 -6.356 1.00 42.13 23 ARG A C 9
ATOM 4684 O O . ARG A 1 23 ? 4.991 -0.375 -5.737 1.00 72.23 23 ARG A O 9
ATOM 4705 N N . GLY A 1 24 ? 3.815 -0.534 -7.656 1.00 2.34 24 GLY A N 9
ATOM 4706 C CA . GLY A 1 24 ? 4.929 -0.179 -8.525 1.00 24.03 24 GLY A CA 9
ATOM 4707 C C . GLY A 1 24 ? 5.286 1.282 -8.433 1.00 75.34 24 GLY A C 9
ATOM 4708 O O . GLY A 1 24 ? 6.193 1.770 -9.116 1.00 63.30 24 GLY A O 9
ATOM 4712 N N . ASN A 1 25 ? 4.592 1.971 -7.579 1.00 32.52 25 ASN A N 9
ATOM 4713 C CA . ASN A 1 25 ? 4.835 3.359 -7.337 1.00 54.40 25 ASN A CA 9
ATOM 4714 C C . ASN A 1 25 ? 5.880 3.482 -6.234 1.00 2.31 25 ASN A C 9
ATOM 4715 O O . ASN A 1 25 ? 6.513 4.527 -6.073 1.00 20.13 25 ASN A O 9
ATOM 4726 N N . GLY A 1 26 ? 6.064 2.393 -5.489 1.00 73.22 26 GLY A N 9
ATOM 4727 C CA . GLY A 1 26 ? 7.095 2.342 -4.478 1.00 61.34 26 GLY A CA 9
ATOM 4728 C C . GLY A 1 26 ? 6.521 2.490 -3.114 1.00 53.10 26 GLY A C 9
ATOM 4729 O O . GLY A 1 26 ? 7.244 2.565 -2.121 1.00 31.05 26 GLY A O 9
ATOM 4733 N N . TYR A 1 27 ? 5.228 2.493 -3.063 1.00 71.01 27 TYR A N 9
ATOM 4734 C CA . TYR A 1 27 ? 4.498 2.706 -1.871 1.00 43.24 27 TYR A CA 9
ATOM 4735 C C . TYR A 1 27 ? 3.576 1.538 -1.602 1.00 40.22 27 TYR A C 9
ATOM 4736 O O . TYR A 1 27 ? 3.245 0.749 -2.509 1.00 55.35 27 TYR A O 9
ATOM 4754 N N . CYS A 1 28 ? 3.183 1.416 -0.375 1.00 41.31 28 CYS A N 9
ATOM 4755 C CA . CYS A 1 28 ? 2.228 0.428 0.019 1.00 44.23 28 CYS A CA 9
ATOM 4756 C C . CYS A 1 28 ? 0.838 0.933 -0.324 1.00 35.11 28 CYS A C 9
ATOM 4757 O O . CYS A 1 28 ? 0.502 2.094 -0.048 1.00 34.24 28 CYS A O 9
ATOM 4764 N N . GLY A 1 29 ? 0.062 0.103 -0.949 1.00 13.50 29 GLY A N 9
ATOM 4765 C CA . GLY A 1 29 ? -1.281 0.465 -1.309 1.00 23.13 29 GLY A CA 9
ATOM 4766 C C . GLY A 1 29 ? -2.139 -0.753 -1.331 1.00 65.55 29 GLY A C 9
ATOM 4767 O O . GLY A 1 29 ? -1.615 -1.856 -1.239 1.00 64.31 29 GLY A O 9
ATOM 4771 N N . GLU A 1 30 ? -3.425 -0.584 -1.443 1.00 42.41 30 GLU A N 9
ATOM 4772 C CA . GLU A 1 30 ? -4.342 -1.699 -1.477 1.00 43.21 30 GLU A CA 9
ATOM 4773 C C . GLU A 1 30 ? -4.181 -2.468 -2.781 1.00 44.15 30 GLU A C 9
ATOM 4774 O O . GLU A 1 30 ? -3.663 -1.935 -3.773 1.00 32.15 30 GLU A O 9
ATOM 4786 N N . ALA A 1 31 ? -4.588 -3.704 -2.768 1.00 74.21 31 ALA A N 9
ATOM 4787 C CA . ALA A 1 31 ? -4.565 -4.560 -3.915 1.00 42.44 31 ALA A CA 9
ATOM 4788 C C . ALA A 1 31 ? -5.798 -4.241 -4.755 1.00 2.43 31 ALA A C 9
ATOM 4789 O O . ALA A 1 31 ? -6.189 -3.081 -4.876 1.00 10.51 31 ALA A O 9
ATOM 4796 N N . ILE A 1 32 ? -6.400 -5.217 -5.323 1.00 75.43 32 ILE A N 9
ATOM 4797 C CA . ILE A 1 32 ? -7.603 -4.972 -6.059 1.00 64.41 32 ILE A CA 9
ATOM 4798 C C . ILE A 1 32 ? -8.758 -5.394 -5.197 1.00 33.31 32 ILE A C 9
ATOM 4799 O O . ILE A 1 32 ? -8.762 -6.502 -4.631 1.00 55.15 32 ILE A O 9
ATOM 4815 N N . TYR A 1 33 ? -9.701 -4.535 -5.086 1.00 22.15 33 TYR A N 9
ATOM 4816 C CA . TYR A 1 33 ? -10.844 -4.715 -4.223 1.00 24.55 33 TYR A CA 9
ATOM 4817 C C . TYR A 1 33 ? -11.878 -3.678 -4.645 1.00 71.31 33 TYR A C 9
ATOM 4818 O O . TYR A 1 33 ? -11.553 -2.786 -5.452 1.00 60.34 33 TYR A O 9
ATOM 4836 N N . ALA A 1 34 ? -13.098 -3.788 -4.178 1.00 4.14 34 ALA A N 9
ATOM 4837 C CA . ALA A 1 34 ? -14.130 -2.854 -4.581 1.00 75.02 34 ALA A CA 9
ATOM 4838 C C . ALA A 1 34 ? -14.068 -1.550 -3.784 1.00 31.02 34 ALA A C 9
ATOM 4839 O O . ALA A 1 34 ? -13.512 -0.550 -4.256 1.00 63.45 34 ALA A O 9
ATOM 4846 N N . ALA A 1 35 ? -14.601 -1.563 -2.588 1.00 62.32 35 ALA A N 9
ATOM 4847 C CA . ALA A 1 35 ? -14.600 -0.389 -1.732 1.00 43.23 35 ALA A CA 9
ATOM 4848 C C . ALA A 1 35 ? -13.245 -0.252 -1.048 1.00 65.24 35 ALA A C 9
ATOM 4849 O O . ALA A 1 35 ? -12.550 -1.232 -0.887 1.00 40.43 35 ALA A O 9
ATOM 4856 N N . PRO A 1 36 ? -12.806 0.960 -0.712 1.00 10.02 36 PRO A N 9
ATOM 4857 C CA . PRO A 1 36 ? -11.549 1.149 0.010 1.00 41.42 36 PRO A CA 9
ATOM 4858 C C . PRO A 1 36 ? -11.616 0.538 1.409 1.00 60.42 36 PRO A C 9
ATOM 4859 O O . PRO A 1 36 ? -12.376 1.012 2.269 1.00 51.44 36 PRO A O 9
ATOM 4870 N N . PHE A 1 37 ? -10.849 -0.508 1.641 1.00 25.40 37 PHE A N 9
ATOM 4871 C CA . PHE A 1 37 ? -10.912 -1.206 2.915 1.00 22.50 37 PHE A CA 9
ATOM 4872 C C . PHE A 1 37 ? -9.541 -1.597 3.451 1.00 63.41 37 PHE A C 9
ATOM 4873 O O . PHE A 1 37 ? -9.281 -1.492 4.656 1.00 52.23 37 PHE A O 9
ATOM 4890 N N . ALA A 1 38 ? -8.672 -2.018 2.581 1.00 63.22 38 ALA A N 9
ATOM 4891 C CA . ALA A 1 38 ? -7.360 -2.485 2.974 1.00 13.50 38 ALA A CA 9
ATOM 4892 C C . ALA A 1 38 ? -6.325 -1.536 2.424 1.00 43.32 38 ALA A C 9
ATOM 4893 O O . ALA A 1 38 ? -5.284 -1.945 1.894 1.00 73.12 38 ALA A O 9
ATOM 4900 N N . ARG A 1 39 ? -6.623 -0.263 2.556 1.00 74.52 39 ARG A N 9
ATOM 4901 C CA . ARG A 1 39 ? -5.773 0.788 2.075 1.00 2.51 39 ARG A CA 9
ATOM 4902 C C . ARG A 1 39 ? -4.951 1.380 3.184 1.00 75.44 39 ARG A C 9
ATOM 4903 O O . ARG A 1 39 ? -5.354 1.376 4.357 1.00 44.42 39 ARG A O 9
ATOM 4924 N N . CYS A 1 1 ? -5.598 2.156 2.883 1.00 12.35 1 CYS A N 10
ATOM 4925 C CA . CYS A 1 1 ? -4.486 2.771 2.228 1.00 63.42 1 CYS A CA 10
ATOM 4926 C C . CYS A 1 1 ? -4.853 3.078 0.798 1.00 55.21 1 CYS A C 10
ATOM 4927 O O . CYS A 1 1 ? -4.313 2.518 -0.162 1.00 31.32 1 CYS A O 10
ATOM 4934 N N . GLU A 1 2 ? -5.787 3.997 0.685 1.00 34.10 2 GLU A N 10
ATOM 4935 C CA . GLU A 1 2 ? -6.361 4.408 -0.572 1.00 14.12 2 GLU A CA 10
ATOM 4936 C C . GLU A 1 2 ? -5.495 5.530 -1.122 1.00 64.33 2 GLU A C 10
ATOM 4937 O O . GLU A 1 2 ? -5.397 5.747 -2.338 1.00 12.24 2 GLU A O 10
ATOM 4949 N N . ALA A 1 3 ? -4.853 6.220 -0.216 1.00 3.14 3 ALA A N 10
ATOM 4950 C CA . ALA A 1 3 ? -3.908 7.223 -0.545 1.00 2.42 3 ALA A CA 10
ATOM 4951 C C . ALA A 1 3 ? -2.574 6.531 -0.712 1.00 43.04 3 ALA A C 10
ATOM 4952 O O . ALA A 1 3 ? -1.868 6.255 0.259 1.00 5.13 3 ALA A O 10
ATOM 4959 N N . ILE A 1 4 ? -2.287 6.184 -1.934 1.00 2.52 4 ILE A N 10
ATOM 4960 C CA . ILE A 1 4 ? -1.107 5.409 -2.277 1.00 45.02 4 ILE A CA 10
ATOM 4961 C C . ILE A 1 4 ? 0.091 6.326 -2.567 1.00 0.35 4 ILE A C 10
ATOM 4962 O O . ILE A 1 4 ? 1.237 5.904 -2.520 1.00 54.41 4 ILE A O 10
ATOM 4978 N N . TYR A 1 5 ? -0.174 7.586 -2.801 1.00 41.11 5 TYR A N 10
ATOM 4979 C CA . TYR A 1 5 ? 0.899 8.538 -3.061 1.00 11.12 5 TYR A CA 10
ATOM 4980 C C . TYR A 1 5 ? 1.347 9.114 -1.724 1.00 1.14 5 TYR A C 10
ATOM 4981 O O . TYR A 1 5 ? 2.486 9.529 -1.542 1.00 51.03 5 TYR A O 10
ATOM 4999 N N . ALA A 1 6 ? 0.426 9.128 -0.792 1.00 73.24 6 ALA A N 10
ATOM 5000 C CA . ALA A 1 6 ? 0.694 9.598 0.565 1.00 51.24 6 ALA A CA 10
ATOM 5001 C C . ALA A 1 6 ? 0.981 8.412 1.495 1.00 23.24 6 ALA A C 10
ATOM 5002 O O . ALA A 1 6 ? 1.007 8.545 2.723 1.00 62.02 6 ALA A O 10
ATOM 5009 N N . ALA A 1 7 ? 1.180 7.265 0.898 1.00 54.13 7 ALA A N 10
ATOM 5010 C CA . ALA A 1 7 ? 1.472 6.027 1.603 1.00 21.31 7 ALA A CA 10
ATOM 5011 C C . ALA A 1 7 ? 2.965 5.954 1.982 1.00 51.45 7 ALA A C 10
ATOM 5012 O O . ALA A 1 7 ? 3.764 6.772 1.500 1.00 71.54 7 ALA A O 10
ATOM 5019 N N . PRO A 1 8 ? 3.371 5.026 2.877 1.00 40.40 8 PRO A N 10
ATOM 5020 C CA . PRO A 1 8 ? 4.782 4.814 3.177 1.00 74.12 8 PRO A CA 10
ATOM 5021 C C . PRO A 1 8 ? 5.445 3.955 2.091 1.00 51.43 8 PRO A C 10
ATOM 5022 O O . PRO A 1 8 ? 4.755 3.312 1.299 1.00 33.44 8 PRO A O 10
ATOM 5033 N N . LYS A 1 9 ? 6.759 3.944 2.061 1.00 2.52 9 LYS A N 10
ATOM 5034 C CA . LYS A 1 9 ? 7.514 3.216 1.031 1.00 0.11 9 LYS A CA 10
ATOM 5035 C C . LYS A 1 9 ? 7.563 1.709 1.324 1.00 41.52 9 LYS A C 10
ATOM 5036 O O . LYS A 1 9 ? 7.302 1.274 2.457 1.00 61.02 9 LYS A O 10
ATOM 5055 N N . CYS A 1 10 ? 7.892 0.934 0.310 1.00 32.32 10 CYS A N 10
ATOM 5056 C CA . CYS A 1 10 ? 8.008 -0.501 0.436 1.00 70.20 10 CYS A CA 10
ATOM 5057 C C . CYS A 1 10 ? 9.004 -1.052 -0.569 1.00 14.32 10 CYS A C 10
ATOM 5058 O O . CYS A 1 10 ? 9.278 -0.430 -1.616 1.00 12.24 10 CYS A O 10
ATOM 5065 N N . ARG A 1 11 ? 9.574 -2.176 -0.242 1.00 31.22 11 ARG A N 10
ATOM 5066 C CA . ARG A 1 11 ? 10.408 -2.914 -1.158 1.00 54.54 11 ARG A CA 10
ATOM 5067 C C . ARG A 1 11 ? 9.729 -4.232 -1.459 1.00 2.15 11 ARG A C 10
ATOM 5068 O O . ARG A 1 11 ? 9.828 -4.777 -2.557 1.00 61.14 11 ARG A O 10
ATOM 5089 N N . ARG A 1 12 ? 9.059 -4.739 -0.456 1.00 60.55 12 ARG A N 10
ATOM 5090 C CA . ARG A 1 12 ? 8.320 -5.965 -0.537 1.00 42.13 12 ARG A CA 10
ATOM 5091 C C . ARG A 1 12 ? 6.983 -5.819 0.115 1.00 54.44 12 ARG A C 10
ATOM 5092 O O . ARG A 1 12 ? 6.773 -4.900 0.907 1.00 74.32 12 ARG A O 10
ATOM 5113 N N . ASP A 1 13 ? 6.081 -6.726 -0.213 1.00 53.24 13 ASP A N 10
ATOM 5114 C CA . ASP A 1 13 ? 4.714 -6.705 0.253 1.00 11.43 13 ASP A CA 10
ATOM 5115 C C . ASP A 1 13 ? 4.642 -6.725 1.745 1.00 4.40 13 ASP A C 10
ATOM 5116 O O . ASP A 1 13 ? 3.765 -6.109 2.344 1.00 61.00 13 ASP A O 10
ATOM 5125 N N . SER A 1 14 ? 5.581 -7.401 2.332 1.00 64.41 14 SER A N 10
ATOM 5126 C CA . SER A 1 14 ? 5.657 -7.556 3.762 1.00 21.02 14 SER A CA 10
ATOM 5127 C C . SER A 1 14 ? 5.908 -6.234 4.477 1.00 45.45 14 SER A C 10
ATOM 5128 O O . SER A 1 14 ? 5.541 -6.078 5.646 1.00 11.41 14 SER A O 10
ATOM 5136 N N . ASP A 1 15 ? 6.525 -5.268 3.769 1.00 10.51 15 ASP A N 10
ATOM 5137 C CA . ASP A 1 15 ? 6.734 -3.922 4.347 1.00 50.14 15 ASP A CA 10
ATOM 5138 C C . ASP A 1 15 ? 5.395 -3.278 4.605 1.00 3.53 15 ASP A C 10
ATOM 5139 O O . ASP A 1 15 ? 5.236 -2.462 5.519 1.00 64.25 15 ASP A O 10
ATOM 5148 N N . CYS A 1 16 ? 4.425 -3.691 3.838 1.00 22.54 16 CYS A N 10
ATOM 5149 C CA . CYS A 1 16 ? 3.122 -3.142 3.888 1.00 31.42 16 CYS A CA 10
ATOM 5150 C C . CYS A 1 16 ? 2.222 -4.004 4.765 1.00 24.35 16 CYS A C 10
ATOM 5151 O O . CYS A 1 16 ? 2.164 -5.227 4.603 1.00 13.30 16 CYS A O 10
ATOM 5158 N N . PRO A 1 17 ? 1.543 -3.392 5.724 1.00 41.12 17 PRO A N 10
ATOM 5159 C CA . PRO A 1 17 ? 0.702 -4.106 6.666 1.00 52.52 17 PRO A CA 10
ATOM 5160 C C . PRO A 1 17 ? -0.762 -4.276 6.216 1.00 60.51 17 PRO A C 10
ATOM 5161 O O . PRO A 1 17 ? -1.270 -3.544 5.355 1.00 11.53 17 PRO A O 10
ATOM 5172 N N . GLY A 1 18 ? -1.410 -5.261 6.805 1.00 63.04 18 GLY A N 10
ATOM 5173 C CA . GLY A 1 18 ? -2.820 -5.501 6.617 1.00 61.33 18 GLY A CA 10
ATOM 5174 C C . GLY A 1 18 ? -3.221 -5.834 5.200 1.00 1.41 18 GLY A C 10
ATOM 5175 O O . GLY A 1 18 ? -2.883 -6.896 4.678 1.00 21.21 18 GLY A O 10
ATOM 5179 N N . ALA A 1 19 ? -3.944 -4.929 4.588 1.00 1.21 19 ALA A N 10
ATOM 5180 C CA . ALA A 1 19 ? -4.477 -5.118 3.252 1.00 73.33 19 ALA A CA 10
ATOM 5181 C C . ALA A 1 19 ? -3.688 -4.293 2.264 1.00 62.14 19 ALA A C 10
ATOM 5182 O O . ALA A 1 19 ? -4.025 -4.212 1.077 1.00 60.13 19 ALA A O 10
ATOM 5189 N N . CYS A 1 20 ? -2.644 -3.680 2.753 1.00 42.21 20 CYS A N 10
ATOM 5190 C CA . CYS A 1 20 ? -1.796 -2.903 1.935 1.00 53.32 20 CYS A CA 10
ATOM 5191 C C . CYS A 1 20 ? -0.693 -3.797 1.440 1.00 24.34 20 CYS A C 10
ATOM 5192 O O . CYS A 1 20 ? -0.134 -4.591 2.207 1.00 61.14 20 CYS A O 10
ATOM 5199 N N . ILE A 1 21 ? -0.389 -3.687 0.201 1.00 72.23 21 ILE A N 10
ATOM 5200 C CA . ILE A 1 21 ? 0.664 -4.454 -0.421 1.00 1.15 21 ILE A CA 10
ATOM 5201 C C . ILE A 1 21 ? 1.627 -3.490 -1.073 1.00 0.21 21 ILE A C 10
ATOM 5202 O O . ILE A 1 21 ? 1.386 -2.268 -1.056 1.00 62.24 21 ILE A O 10
ATOM 5218 N N . CYS A 1 22 ? 2.686 -3.984 -1.647 1.00 0.53 22 CYS A N 10
ATOM 5219 C CA . CYS A 1 22 ? 3.655 -3.091 -2.219 1.00 2.00 22 CYS A CA 10
ATOM 5220 C C . CYS A 1 22 ? 3.268 -2.825 -3.655 1.00 4.13 22 CYS A C 10
ATOM 5221 O O . CYS A 1 22 ? 3.152 -3.756 -4.464 1.00 52.32 22 CYS A O 10
ATOM 5228 N N . ARG A 1 23 ? 3.006 -1.579 -3.961 1.00 74.13 23 ARG A N 10
ATOM 5229 C CA . ARG A 1 23 ? 2.567 -1.194 -5.267 1.00 63.44 23 ARG A CA 10
ATOM 5230 C C . ARG A 1 23 ? 3.775 -0.880 -6.137 1.00 35.51 23 ARG A C 10
ATOM 5231 O O . ARG A 1 23 ? 4.883 -0.690 -5.618 1.00 61.11 23 ARG A O 10
ATOM 5252 N N . GLY A 1 24 ? 3.553 -0.770 -7.436 1.00 64.51 24 GLY A N 10
ATOM 5253 C CA . GLY A 1 24 ? 4.631 -0.578 -8.406 1.00 31.44 24 GLY A CA 10
ATOM 5254 C C . GLY A 1 24 ? 5.332 0.763 -8.300 1.00 54.22 24 GLY A C 10
ATOM 5255 O O . GLY A 1 24 ? 6.364 0.985 -8.927 1.00 2.21 24 GLY A O 10
ATOM 5259 N N . ASN A 1 25 ? 4.794 1.633 -7.502 1.00 54.41 25 ASN A N 10
ATOM 5260 C CA . ASN A 1 25 ? 5.373 2.941 -7.296 1.00 12.11 25 ASN A CA 10
ATOM 5261 C C . ASN A 1 25 ? 6.379 2.887 -6.146 1.00 3.02 25 ASN A C 10
ATOM 5262 O O . ASN A 1 25 ? 7.219 3.772 -5.988 1.00 52.41 25 ASN A O 10
ATOM 5273 N N . GLY A 1 26 ? 6.288 1.835 -5.349 1.00 20.22 26 GLY A N 10
ATOM 5274 C CA . GLY A 1 26 ? 7.212 1.632 -4.262 1.00 43.43 26 GLY A CA 10
ATOM 5275 C C . GLY A 1 26 ? 6.636 2.105 -2.964 1.00 13.21 26 GLY A C 10
ATOM 5276 O O . GLY A 1 26 ? 7.367 2.399 -2.020 1.00 63.31 26 GLY A O 10
ATOM 5280 N N . TYR A 1 27 ? 5.330 2.227 -2.946 1.00 4.12 27 TYR A N 10
ATOM 5281 C CA . TYR A 1 27 ? 4.577 2.654 -1.794 1.00 32.11 27 TYR A CA 10
ATOM 5282 C C . TYR A 1 27 ? 3.579 1.564 -1.390 1.00 55.20 27 TYR A C 10
ATOM 5283 O O . TYR A 1 27 ? 3.159 0.742 -2.225 1.00 75.44 27 TYR A O 10
ATOM 5301 N N . CYS A 1 28 ? 3.213 1.559 -0.134 1.00 31.11 28 CYS A N 10
ATOM 5302 C CA . CYS A 1 28 ? 2.255 0.615 0.409 1.00 51.55 28 CYS A CA 10
ATOM 5303 C C . CYS A 1 28 ? 0.832 1.021 0.107 1.00 13.32 28 CYS A C 10
ATOM 5304 O O . CYS A 1 28 ? 0.266 1.886 0.773 1.00 21.41 28 CYS A O 10
ATOM 5311 N N . GLY A 1 29 ? 0.253 0.387 -0.868 1.00 60.45 29 GLY A N 10
ATOM 5312 C CA . GLY A 1 29 ? -1.072 0.731 -1.271 1.00 34.44 29 GLY A CA 10
ATOM 5313 C C . GLY A 1 29 ? -1.993 -0.427 -1.121 1.00 61.23 29 GLY A C 10
ATOM 5314 O O . GLY A 1 29 ? -1.553 -1.581 -1.158 1.00 4.45 29 GLY A O 10
ATOM 5318 N N . GLU A 1 30 ? -3.238 -0.126 -0.934 1.00 32.52 30 GLU A N 10
ATOM 5319 C CA . GLU A 1 30 ? -4.279 -1.095 -0.732 1.00 53.42 30 GLU A CA 10
ATOM 5320 C C . GLU A 1 30 ? -4.431 -2.009 -1.943 1.00 30.43 30 GLU A C 10
ATOM 5321 O O . GLU A 1 30 ? -3.994 -1.678 -3.069 1.00 21.11 30 GLU A O 10
ATOM 5333 N N . ALA A 1 31 ? -5.029 -3.144 -1.691 1.00 12.34 31 ALA A N 10
ATOM 5334 C CA . ALA A 1 31 ? -5.225 -4.186 -2.670 1.00 13.33 31 ALA A CA 10
ATOM 5335 C C . ALA A 1 31 ? -6.102 -3.685 -3.793 1.00 71.31 31 ALA A C 10
ATOM 5336 O O . ALA A 1 31 ? -5.632 -3.461 -4.908 1.00 53.35 31 ALA A O 10
ATOM 5343 N N . ILE A 1 32 ? -7.360 -3.510 -3.504 1.00 51.33 32 ILE A N 10
ATOM 5344 C CA . ILE A 1 32 ? -8.277 -2.962 -4.465 1.00 43.11 32 ILE A CA 10
ATOM 5345 C C . ILE A 1 32 ? -9.082 -1.904 -3.780 1.00 22.11 32 ILE A C 10
ATOM 5346 O O . ILE A 1 32 ? -8.959 -0.711 -4.058 1.00 52.35 32 ILE A O 10
ATOM 5362 N N . TYR A 1 33 ? -9.843 -2.351 -2.874 1.00 2.15 33 TYR A N 10
ATOM 5363 C CA . TYR A 1 33 ? -10.659 -1.524 -2.013 1.00 22.40 33 TYR A CA 10
ATOM 5364 C C . TYR A 1 33 ? -11.088 -2.372 -0.840 1.00 35.13 33 TYR A C 10
ATOM 5365 O O . TYR A 1 33 ? -11.967 -3.242 -0.970 1.00 22.44 33 TYR A O 10
ATOM 5383 N N . ALA A 1 34 ? -10.455 -2.160 0.266 1.00 11.32 34 ALA A N 10
ATOM 5384 C CA . ALA A 1 34 ? -10.668 -2.960 1.440 1.00 64.22 34 ALA A CA 10
ATOM 5385 C C . ALA A 1 34 ? -11.575 -2.265 2.439 1.00 62.20 34 ALA A C 10
ATOM 5386 O O . ALA A 1 34 ? -11.874 -1.069 2.317 1.00 23.02 34 ALA A O 10
ATOM 5393 N N . ALA A 1 35 ? -12.019 -3.033 3.407 1.00 24.23 35 ALA A N 10
ATOM 5394 C CA . ALA A 1 35 ? -12.845 -2.558 4.494 1.00 32.30 35 ALA A CA 10
ATOM 5395 C C . ALA A 1 35 ? -11.933 -1.880 5.534 1.00 73.12 35 ALA A C 10
ATOM 5396 O O . ALA A 1 35 ? -10.698 -1.966 5.406 1.00 62.23 35 ALA A O 10
ATOM 5403 N N . PRO A 1 36 ? -12.479 -1.160 6.552 1.00 62.34 36 PRO A N 10
ATOM 5404 C CA . PRO A 1 36 ? -11.650 -0.572 7.590 1.00 2.52 36 PRO A CA 10
ATOM 5405 C C . PRO A 1 36 ? -10.946 -1.627 8.439 1.00 41.31 36 PRO A C 10
ATOM 5406 O O . PRO A 1 36 ? -11.496 -2.186 9.387 1.00 74.12 36 PRO A O 10
ATOM 5417 N N . PHE A 1 37 ? -9.779 -1.928 8.009 1.00 12.52 37 PHE A N 10
ATOM 5418 C CA . PHE A 1 37 ? -8.886 -2.873 8.608 1.00 23.25 37 PHE A CA 10
ATOM 5419 C C . PHE A 1 37 ? -7.505 -2.303 8.424 1.00 71.22 37 PHE A C 10
ATOM 5420 O O . PHE A 1 37 ? -6.750 -2.104 9.376 1.00 43.40 37 PHE A O 10
ATOM 5437 N N . ALA A 1 38 ? -7.207 -2.030 7.187 1.00 55.03 38 ALA A N 10
ATOM 5438 C CA . ALA A 1 38 ? -6.013 -1.362 6.779 1.00 10.22 38 ALA A CA 10
ATOM 5439 C C . ALA A 1 38 ? -6.355 -0.615 5.541 1.00 54.25 38 ALA A C 10
ATOM 5440 O O . ALA A 1 38 ? -6.470 -1.203 4.477 1.00 30.10 38 ALA A O 10
ATOM 5447 N N . ARG A 1 39 ? -6.636 0.632 5.698 1.00 0.25 39 ARG A N 10
ATOM 5448 C CA . ARG A 1 39 ? -6.971 1.464 4.594 1.00 2.11 39 ARG A CA 10
ATOM 5449 C C . ARG A 1 39 ? -5.759 2.173 4.128 1.00 25.14 39 ARG A C 10
ATOM 5450 O O . ARG A 1 39 ? -4.976 2.715 4.928 1.00 52.22 39 ARG A O 10
ATOM 5471 N N . CYS A 1 1 ? -4.380 2.004 3.498 1.00 53.41 1 CYS A N 11
ATOM 5472 C CA . CYS A 1 1 ? -3.582 3.106 3.085 1.00 31.11 1 CYS A CA 11
ATOM 5473 C C . CYS A 1 1 ? -4.436 4.316 2.774 1.00 64.11 1 CYS A C 11
ATOM 5474 O O . CYS A 1 1 ? -4.774 4.603 1.619 1.00 32.24 1 CYS A O 11
ATOM 5481 N N . GLU A 1 2 ? -4.842 4.969 3.840 1.00 73.22 2 GLU A N 11
ATOM 5482 C CA . GLU A 1 2 ? -5.659 6.147 3.781 1.00 41.54 2 GLU A CA 11
ATOM 5483 C C . GLU A 1 2 ? -4.768 7.357 3.705 1.00 12.50 2 GLU A C 11
ATOM 5484 O O . GLU A 1 2 ? -5.069 8.329 3.006 1.00 4.20 2 GLU A O 11
ATOM 5496 N N . ALA A 1 3 ? -3.651 7.273 4.386 1.00 33.44 3 ALA A N 11
ATOM 5497 C CA . ALA A 1 3 ? -2.657 8.292 4.342 1.00 44.11 3 ALA A CA 11
ATOM 5498 C C . ALA A 1 3 ? -1.805 8.040 3.116 1.00 0.12 3 ALA A C 11
ATOM 5499 O O . ALA A 1 3 ? -0.841 7.295 3.160 1.00 40.22 3 ALA A O 11
ATOM 5506 N N . ILE A 1 4 ? -2.217 8.609 2.010 1.00 21.11 4 ILE A N 11
ATOM 5507 C CA . ILE A 1 4 ? -1.551 8.372 0.733 1.00 5.31 4 ILE A CA 11
ATOM 5508 C C . ILE A 1 4 ? -0.416 9.383 0.507 1.00 5.01 4 ILE A C 11
ATOM 5509 O O . ILE A 1 4 ? 0.499 9.154 -0.287 1.00 33.40 4 ILE A O 11
ATOM 5525 N N . TYR A 1 5 ? -0.414 10.445 1.281 1.00 0.02 5 TYR A N 11
ATOM 5526 C CA . TYR A 1 5 ? 0.617 11.460 1.133 1.00 23.43 5 TYR A CA 11
ATOM 5527 C C . TYR A 1 5 ? 1.775 11.051 2.003 1.00 43.13 5 TYR A C 11
ATOM 5528 O O . TYR A 1 5 ? 2.936 11.296 1.692 1.00 34.32 5 TYR A O 11
ATOM 5546 N N . ALA A 1 6 ? 1.442 10.409 3.077 1.00 63.10 6 ALA A N 11
ATOM 5547 C CA . ALA A 1 6 ? 2.413 9.898 4.010 1.00 1.22 6 ALA A CA 11
ATOM 5548 C C . ALA A 1 6 ? 2.505 8.385 3.893 1.00 72.32 6 ALA A C 11
ATOM 5549 O O . ALA A 1 6 ? 2.912 7.701 4.847 1.00 23.32 6 ALA A O 11
ATOM 5556 N N . ALA A 1 7 ? 2.149 7.871 2.724 1.00 75.42 7 ALA A N 11
ATOM 5557 C CA . ALA A 1 7 ? 2.197 6.441 2.450 1.00 64.44 7 ALA A CA 11
ATOM 5558 C C . ALA A 1 7 ? 3.627 5.956 2.558 1.00 21.33 7 ALA A C 11
ATOM 5559 O O . ALA A 1 7 ? 4.522 6.543 1.947 1.00 75.40 7 ALA A O 11
ATOM 5566 N N . PRO A 1 8 ? 3.879 4.926 3.360 1.00 4.14 8 PRO A N 11
ATOM 5567 C CA . PRO A 1 8 ? 5.221 4.403 3.538 1.00 15.51 8 PRO A CA 11
ATOM 5568 C C . PRO A 1 8 ? 5.705 3.670 2.290 1.00 50.32 8 PRO A C 11
ATOM 5569 O O . PRO A 1 8 ? 4.911 3.017 1.585 1.00 1.24 8 PRO A O 11
ATOM 5580 N N . LYS A 1 9 ? 6.977 3.799 1.991 1.00 74.11 9 LYS A N 11
ATOM 5581 C CA . LYS A 1 9 ? 7.536 3.129 0.852 1.00 14.34 9 LYS A CA 11
ATOM 5582 C C . LYS A 1 9 ? 7.868 1.699 1.207 1.00 2.43 9 LYS A C 11
ATOM 5583 O O . LYS A 1 9 ? 8.000 1.364 2.392 1.00 70.21 9 LYS A O 11
ATOM 5602 N N . CYS A 1 10 ? 7.973 0.867 0.225 1.00 62.34 10 CYS A N 11
ATOM 5603 C CA . CYS A 1 10 ? 8.161 -0.537 0.460 1.00 4.44 10 CYS A CA 11
ATOM 5604 C C . CYS A 1 10 ? 9.271 -1.107 -0.387 1.00 40.42 10 CYS A C 11
ATOM 5605 O O . CYS A 1 10 ? 9.583 -0.592 -1.474 1.00 21.33 10 CYS A O 11
ATOM 5612 N N . ARG A 1 11 ? 9.890 -2.133 0.121 1.00 43.24 11 ARG A N 11
ATOM 5613 C CA . ARG A 1 11 ? 10.862 -2.895 -0.622 1.00 32.43 11 ARG A CA 11
ATOM 5614 C C . ARG A 1 11 ? 10.133 -4.135 -1.074 1.00 13.23 11 ARG A C 11
ATOM 5615 O O . ARG A 1 11 ? 10.195 -4.556 -2.232 1.00 64.43 11 ARG A O 11
ATOM 5636 N N . ARG A 1 12 ? 9.405 -4.690 -0.132 1.00 23.13 12 ARG A N 11
ATOM 5637 C CA . ARG A 1 12 ? 8.650 -5.885 -0.313 1.00 61.42 12 ARG A CA 11
ATOM 5638 C C . ARG A 1 12 ? 7.255 -5.687 0.161 1.00 73.13 12 ARG A C 11
ATOM 5639 O O . ARG A 1 12 ? 6.965 -4.775 0.936 1.00 34.34 12 ARG A O 11
ATOM 5660 N N . ASP A 1 13 ? 6.407 -6.569 -0.259 1.00 12.44 13 ASP A N 11
ATOM 5661 C CA . ASP A 1 13 ? 5.010 -6.536 0.060 1.00 53.00 13 ASP A CA 11
ATOM 5662 C C . ASP A 1 13 ? 4.796 -6.712 1.531 1.00 54.05 13 ASP A C 11
ATOM 5663 O O . ASP A 1 13 ? 3.905 -6.103 2.121 1.00 13.10 13 ASP A O 11
ATOM 5672 N N . SER A 1 14 ? 5.673 -7.469 2.132 1.00 64.11 14 SER A N 11
ATOM 5673 C CA . SER A 1 14 ? 5.637 -7.749 3.546 1.00 54.40 14 SER A CA 11
ATOM 5674 C C . SER A 1 14 ? 6.050 -6.550 4.403 1.00 54.31 14 SER A C 11
ATOM 5675 O O . SER A 1 14 ? 6.022 -6.605 5.637 1.00 51.23 14 SER A O 11
ATOM 5683 N N . ASP A 1 15 ? 6.462 -5.495 3.758 1.00 2.44 15 ASP A N 11
ATOM 5684 C CA . ASP A 1 15 ? 6.726 -4.225 4.462 1.00 70.51 15 ASP A CA 11
ATOM 5685 C C . ASP A 1 15 ? 5.420 -3.534 4.757 1.00 13.33 15 ASP A C 11
ATOM 5686 O O . ASP A 1 15 ? 5.313 -2.735 5.681 1.00 3.12 15 ASP A O 11
ATOM 5695 N N . CYS A 1 16 ? 4.420 -3.868 3.985 1.00 45.13 16 CYS A N 11
ATOM 5696 C CA . CYS A 1 16 ? 3.134 -3.281 4.111 1.00 41.51 16 CYS A CA 11
ATOM 5697 C C . CYS A 1 16 ? 2.198 -4.291 4.781 1.00 64.21 16 CYS A C 11
ATOM 5698 O O . CYS A 1 16 ? 2.173 -5.454 4.390 1.00 52.14 16 CYS A O 11
ATOM 5705 N N . PRO A 1 17 ? 1.506 -3.918 5.857 1.00 11.33 17 PRO A N 11
ATOM 5706 C CA . PRO A 1 17 ? 0.561 -4.798 6.517 1.00 23.32 17 PRO A CA 11
ATOM 5707 C C . PRO A 1 17 ? -0.907 -4.504 6.146 1.00 70.04 17 PRO A C 11
ATOM 5708 O O . PRO A 1 17 ? -1.204 -3.645 5.281 1.00 60.12 17 PRO A O 11
ATOM 5719 N N . GLY A 1 18 ? -1.806 -5.228 6.798 1.00 2.54 18 GLY A N 11
ATOM 5720 C CA . GLY A 1 18 ? -3.227 -5.030 6.661 1.00 53.13 18 GLY A CA 11
ATOM 5721 C C . GLY A 1 18 ? -3.749 -5.392 5.314 1.00 72.55 18 GLY A C 11
ATOM 5722 O O . GLY A 1 18 ? -3.821 -6.569 4.952 1.00 10.20 18 GLY A O 11
ATOM 5726 N N . ALA A 1 19 ? -4.116 -4.398 4.572 1.00 3.12 19 ALA A N 11
ATOM 5727 C CA . ALA A 1 19 ? -4.653 -4.591 3.264 1.00 60.55 19 ALA A CA 11
ATOM 5728 C C . ALA A 1 19 ? -3.729 -3.998 2.237 1.00 61.55 19 ALA A C 11
ATOM 5729 O O . ALA A 1 19 ? -3.995 -4.050 1.031 1.00 22.53 19 ALA A O 11
ATOM 5736 N N . CYS A 1 20 ? -2.639 -3.438 2.707 1.00 31.12 20 CYS A N 11
ATOM 5737 C CA . CYS A 1 20 ? -1.709 -2.812 1.852 1.00 53.44 20 CYS A CA 11
ATOM 5738 C C . CYS A 1 20 ? -0.636 -3.756 1.411 1.00 71.14 20 CYS A C 11
ATOM 5739 O O . CYS A 1 20 ? -0.138 -4.586 2.178 1.00 62.43 20 CYS A O 11
ATOM 5746 N N . ILE A 1 21 ? -0.302 -3.624 0.179 1.00 50.33 21 ILE A N 11
ATOM 5747 C CA . ILE A 1 21 ? 0.732 -4.387 -0.460 1.00 14.11 21 ILE A CA 11
ATOM 5748 C C . ILE A 1 21 ? 1.719 -3.399 -1.039 1.00 71.32 21 ILE A C 11
ATOM 5749 O O . ILE A 1 21 ? 1.511 -2.181 -0.916 1.00 72.24 21 ILE A O 11
ATOM 5765 N N . CYS A 1 22 ? 2.741 -3.877 -1.661 1.00 3.22 22 CYS A N 11
ATOM 5766 C CA . CYS A 1 22 ? 3.736 -3.008 -2.232 1.00 34.35 22 CYS A CA 11
ATOM 5767 C C . CYS A 1 22 ? 3.399 -2.800 -3.698 1.00 51.23 22 CYS A C 11
ATOM 5768 O O . CYS A 1 22 ? 3.562 -3.716 -4.520 1.00 40.51 22 CYS A O 11
ATOM 5775 N N . ARG A 1 23 ? 2.876 -1.629 -4.022 1.00 55.54 23 ARG A N 11
ATOM 5776 C CA . ARG A 1 23 ? 2.444 -1.328 -5.365 1.00 24.33 23 ARG A CA 11
ATOM 5777 C C . ARG A 1 23 ? 3.632 -0.953 -6.248 1.00 1.05 23 ARG A C 11
ATOM 5778 O O . ARG A 1 23 ? 4.743 -0.707 -5.748 1.00 71.13 23 ARG A O 11
ATOM 5799 N N . GLY A 1 24 ? 3.381 -0.854 -7.547 1.00 52.52 24 GLY A N 11
ATOM 5800 C CA . GLY A 1 24 ? 4.414 -0.552 -8.539 1.00 54.15 24 GLY A CA 11
ATOM 5801 C C . GLY A 1 24 ? 4.966 0.863 -8.447 1.00 33.32 24 GLY A C 11
ATOM 5802 O O . GLY A 1 24 ? 5.881 1.230 -9.177 1.00 23.43 24 GLY A O 11
ATOM 5806 N N . ASN A 1 25 ? 4.430 1.638 -7.544 1.00 1.04 25 ASN A N 11
ATOM 5807 C CA . ASN A 1 25 ? 4.881 3.000 -7.317 1.00 24.21 25 ASN A CA 11
ATOM 5808 C C . ASN A 1 25 ? 6.004 2.981 -6.286 1.00 52.54 25 ASN A C 11
ATOM 5809 O O . ASN A 1 25 ? 6.785 3.926 -6.170 1.00 3.02 25 ASN A O 11
ATOM 5820 N N . GLY A 1 26 ? 6.070 1.893 -5.543 1.00 63.12 26 GLY A N 11
ATOM 5821 C CA . GLY A 1 26 ? 7.122 1.705 -4.582 1.00 74.54 26 GLY A CA 11
ATOM 5822 C C . GLY A 1 26 ? 6.661 2.058 -3.214 1.00 43.41 26 GLY A C 11
ATOM 5823 O O . GLY A 1 26 ? 7.465 2.256 -2.301 1.00 31.24 26 GLY A O 11
ATOM 5827 N N . TYR A 1 27 ? 5.366 2.143 -3.071 1.00 35.12 27 TYR A N 11
ATOM 5828 C CA . TYR A 1 27 ? 4.753 2.514 -1.851 1.00 61.03 27 TYR A CA 11
ATOM 5829 C C . TYR A 1 27 ? 3.682 1.526 -1.468 1.00 43.32 27 TYR A C 11
ATOM 5830 O O . TYR A 1 27 ? 3.158 0.777 -2.324 1.00 23.32 27 TYR A O 11
ATOM 5848 N N . CYS A 1 28 ? 3.380 1.497 -0.200 1.00 25.12 28 CYS A N 11
ATOM 5849 C CA . CYS A 1 28 ? 2.340 0.666 0.317 1.00 61.01 28 CYS A CA 11
ATOM 5850 C C . CYS A 1 28 ? 0.996 1.193 -0.125 1.00 2.04 28 CYS A C 11
ATOM 5851 O O . CYS A 1 28 ? 0.750 2.406 -0.101 1.00 73.22 28 CYS A O 11
ATOM 5858 N N . GLY A 1 29 ? 0.165 0.309 -0.585 1.00 2.20 29 GLY A N 11
ATOM 5859 C CA . GLY A 1 29 ? -1.158 0.674 -0.963 1.00 34.23 29 GLY A CA 11
ATOM 5860 C C . GLY A 1 29 ? -2.061 -0.514 -0.910 1.00 72.33 29 GLY A C 11
ATOM 5861 O O . GLY A 1 29 ? -1.647 -1.614 -1.288 1.00 35.33 29 GLY A O 11
ATOM 5865 N N . GLU A 1 30 ? -3.236 -0.326 -0.354 1.00 50.41 30 GLU A N 11
ATOM 5866 C CA . GLU A 1 30 ? -4.271 -1.343 -0.294 1.00 32.24 30 GLU A CA 11
ATOM 5867 C C . GLU A 1 30 ? -4.552 -1.958 -1.662 1.00 74.40 30 GLU A C 11
ATOM 5868 O O . GLU A 1 30 ? -4.530 -1.288 -2.707 1.00 13.21 30 GLU A O 11
ATOM 5880 N N . ALA A 1 31 ? -4.727 -3.228 -1.634 1.00 63.01 31 ALA A N 11
ATOM 5881 C CA . ALA A 1 31 ? -4.973 -4.028 -2.828 1.00 14.40 31 ALA A CA 11
ATOM 5882 C C . ALA A 1 31 ? -6.428 -3.949 -3.229 1.00 3.11 31 ALA A C 11
ATOM 5883 O O . ALA A 1 31 ? -6.776 -3.471 -4.317 1.00 1.43 31 ALA A O 11
ATOM 5890 N N . ILE A 1 32 ? -7.260 -4.421 -2.349 1.00 64.32 32 ILE A N 11
ATOM 5891 C CA . ILE A 1 32 ? -8.683 -4.411 -2.503 1.00 53.14 32 ILE A CA 11
ATOM 5892 C C . ILE A 1 32 ? -9.211 -3.849 -1.211 1.00 61.31 32 ILE A C 11
ATOM 5893 O O . ILE A 1 32 ? -8.626 -4.121 -0.159 1.00 5.24 32 ILE A O 11
ATOM 5909 N N . TYR A 1 33 ? -10.264 -3.070 -1.282 1.00 50.05 33 TYR A N 11
ATOM 5910 C CA . TYR A 1 33 ? -10.833 -2.410 -0.121 1.00 51.15 33 TYR A CA 11
ATOM 5911 C C . TYR A 1 33 ? -11.277 -3.438 0.921 1.00 32.21 33 TYR A C 11
ATOM 5912 O O . TYR A 1 33 ? -12.271 -4.167 0.724 1.00 64.11 33 TYR A O 11
ATOM 5930 N N . ALA A 1 34 ? -10.534 -3.514 2.005 1.00 1.30 34 ALA A N 11
ATOM 5931 C CA . ALA A 1 34 ? -10.741 -4.534 3.009 1.00 21.34 34 ALA A CA 11
ATOM 5932 C C . ALA A 1 34 ? -11.103 -3.956 4.382 1.00 45.54 34 ALA A C 11
ATOM 5933 O O . ALA A 1 34 ? -11.491 -2.782 4.505 1.00 23.42 34 ALA A O 11
ATOM 5940 N N . ALA A 1 35 ? -11.025 -4.806 5.394 1.00 72.24 35 ALA A N 11
ATOM 5941 C CA . ALA A 1 35 ? -11.295 -4.435 6.759 1.00 13.34 35 ALA A CA 11
ATOM 5942 C C . ALA A 1 35 ? -10.123 -3.621 7.327 1.00 12.42 35 ALA A C 11
ATOM 5943 O O . ALA A 1 35 ? -8.974 -3.806 6.914 1.00 52.33 35 ALA A O 11
ATOM 5950 N N . PRO A 1 36 ? -10.390 -2.680 8.235 1.00 14.32 36 PRO A N 11
ATOM 5951 C CA . PRO A 1 36 ? -9.357 -1.837 8.843 1.00 62.23 36 PRO A CA 11
ATOM 5952 C C . PRO A 1 36 ? -8.348 -2.596 9.719 1.00 64.51 36 PRO A C 11
ATOM 5953 O O . PRO A 1 36 ? -8.710 -3.295 10.674 1.00 13.41 36 PRO A O 11
ATOM 5964 N N . PHE A 1 37 ? -7.103 -2.479 9.340 1.00 75.10 37 PHE A N 11
ATOM 5965 C CA . PHE A 1 37 ? -5.958 -2.953 10.086 1.00 74.24 37 PHE A CA 11
ATOM 5966 C C . PHE A 1 37 ? -4.843 -2.017 9.717 1.00 21.11 37 PHE A C 11
ATOM 5967 O O . PHE A 1 37 ? -4.326 -1.276 10.535 1.00 61.02 37 PHE A O 11
ATOM 5984 N N . ALA A 1 38 ? -4.516 -2.048 8.454 1.00 32.44 38 ALA A N 11
ATOM 5985 C CA . ALA A 1 38 ? -3.612 -1.124 7.852 1.00 63.32 38 ALA A CA 11
ATOM 5986 C C . ALA A 1 38 ? -4.111 -0.873 6.483 1.00 34.25 38 ALA A C 11
ATOM 5987 O O . ALA A 1 38 ? -3.929 -1.701 5.576 1.00 3.31 38 ALA A O 11
ATOM 5994 N N . ARG A 1 39 ? -4.843 0.171 6.357 1.00 3.51 39 ARG A N 11
ATOM 5995 C CA . ARG A 1 39 ? -5.351 0.570 5.112 1.00 60.42 39 ARG A CA 11
ATOM 5996 C C . ARG A 1 39 ? -4.609 1.806 4.739 1.00 1.20 39 ARG A C 11
ATOM 5997 O O . ARG A 1 39 ? -4.227 2.582 5.617 1.00 24.53 39 ARG A O 11
ATOM 6018 N N . CYS A 1 1 ? -3.572 2.631 2.780 1.00 15.52 1 CYS A N 12
ATOM 6019 C CA . CYS A 1 1 ? -2.171 2.789 2.765 1.00 63.24 1 CYS A CA 12
ATOM 6020 C C . CYS A 1 1 ? -1.837 3.844 1.748 1.00 55.44 1 CYS A C 12
ATOM 6021 O O . CYS A 1 1 ? -1.803 3.593 0.541 1.00 55.02 1 CYS A O 12
ATOM 6028 N N . GLU A 1 2 ? -1.730 5.045 2.245 1.00 53.22 2 GLU A N 12
ATOM 6029 C CA . GLU A 1 2 ? -1.427 6.226 1.480 1.00 42.20 2 GLU A CA 12
ATOM 6030 C C . GLU A 1 2 ? -0.523 7.034 2.370 1.00 44.20 2 GLU A C 12
ATOM 6031 O O . GLU A 1 2 ? -0.105 6.539 3.421 1.00 53.42 2 GLU A O 12
ATOM 6043 N N . ALA A 1 3 ? -0.243 8.246 2.023 1.00 33.31 3 ALA A N 12
ATOM 6044 C CA . ALA A 1 3 ? 0.554 9.064 2.876 1.00 22.12 3 ALA A CA 12
ATOM 6045 C C . ALA A 1 3 ? -0.352 9.901 3.763 1.00 70.03 3 ALA A C 12
ATOM 6046 O O . ALA A 1 3 ? -0.728 11.021 3.413 1.00 72.50 3 ALA A O 12
ATOM 6053 N N . ILE A 1 4 ? -0.801 9.312 4.858 1.00 63.44 4 ILE A N 12
ATOM 6054 C CA . ILE A 1 4 ? -1.632 10.029 5.800 1.00 2.31 4 ILE A CA 12
ATOM 6055 C C . ILE A 1 4 ? -0.792 10.384 6.997 1.00 11.12 4 ILE A C 12
ATOM 6056 O O . ILE A 1 4 ? -0.527 11.552 7.275 1.00 11.34 4 ILE A O 12
ATOM 6072 N N . TYR A 1 5 ? -0.316 9.365 7.660 1.00 52.01 5 TYR A N 12
ATOM 6073 C CA . TYR A 1 5 ? 0.450 9.511 8.872 1.00 14.23 5 TYR A CA 12
ATOM 6074 C C . TYR A 1 5 ? 1.911 9.651 8.484 1.00 72.21 5 TYR A C 12
ATOM 6075 O O . TYR A 1 5 ? 2.681 10.388 9.110 1.00 2.55 5 TYR A O 12
ATOM 6093 N N . ALA A 1 6 ? 2.253 8.982 7.409 1.00 32.03 6 ALA A N 12
ATOM 6094 C CA . ALA A 1 6 ? 3.589 8.968 6.843 1.00 12.03 6 ALA A CA 12
ATOM 6095 C C . ALA A 1 6 ? 3.499 8.288 5.504 1.00 44.10 6 ALA A C 12
ATOM 6096 O O . ALA A 1 6 ? 2.510 7.595 5.242 1.00 13.22 6 ALA A O 12
ATOM 6103 N N . ALA A 1 7 ? 4.467 8.508 4.649 1.00 32.41 7 ALA A N 12
ATOM 6104 C CA . ALA A 1 7 ? 4.499 7.846 3.367 1.00 41.25 7 ALA A CA 12
ATOM 6105 C C . ALA A 1 7 ? 5.064 6.437 3.541 1.00 54.52 7 ALA A C 12
ATOM 6106 O O . ALA A 1 7 ? 6.236 6.272 3.905 1.00 52.42 7 ALA A O 12
ATOM 6113 N N . PRO A 1 8 ? 4.256 5.398 3.326 1.00 62.14 8 PRO A N 12
ATOM 6114 C CA . PRO A 1 8 ? 4.697 4.048 3.511 1.00 33.33 8 PRO A CA 12
ATOM 6115 C C . PRO A 1 8 ? 5.365 3.485 2.259 1.00 52.42 8 PRO A C 12
ATOM 6116 O O . PRO A 1 8 ? 4.702 3.141 1.296 1.00 2.00 8 PRO A O 12
ATOM 6127 N N . LYS A 1 9 ? 6.672 3.462 2.263 1.00 31.15 9 LYS A N 12
ATOM 6128 C CA . LYS A 1 9 ? 7.441 2.908 1.158 1.00 62.43 9 LYS A CA 12
ATOM 6129 C C . LYS A 1 9 ? 7.556 1.399 1.333 1.00 65.13 9 LYS A C 12
ATOM 6130 O O . LYS A 1 9 ? 7.415 0.892 2.460 1.00 14.12 9 LYS A O 12
ATOM 6149 N N . CYS A 1 10 ? 7.798 0.682 0.270 1.00 53.54 10 CYS A N 12
ATOM 6150 C CA . CYS A 1 10 ? 7.857 -0.759 0.349 1.00 21.22 10 CYS A CA 12
ATOM 6151 C C . CYS A 1 10 ? 8.968 -1.331 -0.508 1.00 64.34 10 CYS A C 12
ATOM 6152 O O . CYS A 1 10 ? 9.350 -0.753 -1.544 1.00 2.21 10 CYS A O 12
ATOM 6159 N N . ARG A 1 11 ? 9.521 -2.425 -0.055 1.00 20.44 11 ARG A N 12
ATOM 6160 C CA . ARG A 1 11 ? 10.449 -3.213 -0.829 1.00 14.30 11 ARG A CA 12
ATOM 6161 C C . ARG A 1 11 ? 9.683 -4.435 -1.268 1.00 33.43 11 ARG A C 12
ATOM 6162 O O . ARG A 1 11 ? 9.792 -4.893 -2.401 1.00 42.33 11 ARG A O 12
ATOM 6183 N N . ARG A 1 12 ? 8.896 -4.942 -0.343 1.00 33.11 12 ARG A N 12
ATOM 6184 C CA . ARG A 1 12 ? 8.024 -6.069 -0.538 1.00 43.54 12 ARG A CA 12
ATOM 6185 C C . ARG A 1 12 ? 6.705 -5.847 0.129 1.00 10.32 12 ARG A C 12
ATOM 6186 O O . ARG A 1 12 ? 6.567 -4.937 0.943 1.00 1.43 12 ARG A O 12
ATOM 6207 N N . ASP A 1 13 ? 5.737 -6.680 -0.216 1.00 20.54 13 ASP A N 12
ATOM 6208 C CA . ASP A 1 13 ? 4.378 -6.572 0.259 1.00 40.04 13 ASP A CA 12
ATOM 6209 C C . ASP A 1 13 ? 4.323 -6.674 1.749 1.00 31.33 13 ASP A C 12
ATOM 6210 O O . ASP A 1 13 ? 3.517 -6.023 2.402 1.00 41.04 13 ASP A O 12
ATOM 6219 N N . SER A 1 14 ? 5.207 -7.466 2.275 1.00 51.40 14 SER A N 12
ATOM 6220 C CA . SER A 1 14 ? 5.303 -7.706 3.699 1.00 33.11 14 SER A CA 12
ATOM 6221 C C . SER A 1 14 ? 5.701 -6.450 4.473 1.00 41.03 14 SER A C 12
ATOM 6222 O O . SER A 1 14 ? 5.464 -6.353 5.685 1.00 51.41 14 SER A O 12
ATOM 6230 N N . ASP A 1 15 ? 6.317 -5.491 3.776 1.00 11.44 15 ASP A N 12
ATOM 6231 C CA . ASP A 1 15 ? 6.654 -4.195 4.402 1.00 15.34 15 ASP A CA 12
ATOM 6232 C C . ASP A 1 15 ? 5.395 -3.417 4.711 1.00 53.50 15 ASP A C 12
ATOM 6233 O O . ASP A 1 15 ? 5.370 -2.562 5.608 1.00 13.12 15 ASP A O 12
ATOM 6242 N N . CYS A 1 16 ? 4.357 -3.730 3.993 1.00 3.01 16 CYS A N 12
ATOM 6243 C CA . CYS A 1 16 ? 3.119 -3.036 4.079 1.00 1.21 16 CYS A CA 12
ATOM 6244 C C . CYS A 1 16 ? 2.196 -3.689 5.103 1.00 61.04 16 CYS A C 12
ATOM 6245 O O . CYS A 1 16 ? 2.061 -4.919 5.134 1.00 60.31 16 CYS A O 12
ATOM 6252 N N . PRO A 1 17 ? 1.574 -2.883 5.972 1.00 41.14 17 PRO A N 12
ATOM 6253 C CA . PRO A 1 17 ? 0.650 -3.377 6.985 1.00 73.22 17 PRO A CA 12
ATOM 6254 C C . PRO A 1 17 ? -0.748 -3.675 6.420 1.00 44.34 17 PRO A C 12
ATOM 6255 O O . PRO A 1 17 ? -1.027 -3.444 5.216 1.00 62.11 17 PRO A O 12
ATOM 6266 N N . GLY A 1 18 ? -1.614 -4.179 7.286 1.00 52.42 18 GLY A N 12
ATOM 6267 C CA . GLY A 1 18 ? -2.953 -4.534 6.902 1.00 14.15 18 GLY A CA 12
ATOM 6268 C C . GLY A 1 18 ? -2.922 -5.595 5.847 1.00 21.34 18 GLY A C 12
ATOM 6269 O O . GLY A 1 18 ? -2.197 -6.587 5.976 1.00 62.12 18 GLY A O 12
ATOM 6273 N N . ALA A 1 19 ? -3.645 -5.386 4.804 1.00 14.14 19 ALA A N 12
ATOM 6274 C CA . ALA A 1 19 ? -3.617 -6.285 3.692 1.00 53.51 19 ALA A CA 12
ATOM 6275 C C . ALA A 1 19 ? -2.959 -5.600 2.520 1.00 1.32 19 ALA A C 12
ATOM 6276 O O . ALA A 1 19 ? -2.931 -6.137 1.412 1.00 13.52 19 ALA A O 12
ATOM 6283 N N . CYS A 1 20 ? -2.374 -4.434 2.779 1.00 64.15 20 CYS A N 12
ATOM 6284 C CA . CYS A 1 20 ? -1.786 -3.629 1.738 1.00 12.33 20 CYS A CA 12
ATOM 6285 C C . CYS A 1 20 ? -0.609 -4.333 1.101 1.00 14.21 20 CYS A C 12
ATOM 6286 O O . CYS A 1 20 ? 0.102 -5.116 1.754 1.00 55.11 20 CYS A O 12
ATOM 6293 N N . ILE A 1 21 ? -0.414 -4.070 -0.146 1.00 34.13 21 ILE A N 12
ATOM 6294 C CA . ILE A 1 21 ? 0.646 -4.659 -0.893 1.00 2.30 21 ILE A CA 12
ATOM 6295 C C . ILE A 1 21 ? 1.584 -3.573 -1.351 1.00 33.23 21 ILE A C 12
ATOM 6296 O O . ILE A 1 21 ? 1.314 -2.374 -1.148 1.00 34.44 21 ILE A O 12
ATOM 6312 N N . CYS A 1 22 ? 2.649 -3.966 -1.950 1.00 74.21 22 CYS A N 12
ATOM 6313 C CA . CYS A 1 22 ? 3.625 -3.051 -2.439 1.00 75.11 22 CYS A CA 12
ATOM 6314 C C . CYS A 1 22 ? 3.253 -2.685 -3.865 1.00 34.33 22 CYS A C 12
ATOM 6315 O O . CYS A 1 22 ? 3.091 -3.569 -4.723 1.00 32.41 22 CYS A O 12
ATOM 6322 N N . ARG A 1 23 ? 3.052 -1.417 -4.112 1.00 23.04 23 ARG A N 12
ATOM 6323 C CA . ARG A 1 23 ? 2.669 -0.953 -5.403 1.00 22.31 23 ARG A CA 12
ATOM 6324 C C . ARG A 1 23 ? 3.920 -0.613 -6.185 1.00 0.33 23 ARG A C 12
ATOM 6325 O O . ARG A 1 23 ? 4.969 -0.298 -5.596 1.00 4.31 23 ARG A O 12
ATOM 6346 N N . GLY A 1 24 ? 3.789 -0.594 -7.486 1.00 45.14 24 GLY A N 12
ATOM 6347 C CA . GLY A 1 24 ? 4.916 -0.363 -8.381 1.00 55.53 24 GLY A CA 12
ATOM 6348 C C . GLY A 1 24 ? 5.437 1.067 -8.351 1.00 71.35 24 GLY A C 12
ATOM 6349 O O . GLY A 1 24 ? 6.392 1.400 -9.038 1.00 41.54 24 GLY A O 12
ATOM 6353 N N . ASN A 1 25 ? 4.831 1.891 -7.544 1.00 14.21 25 ASN A N 12
ATOM 6354 C CA . ASN A 1 25 ? 5.269 3.261 -7.381 1.00 71.42 25 ASN A CA 12
ATOM 6355 C C . ASN A 1 25 ? 6.326 3.337 -6.277 1.00 32.31 25 ASN A C 12
ATOM 6356 O O . ASN A 1 25 ? 7.103 4.298 -6.200 1.00 63.40 25 ASN A O 12
ATOM 6367 N N . GLY A 1 26 ? 6.356 2.317 -5.429 1.00 23.31 26 GLY A N 12
ATOM 6368 C CA . GLY A 1 26 ? 7.367 2.233 -4.399 1.00 51.34 26 GLY A CA 12
ATOM 6369 C C . GLY A 1 26 ? 6.767 2.368 -3.037 1.00 31.24 26 GLY A C 12
ATOM 6370 O O . GLY A 1 26 ? 7.466 2.318 -2.022 1.00 33.02 26 GLY A O 12
ATOM 6374 N N . TYR A 1 27 ? 5.478 2.526 -3.016 1.00 71.32 27 TYR A N 12
ATOM 6375 C CA . TYR A 1 27 ? 4.734 2.728 -1.824 1.00 53.13 27 TYR A CA 12
ATOM 6376 C C . TYR A 1 27 ? 3.727 1.623 -1.606 1.00 12.42 27 TYR A C 12
ATOM 6377 O O . TYR A 1 27 ? 3.376 0.882 -2.524 1.00 61.50 27 TYR A O 12
ATOM 6395 N N . CYS A 1 28 ? 3.295 1.509 -0.392 1.00 61.25 28 CYS A N 12
ATOM 6396 C CA . CYS A 1 28 ? 2.290 0.567 -0.002 1.00 41.53 28 CYS A CA 12
ATOM 6397 C C . CYS A 1 28 ? 0.923 1.090 -0.344 1.00 31.32 28 CYS A C 12
ATOM 6398 O O . CYS A 1 28 ? 0.640 2.278 -0.174 1.00 73.22 28 CYS A O 12
ATOM 6405 N N . GLY A 1 29 ? 0.087 0.220 -0.819 1.00 61.20 29 GLY A N 12
ATOM 6406 C CA . GLY A 1 29 ? -1.249 0.581 -1.145 1.00 11.42 29 GLY A CA 12
ATOM 6407 C C . GLY A 1 29 ? -2.110 -0.630 -1.156 1.00 71.25 29 GLY A C 12
ATOM 6408 O O . GLY A 1 29 ? -1.595 -1.750 -1.263 1.00 23.33 29 GLY A O 12
ATOM 6412 N N . GLU A 1 30 ? -3.377 -0.443 -0.987 1.00 32.02 30 GLU A N 12
ATOM 6413 C CA . GLU A 1 30 ? -4.314 -1.512 -1.070 1.00 40.51 30 GLU A CA 12
ATOM 6414 C C . GLU A 1 30 ? -4.483 -1.912 -2.543 1.00 72.51 30 GLU A C 12
ATOM 6415 O O . GLU A 1 30 ? -4.156 -1.139 -3.449 1.00 44.52 30 GLU A O 12
ATOM 6427 N N . ALA A 1 31 ? -4.949 -3.110 -2.763 1.00 13.44 31 ALA A N 12
ATOM 6428 C CA . ALA A 1 31 ? -5.168 -3.621 -4.102 1.00 52.33 31 ALA A CA 12
ATOM 6429 C C . ALA A 1 31 ? -6.406 -2.965 -4.652 1.00 25.42 31 ALA A C 12
ATOM 6430 O O . ALA A 1 31 ? -6.484 -2.601 -5.831 1.00 33.23 31 ALA A O 12
ATOM 6437 N N . ILE A 1 32 ? -7.362 -2.815 -3.776 1.00 40.14 32 ILE A N 12
ATOM 6438 C CA . ILE A 1 32 ? -8.581 -2.131 -4.071 1.00 10.04 32 ILE A CA 12
ATOM 6439 C C . ILE A 1 32 ? -8.289 -0.655 -3.906 1.00 55.25 32 ILE A C 12
ATOM 6440 O O . ILE A 1 32 ? -7.569 -0.256 -2.990 1.00 32.34 32 ILE A O 12
ATOM 6456 N N . TYR A 1 33 ? -8.816 0.139 -4.767 1.00 33.24 33 TYR A N 12
ATOM 6457 C CA . TYR A 1 33 ? -8.558 1.546 -4.727 1.00 5.01 33 TYR A CA 12
ATOM 6458 C C . TYR A 1 33 ? -9.339 2.195 -3.595 1.00 20.02 33 TYR A C 12
ATOM 6459 O O . TYR A 1 33 ? -8.844 3.094 -2.907 1.00 51.12 33 TYR A O 12
ATOM 6477 N N . ALA A 1 34 ? -10.539 1.730 -3.388 1.00 72.34 34 ALA A N 12
ATOM 6478 C CA . ALA A 1 34 ? -11.377 2.235 -2.336 1.00 24.52 34 ALA A CA 12
ATOM 6479 C C . ALA A 1 34 ? -11.209 1.404 -1.061 1.00 0.50 34 ALA A C 12
ATOM 6480 O O . ALA A 1 34 ? -11.941 0.436 -0.832 1.00 64.01 34 ALA A O 12
ATOM 6487 N N . ALA A 1 35 ? -10.203 1.742 -0.285 1.00 24.43 35 ALA A N 12
ATOM 6488 C CA . ALA A 1 35 ? -9.934 1.062 0.973 1.00 62.35 35 ALA A CA 12
ATOM 6489 C C . ALA A 1 35 ? -10.861 1.599 2.076 1.00 22.32 35 ALA A C 12
ATOM 6490 O O . ALA A 1 35 ? -10.846 2.802 2.366 1.00 4.31 35 ALA A O 12
ATOM 6497 N N . PRO A 1 36 ? -11.681 0.718 2.700 1.00 52.01 36 PRO A N 12
ATOM 6498 C CA . PRO A 1 36 ? -12.673 1.107 3.730 1.00 63.42 36 PRO A CA 12
ATOM 6499 C C . PRO A 1 36 ? -12.081 1.837 4.949 1.00 42.15 36 PRO A C 12
ATOM 6500 O O . PRO A 1 36 ? -12.665 2.818 5.439 1.00 51.30 36 PRO A O 12
ATOM 6511 N N . PHE A 1 37 ? -10.952 1.371 5.435 1.00 20.32 37 PHE A N 12
ATOM 6512 C CA . PHE A 1 37 ? -10.319 1.964 6.596 1.00 41.13 37 PHE A CA 12
ATOM 6513 C C . PHE A 1 37 ? -8.834 1.775 6.516 1.00 24.04 37 PHE A C 12
ATOM 6514 O O . PHE A 1 37 ? -8.059 2.721 6.708 1.00 14.15 37 PHE A O 12
ATOM 6531 N N . ALA A 1 38 ? -8.433 0.552 6.207 1.00 30.23 38 ALA A N 12
ATOM 6532 C CA . ALA A 1 38 ? -7.039 0.195 6.108 1.00 64.21 38 ALA A CA 12
ATOM 6533 C C . ALA A 1 38 ? -6.443 0.703 4.811 1.00 61.33 38 ALA A C 12
ATOM 6534 O O . ALA A 1 38 ? -6.190 -0.057 3.866 1.00 63.42 38 ALA A O 12
ATOM 6541 N N . ARG A 1 39 ? -6.368 1.999 4.733 1.00 73.31 39 ARG A N 12
ATOM 6542 C CA . ARG A 1 39 ? -5.745 2.686 3.650 1.00 73.43 39 ARG A CA 12
ATOM 6543 C C . ARG A 1 39 ? -4.261 2.711 3.848 1.00 61.41 39 ARG A C 12
ATOM 6544 O O . ARG A 1 39 ? -3.768 2.834 4.980 1.00 24.53 39 ARG A O 12
ATOM 6565 N N . CYS A 1 1 ? -3.360 1.889 5.187 1.00 44.40 1 CYS A N 13
ATOM 6566 C CA . CYS A 1 1 ? -2.121 2.165 5.910 1.00 51.34 1 CYS A CA 13
ATOM 6567 C C . CYS A 1 1 ? -1.356 3.193 5.112 1.00 15.50 1 CYS A C 13
ATOM 6568 O O . CYS A 1 1 ? -0.227 3.578 5.426 1.00 0.15 1 CYS A O 13
ATOM 6575 N N . GLU A 1 2 ? -2.033 3.663 4.120 1.00 11.24 2 GLU A N 13
ATOM 6576 C CA . GLU A 1 2 ? -1.487 4.485 3.084 1.00 60.13 2 GLU A CA 13
ATOM 6577 C C . GLU A 1 2 ? -1.625 5.939 3.448 1.00 32.21 2 GLU A C 13
ATOM 6578 O O . GLU A 1 2 ? -2.225 6.277 4.478 1.00 63.20 2 GLU A O 13
ATOM 6590 N N . ALA A 1 3 ? -1.103 6.780 2.604 1.00 73.03 3 ALA A N 13
ATOM 6591 C CA . ALA A 1 3 ? -1.174 8.177 2.735 1.00 41.12 3 ALA A CA 13
ATOM 6592 C C . ALA A 1 3 ? -0.874 8.755 1.382 1.00 24.51 3 ALA A C 13
ATOM 6593 O O . ALA A 1 3 ? -0.174 8.136 0.573 1.00 63.04 3 ALA A O 13
ATOM 6600 N N . ILE A 1 4 ? -1.420 9.876 1.114 1.00 63.55 4 ILE A N 13
ATOM 6601 C CA . ILE A 1 4 ? -1.245 10.505 -0.170 1.00 23.52 4 ILE A CA 13
ATOM 6602 C C . ILE A 1 4 ? -0.183 11.599 -0.079 1.00 24.44 4 ILE A C 13
ATOM 6603 O O . ILE A 1 4 ? 0.502 11.900 -1.052 1.00 13.42 4 ILE A O 13
ATOM 6619 N N . TYR A 1 5 ? 0.004 12.139 1.103 1.00 52.40 5 TYR A N 13
ATOM 6620 C CA . TYR A 1 5 ? 0.983 13.188 1.279 1.00 25.41 5 TYR A CA 13
ATOM 6621 C C . TYR A 1 5 ? 2.326 12.558 1.602 1.00 34.30 5 TYR A C 13
ATOM 6622 O O . TYR A 1 5 ? 3.366 12.938 1.041 1.00 34.14 5 TYR A O 13
ATOM 6640 N N . ALA A 1 6 ? 2.302 11.595 2.477 1.00 24.10 6 ALA A N 13
ATOM 6641 C CA . ALA A 1 6 ? 3.508 10.901 2.874 1.00 51.34 6 ALA A CA 13
ATOM 6642 C C . ALA A 1 6 ? 3.284 9.416 2.861 1.00 75.33 6 ALA A C 13
ATOM 6643 O O . ALA A 1 6 ? 2.885 8.827 3.865 1.00 60.43 6 ALA A O 13
ATOM 6650 N N . ALA A 1 7 ? 3.515 8.818 1.733 1.00 52.30 7 ALA A N 13
ATOM 6651 C CA . ALA A 1 7 ? 3.265 7.416 1.559 1.00 10.22 7 ALA A CA 13
ATOM 6652 C C . ALA A 1 7 ? 4.395 6.581 2.158 1.00 52.25 7 ALA A C 13
ATOM 6653 O O . ALA A 1 7 ? 5.578 6.906 1.974 1.00 53.24 7 ALA A O 13
ATOM 6660 N N . PRO A 1 8 ? 4.067 5.542 2.941 1.00 60.23 8 PRO A N 13
ATOM 6661 C CA . PRO A 1 8 ? 5.064 4.612 3.454 1.00 32.41 8 PRO A CA 13
ATOM 6662 C C . PRO A 1 8 ? 5.652 3.812 2.298 1.00 53.04 8 PRO A C 13
ATOM 6663 O O . PRO A 1 8 ? 4.911 3.183 1.530 1.00 3.30 8 PRO A O 13
ATOM 6674 N N . LYS A 1 9 ? 6.955 3.860 2.136 1.00 53.12 9 LYS A N 13
ATOM 6675 C CA . LYS A 1 9 ? 7.575 3.157 1.033 1.00 0.05 9 LYS A CA 13
ATOM 6676 C C . LYS A 1 9 ? 7.781 1.693 1.362 1.00 23.14 9 LYS A C 13
ATOM 6677 O O . LYS A 1 9 ? 7.701 1.291 2.533 1.00 42.54 9 LYS A O 13
ATOM 6696 N N . CYS A 1 10 ? 8.019 0.909 0.359 1.00 71.11 10 CYS A N 13
ATOM 6697 C CA . CYS A 1 10 ? 8.173 -0.508 0.519 1.00 31.21 10 CYS A CA 13
ATOM 6698 C C . CYS A 1 10 ? 9.089 -1.056 -0.547 1.00 43.30 10 CYS A C 13
ATOM 6699 O O . CYS A 1 10 ? 9.296 -0.417 -1.590 1.00 33.04 10 CYS A O 13
ATOM 6706 N N . ARG A 1 11 ? 9.679 -2.197 -0.274 1.00 0.31 11 ARG A N 13
ATOM 6707 C CA . ARG A 1 11 ? 10.423 -2.941 -1.272 1.00 34.12 11 ARG A CA 13
ATOM 6708 C C . ARG A 1 11 ? 9.730 -4.264 -1.483 1.00 24.33 11 ARG A C 13
ATOM 6709 O O . ARG A 1 11 ? 9.676 -4.799 -2.591 1.00 54.22 11 ARG A O 13
ATOM 6730 N N . ARG A 1 12 ? 9.168 -4.770 -0.419 1.00 4.01 12 ARG A N 13
ATOM 6731 C CA . ARG A 1 12 ? 8.400 -5.973 -0.450 1.00 43.12 12 ARG A CA 13
ATOM 6732 C C . ARG A 1 12 ? 7.046 -5.730 0.111 1.00 73.31 12 ARG A C 13
ATOM 6733 O O . ARG A 1 12 ? 6.835 -4.786 0.870 1.00 75.42 12 ARG A O 13
ATOM 6754 N N . ASP A 1 13 ? 6.138 -6.590 -0.246 1.00 55.34 13 ASP A N 13
ATOM 6755 C CA . ASP A 1 13 ? 4.761 -6.505 0.143 1.00 64.21 13 ASP A CA 13
ATOM 6756 C C . ASP A 1 13 ? 4.604 -6.584 1.631 1.00 54.23 13 ASP A C 13
ATOM 6757 O O . ASP A 1 13 ? 3.723 -5.957 2.202 1.00 34.41 13 ASP A O 13
ATOM 6766 N N . SER A 1 14 ? 5.494 -7.297 2.258 1.00 2.41 14 SER A N 13
ATOM 6767 C CA . SER A 1 14 ? 5.465 -7.466 3.694 1.00 51.20 14 SER A CA 13
ATOM 6768 C C . SER A 1 14 ? 5.861 -6.199 4.450 1.00 1.24 14 SER A C 13
ATOM 6769 O O . SER A 1 14 ? 5.710 -6.114 5.679 1.00 60.12 14 SER A O 13
ATOM 6777 N N . ASP A 1 15 ? 6.380 -5.224 3.726 1.00 25.21 15 ASP A N 13
ATOM 6778 C CA . ASP A 1 15 ? 6.668 -3.896 4.316 1.00 4.32 15 ASP A CA 13
ATOM 6779 C C . ASP A 1 15 ? 5.364 -3.148 4.549 1.00 32.43 15 ASP A C 13
ATOM 6780 O O . ASP A 1 15 ? 5.326 -2.111 5.232 1.00 42.42 15 ASP A O 13
ATOM 6789 N N . CYS A 1 16 ? 4.305 -3.661 3.967 1.00 73.12 16 CYS A N 13
ATOM 6790 C CA . CYS A 1 16 ? 3.018 -3.070 4.052 1.00 50.05 16 CYS A CA 13
ATOM 6791 C C . CYS A 1 16 ? 2.099 -3.958 4.900 1.00 15.41 16 CYS A C 13
ATOM 6792 O O . CYS A 1 16 ? 1.968 -5.155 4.636 1.00 33.40 16 CYS A O 13
ATOM 6799 N N . PRO A 1 17 ? 1.459 -3.396 5.933 1.00 55.31 17 PRO A N 13
ATOM 6800 C CA . PRO A 1 17 ? 0.629 -4.162 6.856 1.00 52.24 17 PRO A CA 13
ATOM 6801 C C . PRO A 1 17 ? -0.813 -4.363 6.367 1.00 2.42 17 PRO A C 13
ATOM 6802 O O . PRO A 1 17 ? -1.254 -3.742 5.387 1.00 11.31 17 PRO A O 13
ATOM 6813 N N . GLY A 1 18 ? -1.526 -5.238 7.056 1.00 32.43 18 GLY A N 13
ATOM 6814 C CA . GLY A 1 18 ? -2.915 -5.500 6.770 1.00 41.24 18 GLY A CA 13
ATOM 6815 C C . GLY A 1 18 ? -3.165 -5.932 5.349 1.00 73.14 18 GLY A C 13
ATOM 6816 O O . GLY A 1 18 ? -2.507 -6.853 4.834 1.00 33.03 18 GLY A O 13
ATOM 6820 N N . ALA A 1 19 ? -4.065 -5.225 4.702 1.00 51.13 19 ALA A N 13
ATOM 6821 C CA . ALA A 1 19 ? -4.480 -5.528 3.348 1.00 34.31 19 ALA A CA 13
ATOM 6822 C C . ALA A 1 19 ? -3.730 -4.668 2.347 1.00 2.01 19 ALA A C 13
ATOM 6823 O O . ALA A 1 19 ? -4.104 -4.581 1.171 1.00 60.43 19 ALA A O 13
ATOM 6830 N N . CYS A 1 20 ? -2.687 -4.027 2.805 1.00 75.30 20 CYS A N 13
ATOM 6831 C CA . CYS A 1 20 ? -1.873 -3.239 1.946 1.00 34.31 20 CYS A CA 13
ATOM 6832 C C . CYS A 1 20 ? -0.862 -4.143 1.260 1.00 71.12 20 CYS A C 13
ATOM 6833 O O . CYS A 1 20 ? -0.487 -5.199 1.797 1.00 21.13 20 CYS A O 13
ATOM 6840 N N . ILE A 1 21 ? -0.463 -3.761 0.091 1.00 71.53 21 ILE A N 13
ATOM 6841 C CA . ILE A 1 21 ? 0.561 -4.437 -0.655 1.00 12.32 21 ILE A CA 13
ATOM 6842 C C . ILE A 1 21 ? 1.561 -3.399 -1.087 1.00 0.41 21 ILE A C 13
ATOM 6843 O O . ILE A 1 21 ? 1.327 -2.188 -0.913 1.00 12.10 21 ILE A O 13
ATOM 6859 N N . CYS A 1 22 ? 2.632 -3.826 -1.649 1.00 15.14 22 CYS A N 13
ATOM 6860 C CA . CYS A 1 22 ? 3.610 -2.914 -2.132 1.00 30.24 22 CYS A CA 13
ATOM 6861 C C . CYS A 1 22 ? 3.286 -2.635 -3.586 1.00 25.02 22 CYS A C 13
ATOM 6862 O O . CYS A 1 22 ? 3.372 -3.531 -4.429 1.00 10.32 22 CYS A O 13
ATOM 6869 N N . ARG A 1 23 ? 2.857 -1.428 -3.882 1.00 33.10 23 ARG A N 13
ATOM 6870 C CA . ARG A 1 23 ? 2.460 -1.085 -5.225 1.00 24.41 23 ARG A CA 13
ATOM 6871 C C . ARG A 1 23 ? 3.698 -0.846 -6.074 1.00 21.01 23 ARG A C 13
ATOM 6872 O O . ARG A 1 23 ? 4.794 -0.606 -5.535 1.00 64.11 23 ARG A O 13
ATOM 6893 N N . GLY A 1 24 ? 3.516 -0.842 -7.378 1.00 52.35 24 GLY A N 13
ATOM 6894 C CA . GLY A 1 24 ? 4.625 -0.714 -8.331 1.00 31.11 24 GLY A CA 13
ATOM 6895 C C . GLY A 1 24 ? 5.267 0.666 -8.357 1.00 40.11 24 GLY A C 13
ATOM 6896 O O . GLY A 1 24 ? 6.188 0.919 -9.130 1.00 1.23 24 GLY A O 13
ATOM 6900 N N . ASN A 1 25 ? 4.783 1.548 -7.525 1.00 45.45 25 ASN A N 13
ATOM 6901 C CA . ASN A 1 25 ? 5.344 2.875 -7.401 1.00 13.54 25 ASN A CA 13
ATOM 6902 C C . ASN A 1 25 ? 6.438 2.857 -6.336 1.00 0.35 25 ASN A C 13
ATOM 6903 O O . ASN A 1 25 ? 7.320 3.727 -6.308 1.00 54.24 25 ASN A O 13
ATOM 6914 N N . GLY A 1 26 ? 6.371 1.859 -5.462 1.00 43.52 26 GLY A N 13
ATOM 6915 C CA . GLY A 1 26 ? 7.363 1.681 -4.435 1.00 63.32 26 GLY A CA 13
ATOM 6916 C C . GLY A 1 26 ? 6.835 2.077 -3.092 1.00 3.41 26 GLY A C 13
ATOM 6917 O O . GLY A 1 26 ? 7.604 2.277 -2.145 1.00 12.23 26 GLY A O 13
ATOM 6921 N N . TYR A 1 27 ? 5.534 2.208 -3.009 1.00 42.42 27 TYR A N 13
ATOM 6922 C CA . TYR A 1 27 ? 4.878 2.642 -1.829 1.00 4.20 27 TYR A CA 13
ATOM 6923 C C . TYR A 1 27 ? 3.712 1.724 -1.488 1.00 65.44 27 TYR A C 13
ATOM 6924 O O . TYR A 1 27 ? 3.102 1.106 -2.383 1.00 60.02 27 TYR A O 13
ATOM 6942 N N . CYS A 1 28 ? 3.428 1.617 -0.216 1.00 20.44 28 CYS A N 13
ATOM 6943 C 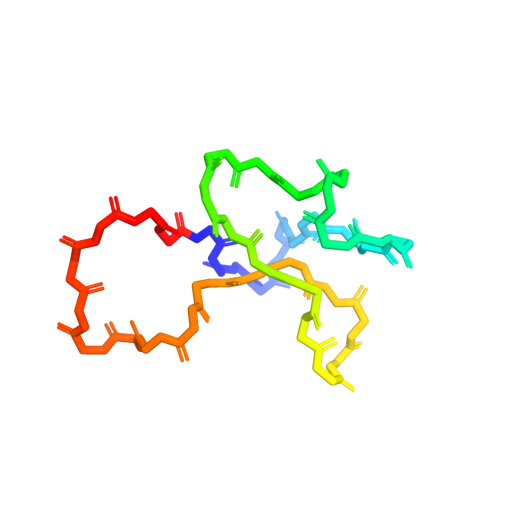CA . CYS A 1 28 ? 2.354 0.785 0.286 1.00 41.31 28 CYS A CA 13
ATOM 6944 C C . CYS A 1 28 ? 1.013 1.310 -0.142 1.00 71.45 28 CYS A C 13
ATOM 6945 O O . CYS A 1 28 ? 0.680 2.466 0.102 1.00 55.20 28 CYS A O 13
ATOM 6952 N N . GLY A 1 29 ? 0.265 0.468 -0.786 1.00 73.24 29 GLY A N 13
ATOM 6953 C CA . GLY A 1 29 ? -1.026 0.832 -1.257 1.00 2.30 29 GLY A CA 13
ATOM 6954 C C . GLY A 1 29 ? -1.959 -0.323 -1.146 1.00 45.03 29 GLY A C 13
ATOM 6955 O O . GLY A 1 29 ? -1.514 -1.454 -0.950 1.00 3.00 29 GLY A O 13
ATOM 6959 N N . GLU A 1 30 ? -3.225 -0.056 -1.230 1.00 64.21 30 GLU A N 13
ATOM 6960 C CA . GLU A 1 30 ? -4.235 -1.075 -1.170 1.00 0.44 30 GLU A CA 13
ATOM 6961 C C . GLU A 1 30 ? -4.089 -2.061 -2.332 1.00 63.12 30 GLU A C 13
ATOM 6962 O O . GLU A 1 30 ? -3.565 -1.725 -3.401 1.00 40.22 30 GLU A O 13
ATOM 6974 N N . ALA A 1 31 ? -4.539 -3.262 -2.104 1.00 65.41 31 ALA A N 13
ATOM 6975 C CA . ALA A 1 31 ? -4.379 -4.355 -3.050 1.00 21.33 31 ALA A CA 13
ATOM 6976 C C . ALA A 1 31 ? -5.361 -4.268 -4.207 1.00 22.35 31 ALA A C 13
ATOM 6977 O O . ALA A 1 31 ? -5.106 -4.803 -5.296 1.00 41.35 31 ALA A O 13
ATOM 6984 N N . ILE A 1 32 ? -6.451 -3.585 -3.973 1.00 64.55 32 ILE A N 13
ATOM 6985 C CA . ILE A 1 32 ? -7.509 -3.438 -4.946 1.00 54.43 32 ILE A CA 13
ATOM 6986 C C . ILE A 1 32 ? -7.043 -2.472 -6.061 1.00 43.13 32 ILE A C 13
ATOM 6987 O O . ILE A 1 32 ? -6.238 -1.562 -5.810 1.00 4.14 32 ILE A O 13
ATOM 7003 N N . TYR A 1 33 ? -7.527 -2.680 -7.271 1.00 20.12 33 TYR A N 13
ATOM 7004 C CA . TYR A 1 33 ? -7.105 -1.908 -8.428 1.00 60.34 33 TYR A CA 13
ATOM 7005 C C . TYR A 1 33 ? -7.950 -0.649 -8.594 1.00 62.30 33 TYR A C 13
ATOM 7006 O O . TYR A 1 33 ? -7.637 0.232 -9.409 1.00 61.34 33 TYR A O 13
ATOM 7024 N N . ALA A 1 34 ? -9.017 -0.580 -7.832 1.00 43.03 34 ALA A N 13
ATOM 7025 C CA . ALA A 1 34 ? -9.876 0.590 -7.780 1.00 72.32 34 ALA A CA 13
ATOM 7026 C C . ALA A 1 34 ? -9.190 1.662 -6.932 1.00 62.22 34 ALA A C 13
ATOM 7027 O O . ALA A 1 34 ? -8.055 1.458 -6.497 1.00 54.44 34 ALA A O 13
ATOM 7034 N N . ALA A 1 35 ? -9.843 2.789 -6.711 1.00 15.25 35 ALA A N 13
ATOM 7035 C CA . ALA A 1 35 ? -9.268 3.840 -5.882 1.00 1.14 35 ALA A CA 13
ATOM 7036 C C . ALA A 1 35 ? -9.059 3.317 -4.457 1.00 31.24 35 ALA A C 13
ATOM 7037 O O . ALA A 1 35 ? -10.025 2.879 -3.816 1.00 71.31 35 ALA A O 13
ATOM 7044 N N . PRO A 1 36 ? -7.801 3.307 -3.963 1.00 42.05 36 PRO A N 13
ATOM 7045 C CA . PRO A 1 36 ? -7.460 2.806 -2.624 1.00 51.14 36 PRO A CA 13
ATOM 7046 C C . PRO A 1 36 ? -8.240 3.501 -1.514 1.00 54.15 36 PRO A C 13
ATOM 7047 O O . PRO A 1 36 ? -8.691 4.652 -1.666 1.00 34.22 36 PRO A O 13
ATOM 7058 N N . PHE A 1 37 ? -8.379 2.821 -0.412 1.00 13.10 37 PHE A N 13
ATOM 7059 C CA . PHE A 1 37 ? -9.118 3.323 0.729 1.00 12.31 37 PHE A CA 13
ATOM 7060 C C . PHE A 1 37 ? -8.200 4.114 1.670 1.00 14.02 37 PHE A C 13
ATOM 7061 O O . PHE A 1 37 ? -8.671 4.858 2.532 1.00 4.51 37 PHE A O 13
ATOM 7078 N N . ALA A 1 38 ? -6.901 3.979 1.458 1.00 14.34 38 ALA A N 13
ATOM 7079 C CA . ALA A 1 38 ? -5.863 4.585 2.289 1.00 53.42 38 ALA A CA 13
ATOM 7080 C C . ALA A 1 38 ? -5.833 3.902 3.631 1.00 23.30 38 ALA A C 13
ATOM 7081 O O . ALA A 1 38 ? -6.077 4.504 4.679 1.00 35.44 38 ALA A O 13
ATOM 7088 N N . ARG A 1 39 ? -5.550 2.621 3.569 1.00 73.13 39 ARG A N 13
ATOM 7089 C CA . ARG A 1 39 ? -5.604 1.736 4.719 1.00 33.14 39 ARG A CA 13
ATOM 7090 C C . ARG A 1 39 ? -4.494 2.025 5.678 1.00 33.24 39 ARG A C 13
ATOM 7091 O O . ARG A 1 39 ? -4.701 2.367 6.834 1.00 45.14 39 ARG A O 13
ATOM 7112 N N . CYS A 1 1 ? -2.794 2.327 3.458 1.00 31.43 1 CYS A N 14
ATOM 7113 C CA . CYS A 1 1 ? -1.596 2.835 4.041 1.00 22.12 1 CYS A CA 14
ATOM 7114 C C . CYS A 1 1 ? -1.241 4.153 3.385 1.00 21.51 1 CYS A C 14
ATOM 7115 O O . CYS A 1 1 ? -0.799 4.182 2.237 1.00 72.21 1 CYS A O 14
ATOM 7122 N N . GLU A 1 2 ? -1.520 5.233 4.062 1.00 64.31 2 GLU A N 14
ATOM 7123 C CA . GLU A 1 2 ? -1.138 6.542 3.598 1.00 73.32 2 GLU A CA 14
ATOM 7124 C C . GLU A 1 2 ? -0.823 7.421 4.787 1.00 32.31 2 GLU A C 14
ATOM 7125 O O . GLU A 1 2 ? -1.381 7.233 5.868 1.00 65.22 2 GLU A O 14
ATOM 7137 N N . ALA A 1 3 ? 0.086 8.333 4.581 1.00 20.21 3 ALA A N 14
ATOM 7138 C CA . ALA A 1 3 ? 0.564 9.265 5.553 1.00 45.14 3 ALA A CA 14
ATOM 7139 C C . ALA A 1 3 ? 1.368 10.269 4.789 1.00 65.23 3 ALA A C 14
ATOM 7140 O O . ALA A 1 3 ? 1.979 9.919 3.779 1.00 5.23 3 ALA A O 14
ATOM 7147 N N . ILE A 1 4 ? 1.342 11.488 5.209 1.00 73.41 4 ILE A N 14
ATOM 7148 C CA . ILE A 1 4 ? 1.984 12.554 4.452 1.00 14.53 4 ILE A CA 14
ATOM 7149 C C . ILE A 1 4 ? 3.411 12.832 4.936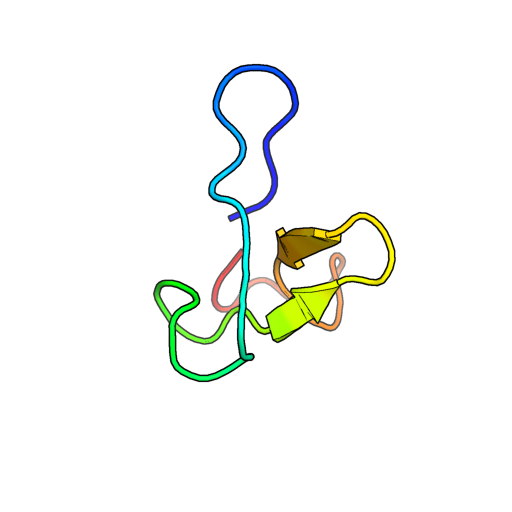 1.00 73.44 4 ILE A C 14
ATOM 7150 O O . ILE A 1 4 ? 4.289 13.174 4.141 1.00 30.14 4 ILE A O 14
ATOM 7166 N N . TYR A 1 5 ? 3.668 12.621 6.198 1.00 62.21 5 TYR A N 14
ATOM 7167 C CA . TYR A 1 5 ? 4.997 12.897 6.716 1.00 32.04 5 TYR A CA 14
ATOM 7168 C C . TYR A 1 5 ? 5.857 11.683 6.544 1.00 62.04 5 TYR A C 14
ATOM 7169 O O . TYR A 1 5 ? 7.033 11.775 6.171 1.00 22.24 5 TYR A O 14
ATOM 7187 N N . ALA A 1 6 ? 5.281 10.572 6.806 1.00 53.14 6 ALA A N 14
ATOM 7188 C CA . ALA A 1 6 ? 5.958 9.320 6.640 1.00 30.33 6 ALA A CA 14
ATOM 7189 C C . ALA A 1 6 ? 5.156 8.406 5.747 1.00 42.20 6 ALA A C 14
ATOM 7190 O O . ALA A 1 6 ? 4.346 7.610 6.222 1.00 43.32 6 ALA A O 14
ATOM 7197 N N . ALA A 1 7 ? 5.315 8.573 4.456 1.00 5.34 7 ALA A N 14
ATOM 7198 C CA . ALA A 1 7 ? 4.609 7.751 3.506 1.00 12.41 7 ALA A CA 14
ATOM 7199 C C . ALA A 1 7 ? 5.322 6.416 3.378 1.00 35.32 7 ALA A C 14
ATOM 7200 O O . ALA A 1 7 ? 6.502 6.372 2.995 1.00 21.05 7 ALA A O 14
ATOM 7207 N N . PRO A 1 8 ? 4.626 5.318 3.704 1.00 33.12 8 PRO A N 14
ATOM 7208 C CA . PRO A 1 8 ? 5.223 3.987 3.756 1.00 34.30 8 PRO A CA 14
ATOM 7209 C C . PRO A 1 8 ? 5.667 3.445 2.400 1.00 10.11 8 PRO A C 14
ATOM 7210 O O . PRO A 1 8 ? 4.845 3.058 1.554 1.00 72.44 8 PRO A O 14
ATOM 7221 N N . LYS A 1 9 ? 6.959 3.462 2.189 1.00 2.24 9 LYS A N 14
ATOM 7222 C CA . LYS A 1 9 ? 7.555 2.896 1.009 1.00 51.24 9 LYS A CA 14
ATOM 7223 C C . LYS A 1 9 ? 7.768 1.416 1.240 1.00 24.30 9 LYS A C 14
ATOM 7224 O O . LYS A 1 9 ? 7.888 0.962 2.397 1.00 21.41 9 LYS A O 14
ATOM 7243 N N . CYS A 1 10 ? 7.798 0.666 0.190 1.00 64.03 10 CYS A N 14
ATOM 7244 C CA . CYS A 1 10 ? 7.945 -0.757 0.307 1.00 42.42 10 CYS A CA 14
ATOM 7245 C C . CYS A 1 10 ? 9.074 -1.258 -0.547 1.00 30.14 10 CYS A C 14
ATOM 7246 O O . CYS A 1 10 ? 9.407 -0.659 -1.588 1.00 62.43 10 CYS A O 14
ATOM 7253 N N . ARG A 1 11 ? 9.701 -2.307 -0.098 1.00 65.11 11 ARG A N 14
ATOM 7254 C CA . ARG A 1 11 ? 10.661 -3.019 -0.902 1.00 33.12 11 ARG A CA 14
ATOM 7255 C C . ARG A 1 11 ? 10.041 -4.368 -1.201 1.00 33.20 11 ARG A C 14
ATOM 7256 O O . ARG A 1 11 ? 10.123 -4.891 -2.314 1.00 70.41 11 ARG A O 14
ATOM 7277 N N . ARG A 1 12 ? 9.385 -4.893 -0.194 1.00 21.44 12 ARG A N 14
ATOM 7278 C CA . ARG A 1 12 ? 8.662 -6.138 -0.244 1.00 41.41 12 ARG A CA 14
ATOM 7279 C C . ARG A 1 12 ? 7.264 -5.922 0.247 1.00 74.14 12 ARG A C 14
ATOM 7280 O O . ARG A 1 12 ? 7.002 -4.973 0.976 1.00 45.15 12 ARG A O 14
ATOM 7301 N N . ASP A 1 13 ? 6.368 -6.789 -0.155 1.00 50.24 13 ASP A N 14
ATOM 7302 C CA . ASP A 1 13 ? 4.958 -6.676 0.149 1.00 4.24 13 ASP A CA 14
ATOM 7303 C C . ASP A 1 13 ? 4.699 -6.751 1.633 1.00 33.03 13 ASP A C 14
ATOM 7304 O O . ASP A 1 13 ? 3.761 -6.151 2.144 1.00 64.31 13 ASP A O 14
ATOM 7313 N N . SER A 1 14 ? 5.554 -7.451 2.308 1.00 1.14 14 SER A N 14
ATOM 7314 C CA . SER A 1 14 ? 5.500 -7.613 3.748 1.00 22.52 14 SER A CA 14
ATOM 7315 C C . SER A 1 14 ? 5.696 -6.279 4.481 1.00 71.24 14 SER A C 14
ATOM 7316 O O . SER A 1 14 ? 5.252 -6.110 5.618 1.00 73.10 14 SER A O 14
ATOM 7324 N N . ASP A 1 15 ? 6.337 -5.318 3.803 1.00 23.03 15 ASP A N 14
ATOM 7325 C CA . ASP A 1 15 ? 6.531 -3.965 4.373 1.00 75.14 15 ASP A CA 14
ATOM 7326 C C . ASP A 1 15 ? 5.209 -3.258 4.501 1.00 64.24 15 ASP A C 14
ATOM 7327 O O . ASP A 1 15 ? 5.088 -2.229 5.183 1.00 24.44 15 ASP A O 14
ATOM 7336 N N . CYS A 1 16 ? 4.235 -3.784 3.841 1.00 71.32 16 CYS A N 14
ATOM 7337 C CA . CYS A 1 16 ? 2.957 -3.212 3.788 1.00 51.41 16 CYS A CA 14
ATOM 7338 C C . CYS A 1 16 ? 1.995 -4.008 4.667 1.00 72.13 16 CYS A C 14
ATOM 7339 O O . CYS A 1 16 ? 1.675 -5.162 4.375 1.00 35.21 16 CYS A O 14
ATOM 7346 N N . PRO A 1 17 ? 1.555 -3.419 5.785 1.00 0.24 17 PRO A N 14
ATOM 7347 C CA . PRO A 1 17 ? 0.666 -4.087 6.723 1.00 24.52 17 PRO A CA 14
ATOM 7348 C C . PRO A 1 17 ? -0.805 -4.048 6.278 1.00 35.14 17 PRO A C 14
ATOM 7349 O O . PRO A 1 17 ? -1.139 -3.480 5.226 1.00 15.12 17 PRO A O 14
ATOM 7360 N N . GLY A 1 18 ? -1.667 -4.658 7.073 1.00 24.11 18 GLY A N 14
ATOM 7361 C CA . GLY A 1 18 ? -3.083 -4.659 6.808 1.00 35.11 18 GLY A CA 14
ATOM 7362 C C . GLY A 1 18 ? -3.444 -5.382 5.532 1.00 34.42 18 GLY A C 14
ATOM 7363 O O . GLY A 1 18 ? -3.293 -6.614 5.430 1.00 44.53 18 GLY A O 14
ATOM 7367 N N . ALA A 1 19 ? -3.900 -4.633 4.562 1.00 11.55 19 ALA A N 14
ATOM 7368 C CA . ALA A 1 19 ? -4.296 -5.167 3.288 1.00 10.20 19 ALA A CA 14
ATOM 7369 C C . ALA A 1 19 ? -3.509 -4.475 2.204 1.00 1.42 19 ALA A C 14
ATOM 7370 O O . ALA A 1 19 ? -3.848 -4.546 1.017 1.00 61.35 19 ALA A O 14
ATOM 7377 N N . CYS A 1 20 ? -2.446 -3.823 2.615 1.00 24.45 20 CYS A N 14
ATOM 7378 C CA . CYS A 1 20 ? -1.603 -3.127 1.715 1.00 0.42 20 CYS A CA 14
ATOM 7379 C C . CYS A 1 20 ? -0.605 -4.081 1.105 1.00 33.23 20 CYS A C 14
ATOM 7380 O O . CYS A 1 20 ? -0.139 -5.031 1.753 1.00 44.32 20 CYS A O 14
ATOM 7387 N N . ILE A 1 21 ? -0.305 -3.846 -0.116 1.00 73.32 21 ILE A N 14
ATOM 7388 C CA . ILE A 1 21 ? 0.672 -4.591 -0.837 1.00 30.43 21 ILE A CA 14
ATOM 7389 C C . ILE A 1 21 ? 1.707 -3.606 -1.321 1.00 51.44 21 ILE A C 14
ATOM 7390 O O . ILE A 1 21 ? 1.518 -2.370 -1.161 1.00 10.04 21 ILE A O 14
ATOM 7406 N N . CYS A 1 22 ? 2.757 -4.090 -1.906 1.00 21.14 22 CYS A N 14
ATOM 7407 C CA . CYS A 1 22 ? 3.776 -3.223 -2.403 1.00 14.33 22 CYS A CA 14
ATOM 7408 C C . CYS A 1 22 ? 3.422 -2.864 -3.827 1.00 32.55 22 CYS A C 14
ATOM 7409 O O . CYS A 1 22 ? 3.445 -3.710 -4.718 1.00 33.12 22 CYS A O 14
ATOM 7416 N N . ARG A 1 23 ? 3.022 -1.639 -4.028 1.00 60.13 23 ARG A N 14
ATOM 7417 C CA . ARG A 1 23 ? 2.598 -1.190 -5.315 1.00 15.21 23 ARG A CA 14
ATOM 7418 C C . ARG A 1 23 ? 3.789 -0.812 -6.184 1.00 4.24 23 ARG A C 14
ATOM 7419 O O . ARG A 1 23 ? 4.902 -0.593 -5.679 1.00 65.43 23 ARG A O 14
ATOM 7440 N N . GLY A 1 24 ? 3.535 -0.662 -7.476 1.00 3.30 24 GLY A N 14
ATOM 7441 C CA . GLY A 1 24 ? 4.585 -0.358 -8.460 1.00 13.43 24 GLY A CA 14
ATOM 7442 C C . GLY A 1 24 ? 5.107 1.064 -8.348 1.00 72.13 24 GLY A C 14
ATOM 7443 O O . GLY A 1 24 ? 6.060 1.459 -9.029 1.00 54.32 24 GLY A O 14
ATOM 7447 N N . ASN A 1 25 ? 4.505 1.823 -7.476 1.00 63.34 25 ASN A N 14
ATOM 7448 C CA . ASN A 1 25 ? 4.917 3.186 -7.234 1.00 52.01 25 ASN A CA 14
ATOM 7449 C C . ASN A 1 25 ? 5.981 3.196 -6.146 1.00 62.24 25 ASN A C 14
ATOM 7450 O O . ASN A 1 25 ? 6.674 4.186 -5.943 1.00 63.54 25 ASN A O 14
ATOM 7461 N N . GLY A 1 26 ? 6.091 2.079 -5.448 1.00 4.02 26 GLY A N 14
ATOM 7462 C CA . GLY A 1 26 ? 7.113 1.917 -4.449 1.00 0.22 26 GLY A CA 14
ATOM 7463 C C . GLY A 1 26 ? 6.585 2.213 -3.084 1.00 62.02 26 GLY A C 14
ATOM 7464 O O . GLY A 1 26 ? 7.349 2.407 -2.136 1.00 73.40 26 GLY A O 14
ATOM 7468 N N . TYR A 1 27 ? 5.290 2.246 -2.985 1.00 70.54 27 TYR A N 14
ATOM 7469 C CA . TYR A 1 27 ? 4.604 2.548 -1.779 1.00 14.45 27 TYR A CA 14
ATOM 7470 C C . TYR A 1 27 ? 3.642 1.454 -1.402 1.00 20.22 27 TYR A C 14
ATOM 7471 O O . TYR A 1 27 ? 3.170 0.684 -2.256 1.00 23.42 27 TYR A O 14
ATOM 7489 N N . CYS A 1 28 ? 3.378 1.375 -0.136 1.00 4.13 28 CYS A N 14
ATOM 7490 C CA . CYS A 1 28 ? 2.433 0.447 0.404 1.00 61.01 28 CYS A CA 14
ATOM 7491 C C . CYS A 1 28 ? 1.038 0.968 0.230 1.00 25.12 28 CYS A C 14
ATOM 7492 O O . CYS A 1 28 ? 0.697 2.027 0.748 1.00 44.22 28 CYS A O 14
ATOM 7499 N N . GLY A 1 29 ? 0.240 0.245 -0.494 1.00 50.34 29 GLY A N 14
ATOM 7500 C CA . GLY A 1 29 ? -1.103 0.666 -0.702 1.00 32.53 29 GLY A CA 14
ATOM 7501 C C . GLY A 1 29 ? -2.010 -0.499 -0.840 1.00 40.52 29 GLY A C 14
ATOM 7502 O O . GLY A 1 29 ? -1.544 -1.604 -1.089 1.00 73.25 29 GLY A O 14
ATOM 7506 N N . GLU A 1 30 ? -3.282 -0.269 -0.639 1.00 31.34 30 GLU A N 14
ATOM 7507 C CA . GLU A 1 30 ? -4.292 -1.288 -0.774 1.00 73.03 30 GLU A CA 14
ATOM 7508 C C . GLU A 1 30 ? -4.340 -1.770 -2.225 1.00 31.23 30 GLU A C 14
ATOM 7509 O O . GLU A 1 30 ? -3.939 -1.043 -3.142 1.00 54.24 30 GLU A O 14
ATOM 7521 N N . ALA A 1 31 ? -4.808 -2.972 -2.417 1.00 31.25 31 ALA A N 14
ATOM 7522 C CA . ALA A 1 31 ? -4.768 -3.615 -3.715 1.00 72.22 31 ALA A CA 14
ATOM 7523 C C . ALA A 1 31 ? -5.688 -2.928 -4.679 1.00 32.33 31 ALA A C 14
ATOM 7524 O O . ALA A 1 31 ? -5.280 -2.525 -5.770 1.00 64.10 31 ALA A O 14
ATOM 7531 N N . ILE A 1 32 ? -6.913 -2.785 -4.287 1.00 0.43 32 ILE A N 14
ATOM 7532 C CA . ILE A 1 32 ? -7.866 -2.105 -5.093 1.00 41.11 32 ILE A CA 14
ATOM 7533 C C . ILE A 1 32 ? -8.417 -0.990 -4.259 1.00 40.23 32 ILE A C 14
ATOM 7534 O O . ILE A 1 32 ? -8.684 -1.175 -3.084 1.00 52.41 32 ILE A O 14
ATOM 7550 N N . TYR A 1 33 ? -8.580 0.137 -4.840 1.00 61.12 33 TYR A N 14
ATOM 7551 C CA . TYR A 1 33 ? -9.043 1.277 -4.141 1.00 41.31 33 TYR A CA 14
ATOM 7552 C C . TYR A 1 33 ? -10.518 1.497 -4.361 1.00 55.43 33 TYR A C 14
ATOM 7553 O O . TYR A 1 33 ? -10.936 2.235 -5.263 1.00 53.11 33 TYR A O 14
ATOM 7571 N N . ALA A 1 34 ? -11.303 0.795 -3.598 1.00 22.11 34 ALA A N 14
ATOM 7572 C CA . ALA A 1 34 ? -12.724 0.975 -3.594 1.00 33.34 34 ALA A CA 14
ATOM 7573 C C . ALA A 1 34 ? -13.214 0.992 -2.161 1.00 32.30 34 ALA A C 14
ATOM 7574 O O . ALA A 1 34 ? -13.322 2.056 -1.552 1.00 34.21 34 ALA A O 14
ATOM 7581 N N . ALA A 1 35 ? -13.464 -0.170 -1.613 1.00 71.13 35 ALA A N 14
ATOM 7582 C CA . ALA A 1 35 ? -13.827 -0.306 -0.227 1.00 55.51 35 ALA A CA 14
ATOM 7583 C C . ALA A 1 35 ? -12.562 -0.280 0.608 1.00 43.13 35 ALA A C 14
ATOM 7584 O O . ALA A 1 35 ? -11.701 -1.146 0.429 1.00 11.32 35 ALA A O 14
ATOM 7591 N N . PRO A 1 36 ? -12.393 0.700 1.491 1.00 41.35 36 PRO A N 14
ATOM 7592 C CA . PRO A 1 36 ? -11.209 0.775 2.325 1.00 41.42 36 PRO A CA 14
ATOM 7593 C C . PRO A 1 36 ? -11.243 -0.287 3.421 1.00 43.22 36 PRO A C 14
ATOM 7594 O O . PRO A 1 36 ? -12.188 -0.347 4.227 1.00 73.42 36 PRO A O 14
ATOM 7605 N N . PHE A 1 37 ? -10.262 -1.137 3.440 1.00 23.33 37 PHE A N 14
ATOM 7606 C CA . PHE A 1 37 ? -10.189 -2.156 4.450 1.00 64.32 37 PHE A CA 14
ATOM 7607 C C . PHE A 1 37 ? -9.015 -1.852 5.313 1.00 33.12 37 PHE A C 14
ATOM 7608 O O . PHE A 1 37 ? -9.136 -1.716 6.533 1.00 24.44 37 PHE A O 14
ATOM 7625 N N . ALA A 1 38 ? -7.887 -1.711 4.676 1.00 10.22 38 ALA A N 14
ATOM 7626 C CA . ALA A 1 38 ? -6.673 -1.404 5.350 1.00 23.24 38 ALA A CA 14
ATOM 7627 C C . ALA A 1 38 ? -5.705 -0.796 4.381 1.00 32.22 38 ALA A C 14
ATOM 7628 O O . ALA A 1 38 ? -4.966 -1.503 3.699 1.00 24.15 38 ALA A O 14
ATOM 7635 N N . ARG A 1 39 ? -5.797 0.495 4.250 1.00 25.10 39 ARG A N 14
ATOM 7636 C CA . ARG A 1 39 ? -4.920 1.250 3.394 1.00 42.01 39 ARG A CA 14
ATOM 7637 C C . ARG A 1 39 ? -3.745 1.801 4.170 1.00 33.41 39 ARG A C 14
ATOM 7638 O O . ARG A 1 39 ? -3.712 1.737 5.404 1.00 5.21 39 ARG A O 14
ATOM 7659 N N . CYS A 1 1 ? -4.940 0.784 4.867 1.00 65.21 1 CYS A N 15
ATOM 7660 C CA . CYS A 1 1 ? -3.488 1.070 5.123 1.00 14.45 1 CYS A CA 15
ATOM 7661 C C . CYS A 1 1 ? -2.663 1.600 3.897 1.00 54.11 1 CYS A C 15
ATOM 7662 O O . CYS A 1 1 ? -1.476 1.275 3.736 1.00 74.04 1 CYS A O 15
ATOM 7669 N N . GLU A 1 2 ? -3.268 2.447 3.113 1.00 12.51 2 GLU A N 15
ATOM 7670 C CA . GLU A 1 2 ? -2.666 3.049 1.960 1.00 52.31 2 GLU A CA 15
ATOM 7671 C C . GLU A 1 2 ? -2.020 4.373 2.416 1.00 2.03 2 GLU A C 15
ATOM 7672 O O . GLU A 1 2 ? -2.068 4.711 3.606 1.00 44.12 2 GLU A O 15
ATOM 7684 N N . ALA A 1 3 ? -1.385 5.077 1.507 1.00 20.23 3 ALA A N 15
ATOM 7685 C CA . ALA A 1 3 ? -0.837 6.373 1.762 1.00 24.41 3 ALA A CA 15
ATOM 7686 C C . ALA A 1 3 ? -1.963 7.342 2.039 1.00 64.00 3 ALA A C 15
ATOM 7687 O O . ALA A 1 3 ? -2.677 7.779 1.132 1.00 31.30 3 ALA A O 15
ATOM 7694 N N . ILE A 1 4 ? -2.190 7.562 3.281 1.00 31.34 4 ILE A N 15
ATOM 7695 C CA . ILE A 1 4 ? -3.190 8.507 3.723 1.00 4.43 4 ILE A CA 15
ATOM 7696 C C . ILE A 1 4 ? -2.499 9.678 4.368 1.00 2.22 4 ILE A C 15
ATOM 7697 O O . ILE A 1 4 ? -2.455 10.778 3.825 1.00 70.34 4 ILE A O 15
ATOM 7713 N N . TYR A 1 5 ? -1.887 9.392 5.470 1.00 53.51 5 TYR A N 15
ATOM 7714 C CA . TYR A 1 5 ? -1.209 10.355 6.298 1.00 53.22 5 TYR A CA 15
ATOM 7715 C C . TYR A 1 5 ? 0.193 10.481 5.828 1.00 4.41 5 TYR A C 15
ATOM 7716 O O . TYR A 1 5 ? 0.777 11.560 5.797 1.00 74.41 5 TYR A O 15
ATOM 7734 N N . ALA A 1 6 ? 0.711 9.385 5.442 1.00 32.14 6 ALA A N 15
ATOM 7735 C CA . ALA A 1 6 ? 2.060 9.306 4.994 1.00 62.24 6 ALA A CA 15
ATOM 7736 C C . ALA A 1 6 ? 2.154 8.285 3.912 1.00 41.34 6 ALA A C 15
ATOM 7737 O O . ALA A 1 6 ? 1.423 7.295 3.934 1.00 32.53 6 ALA A O 15
ATOM 7744 N N . ALA A 1 7 ? 2.983 8.554 2.942 1.00 14.24 7 ALA A N 15
ATOM 7745 C CA . ALA A 1 7 ? 3.255 7.635 1.879 1.00 65.35 7 ALA A CA 15
ATOM 7746 C C . ALA A 1 7 ? 4.274 6.597 2.359 1.00 23.14 7 ALA A C 15
ATOM 7747 O O . ALA A 1 7 ? 5.463 6.914 2.515 1.00 42.11 7 ALA A O 15
ATOM 7754 N N . PRO A 1 8 ? 3.840 5.360 2.649 1.00 34.32 8 PRO A N 15
ATOM 7755 C CA . PRO A 1 8 ? 4.713 4.334 3.150 1.00 2.41 8 PRO A CA 15
ATOM 7756 C C . PRO A 1 8 ? 5.434 3.643 2.018 1.00 73.52 8 PRO A C 15
ATOM 7757 O O . PRO A 1 8 ? 4.815 3.036 1.164 1.00 3.31 8 PRO A O 15
ATOM 7768 N N . LYS A 1 9 ? 6.718 3.759 2.008 1.00 54.35 9 LYS A N 15
ATOM 7769 C CA . LYS A 1 9 ? 7.543 3.155 0.981 1.00 61.44 9 LYS A CA 15
ATOM 7770 C C . LYS A 1 9 ? 7.758 1.682 1.297 1.00 50.12 9 LYS A C 15
ATOM 7771 O O . LYS A 1 9 ? 7.643 1.267 2.456 1.00 33.42 9 LYS A O 15
ATOM 7790 N N . CYS A 1 10 ? 8.025 0.902 0.296 1.00 41.31 10 CYS A N 15
ATOM 7791 C CA . CYS A 1 10 ? 8.192 -0.519 0.474 1.00 74.34 10 CYS A CA 15
ATOM 7792 C C . CYS A 1 10 ? 9.252 -1.065 -0.456 1.00 22.43 10 CYS A C 15
ATOM 7793 O O . CYS A 1 10 ? 9.686 -0.379 -1.396 1.00 33.14 10 CYS A O 15
ATOM 7800 N N . ARG A 1 11 ? 9.723 -2.245 -0.141 1.00 34.52 11 ARG A N 15
ATOM 7801 C CA . ARG A 1 11 ? 10.601 -3.015 -1.001 1.00 4.13 11 ARG A CA 15
ATOM 7802 C C . ARG A 1 11 ? 9.930 -4.356 -1.245 1.00 31.02 11 ARG A C 15
ATOM 7803 O O . ARG A 1 11 ? 9.912 -4.899 -2.363 1.00 4.31 11 ARG A O 15
ATOM 7824 N N . ARG A 1 12 ? 9.360 -4.870 -0.189 1.00 74.34 12 ARG A N 15
ATOM 7825 C CA . ARG A 1 12 ? 8.634 -6.097 -0.195 1.00 60.23 12 ARG A CA 15
ATOM 7826 C C . ARG A 1 12 ? 7.220 -5.843 0.222 1.00 22.44 12 ARG A C 15
ATOM 7827 O O . ARG A 1 12 ? 6.940 -4.889 0.930 1.00 13.24 12 ARG A O 15
ATOM 7848 N N . ASP A 1 13 ? 6.333 -6.687 -0.209 1.00 50.45 13 ASP A N 15
ATOM 7849 C CA . ASP A 1 13 ? 4.916 -6.522 0.051 1.00 30.33 13 ASP A CA 15
ATOM 7850 C C . ASP A 1 13 ? 4.611 -6.685 1.512 1.00 21.54 13 ASP A C 15
ATOM 7851 O O . ASP A 1 13 ? 3.679 -6.090 2.054 1.00 53.04 13 ASP A O 15
ATOM 7860 N N . SER A 1 14 ? 5.425 -7.453 2.143 1.00 71.11 14 SER A N 15
ATOM 7861 C CA . SER A 1 14 ? 5.380 -7.681 3.561 1.00 42.40 14 SER A CA 15
ATOM 7862 C C . SER A 1 14 ? 5.768 -6.446 4.384 1.00 2.11 14 SER A C 15
ATOM 7863 O O . SER A 1 14 ? 5.577 -6.408 5.604 1.00 64.34 14 SER A O 15
ATOM 7871 N N . ASP A 1 15 ? 6.317 -5.444 3.715 1.00 70.50 15 ASP A N 15
ATOM 7872 C CA . ASP A 1 15 ? 6.578 -4.132 4.356 1.00 25.04 15 ASP A CA 15
ATOM 7873 C C . ASP A 1 15 ? 5.268 -3.456 4.640 1.00 30.30 15 ASP A C 15
ATOM 7874 O O . ASP A 1 15 ? 5.171 -2.609 5.522 1.00 34.14 15 ASP A O 15
ATOM 7883 N N . CYS A 1 16 ? 4.273 -3.823 3.883 1.00 64.11 16 CYS A N 15
ATOM 7884 C CA . CYS A 1 16 ? 2.995 -3.212 3.951 1.00 12.42 16 CYS A CA 15
ATOM 7885 C C . CYS A 1 16 ? 2.078 -4.023 4.860 1.00 42.11 16 CYS A C 15
ATOM 7886 O O . CYS A 1 16 ? 1.863 -5.219 4.626 1.00 74.11 16 CYS A O 15
ATOM 7893 N N . PRO A 1 17 ? 1.553 -3.393 5.922 1.00 54.41 17 PRO A N 15
ATOM 7894 C CA . PRO A 1 17 ? 0.679 -4.050 6.885 1.00 33.24 17 PRO A CA 15
ATOM 7895 C C . PRO A 1 17 ? -0.794 -4.052 6.434 1.00 13.35 17 PRO A C 15
ATOM 7896 O O . PRO A 1 17 ? -1.105 -3.760 5.261 1.00 43.02 17 PRO A O 15
ATOM 7907 N N . GLY A 1 18 ? -1.683 -4.393 7.369 1.00 1.31 18 GLY A N 15
ATOM 7908 C CA . GLY A 1 18 ? -3.102 -4.434 7.107 1.00 61.30 18 GLY A CA 15
ATOM 7909 C C . GLY A 1 18 ? -3.437 -5.487 6.093 1.00 52.22 18 GLY A C 15
ATOM 7910 O O . GLY A 1 18 ? -3.287 -6.689 6.350 1.00 64.21 18 GLY A O 15
ATOM 7914 N N . ALA A 1 19 ? -3.859 -5.043 4.952 1.00 34.43 19 ALA A N 15
ATOM 7915 C CA . ALA A 1 19 ? -4.163 -5.904 3.838 1.00 21.03 19 ALA A CA 15
ATOM 7916 C C . ALA A 1 19 ? -3.588 -5.263 2.595 1.00 60.54 19 ALA A C 15
ATOM 7917 O O . ALA A 1 19 ? -3.954 -5.597 1.463 1.00 10.03 19 ALA A O 15
ATOM 7924 N N . CYS A 1 20 ? -2.663 -4.377 2.813 1.00 51.23 20 CYS A N 15
ATOM 7925 C CA . CYS A 1 20 ? -2.084 -3.591 1.774 1.00 33.11 20 CYS A CA 15
ATOM 7926 C C . CYS A 1 20 ? -0.857 -4.252 1.181 1.00 75.40 20 CYS A C 15
ATOM 7927 O O . CYS A 1 20 ? -0.180 -5.059 1.841 1.00 60.52 20 CYS A O 15
ATOM 7934 N N . ILE A 1 21 ? -0.590 -3.923 -0.057 1.00 13.50 21 ILE A N 15
ATOM 7935 C CA . ILE A 1 21 ? 0.491 -4.497 -0.819 1.00 11.53 21 ILE A CA 15
ATOM 7936 C C . ILE A 1 21 ? 1.441 -3.401 -1.277 1.00 24.42 21 ILE A C 15
ATOM 7937 O O . ILE A 1 21 ? 1.174 -2.211 -1.071 1.00 44.43 21 ILE A O 15
ATOM 7953 N N . CYS A 1 22 ? 2.517 -3.797 -1.894 1.00 41.41 22 CYS A N 15
ATOM 7954 C CA . CYS A 1 22 ? 3.535 -2.886 -2.357 1.00 2.42 22 CYS A CA 15
ATOM 7955 C C . CYS A 1 22 ? 3.344 -2.652 -3.849 1.00 2.31 22 CYS A C 15
ATOM 7956 O O . CYS A 1 22 ? 3.534 -3.570 -4.662 1.00 50.12 22 CYS A O 15
ATOM 7963 N N . ARG A 1 23 ? 2.936 -1.455 -4.210 1.00 5.43 23 ARG A N 15
ATOM 7964 C CA . ARG A 1 23 ? 2.649 -1.118 -5.575 1.00 32.54 23 ARG A CA 15
ATOM 7965 C C . ARG A 1 23 ? 3.923 -0.754 -6.340 1.00 53.51 23 ARG A C 15
ATOM 7966 O O . ARG A 1 23 ? 4.993 -0.529 -5.739 1.00 32.12 23 ARG A O 15
ATOM 7987 N N . GLY A 1 24 ? 3.790 -0.629 -7.654 1.00 42.23 24 GLY A N 15
ATOM 7988 C CA . GLY A 1 24 ? 4.920 -0.358 -8.544 1.00 41.03 24 GLY A CA 15
ATOM 7989 C C . GLY A 1 24 ? 5.459 1.056 -8.422 1.00 30.53 24 GLY A C 15
ATOM 7990 O O . GLY A 1 24 ? 6.443 1.417 -9.061 1.00 33.41 24 GLY A O 15
ATOM 7994 N N . ASN A 1 25 ? 4.839 1.838 -7.588 1.00 12.01 25 ASN A N 15
ATOM 7995 C CA . ASN A 1 25 ? 5.272 3.198 -7.344 1.00 71.54 25 ASN A CA 15
ATOM 7996 C C . ASN A 1 25 ? 6.290 3.193 -6.209 1.00 40.21 25 ASN A C 15
ATOM 7997 O O . ASN A 1 25 ? 7.007 4.167 -5.985 1.00 52.33 25 ASN A O 15
ATOM 8008 N N . GLY A 1 26 ? 6.340 2.086 -5.489 1.00 24.24 26 GLY A N 15
ATOM 8009 C CA . GLY A 1 26 ? 7.319 1.916 -4.447 1.00 25.10 26 GLY A CA 15
ATOM 8010 C C . GLY A 1 26 ? 6.744 2.214 -3.115 1.00 1.44 26 GLY A C 15
ATOM 8011 O O . GLY A 1 26 ? 7.480 2.414 -2.132 1.00 33.41 26 GLY A O 15
ATOM 8015 N N . TYR A 1 27 ? 5.439 2.254 -3.080 1.00 2.34 27 TYR A N 15
ATOM 8016 C CA . TYR A 1 27 ? 4.705 2.566 -1.914 1.00 70.30 27 TYR A CA 15
ATOM 8017 C C . TYR A 1 27 ? 3.663 1.508 -1.640 1.00 22.50 27 TYR A C 15
ATOM 8018 O O . TYR A 1 27 ? 3.227 0.782 -2.546 1.00 63.42 27 TYR A O 15
ATOM 8036 N N . CYS A 1 28 ? 3.282 1.427 -0.409 1.00 45.14 28 CYS A N 15
ATOM 8037 C CA . CYS A 1 28 ? 2.251 0.548 0.033 1.00 23.45 28 CYS A CA 15
ATOM 8038 C C . CYS A 1 28 ? 0.910 1.157 -0.274 1.00 12.12 28 CYS A C 15
ATOM 8039 O O . CYS A 1 28 ? 0.721 2.386 -0.162 1.00 64.41 28 CYS A O 15
ATOM 8046 N N . GLY A 1 29 ? -0.002 0.342 -0.676 1.00 62.25 29 GLY A N 15
ATOM 8047 C CA . GLY A 1 29 ? -1.301 0.792 -0.977 1.00 41.23 29 GLY A CA 15
ATOM 8048 C C . GLY A 1 29 ? -2.248 -0.322 -0.824 1.00 72.32 29 GLY A C 15
ATOM 8049 O O . GLY A 1 29 ? -1.813 -1.473 -0.673 1.00 42.44 29 GLY A O 15
ATOM 8053 N N . GLU A 1 30 ? -3.517 -0.023 -0.841 1.00 55.45 30 GLU A N 15
ATOM 8054 C CA . GLU A 1 30 ? -4.526 -1.023 -0.707 1.00 71.30 30 GLU A CA 15
ATOM 8055 C C . GLU A 1 30 ? -4.483 -1.964 -1.918 1.00 63.41 30 GLU A C 15
ATOM 8056 O O . GLU A 1 30 ? -3.916 -1.620 -2.963 1.00 51.25 30 GLU A O 15
ATOM 8068 N N . ALA A 1 31 ? -5.080 -3.124 -1.785 1.00 24.23 31 ALA A N 15
ATOM 8069 C CA . ALA A 1 31 ? -5.046 -4.130 -2.846 1.00 44.20 31 ALA A CA 15
ATOM 8070 C C . ALA A 1 31 ? -5.866 -3.661 -4.020 1.00 53.43 31 ALA A C 15
ATOM 8071 O O . ALA A 1 31 ? -5.614 -4.031 -5.178 1.00 24.32 31 ALA A O 15
ATOM 8078 N N . ILE A 1 32 ? -6.830 -2.828 -3.715 1.00 43.11 32 ILE A N 15
ATOM 8079 C CA . ILE A 1 32 ? -7.679 -2.244 -4.690 1.00 51.14 32 ILE A CA 15
ATOM 8080 C C . ILE A 1 32 ? -7.059 -0.903 -5.058 1.00 32.41 32 ILE A C 15
ATOM 8081 O O . ILE A 1 32 ? -6.541 -0.204 -4.184 1.00 22.34 32 ILE A O 15
ATOM 8097 N N . TYR A 1 33 ? -7.094 -0.549 -6.312 1.00 74.21 33 TYR A N 15
ATOM 8098 C CA . TYR A 1 33 ? -6.448 0.671 -6.768 1.00 23.53 33 TYR A CA 15
ATOM 8099 C C . TYR A 1 33 ? -7.347 1.875 -6.490 1.00 2.10 33 TYR A C 15
ATOM 8100 O O . TYR A 1 33 ? -6.866 2.991 -6.237 1.00 73.33 33 TYR A O 15
ATOM 8118 N N . ALA A 1 34 ? -8.636 1.656 -6.549 1.00 2.12 34 ALA A N 15
ATOM 8119 C CA . ALA A 1 34 ? -9.601 2.661 -6.184 1.00 73.44 34 ALA A CA 15
ATOM 8120 C C . ALA A 1 34 ? -10.230 2.249 -4.865 1.00 71.21 34 ALA A C 15
ATOM 8121 O O . ALA A 1 34 ? -11.228 1.514 -4.840 1.00 25.51 34 ALA A O 15
ATOM 8128 N N . ALA A 1 35 ? -9.589 2.650 -3.783 1.00 33.03 35 ALA A N 15
ATOM 8129 C CA . ALA A 1 35 ? -9.990 2.279 -2.437 1.00 14.53 35 ALA A CA 15
ATOM 8130 C C . ALA A 1 35 ? -11.406 2.746 -2.113 1.00 71.14 35 ALA A C 15
ATOM 8131 O O . ALA A 1 35 ? -11.748 3.918 -2.333 1.00 53.50 35 ALA A O 15
ATOM 8138 N N . PRO A 1 36 ? -12.267 1.815 -1.661 1.00 34.24 36 PRO A N 15
ATOM 8139 C CA . PRO A 1 36 ? -13.634 2.116 -1.209 1.00 10.25 36 PRO A CA 15
ATOM 8140 C C . PRO A 1 36 ? -13.673 3.207 -0.148 1.00 44.41 36 PRO A C 15
ATOM 8141 O O . PRO A 1 36 ? -14.574 4.044 -0.139 1.00 33.33 36 PRO A O 15
ATOM 8152 N N . PHE A 1 37 ? -12.704 3.217 0.723 1.00 50.13 37 PHE A N 15
ATOM 8153 C CA . PHE A 1 37 ? -12.629 4.245 1.701 1.00 33.14 37 PHE A CA 15
ATOM 8154 C C . PHE A 1 37 ? -11.200 4.702 1.776 1.00 42.45 37 PHE A C 15
ATOM 8155 O O . PHE A 1 37 ? -10.838 5.678 1.122 1.00 74.13 37 PHE A O 15
ATOM 8172 N N . ALA A 1 38 ? -10.389 3.931 2.488 1.00 43.31 38 ALA A N 15
ATOM 8173 C CA . ALA A 1 38 ? -8.966 4.162 2.664 1.00 31.22 38 ALA A CA 15
ATOM 8174 C C . ALA A 1 38 ? -8.441 3.263 3.750 1.00 25.43 38 ALA A C 15
ATOM 8175 O O . ALA A 1 38 ? -8.518 3.596 4.947 1.00 14.32 38 ALA A O 15
ATOM 8182 N N . ARG A 1 39 ? -8.025 2.081 3.376 1.00 52.41 39 ARG A N 15
ATOM 8183 C CA . ARG A 1 39 ? -7.314 1.207 4.306 1.00 73.10 39 ARG A CA 15
ATOM 8184 C C . ARG A 1 39 ? -5.846 1.677 4.464 1.00 23.43 39 ARG A C 15
ATOM 8185 O O . ARG A 1 39 ? -5.565 2.849 4.247 1.00 12.32 39 ARG A O 15
ATOM 8206 N N . CYS A 1 1 ? -6.477 0.689 2.866 1.00 75.22 1 CYS A N 16
ATOM 8207 C CA . CYS A 1 1 ? -5.324 1.481 2.903 1.00 12.33 1 CYS A CA 16
ATOM 8208 C C . CYS A 1 1 ? -5.831 2.844 2.575 1.00 20.21 1 CYS A C 16
ATOM 8209 O O . CYS A 1 1 ? -6.254 3.103 1.453 1.00 4.10 1 CYS A O 16
ATOM 8216 N N . GLU A 1 2 ? -5.887 3.675 3.545 1.00 32.55 2 GLU A N 16
ATOM 8217 C CA . GLU A 1 2 ? -6.455 4.981 3.367 1.00 22.51 2 GLU A CA 16
ATOM 8218 C C . GLU A 1 2 ? -5.377 5.913 2.892 1.00 44.54 2 GLU A C 16
ATOM 8219 O O . GLU A 1 2 ? -5.618 6.818 2.102 1.00 20.43 2 GLU A O 16
ATOM 8231 N N . ALA A 1 3 ? -4.187 5.652 3.313 1.00 75.52 3 ALA A N 16
ATOM 8232 C CA . ALA A 1 3 ? -3.084 6.408 2.869 1.00 23.05 3 ALA A CA 16
ATOM 8233 C C . ALA A 1 3 ? -2.518 5.748 1.634 1.00 12.55 3 ALA A C 16
ATOM 8234 O O . ALA A 1 3 ? -1.775 4.778 1.727 1.00 74.20 3 ALA A O 16
ATOM 8241 N N . ILE A 1 4 ? -2.970 6.196 0.491 1.00 13.30 4 ILE A N 16
ATOM 8242 C CA . ILE A 1 4 ? -2.492 5.676 -0.777 1.00 74.23 4 ILE A CA 16
ATOM 8243 C C . ILE A 1 4 ? -1.519 6.676 -1.389 1.00 11.51 4 ILE A C 16
ATOM 8244 O O . ILE A 1 4 ? -0.512 6.303 -2.001 1.00 74.42 4 ILE A O 16
ATOM 8260 N N . TYR A 1 5 ? -1.782 7.932 -1.152 1.00 12.00 5 TYR A N 16
ATOM 8261 C CA . TYR A 1 5 ? -0.934 9.002 -1.635 1.00 23.54 5 TYR A CA 16
ATOM 8262 C C . TYR A 1 5 ? 0.129 9.255 -0.586 1.00 50.34 5 TYR A C 16
ATOM 8263 O O . TYR A 1 5 ? 1.324 9.360 -0.878 1.00 50.34 5 TYR A O 16
ATOM 8281 N N . ALA A 1 6 ? -0.322 9.263 0.645 1.00 74.32 6 ALA A N 16
ATOM 8282 C CA . ALA A 1 6 ? 0.526 9.475 1.810 1.00 73.35 6 ALA A CA 16
ATOM 8283 C C . ALA A 1 6 ? 0.893 8.120 2.401 1.00 42.24 6 ALA A C 16
ATOM 8284 O O . ALA A 1 6 ? 1.027 7.950 3.627 1.00 11.54 6 ALA A O 16
ATOM 8291 N N . ALA A 1 7 ? 1.068 7.177 1.511 1.00 64.12 7 ALA A N 16
ATOM 8292 C CA . ALA A 1 7 ? 1.385 5.812 1.831 1.00 65.51 7 ALA A CA 16
ATOM 8293 C C . ALA A 1 7 ? 2.838 5.689 2.231 1.00 13.14 7 ALA A C 16
ATOM 8294 O O . ALA A 1 7 ? 3.661 6.504 1.823 1.00 45.24 7 ALA A O 16
ATOM 8301 N N . PRO A 1 8 ? 3.175 4.697 3.051 1.00 71.50 8 PRO A N 16
ATOM 8302 C CA . PRO A 1 8 ? 4.552 4.425 3.396 1.00 22.12 8 PRO A CA 16
ATOM 8303 C C . PRO A 1 8 ? 5.240 3.695 2.246 1.00 73.14 8 PRO A C 16
ATOM 8304 O O . PRO A 1 8 ? 4.566 3.130 1.352 1.00 72.33 8 PRO A O 16
ATOM 8315 N N . LYS A 1 9 ? 6.542 3.706 2.250 1.00 22.21 9 LYS A N 16
ATOM 8316 C CA . LYS A 1 9 ? 7.302 3.045 1.225 1.00 53.35 9 LYS A CA 16
ATOM 8317 C C . LYS A 1 9 ? 7.385 1.577 1.520 1.00 4.03 9 LYS A C 16
ATOM 8318 O O . LYS A 1 9 ? 7.439 1.168 2.686 1.00 71.13 9 LYS A O 16
ATOM 8337 N N . CYS A 1 10 ? 7.375 0.801 0.494 1.00 64.52 10 CYS A N 16
ATOM 8338 C CA . CYS A 1 10 ? 7.442 -0.621 0.610 1.00 53.05 10 CYS A CA 16
ATOM 8339 C C . CYS A 1 10 ? 8.640 -1.136 -0.131 1.00 42.41 10 CYS A C 16
ATOM 8340 O O . CYS A 1 10 ? 9.090 -0.529 -1.125 1.00 14.12 10 CYS A O 16
ATOM 8347 N N . ARG A 1 11 ? 9.200 -2.196 0.359 1.00 32.50 11 ARG A N 16
ATOM 8348 C CA . ARG A 1 11 ? 10.285 -2.861 -0.312 1.00 72.14 11 ARG A CA 16
ATOM 8349 C C . ARG A 1 11 ? 9.744 -4.177 -0.843 1.00 71.40 11 ARG A C 16
ATOM 8350 O O . ARG A 1 11 ? 10.153 -4.669 -1.892 1.00 73.25 11 ARG A O 16
ATOM 8371 N N . ARG A 1 12 ? 8.805 -4.717 -0.097 1.00 50.11 12 ARG A N 16
ATOM 8372 C CA . ARG A 1 12 ? 8.032 -5.877 -0.443 1.00 20.25 12 ARG A CA 16
ATOM 8373 C C . ARG A 1 12 ? 6.651 -5.703 0.092 1.00 62.11 12 ARG A C 16
ATOM 8374 O O . ARG A 1 12 ? 6.437 -4.938 1.025 1.00 53.43 12 ARG A O 16
ATOM 8395 N N . ASP A 1 13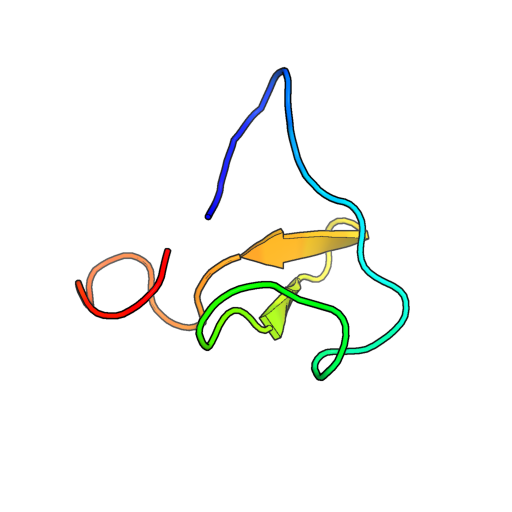 ? 5.736 -6.443 -0.461 1.00 23.24 13 ASP A N 16
ATOM 8396 C CA . ASP A 1 13 ? 4.334 -6.373 -0.125 1.00 1.54 13 ASP A CA 16
ATOM 8397 C C . ASP A 1 13 ? 4.126 -6.670 1.330 1.00 42.42 13 ASP A C 16
ATOM 8398 O O . ASP A 1 13 ? 3.334 -6.024 2.022 1.00 42.33 13 ASP A O 16
ATOM 8407 N N . SER A 1 14 ? 4.903 -7.590 1.803 1.00 25.11 14 SER A N 16
ATOM 8408 C CA . SER A 1 14 ? 4.813 -8.052 3.156 1.00 60.21 14 SER A CA 16
ATOM 8409 C C . SER A 1 14 ? 5.237 -7.017 4.186 1.00 25.12 14 SER A C 16
ATOM 8410 O O . SER A 1 14 ? 4.911 -7.137 5.370 1.00 11.41 14 SER A O 16
ATOM 8418 N N . ASP A 1 15 ? 5.946 -5.999 3.756 1.00 43.24 15 ASP A N 16
ATOM 8419 C CA . ASP A 1 15 ? 6.324 -4.947 4.705 1.00 75.30 15 ASP A CA 16
ATOM 8420 C C . ASP A 1 15 ? 5.295 -3.833 4.748 1.00 2.10 15 ASP A C 16
ATOM 8421 O O . ASP A 1 15 ? 5.478 -2.825 5.440 1.00 31.20 15 ASP A O 16
ATOM 8430 N N . CYS A 1 16 ? 4.197 -4.021 4.060 1.00 43.32 16 CYS A N 16
ATOM 8431 C CA . CYS A 1 16 ? 3.143 -3.055 4.088 1.00 63.41 16 CYS A CA 16
ATOM 8432 C C . CYS A 1 16 ? 2.171 -3.349 5.226 1.00 70.34 16 CYS A C 16
ATOM 8433 O O . CYS A 1 16 ? 1.953 -4.518 5.574 1.00 32.42 16 CYS A O 16
ATOM 8440 N N . PRO A 1 17 ? 1.608 -2.284 5.849 1.00 62.54 17 PRO A N 16
ATOM 8441 C CA . PRO A 1 17 ? 0.671 -2.408 6.971 1.00 13.53 17 PRO A CA 16
ATOM 8442 C C . PRO A 1 17 ? -0.553 -3.259 6.636 1.00 22.11 17 PRO A C 16
ATOM 8443 O O . PRO A 1 17 ? -1.187 -3.095 5.563 1.00 45.20 17 PRO A O 16
ATOM 8454 N N . GLY A 1 18 ? -0.857 -4.172 7.540 1.00 12.25 18 GLY A N 16
ATOM 8455 C CA . GLY A 1 18 ? -1.998 -5.034 7.415 1.00 33.34 18 GLY A CA 16
ATOM 8456 C C . GLY A 1 18 ? -1.883 -5.976 6.254 1.00 20.24 18 GLY A C 16
ATOM 8457 O O . GLY A 1 18 ? -1.101 -6.926 6.283 1.00 4.31 18 GLY A O 16
ATOM 8461 N N . ALA A 1 19 ? -2.639 -5.713 5.232 1.00 15.11 19 ALA A N 16
ATOM 8462 C CA . ALA A 1 19 ? -2.627 -6.528 4.060 1.00 3.11 19 ALA A CA 16
ATOM 8463 C C . ALA A 1 19 ? -2.466 -5.670 2.815 1.00 34.01 19 ALA A C 16
ATOM 8464 O O . ALA A 1 19 ? -2.725 -6.137 1.696 1.00 35.41 19 ALA A O 16
ATOM 8471 N N . CYS A 1 20 ? -2.020 -4.416 3.000 1.00 55.31 20 CYS A N 16
ATOM 8472 C CA . CYS A 1 20 ? -1.760 -3.542 1.872 1.00 11.41 20 CYS A CA 16
ATOM 8473 C C . CYS A 1 20 ? -0.646 -4.145 1.019 1.00 11.33 20 CYS A C 16
ATOM 8474 O O . CYS A 1 20 ? 0.228 -4.862 1.539 1.00 12.44 20 CYS A O 16
ATOM 8481 N N . ILE A 1 21 ? -0.669 -3.882 -0.254 1.00 10.43 21 ILE A N 16
ATOM 8482 C CA . ILE A 1 21 ? 0.334 -4.429 -1.141 1.00 35.21 21 ILE A CA 16
ATOM 8483 C C . ILE A 1 21 ? 1.333 -3.358 -1.509 1.00 11.11 21 ILE A C 16
ATOM 8484 O O . ILE A 1 21 ? 1.111 -2.174 -1.228 1.00 41.32 21 ILE A O 16
ATOM 8500 N N . CYS A 1 22 ? 2.394 -3.758 -2.140 1.00 12.31 22 CYS A N 16
ATOM 8501 C CA . CYS A 1 22 ? 3.428 -2.852 -2.556 1.00 45.02 22 CYS A CA 16
ATOM 8502 C C . CYS A 1 22 ? 3.202 -2.521 -4.025 1.00 62.53 22 CYS A C 16
ATOM 8503 O O . CYS A 1 22 ? 3.116 -3.431 -4.871 1.00 65.33 22 CYS A O 16
ATOM 8510 N N . ARG A 1 23 ? 3.059 -1.254 -4.334 1.00 31.54 23 ARG A N 16
ATOM 8511 C CA . ARG A 1 23 ? 2.773 -0.840 -5.672 1.00 74.54 23 ARG A CA 16
ATOM 8512 C C . ARG A 1 23 ? 4.073 -0.628 -6.439 1.00 14.52 23 ARG A C 16
ATOM 8513 O O . ARG A 1 23 ? 5.141 -0.503 -5.831 1.00 14.02 23 ARG A O 16
ATOM 8534 N N . GLY A 1 24 ? 3.965 -0.510 -7.759 1.00 72.32 24 GLY A N 16
ATOM 8535 C CA . GLY A 1 24 ? 5.132 -0.374 -8.637 1.00 54.12 24 GLY A CA 16
ATOM 8536 C C . GLY A 1 24 ? 5.898 0.928 -8.445 1.00 40.42 24 GLY A C 16
ATOM 8537 O O . GLY A 1 24 ? 6.981 1.124 -9.019 1.00 61.42 24 GLY A O 16
ATOM 8541 N N . ASN A 1 25 ? 5.351 1.813 -7.655 1.00 13.20 25 ASN A N 16
ATOM 8542 C CA . ASN A 1 25 ? 5.999 3.065 -7.346 1.00 53.32 25 ASN A CA 16
ATOM 8543 C C . ASN A 1 25 ? 6.889 2.904 -6.121 1.00 60.02 25 ASN A C 16
ATOM 8544 O O . ASN A 1 25 ? 7.868 3.630 -5.952 1.00 61.43 25 ASN A O 16
ATOM 8555 N N . GLY A 1 26 ? 6.572 1.942 -5.289 1.00 63.33 26 GLY A N 16
ATOM 8556 C CA . GLY A 1 26 ? 7.368 1.696 -4.116 1.00 33.24 26 GLY A CA 16
ATOM 8557 C C . GLY A 1 26 ? 6.674 2.166 -2.870 1.00 74.43 26 GLY A C 16
ATOM 8558 O O . GLY A 1 26 ? 7.305 2.407 -1.844 1.00 53.04 26 GLY A O 16
ATOM 8562 N N . TYR A 1 27 ? 5.390 2.322 -2.966 1.00 44.12 27 TYR A N 16
ATOM 8563 C CA . TYR A 1 27 ? 4.558 2.712 -1.871 1.00 23.21 27 TYR A CA 16
ATOM 8564 C C . TYR A 1 27 ? 3.452 1.689 -1.712 1.00 4.44 27 TYR A C 16
ATOM 8565 O O . TYR A 1 27 ? 3.127 0.983 -2.659 1.00 4.21 27 TYR A O 16
ATOM 8583 N N . CYS A 1 28 ? 2.906 1.589 -0.537 1.00 11.13 28 CYS A N 16
ATOM 8584 C CA . CYS A 1 28 ? 1.854 0.628 -0.261 1.00 32.45 28 CYS A CA 16
ATOM 8585 C C . CYS A 1 28 ? 0.484 1.125 -0.749 1.00 44.03 28 CYS A C 16
ATOM 8586 O O . CYS A 1 28 ? 0.260 2.323 -0.878 1.00 30.53 28 CYS A O 16
ATOM 8593 N N . GLY A 1 29 ? -0.399 0.211 -1.061 1.00 21.34 29 GLY A N 16
ATOM 8594 C CA . GLY A 1 29 ? -1.742 0.567 -1.489 1.00 72.12 29 GLY A CA 16
ATOM 8595 C C . GLY A 1 29 ? -2.703 -0.578 -1.290 1.00 54.12 29 GLY A C 16
ATOM 8596 O O . GLY A 1 29 ? -2.282 -1.647 -0.820 1.00 71.20 29 GLY A O 16
ATOM 8600 N N . GLU A 1 30 ? -3.978 -0.368 -1.657 1.00 31.34 30 GLU A N 16
ATOM 8601 C CA . GLU A 1 30 ? -5.034 -1.373 -1.506 1.00 54.11 30 GLU A CA 16
ATOM 8602 C C . GLU A 1 30 ? -4.686 -2.620 -2.300 1.00 65.04 30 GLU A C 16
ATOM 8603 O O . GLU A 1 30 ? -4.015 -2.546 -3.344 1.00 13.00 30 GLU A O 16
ATOM 8615 N N . ALA A 1 31 ? -5.149 -3.734 -1.818 1.00 11.23 31 ALA A N 16
ATOM 8616 C CA . ALA A 1 31 ? -4.816 -5.027 -2.365 1.00 43.20 31 ALA A CA 16
ATOM 8617 C C . ALA A 1 31 ? -5.465 -5.208 -3.716 1.00 31.44 31 ALA A C 16
ATOM 8618 O O . ALA A 1 31 ? -4.807 -5.571 -4.703 1.00 53.10 31 ALA A O 16
ATOM 8625 N N . ILE A 1 32 ? -6.747 -4.963 -3.760 1.00 20.13 32 ILE A N 16
ATOM 8626 C CA . ILE A 1 32 ? -7.509 -5.035 -4.979 1.00 43.43 32 ILE A CA 16
ATOM 8627 C C . ILE A 1 32 ? -8.459 -3.873 -4.945 1.00 14.33 32 ILE A C 16
ATOM 8628 O O . ILE A 1 32 ? -9.183 -3.694 -3.965 1.00 52.03 32 ILE A O 16
ATOM 8644 N N . TYR A 1 33 ? -8.476 -3.118 -5.975 1.00 12.23 33 TYR A N 16
ATOM 8645 C CA . TYR A 1 33 ? -9.270 -1.933 -6.044 1.00 32.10 33 TYR A CA 16
ATOM 8646 C C . TYR A 1 33 ? -10.654 -2.224 -6.544 1.00 33.14 33 TYR A C 16
ATOM 8647 O O . TYR A 1 33 ? -10.924 -2.206 -7.751 1.00 3.20 33 TYR A O 16
ATOM 8665 N N . ALA A 1 34 ? -11.496 -2.561 -5.624 1.00 75.43 34 ALA A N 16
ATOM 8666 C CA . ALA A 1 34 ? -12.881 -2.813 -5.875 1.00 1.11 34 ALA A CA 16
ATOM 8667 C C . ALA A 1 34 ? -13.631 -2.529 -4.594 1.00 33.42 34 ALA A C 16
ATOM 8668 O O . ALA A 1 34 ? -14.013 -1.385 -4.334 1.00 12.25 34 ALA A O 16
ATOM 8675 N N . ALA A 1 35 ? -13.821 -3.541 -3.791 1.00 51.03 35 ALA A N 16
ATOM 8676 C CA . ALA A 1 35 ? -14.350 -3.370 -2.464 1.00 44.33 35 ALA A CA 16
ATOM 8677 C C . ALA A 1 35 ? -13.191 -2.966 -1.560 1.00 14.15 35 ALA A C 16
ATOM 8678 O O . ALA A 1 35 ? -12.061 -3.352 -1.839 1.00 23.11 35 ALA A O 16
ATOM 8685 N N . PRO A 1 36 ? -13.406 -2.173 -0.517 1.00 13.05 36 PRO A N 16
ATOM 8686 C CA . PRO A 1 36 ? -12.343 -1.885 0.436 1.00 71.51 36 PRO A CA 16
ATOM 8687 C C . PRO A 1 36 ? -11.999 -3.180 1.193 1.00 1.12 36 PRO A C 16
ATOM 8688 O O . PRO A 1 36 ? -12.819 -3.698 1.980 1.00 54.24 36 PRO A O 16
ATOM 8699 N N . PHE A 1 37 ? -10.836 -3.712 0.941 1.00 1.21 37 PHE A N 16
ATOM 8700 C CA . PHE A 1 37 ? -10.466 -5.009 1.454 1.00 32.43 37 PHE A CA 16
ATOM 8701 C C . PHE A 1 37 ? -9.419 -4.901 2.530 1.00 4.24 37 PHE A C 16
ATOM 8702 O O . PHE A 1 37 ? -9.677 -5.173 3.706 1.00 75.31 37 PHE A O 16
ATOM 8719 N N . ALA A 1 38 ? -8.272 -4.463 2.146 1.00 1.53 38 ALA A N 16
ATOM 8720 C CA . ALA A 1 38 ? -7.155 -4.352 3.028 1.00 63.00 38 ALA A CA 16
ATOM 8721 C C . ALA A 1 38 ? -6.925 -2.902 3.291 1.00 21.31 38 ALA A C 16
ATOM 8722 O O . ALA A 1 38 ? -5.798 -2.500 3.509 1.00 35.11 38 ALA A O 16
ATOM 8729 N N . ARG A 1 39 ? -8.054 -2.178 3.423 1.00 63.25 39 ARG A N 16
ATOM 8730 C CA . ARG A 1 39 ? -8.153 -0.723 3.470 1.00 33.34 39 ARG A CA 16
ATOM 8731 C C . ARG A 1 39 ? -6.894 -0.006 3.814 1.00 62.32 39 ARG A C 16
ATOM 8732 O O . ARG A 1 39 ? -6.358 -0.073 4.932 1.00 24.14 39 ARG A O 16
ATOM 8753 N N . CYS A 1 1 ? -4.651 2.764 1.162 1.00 64.32 1 CYS A N 17
ATOM 8754 C CA . CYS A 1 1 ? -3.634 2.514 2.132 1.00 32.33 1 CYS A CA 17
ATOM 8755 C C . CYS A 1 1 ? -2.820 3.754 2.041 1.00 25.21 1 CYS A C 17
ATOM 8756 O O . CYS A 1 1 ? -1.932 3.877 1.199 1.00 20.35 1 CYS A O 17
ATOM 8763 N N . GLU A 1 2 ? -3.179 4.714 2.821 1.00 52.10 2 GLU A N 17
ATOM 8764 C CA . GLU A 1 2 ? -2.725 6.034 2.575 1.00 30.41 2 GLU A CA 17
ATOM 8765 C C . GLU A 1 2 ? -2.320 6.735 3.841 1.00 52.23 2 GLU A C 17
ATOM 8766 O O . GLU A 1 2 ? -2.750 6.386 4.930 1.00 54.24 2 GLU A O 17
ATOM 8778 N N . ALA A 1 3 ? -1.460 7.687 3.663 1.00 14.53 3 ALA A N 17
ATOM 8779 C CA . ALA A 1 3 ? -0.973 8.564 4.671 1.00 30.22 3 ALA A CA 17
ATOM 8780 C C . ALA A 1 3 ? -0.413 9.739 3.922 1.00 41.45 3 ALA A C 17
ATOM 8781 O O . ALA A 1 3 ? 0.281 9.557 2.912 1.00 43.31 3 ALA A O 17
ATOM 8788 N N . ILE A 1 4 ? -0.751 10.913 4.335 1.00 60.24 4 ILE A N 17
ATOM 8789 C CA . ILE A 1 4 ? -0.364 12.104 3.603 1.00 73.34 4 ILE A CA 17
ATOM 8790 C C . ILE A 1 4 ? 0.904 12.734 4.185 1.00 3.14 4 ILE A C 17
ATOM 8791 O O . ILE A 1 4 ? 1.643 13.433 3.485 1.00 30.35 4 ILE A O 17
ATOM 8807 N N . TYR A 1 5 ? 1.214 12.421 5.415 1.00 44.34 5 TYR A N 17
ATOM 8808 C CA . TYR A 1 5 ? 2.371 13.029 6.037 1.00 42.33 5 TYR A CA 17
ATOM 8809 C C . TYR A 1 5 ? 3.598 12.182 5.730 1.00 71.31 5 TYR A C 17
ATOM 8810 O O . TYR A 1 5 ? 4.664 12.704 5.401 1.00 44.25 5 TYR A O 17
ATOM 8828 N N . ALA A 1 6 ? 3.424 10.884 5.799 1.00 41.41 6 ALA A N 17
ATOM 8829 C CA . ALA A 1 6 ? 4.472 9.937 5.470 1.00 12.12 6 ALA A CA 17
ATOM 8830 C C . ALA A 1 6 ? 3.840 8.663 4.956 1.00 64.25 6 ALA A C 17
ATOM 8831 O O . ALA A 1 6 ? 3.293 7.880 5.727 1.00 74.10 6 ALA A O 17
ATOM 8838 N N . ALA A 1 7 ? 3.868 8.476 3.661 1.00 54.24 7 ALA A N 17
ATOM 8839 C CA . ALA A 1 7 ? 3.250 7.323 3.048 1.00 23.41 7 ALA A CA 17
ATOM 8840 C C . ALA A 1 7 ? 4.152 6.103 3.182 1.00 22.44 7 ALA A C 17
ATOM 8841 O O . ALA A 1 7 ? 5.369 6.202 2.964 1.00 50.45 7 ALA A O 17
ATOM 8848 N N . PRO A 1 8 ? 3.585 4.949 3.572 1.00 21.41 8 PRO A N 17
ATOM 8849 C CA . PRO A 1 8 ? 4.347 3.709 3.746 1.00 2.02 8 PRO A CA 17
ATOM 8850 C C . PRO A 1 8 ? 5.029 3.261 2.452 1.00 52.54 8 PRO A C 17
ATOM 8851 O O . PRO A 1 8 ? 4.367 3.021 1.438 1.00 64.20 8 PRO A O 17
ATOM 8862 N N . LYS A 1 9 ? 6.335 3.180 2.490 1.00 3.43 9 LYS A N 17
ATOM 8863 C CA . LYS A 1 9 ? 7.129 2.743 1.362 1.00 11.44 9 LYS A CA 17
ATOM 8864 C C . LYS A 1 9 ? 7.290 1.236 1.443 1.00 13.03 9 LYS A C 17
ATOM 8865 O O . LYS A 1 9 ? 7.162 0.648 2.532 1.00 45.25 9 LYS A O 17
ATOM 8884 N N . CYS A 1 10 ? 7.570 0.607 0.344 1.00 41.23 10 CYS A N 17
ATOM 8885 C CA . CYS A 1 10 ? 7.731 -0.819 0.342 1.00 52.12 10 CYS A CA 17
ATOM 8886 C C . CYS A 1 10 ? 8.923 -1.241 -0.490 1.00 5.52 10 CYS A C 17
ATOM 8887 O O . CYS A 1 10 ? 9.254 -0.615 -1.511 1.00 54.31 10 CYS A O 17
ATOM 8894 N N . ARG A 1 11 ? 9.613 -2.235 -0.018 1.00 32.35 11 ARG A N 17
ATOM 8895 C CA . ARG A 1 11 ? 10.659 -2.884 -0.763 1.00 21.42 11 ARG A CA 17
ATOM 8896 C C . ARG A 1 11 ? 10.127 -4.239 -1.165 1.00 44.32 11 ARG A C 17
ATOM 8897 O O . ARG A 1 11 ? 10.446 -4.779 -2.228 1.00 1.21 11 ARG A O 17
ATOM 8918 N N . ARG A 1 12 ? 9.302 -4.758 -0.296 1.00 41.21 12 ARG A N 17
ATOM 8919 C CA . ARG A 1 12 ? 8.569 -5.965 -0.485 1.00 51.42 12 ARG A CA 17
ATOM 8920 C C . ARG A 1 12 ? 7.196 -5.780 0.065 1.00 53.42 12 ARG A C 17
ATOM 8921 O O . ARG A 1 12 ? 6.960 -4.897 0.888 1.00 43.24 12 ARG A O 17
ATOM 8942 N N . ASP A 1 13 ? 6.311 -6.623 -0.351 1.00 54.22 13 ASP A N 17
ATOM 8943 C CA . ASP A 1 13 ? 4.925 -6.572 0.031 1.00 41.42 13 ASP A CA 17
ATOM 8944 C C . ASP A 1 13 ? 4.745 -6.764 1.509 1.00 1.31 13 ASP A C 17
ATOM 8945 O O . ASP A 1 13 ? 3.839 -6.200 2.116 1.00 40.45 13 ASP A O 17
ATOM 8954 N N . SER A 1 14 ? 5.644 -7.499 2.100 1.00 22.23 14 SER A N 17
ATOM 8955 C CA . SER A 1 14 ? 5.589 -7.771 3.519 1.00 62.51 14 SER A CA 17
ATOM 8956 C C . SER A 1 14 ? 5.883 -6.532 4.366 1.00 21.30 14 SER A C 17
ATOM 8957 O O . SER A 1 14 ? 5.605 -6.507 5.573 1.00 25.34 14 SER A O 17
ATOM 8965 N N . ASP A 1 15 ? 6.447 -5.507 3.733 1.00 52.51 15 ASP A N 17
ATOM 8966 C CA . ASP A 1 15 ? 6.659 -4.198 4.422 1.00 33.42 15 ASP A CA 17
ATOM 8967 C C . ASP A 1 15 ? 5.332 -3.536 4.691 1.00 55.22 15 ASP A C 17
ATOM 8968 O O . ASP A 1 15 ? 5.207 -2.670 5.571 1.00 25.34 15 ASP A O 17
ATOM 8977 N N . CYS A 1 16 ? 4.354 -3.922 3.930 1.00 61.41 16 CYS A N 17
ATOM 8978 C CA . CYS A 1 16 ? 3.070 -3.318 3.970 1.00 44.32 16 CYS A CA 17
ATOM 8979 C C . CYS A 1 16 ? 2.161 -4.005 4.980 1.00 54.23 16 CYS A C 17
ATOM 8980 O O . CYS A 1 16 ? 1.958 -5.220 4.919 1.00 1.44 16 CYS A O 17
ATOM 8987 N N . PRO A 1 17 ? 1.625 -3.234 5.943 1.00 34.23 17 PRO A N 17
ATOM 8988 C CA . PRO A 1 17 ? 0.731 -3.755 6.972 1.00 34.45 17 PRO A CA 17
ATOM 8989 C C . PRO A 1 17 ? -0.719 -3.849 6.482 1.00 73.21 17 PRO A C 17
ATOM 8990 O O . PRO A 1 17 ? -1.026 -3.491 5.341 1.00 31.21 17 PRO A O 17
ATOM 9001 N N . GLY A 1 18 ? -1.599 -4.308 7.352 1.00 61.42 18 GLY A N 17
ATOM 9002 C CA . GLY A 1 18 ? -2.999 -4.428 7.032 1.00 55.51 18 GLY A CA 17
ATOM 9003 C C . GLY A 1 18 ? -3.241 -5.343 5.865 1.00 53.32 18 GLY A C 17
ATOM 9004 O O . GLY A 1 18 ? -2.827 -6.509 5.878 1.00 53.23 18 GLY A O 17
ATOM 9008 N N . ALA A 1 19 ? -3.898 -4.827 4.872 1.00 34.12 19 ALA A N 17
ATOM 9009 C CA . ALA A 1 19 ? -4.144 -5.552 3.650 1.00 61.55 19 ALA A CA 17
ATOM 9010 C C . ALA A 1 19 ? -3.381 -4.895 2.527 1.00 64.44 19 ALA A C 17
ATOM 9011 O O . ALA A 1 19 ? -3.548 -5.238 1.362 1.00 24.30 19 ALA A O 17
ATOM 9018 N N . CYS A 1 20 ? -2.514 -3.982 2.888 1.00 0.40 20 CYS A N 17
ATOM 9019 C CA . CYS A 1 20 ? -1.768 -3.223 1.928 1.00 35.45 20 CYS A CA 17
ATOM 9020 C C . CYS A 1 20 ? -0.730 -4.095 1.248 1.00 73.35 20 CYS A C 17
ATOM 9021 O O . CYS A 1 20 ? -0.188 -5.022 1.851 1.00 15.11 20 CYS A O 17
ATOM 9028 N N . ILE A 1 21 ? -0.477 -3.814 0.010 1.00 61.45 21 ILE A N 17
ATOM 9029 C CA . ILE A 1 21 ? 0.521 -4.514 -0.765 1.00 71.35 21 ILE A CA 17
ATOM 9030 C C . ILE A 1 21 ? 1.462 -3.503 -1.379 1.00 21.52 21 ILE A C 17
ATOM 9031 O O . ILE A 1 21 ? 1.190 -2.297 -1.336 1.00 4.21 21 ILE A O 17
ATOM 9047 N N . CYS A 1 22 ? 2.516 -3.967 -1.965 1.00 23.34 22 CYS A N 17
ATOM 9048 C CA . CYS A 1 22 ? 3.518 -3.096 -2.514 1.00 51.12 22 CYS A CA 17
ATOM 9049 C C . CYS A 1 22 ? 3.181 -2.771 -3.957 1.00 71.20 22 CYS A C 17
ATOM 9050 O O . CYS A 1 22 ? 3.141 -3.659 -4.820 1.00 64.11 22 CYS A O 17
ATOM 9057 N N . ARG A 1 23 ? 2.901 -1.514 -4.211 1.00 1.44 23 ARG A N 17
ATOM 9058 C CA . ARG A 1 23 ? 2.549 -1.040 -5.521 1.00 21.44 23 ARG A CA 17
ATOM 9059 C C . ARG A 1 23 ? 3.810 -0.704 -6.307 1.00 31.24 23 ARG A C 17
ATOM 9060 O O . ARG A 1 23 ? 4.898 -0.560 -5.721 1.00 65.43 23 ARG A O 17
ATOM 9081 N N . GLY A 1 24 ? 3.651 -0.497 -7.603 1.00 65.34 24 GLY A N 17
ATOM 9082 C CA . GLY A 1 24 ? 4.781 -0.270 -8.513 1.00 72.14 24 GLY A CA 17
ATOM 9083 C C . GLY A 1 24 ? 5.428 1.097 -8.344 1.00 31.14 24 GLY A C 17
ATOM 9084 O O . GLY A 1 24 ? 6.395 1.433 -9.026 1.00 11.11 24 GLY A O 17
ATOM 9088 N N . ASN A 1 25 ? 4.879 1.880 -7.470 1.00 55.13 25 ASN A N 17
ATOM 9089 C CA . ASN A 1 25 ? 5.427 3.174 -7.138 1.00 42.44 25 ASN A CA 17
ATOM 9090 C C . ASN A 1 25 ? 6.422 3.068 -5.984 1.00 51.14 25 ASN A C 17
ATOM 9091 O O . ASN A 1 25 ? 7.216 3.970 -5.758 1.00 0.12 25 ASN A O 17
ATOM 9102 N N . GLY A 1 26 ? 6.368 1.967 -5.253 1.00 72.51 26 GLY A N 17
ATOM 9103 C CA . GLY A 1 26 ? 7.298 1.766 -4.162 1.00 33.44 26 GLY A CA 17
ATOM 9104 C C . GLY A 1 26 ? 6.671 2.145 -2.854 1.00 13.21 26 GLY A C 17
ATOM 9105 O O . GLY A 1 26 ? 7.363 2.407 -1.857 1.00 54.35 26 GLY A O 17
ATOM 9109 N N . TYR A 1 27 ? 5.375 2.204 -2.871 1.00 75.14 27 TYR A N 17
ATOM 9110 C CA . TYR A 1 27 ? 4.571 2.518 -1.745 1.00 3.33 27 TYR A CA 17
ATOM 9111 C C . TYR A 1 27 ? 3.537 1.445 -1.536 1.00 70.21 27 TYR A C 17
ATOM 9112 O O . TYR A 1 27 ? 3.163 0.725 -2.475 1.00 30.31 27 TYR A O 17
ATOM 9130 N N . CYS A 1 28 ? 3.096 1.327 -0.331 1.00 21.42 28 CYS A N 17
ATOM 9131 C CA . CYS A 1 28 ? 2.081 0.385 0.018 1.00 13.33 28 CYS A CA 17
ATOM 9132 C C . CYS A 1 28 ? 0.722 0.934 -0.353 1.00 41.45 28 CYS A C 17
ATOM 9133 O O . CYS A 1 28 ? 0.375 2.049 0.024 1.00 0.53 28 CYS A O 17
ATOM 9140 N N . GLY A 1 29 ? -0.016 0.168 -1.108 1.00 72.13 29 GLY A N 17
ATOM 9141 C CA . GLY A 1 29 ? -1.327 0.562 -1.525 1.00 53.30 29 GLY A CA 17
ATOM 9142 C C . GLY A 1 29 ? -2.318 -0.511 -1.193 1.00 73.43 29 GLY A C 17
ATOM 9143 O O . GLY A 1 29 ? -1.937 -1.538 -0.625 1.00 23.31 29 GLY A O 17
ATOM 9147 N N . GLU A 1 30 ? -3.566 -0.294 -1.539 1.00 42.02 30 GLU A N 17
ATOM 9148 C CA . GLU A 1 30 ? -4.623 -1.253 -1.282 1.00 0.24 30 GLU A CA 17
ATOM 9149 C C . GLU A 1 30 ? -4.399 -2.525 -2.109 1.00 21.32 30 GLU A C 17
ATOM 9150 O O . GLU A 1 30 ? -3.736 -2.492 -3.154 1.00 41.40 30 GLU A O 17
ATOM 9162 N N . ALA A 1 31 ? -4.950 -3.611 -1.651 1.00 50.04 31 ALA A N 17
ATOM 9163 C CA . ALA A 1 31 ? -4.766 -4.887 -2.291 1.00 61.52 31 ALA A CA 17
ATOM 9164 C C . ALA A 1 31 ? -5.678 -5.044 -3.483 1.00 64.11 31 ALA A C 17
ATOM 9165 O O . ALA A 1 31 ? -5.230 -5.326 -4.608 1.00 73.22 31 ALA A O 17
ATOM 9172 N N . ILE A 1 32 ? -6.942 -4.836 -3.242 1.00 15.30 32 ILE A N 17
ATOM 9173 C CA . ILE A 1 32 ? -7.963 -5.092 -4.224 1.00 25.32 32 ILE A CA 17
ATOM 9174 C C . ILE A 1 32 ? -8.642 -3.792 -4.606 1.00 4.43 32 ILE A C 17
ATOM 9175 O O . ILE A 1 32 ? -8.702 -2.862 -3.805 1.00 5.21 32 ILE A O 17
ATOM 9191 N N . TYR A 1 33 ? -9.116 -3.707 -5.803 1.00 72.33 33 TYR A N 17
ATOM 9192 C CA . TYR A 1 33 ? -9.823 -2.554 -6.246 1.00 71.12 33 TYR A CA 17
ATOM 9193 C C . TYR A 1 33 ? -11.255 -2.664 -5.784 1.00 41.30 33 TYR A C 17
ATOM 9194 O O . TYR A 1 33 ? -11.833 -3.756 -5.828 1.00 10.24 33 TYR A O 17
ATOM 9212 N N . ALA A 1 34 ? -11.791 -1.548 -5.284 1.00 43.01 34 ALA A N 17
ATOM 9213 C CA . ALA A 1 34 ? -13.142 -1.461 -4.702 1.00 64.23 34 ALA A CA 17
ATOM 9214 C C . ALA A 1 34 ? -13.192 -2.214 -3.371 1.00 43.12 34 ALA A C 17
ATOM 9215 O O . ALA A 1 34 ? -14.251 -2.618 -2.907 1.00 3.15 34 ALA A O 17
ATOM 9222 N N . ALA A 1 35 ? -12.032 -2.342 -2.746 1.00 60.13 35 ALA A N 17
ATOM 9223 C CA . ALA A 1 35 ? -11.881 -3.030 -1.466 1.00 15.34 35 ALA A CA 17
ATOM 9224 C C . ALA A 1 35 ? -12.469 -2.180 -0.313 1.00 51.13 35 ALA A C 17
ATOM 9225 O O . ALA A 1 35 ? -12.751 -0.997 -0.524 1.00 22.13 35 ALA A O 17
ATOM 9232 N N . PRO A 1 36 ? -12.673 -2.776 0.914 1.00 2.12 36 PRO A N 17
ATOM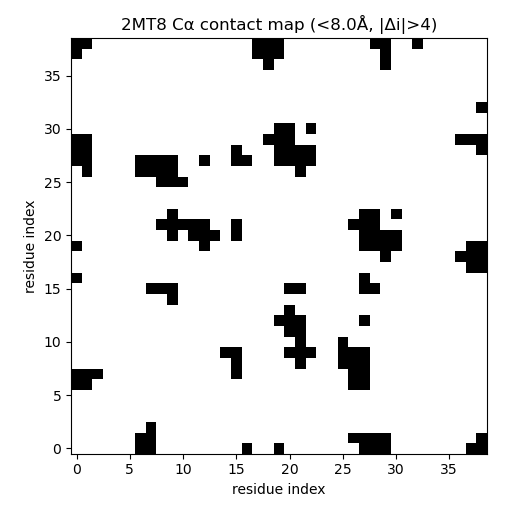 9233 C CA . PRO A 1 36 ? -13.255 -2.079 2.088 1.00 22.51 36 PRO A CA 17
ATOM 9234 C C . PRO A 1 36 ? -12.749 -0.654 2.316 1.00 11.53 36 PRO A C 17
ATOM 9235 O O . PRO A 1 36 ? -13.548 0.282 2.491 1.00 50.23 36 PRO A O 17
ATOM 9246 N N . PHE A 1 37 ? -11.455 -0.473 2.321 1.00 62.20 37 PHE A N 17
ATOM 9247 C CA . PHE A 1 37 ? -10.911 0.837 2.548 1.00 22.12 37 PHE A CA 17
ATOM 9248 C C . PHE A 1 37 ? -10.587 1.500 1.216 1.00 43.12 37 PHE A C 17
ATOM 9249 O O . PHE A 1 37 ? -10.764 2.712 1.059 1.00 23.33 37 PHE A O 17
ATOM 9266 N N . ALA A 1 38 ? -10.088 0.690 0.276 1.00 33.12 38 ALA A N 17
ATOM 9267 C CA . ALA A 1 38 ? -9.801 1.082 -1.116 1.00 63.23 38 ALA A CA 17
ATOM 9268 C C . ALA A 1 38 ? -8.589 1.968 -1.200 1.00 73.34 38 ALA A C 17
ATOM 9269 O O . ALA A 1 38 ? -8.294 2.576 -2.241 1.00 41.44 38 ALA A O 17
ATOM 9276 N N . ARG A 1 39 ? -7.859 1.975 -0.132 1.00 34.13 39 ARG A N 17
ATOM 9277 C CA . ARG A 1 39 ? -6.713 2.789 0.043 1.00 44.11 39 ARG A CA 17
ATOM 9278 C C . ARG A 1 39 ? -5.747 2.121 1.010 1.00 61.25 39 ARG A C 17
ATOM 9279 O O . ARG A 1 39 ? -6.027 1.063 1.582 1.00 25.54 39 ARG A O 17
ATOM 9300 N N . CYS A 1 1 ? -5.055 2.596 2.513 1.00 21.31 1 CYS A N 18
ATOM 9301 C CA . CYS A 1 1 ? -4.672 2.199 3.871 1.00 33.14 1 CYS A CA 18
ATOM 9302 C C . CYS A 1 1 ? -3.262 2.680 4.165 1.00 53.24 1 CYS A C 18
ATOM 9303 O O . CYS A 1 1 ? -2.626 2.280 5.140 1.00 2.11 1 CYS A O 18
ATOM 9310 N N . GLU A 1 2 ? -2.815 3.578 3.347 1.00 4.31 2 GLU A N 18
ATOM 9311 C CA . GLU A 1 2 ? -1.463 4.073 3.401 1.00 62.52 2 GLU A CA 18
ATOM 9312 C C . GLU A 1 2 ? -1.407 5.383 4.163 1.00 44.22 2 GLU A C 18
ATOM 9313 O O . GLU A 1 2 ? -2.429 6.052 4.340 1.00 34.35 2 GLU A O 18
ATOM 9325 N N . ALA A 1 3 ? -0.233 5.735 4.597 1.00 20.23 3 ALA A N 18
ATOM 9326 C CA . ALA A 1 3 ? 0.011 6.939 5.264 1.00 23.44 3 ALA A CA 18
ATOM 9327 C C . ALA A 1 3 ? 0.334 7.954 4.204 1.00 35.52 3 ALA A C 18
ATOM 9328 O O . ALA A 1 3 ? 1.263 7.788 3.416 1.00 73.25 3 ALA A O 18
ATOM 9335 N N . ILE A 1 4 ? -0.448 8.948 4.167 1.00 53.32 4 ILE A N 18
ATOM 9336 C CA . ILE A 1 4 ? -0.387 9.945 3.109 1.00 3.54 4 ILE A CA 18
ATOM 9337 C C . ILE A 1 4 ? 0.589 11.077 3.436 1.00 62.53 4 ILE A C 18
ATOM 9338 O O . ILE A 1 4 ? 1.208 11.662 2.529 1.00 11.32 4 ILE A O 18
ATOM 9354 N N . TYR A 1 5 ? 0.772 11.363 4.691 1.00 61.53 5 TYR A N 18
ATOM 9355 C CA . TYR A 1 5 ? 1.700 12.401 5.061 1.00 72.12 5 TYR A CA 18
ATOM 9356 C C . TYR A 1 5 ? 3.055 11.781 5.218 1.00 5.01 5 TYR A C 18
ATOM 9357 O O . TYR A 1 5 ? 4.065 12.312 4.757 1.00 23.14 5 TYR A O 18
ATOM 9375 N N . ALA A 1 6 ? 3.067 10.644 5.831 1.00 20.20 6 ALA A N 18
ATOM 9376 C CA . ALA A 1 6 ? 4.278 9.896 6.006 1.00 44.04 6 ALA A CA 18
ATOM 9377 C C . ALA A 1 6 ? 4.295 8.773 4.996 1.00 34.42 6 ALA A C 18
ATOM 9378 O O . ALA A 1 6 ? 3.951 7.645 5.310 1.00 62.34 6 ALA A O 18
ATOM 9385 N N . ALA A 1 7 ? 4.636 9.125 3.765 1.00 71.35 7 ALA A N 18
ATOM 9386 C CA . ALA A 1 7 ? 4.617 8.205 2.637 1.00 51.35 7 ALA A CA 18
ATOM 9387 C C . ALA A 1 7 ? 5.435 6.944 2.920 1.00 25.03 7 ALA A C 18
ATOM 9388 O O . ALA A 1 7 ? 6.649 7.021 3.161 1.00 1.45 7 ALA A O 18
ATOM 9395 N N . PRO A 1 8 ? 4.789 5.776 2.939 1.00 32.10 8 PRO A N 18
ATOM 9396 C CA . PRO A 1 8 ? 5.452 4.537 3.199 1.00 12.23 8 PRO A CA 18
ATOM 9397 C C . PRO A 1 8 ? 5.962 3.891 1.922 1.00 34.15 8 PRO A C 18
ATOM 9398 O O . PRO A 1 8 ? 5.173 3.433 1.074 1.00 72.30 8 PRO A O 18
ATOM 9409 N N . LYS A 1 9 ? 7.258 3.897 1.751 1.00 23.43 9 LYS A N 18
ATOM 9410 C CA . LYS A 1 9 ? 7.847 3.272 0.604 1.00 43.15 9 LYS A CA 18
ATOM 9411 C C . LYS A 1 9 ? 8.126 1.819 0.907 1.00 75.40 9 LYS A C 18
ATOM 9412 O O . LYS A 1 9 ? 8.435 1.453 2.059 1.00 74.43 9 LYS A O 18
ATOM 9431 N N . CYS A 1 10 ? 7.992 0.997 -0.068 1.00 70.02 10 CYS A N 18
ATOM 9432 C CA . CYS A 1 10 ? 8.098 -0.407 0.130 1.00 62.40 10 CYS A CA 18
ATOM 9433 C C . CYS A 1 10 ? 9.089 -1.026 -0.816 1.00 23.21 10 CYS A C 18
ATOM 9434 O O . CYS A 1 10 ? 9.408 -0.474 -1.889 1.00 41.12 10 CYS A O 18
ATOM 9441 N N . ARG A 1 11 ? 9.618 -2.123 -0.394 1.00 71.35 11 ARG A N 18
ATOM 9442 C CA . ARG A 1 11 ? 10.442 -2.956 -1.217 1.00 23.42 11 ARG A CA 18
ATOM 9443 C C . ARG A 1 11 ? 9.712 -4.266 -1.394 1.00 62.14 11 ARG A C 18
ATOM 9444 O O . ARG A 1 11 ? 9.728 -4.883 -2.455 1.00 33.54 11 ARG A O 18
ATOM 9465 N N . ARG A 1 12 ? 9.032 -4.648 -0.347 1.00 65.34 12 ARG A N 18
ATOM 9466 C CA . ARG A 1 12 ? 8.233 -5.832 -0.305 1.00 73.53 12 ARG A CA 18
ATOM 9467 C C . ARG A 1 12 ? 6.875 -5.516 0.229 1.00 10.43 12 ARG A C 18
ATOM 9468 O O . ARG A 1 12 ? 6.684 -4.526 0.919 1.00 12.31 12 ARG A O 18
ATOM 9489 N N . ASP A 1 13 ? 5.938 -6.359 -0.075 1.00 24.23 13 ASP A N 18
ATOM 9490 C CA . ASP A 1 13 ? 4.568 -6.189 0.332 1.00 44.45 13 ASP A CA 18
ATOM 9491 C C . ASP A 1 13 ? 4.453 -6.214 1.823 1.00 33.10 13 ASP A C 18
ATOM 9492 O O . ASP A 1 13 ? 3.682 -5.458 2.427 1.00 70.21 13 ASP A O 18
ATOM 9501 N N . SER A 1 14 ? 5.287 -7.011 2.413 1.00 74.25 14 SER A N 18
ATOM 9502 C CA . SER A 1 14 ? 5.358 -7.189 3.836 1.00 71.21 14 SER A CA 18
ATOM 9503 C C . SER A 1 14 ? 5.846 -5.935 4.580 1.00 74.54 14 SER A C 18
ATOM 9504 O O . SER A 1 14 ? 5.896 -5.907 5.816 1.00 45.20 14 SER A O 18
ATOM 9512 N N . ASP A 1 15 ? 6.252 -4.933 3.828 1.00 43.13 15 ASP A N 18
ATOM 9513 C CA . ASP A 1 15 ? 6.555 -3.608 4.394 1.00 73.51 15 ASP A CA 18
ATOM 9514 C C . ASP A 1 15 ? 5.319 -3.044 5.045 1.00 32.01 15 ASP A C 18
ATOM 9515 O O . ASP A 1 15 ? 5.375 -2.465 6.144 1.00 71.11 15 ASP A O 18
ATOM 9524 N N . CYS A 1 16 ? 4.197 -3.244 4.394 1.00 14.24 16 CYS A N 18
ATOM 9525 C CA . CYS A 1 16 ? 2.955 -2.762 4.854 1.00 11.21 16 CYS A CA 18
ATOM 9526 C C . CYS A 1 16 ? 1.959 -3.904 4.785 1.00 44.15 16 CYS A C 18
ATOM 9527 O O . CYS A 1 16 ? 1.450 -4.221 3.717 1.00 31.25 16 CYS A O 18
ATOM 9534 N N . PRO A 1 17 ? 1.719 -4.574 5.914 1.00 72.05 17 PRO A N 18
ATOM 9535 C CA . PRO A 1 17 ? 0.924 -5.799 5.956 1.00 62.54 17 PRO A CA 18
ATOM 9536 C C . PRO A 1 17 ? -0.604 -5.593 5.954 1.00 52.23 17 PRO A C 18
ATOM 9537 O O . PRO A 1 17 ? -1.130 -4.496 5.621 1.00 34.52 17 PRO A O 18
ATOM 9548 N N . GLY A 1 18 ? -1.293 -6.677 6.280 1.00 25.23 18 GLY A N 18
ATOM 9549 C CA . GLY A 1 18 ? -2.719 -6.698 6.390 1.00 34.11 18 GLY A CA 18
ATOM 9550 C C . GLY A 1 18 ? -3.405 -6.442 5.083 1.00 11.34 18 GLY A C 18
ATOM 9551 O O . GLY A 1 18 ? -3.321 -7.255 4.140 1.00 10.33 18 GLY A O 18
ATOM 9555 N N . ALA A 1 19 ? -4.037 -5.307 5.003 1.00 60.14 19 ALA A N 18
ATOM 9556 C CA . ALA A 1 19 ? -4.803 -4.931 3.846 1.00 3.12 19 ALA A CA 18
ATOM 9557 C C . ALA A 1 19 ? -3.942 -4.221 2.818 1.00 11.34 19 ALA A C 18
ATOM 9558 O O . ALA A 1 19 ? -4.331 -4.094 1.659 1.00 11.25 19 ALA A O 18
ATOM 9565 N N . CYS A 1 20 ? -2.779 -3.790 3.214 1.00 43.40 20 CYS A N 18
ATOM 9566 C CA . CYS A 1 20 ? -1.948 -3.038 2.327 1.00 1.54 20 CYS A CA 18
ATOM 9567 C C . CYS A 1 20 ? -1.016 -3.952 1.550 1.00 53.45 20 CYS A C 18
ATOM 9568 O O . CYS A 1 20 ? -0.749 -5.092 1.966 1.00 44.14 20 CYS A O 18
ATOM 9575 N N . ILE A 1 21 ? -0.586 -3.489 0.402 1.00 54.04 21 ILE A N 18
ATOM 9576 C CA . ILE A 1 21 ? 0.388 -4.187 -0.408 1.00 62.04 21 ILE A CA 18
ATOM 9577 C C . ILE A 1 21 ? 1.459 -3.199 -0.826 1.00 64.54 21 ILE A C 18
ATOM 9578 O O . ILE A 1 21 ? 1.379 -2.000 -0.482 1.00 42.22 21 ILE A O 18
ATOM 9594 N N . CYS A 1 22 ? 2.429 -3.681 -1.560 1.00 61.40 22 CYS A N 18
ATOM 9595 C CA . CYS A 1 22 ? 3.469 -2.852 -2.109 1.00 71.44 22 CYS A CA 18
ATOM 9596 C C . CYS A 1 22 ? 3.134 -2.614 -3.563 1.00 35.04 22 CYS A C 18
ATOM 9597 O O . CYS A 1 22 ? 2.881 -3.568 -4.311 1.00 74.20 22 CYS A O 18
ATOM 9604 N N . ARG A 1 23 ? 3.090 -1.379 -3.969 1.00 20.24 23 ARG A N 18
ATOM 9605 C CA . ARG A 1 23 ? 2.744 -1.049 -5.317 1.00 42.23 23 ARG A CA 18
ATOM 9606 C C . ARG A 1 23 ? 4.001 -0.973 -6.167 1.00 53.11 23 ARG A C 18
ATOM 9607 O O . ARG A 1 23 ? 5.117 -0.815 -5.642 1.00 33.43 23 ARG A O 18
ATOM 9628 N N . GLY A 1 24 ? 3.810 -0.966 -7.470 1.00 1.05 24 GLY A N 18
ATOM 9629 C CA . GLY A 1 24 ? 4.911 -0.912 -8.419 1.00 72.53 24 GLY A CA 18
ATOM 9630 C C . GLY A 1 24 ? 5.566 0.460 -8.473 1.00 31.20 24 GLY A C 18
ATOM 9631 O O . GLY A 1 24 ? 6.605 0.646 -9.114 1.00 51.22 24 GLY A O 18
ATOM 9635 N N . ASN A 1 25 ? 4.987 1.409 -7.770 1.00 11.04 25 ASN A N 18
ATOM 9636 C CA . ASN A 1 25 ? 5.516 2.762 -7.715 1.00 51.20 25 ASN A CA 18
ATOM 9637 C C . ASN A 1 25 ? 6.528 2.851 -6.578 1.00 1.11 25 ASN A C 18
ATOM 9638 O O . ASN A 1 25 ? 7.252 3.847 -6.447 1.00 61.41 25 ASN A O 18
ATOM 9649 N N . GLY A 1 26 ? 6.547 1.813 -5.741 1.00 64.52 26 GLY A N 18
ATOM 9650 C CA . GLY A 1 26 ? 7.537 1.710 -4.703 1.00 11.13 26 GLY A CA 18
ATOM 9651 C C . GLY A 1 26 ? 6.993 2.155 -3.391 1.00 41.02 26 GLY A C 18
ATOM 9652 O O . GLY A 1 26 ? 7.732 2.354 -2.444 1.00 24.21 26 GLY A O 18
ATOM 9656 N N . TYR A 1 27 ? 5.701 2.309 -3.341 1.00 43.45 27 TYR A N 18
ATOM 9657 C CA . TYR A 1 27 ? 5.005 2.750 -2.176 1.00 51.22 27 TYR A CA 18
ATOM 9658 C C . TYR A 1 27 ? 3.929 1.765 -1.807 1.00 52.54 27 TYR A C 18
ATOM 9659 O O . TYR A 1 27 ? 3.490 0.990 -2.639 1.00 61.44 27 TYR A O 18
ATOM 9677 N N . CYS A 1 28 ? 3.535 1.771 -0.571 1.00 12.40 28 CYS A N 18
ATOM 9678 C CA . CYS A 1 28 ? 2.487 0.892 -0.101 1.00 62.42 28 CYS A CA 18
ATOM 9679 C C . CYS A 1 28 ? 1.121 1.452 -0.467 1.00 2.54 28 CYS A C 18
ATOM 9680 O O . CYS A 1 28 ? 1.004 2.612 -0.888 1.00 52.45 28 CYS A O 18
ATOM 9687 N N . GLY A 1 29 ? 0.101 0.638 -0.348 1.00 1.31 29 GLY A N 18
ATOM 9688 C CA . GLY A 1 29 ? -1.237 1.121 -0.556 1.00 5.32 29 GLY A CA 18
ATOM 9689 C C . GLY A 1 29 ? -2.237 0.023 -0.601 1.00 23.15 29 GLY A C 18
ATOM 9690 O O . GLY A 1 29 ? -1.884 -1.138 -0.361 1.00 52.45 29 GLY A O 18
ATOM 9694 N N . GLU A 1 30 ? -3.489 0.387 -0.870 1.00 22.04 30 GLU A N 18
ATOM 9695 C CA . GLU A 1 30 ? -4.568 -0.554 -1.032 1.00 53.40 30 GLU A CA 18
ATOM 9696 C C . GLU A 1 30 ? -4.269 -1.496 -2.204 1.00 63.22 30 GLU A C 18
ATOM 9697 O O . GLU A 1 30 ? -3.545 -1.140 -3.142 1.00 23.53 30 GLU A O 18
ATOM 9709 N N . ALA A 1 31 ? -4.854 -2.655 -2.153 1.00 13.55 31 ALA A N 18
ATOM 9710 C CA . ALA A 1 31 ? -4.637 -3.714 -3.117 1.00 21.20 31 ALA A CA 18
ATOM 9711 C C . ALA A 1 31 ? -5.456 -3.514 -4.397 1.00 52.44 31 ALA A C 18
ATOM 9712 O O . ALA A 1 31 ? -5.647 -4.446 -5.179 1.00 32.30 31 ALA A O 18
ATOM 9719 N N . ILE A 1 32 ? -5.950 -2.316 -4.604 1.00 55.01 32 ILE A N 18
ATOM 9720 C CA . ILE A 1 32 ? -6.628 -2.000 -5.835 1.00 4.22 32 ILE A CA 18
ATOM 9721 C C . ILE A 1 32 ? -5.593 -1.398 -6.752 1.00 25.45 32 ILE A C 18
ATOM 9722 O O . ILE A 1 32 ? -4.870 -0.471 -6.372 1.00 30.34 32 ILE A O 18
ATOM 9738 N N . TYR A 1 33 ? -5.527 -1.907 -7.917 1.00 63.01 33 TYR A N 18
ATOM 9739 C CA . TYR A 1 33 ? -4.527 -1.525 -8.884 1.00 74.44 33 TYR A CA 18
ATOM 9740 C C . TYR A 1 33 ? -5.004 -0.385 -9.752 1.00 24.45 33 TYR A C 18
ATOM 9741 O O . TYR A 1 33 ? -4.199 0.351 -10.339 1.00 52.12 33 TYR A O 18
ATOM 9759 N N . ALA A 1 34 ? -6.300 -0.237 -9.817 1.00 15.40 34 ALA A N 18
ATOM 9760 C CA . ALA A 1 34 ? -6.917 0.865 -10.508 1.00 3.41 34 ALA A CA 18
ATOM 9761 C C . ALA A 1 34 ? -6.979 2.050 -9.551 1.00 73.10 34 ALA A C 18
ATOM 9762 O O . ALA A 1 34 ? -6.307 2.032 -8.512 1.00 14.52 34 ALA A O 18
ATOM 9769 N N . ALA A 1 35 ? -7.746 3.070 -9.888 1.00 71.50 35 ALA A N 18
ATOM 9770 C CA . ALA A 1 35 ? -7.902 4.218 -9.014 1.00 32.24 35 ALA A CA 18
ATOM 9771 C C . ALA A 1 35 ? -8.598 3.793 -7.712 1.00 54.25 35 ALA A C 18
ATOM 9772 O O . ALA A 1 35 ? -9.757 3.346 -7.739 1.00 50.32 35 ALA A O 18
ATOM 9779 N N . PRO A 1 36 ? -7.898 3.879 -6.568 1.00 53.42 36 PRO A N 18
ATOM 9780 C CA . PRO A 1 36 ? -8.448 3.493 -5.283 1.00 13.42 36 PRO A CA 18
ATOM 9781 C C . PRO A 1 36 ? -9.218 4.645 -4.636 1.00 12.51 36 PRO A C 18
ATOM 9782 O O . PRO A 1 36 ? -9.390 5.710 -5.246 1.00 43.33 36 PRO A O 18
ATOM 9793 N N . PHE A 1 37 ? -9.655 4.447 -3.417 1.00 74.10 37 PHE A N 18
ATOM 9794 C CA . PHE A 1 37 ? -10.418 5.434 -2.714 1.00 11.23 37 PHE A CA 18
ATOM 9795 C C . PHE A 1 37 ? -10.103 5.308 -1.243 1.00 54.44 37 PHE A C 18
ATOM 9796 O O . PHE A 1 37 ? -9.577 6.236 -0.623 1.00 22.30 37 PHE A O 18
ATOM 9813 N N . ALA A 1 38 ? -10.377 4.151 -0.699 1.00 43.21 38 ALA A N 18
ATOM 9814 C CA . ALA A 1 38 ? -10.063 3.874 0.677 1.00 23.25 38 ALA A CA 18
ATOM 9815 C C . ALA A 1 38 ? -8.671 3.301 0.782 1.00 54.42 38 ALA A C 18
ATOM 9816 O O . ALA A 1 38 ? -8.481 2.086 0.850 1.00 2.12 38 ALA A O 18
ATOM 9823 N N . ARG A 1 39 ? -7.703 4.153 0.713 1.00 70.45 39 ARG A N 18
ATOM 9824 C CA . ARG A 1 39 ? -6.347 3.737 0.835 1.00 43.43 39 ARG A CA 18
ATOM 9825 C C . ARG A 1 39 ? -6.023 3.435 2.297 1.00 3.24 39 ARG A C 18
ATOM 9826 O O . ARG A 1 39 ? -6.685 3.929 3.206 1.00 34.04 39 ARG A O 18
ATOM 9847 N N . CYS A 1 1 ? -3.757 2.746 4.247 1.00 51.53 1 CYS A N 19
ATOM 9848 C CA . CYS A 1 1 ? -2.396 2.679 4.715 1.00 53.41 1 CYS A CA 19
ATOM 9849 C C . CYS A 1 1 ? -1.526 3.596 3.889 1.00 10.14 1 CYS A C 19
ATOM 9850 O O . CYS A 1 1 ? -0.286 3.604 4.017 1.00 14.43 1 CYS A O 19
ATOM 9857 N N . GLU A 1 2 ? -2.179 4.391 3.082 1.00 65.24 2 GLU A N 19
ATOM 9858 C CA . GLU A 1 2 ? -1.507 5.293 2.181 1.00 41.24 2 GLU A CA 19
ATOM 9859 C C . GLU A 1 2 ? -1.264 6.618 2.891 1.00 71.24 2 GLU A C 19
ATOM 9860 O O . GLU A 1 2 ? -1.701 6.816 4.038 1.00 51.22 2 GLU A O 19
ATOM 9872 N N . ALA A 1 3 ? -0.576 7.503 2.225 1.00 31.03 3 ALA A N 19
ATOM 9873 C CA . ALA A 1 3 ? -0.293 8.815 2.721 1.00 23.12 3 ALA A CA 19
ATOM 9874 C C . ALA A 1 3 ? -0.008 9.695 1.541 1.00 20.42 3 ALA A C 19
ATOM 9875 O O . ALA A 1 3 ? 0.752 9.326 0.651 1.00 73.45 3 ALA A O 19
ATOM 9882 N N . ILE A 1 4 ? -0.623 10.820 1.524 1.00 53.42 4 ILE A N 19
ATOM 9883 C CA . ILE A 1 4 ? -0.540 11.737 0.408 1.00 24.43 4 ILE A CA 19
ATOM 9884 C C . ILE A 1 4 ? 0.631 12.702 0.591 1.00 40.41 4 ILE A C 19
ATOM 9885 O O . ILE A 1 4 ? 1.240 13.154 -0.381 1.00 71.13 4 ILE A O 19
ATOM 9901 N N . TYR A 1 5 ? 0.996 12.947 1.827 1.00 3.15 5 TYR A N 19
ATOM 9902 C CA . TYR A 1 5 ? 2.054 13.899 2.117 1.00 22.15 5 TYR A CA 19
ATOM 9903 C C . TYR A 1 5 ? 3.389 13.198 2.095 1.00 34.33 5 TYR A C 19
ATOM 9904 O O . TYR A 1 5 ? 4.380 13.718 1.579 1.00 55.32 5 TYR A O 19
ATOM 9922 N N . ALA A 1 6 ? 3.401 12.025 2.642 1.00 63.11 6 ALA A N 19
ATOM 9923 C CA . ALA A 1 6 ? 4.599 11.218 2.692 1.00 13.42 6 ALA A CA 19
ATOM 9924 C C . ALA A 1 6 ? 4.231 9.763 2.613 1.00 22.10 6 ALA A C 19
ATOM 9925 O O . ALA A 1 6 ? 3.979 9.115 3.636 1.00 14.40 6 ALA A O 19
ATOM 9932 N N . ALA A 1 7 ? 4.130 9.277 1.403 1.00 3.12 7 ALA A N 19
ATOM 9933 C CA . ALA A 1 7 ? 3.748 7.910 1.139 1.00 74.53 7 ALA A CA 19
ATOM 9934 C C . ALA A 1 7 ? 4.782 6.924 1.687 1.00 12.43 7 ALA A C 19
ATOM 9935 O O . ALA A 1 7 ? 5.992 7.153 1.566 1.00 55.40 7 ALA A O 19
ATOM 9942 N N . PRO A 1 8 ? 4.329 5.852 2.349 1.00 32.52 8 PRO A N 19
ATOM 9943 C CA . PRO A 1 8 ? 5.222 4.825 2.885 1.00 12.44 8 PRO A CA 19
ATOM 9944 C C . PRO A 1 8 ? 5.821 3.969 1.767 1.00 64.34 8 PRO A C 19
ATOM 9945 O O . PRO A 1 8 ? 5.090 3.368 0.976 1.00 61.20 8 PRO A O 19
ATOM 9956 N N . LYS A 1 9 ? 7.131 3.934 1.691 1.00 65.21 9 LYS A N 19
ATOM 9957 C CA . LYS A 1 9 ? 7.817 3.163 0.669 1.00 23.30 9 LYS A CA 19
ATOM 9958 C C . LYS A 1 9 ? 7.788 1.698 1.027 1.00 73.34 9 LYS A C 19
ATOM 9959 O O . LYS A 1 9 ? 7.831 1.343 2.208 1.00 3.10 9 LYS A O 19
ATOM 9978 N N . CYS A 1 10 ? 7.708 0.861 0.043 1.00 54.41 10 CYS A N 19
ATOM 9979 C CA . CYS A 1 10 ? 7.646 -0.559 0.273 1.00 11.53 10 CYS A CA 19
ATOM 9980 C C . CYS A 1 10 ? 8.835 -1.251 -0.338 1.00 4.23 10 CYS A C 19
ATOM 9981 O O . CYS A 1 10 ? 9.379 -0.794 -1.360 1.00 3.24 10 CYS A O 19
ATOM 9988 N N . ARG A 1 11 ? 9.282 -2.305 0.287 1.00 32.02 11 ARG A N 19
ATOM 9989 C CA . ARG A 1 11 ? 10.308 -3.131 -0.297 1.00 21.41 11 ARG A CA 19
ATOM 9990 C C . ARG A 1 11 ? 9.641 -4.408 -0.736 1.00 13.23 11 ARG A C 19
ATOM 9991 O O . ARG A 1 11 ? 9.825 -4.893 -1.854 1.00 40.32 11 ARG A O 19
ATOM 10012 N N . ARG A 1 12 ? 8.825 -4.910 0.145 1.00 71.34 12 ARG A N 19
ATOM 10013 C CA . ARG A 1 12 ? 8.029 -6.069 -0.087 1.00 44.41 12 ARG A CA 19
ATOM 10014 C C . ARG A 1 12 ? 6.654 -5.834 0.433 1.00 34.20 12 ARG A C 19
ATOM 10015 O O . ARG A 1 12 ? 6.452 -5.030 1.334 1.00 22.13 12 ARG A O 19
ATOM 10036 N N . ASP A 1 13 ? 5.721 -6.541 -0.121 1.00 62.02 13 ASP A N 19
ATOM 10037 C CA . ASP A 1 13 ? 4.319 -6.412 0.202 1.00 45.24 13 ASP A CA 19
ATOM 10038 C C . ASP A 1 13 ? 4.076 -6.667 1.668 1.00 70.22 13 ASP A C 19
ATOM 10039 O O . ASP A 1 13 ? 3.271 -5.998 2.317 1.00 52.31 13 ASP A O 19
ATOM 10048 N N . SER A 1 14 ? 4.842 -7.571 2.195 1.00 4.22 14 SER A N 19
ATOM 10049 C CA . SER A 1 14 ? 4.757 -7.963 3.573 1.00 1.15 14 SER A CA 19
ATOM 10050 C C . SER A 1 14 ? 5.178 -6.873 4.566 1.00 1.24 14 SER A C 19
ATOM 10051 O O . SER A 1 14 ? 4.880 -6.967 5.758 1.00 5.04 14 SER A O 19
ATOM 10059 N N . ASP A 1 15 ? 5.864 -5.853 4.101 1.00 21.25 15 ASP A N 19
ATOM 10060 C CA . ASP A 1 15 ? 6.216 -4.742 5.012 1.00 72.11 15 ASP A CA 19
ATOM 10061 C C . ASP A 1 15 ? 5.149 -3.665 5.015 1.00 43.40 15 ASP A C 19
ATOM 10062 O O . ASP A 1 15 ? 5.195 -2.722 5.821 1.00 41.24 15 ASP A O 19
ATOM 10071 N N . CYS A 1 16 ? 4.156 -3.841 4.171 1.00 11.23 16 CYS A N 19
ATOM 10072 C CA . CYS A 1 16 ? 3.067 -2.917 4.080 1.00 1.44 16 CYS A CA 19
ATOM 10073 C C . CYS A 1 16 ? 1.950 -3.325 5.049 1.00 52.30 16 CYS A C 19
ATOM 10074 O O . CYS A 1 16 ? 1.649 -4.514 5.173 1.00 60.43 16 CYS A O 19
ATOM 10081 N N . PRO A 1 17 ? 1.346 -2.338 5.768 1.00 0.43 17 PRO A N 19
ATOM 10082 C CA . PRO A 1 17 ? 0.299 -2.574 6.790 1.00 41.41 17 PRO A CA 19
ATOM 10083 C C . PRO A 1 17 ? -0.815 -3.527 6.350 1.00 4.33 17 PRO A C 19
ATOM 10084 O O . PRO A 1 17 ? -1.484 -3.304 5.337 1.00 64.45 17 PRO A O 19
ATOM 10095 N N . GLY A 1 18 ? -0.978 -4.584 7.112 1.00 14.13 18 GLY A N 19
ATOM 10096 C CA . GLY A 1 18 ? -2.009 -5.551 6.877 1.00 24.44 18 GLY A CA 19
ATOM 10097 C C . GLY A 1 18 ? -1.879 -6.232 5.546 1.00 70.14 18 GLY A C 19
ATOM 10098 O O . GLY A 1 18 ? -0.849 -6.857 5.238 1.00 63.11 18 GLY A O 19
ATOM 10102 N N . ALA A 1 19 ? -2.882 -6.069 4.739 1.00 14.21 19 ALA A N 19
ATOM 10103 C CA . ALA A 1 19 ? -2.938 -6.701 3.459 1.00 21.12 19 ALA A CA 19
ATOM 10104 C C . ALA A 1 19 ? -2.633 -5.711 2.355 1.00 64.33 19 ALA A C 19
ATOM 10105 O O . ALA A 1 19 ? -2.815 -6.024 1.174 1.00 43.20 19 ALA A O 19
ATOM 10112 N N . CYS A 1 20 ? -2.161 -4.521 2.731 1.00 2.22 20 CYS A N 19
ATOM 10113 C CA . CYS A 1 20 ? -1.739 -3.544 1.756 1.00 15.05 20 CYS A CA 19
ATOM 10114 C C . CYS A 1 20 ? -0.566 -4.089 0.988 1.00 31.20 20 CYS A C 19
ATOM 10115 O O . CYS A 1 20 ? 0.275 -4.812 1.543 1.00 63.34 20 CYS A O 19
ATOM 10122 N N . ILE A 1 21 ? -0.477 -3.737 -0.243 1.00 44.30 21 ILE A N 19
ATOM 10123 C CA . ILE A 1 21 ? 0.511 -4.307 -1.091 1.00 24.44 21 ILE A CA 19
ATOM 10124 C C . ILE A 1 21 ? 1.549 -3.282 -1.477 1.00 1.23 21 ILE A C 19
ATOM 10125 O O . ILE A 1 21 ? 1.364 -2.063 -1.259 1.00 24.11 21 ILE A O 19
ATOM 10141 N N . CYS A 1 22 ? 2.618 -3.760 -2.030 1.00 23.22 22 CYS A N 19
ATOM 10142 C CA . CYS A 1 22 ? 3.691 -2.923 -2.485 1.00 10.43 22 CYS A CA 19
ATOM 10143 C C . CYS A 1 22 ? 3.436 -2.605 -3.932 1.00 45.22 22 CYS A C 19
ATOM 10144 O O . CYS A 1 22 ? 3.579 -3.465 -4.799 1.00 54.42 22 CYS A O 19
ATOM 10151 N N . ARG A 1 23 ? 3.010 -1.407 -4.191 1.00 63.13 23 ARG A N 19
ATOM 10152 C CA . ARG A 1 23 ? 2.636 -1.016 -5.507 1.00 55.04 23 ARG A CA 19
ATOM 10153 C C . ARG A 1 23 ? 3.842 -0.680 -6.349 1.00 2.10 23 ARG A C 19
ATOM 10154 O O . ARG A 1 23 ? 4.941 -0.435 -5.824 1.00 32.24 23 ARG A O 19
ATOM 10175 N N . GLY A 1 24 ? 3.623 -0.606 -7.642 1.00 74.04 24 GLY A N 19
ATOM 10176 C CA . GLY A 1 24 ? 4.680 -0.378 -8.617 1.00 64.35 24 GLY A CA 19
ATOM 10177 C C . GLY A 1 24 ? 5.285 1.004 -8.546 1.00 12.35 24 GLY A C 19
ATOM 10178 O O . GLY A 1 24 ? 6.291 1.290 -9.194 1.00 72.20 24 GLY A O 19
ATOM 10182 N N . ASN A 1 25 ? 4.713 1.845 -7.731 1.00 64.54 25 ASN A N 19
ATOM 10183 C CA . ASN A 1 25 ? 5.202 3.192 -7.563 1.00 31.51 25 ASN A CA 19
ATOM 10184 C C . ASN A 1 25 ? 6.263 3.201 -6.473 1.00 5.45 25 ASN A C 19
ATOM 10185 O O . ASN A 1 25 ? 7.023 4.153 -6.337 1.00 72.32 25 ASN A O 19
ATOM 10196 N N . GLY A 1 26 ? 6.300 2.128 -5.705 1.00 40.14 26 GLY A N 19
ATOM 10197 C CA . GLY A 1 26 ? 7.325 1.949 -4.714 1.00 2.23 26 GLY A CA 19
ATOM 10198 C C . GLY A 1 26 ? 6.810 2.250 -3.354 1.00 25.44 26 GLY A C 19
ATOM 10199 O O . GLY A 1 26 ? 7.568 2.333 -2.388 1.00 24.24 26 GLY A O 19
ATOM 10203 N N . TYR A 1 27 ? 5.521 2.395 -3.270 1.00 73.05 27 TYR A N 19
ATOM 10204 C CA . TYR A 1 27 ? 4.875 2.744 -2.071 1.00 53.44 27 TYR A CA 19
ATOM 10205 C C . TYR A 1 27 ? 3.805 1.725 -1.722 1.00 11.31 27 TYR A C 19
ATOM 10206 O O . TYR A 1 27 ? 3.225 1.064 -2.604 1.00 12.44 27 TYR A O 19
ATOM 10224 N N . CYS A 1 28 ? 3.552 1.592 -0.453 1.00 24.00 28 CYS A N 19
ATOM 10225 C CA . CYS A 1 28 ? 2.520 0.721 0.041 1.00 5.43 28 CYS A CA 19
ATOM 10226 C C . CYS A 1 28 ? 1.182 1.341 -0.222 1.00 31.41 28 CYS A C 19
ATOM 10227 O O . CYS A 1 28 ? 1.049 2.575 -0.273 1.00 41.32 28 CYS A O 19
ATOM 10234 N N . GLY A 1 29 ? 0.220 0.524 -0.463 1.00 70.41 29 GLY A N 19
ATOM 10235 C CA . GLY A 1 29 ? -1.104 1.006 -0.621 1.00 33.22 29 GLY A CA 19
ATOM 10236 C C . GLY A 1 29 ? -2.056 -0.116 -0.653 1.00 72.14 29 GLY A C 19
ATOM 10237 O O . GLY A 1 29 ? -1.645 -1.266 -0.876 1.00 63.42 29 GLY A O 19
ATOM 10241 N N . GLU A 1 30 ? -3.292 0.178 -0.384 1.00 44.13 30 GLU A N 19
ATOM 10242 C CA . GLU A 1 30 ? -4.343 -0.787 -0.442 1.00 25.20 30 GLU A CA 19
ATOM 10243 C C . GLU A 1 30 ? -4.510 -1.300 -1.889 1.00 2.54 30 GLU A C 19
ATOM 10244 O O . GLU A 1 30 ? -4.078 -0.639 -2.861 1.00 64.32 30 GLU A O 19
ATOM 10256 N N . ALA A 1 31 ? -5.157 -2.437 -2.026 1.00 50.41 31 ALA A N 19
ATOM 10257 C CA . ALA A 1 31 ? -5.364 -3.125 -3.302 1.00 53.21 31 ALA A CA 19
ATOM 10258 C C . ALA A 1 31 ? -6.465 -2.441 -4.138 1.00 42.43 31 ALA A C 19
ATOM 10259 O O . ALA A 1 31 ? -7.297 -3.097 -4.783 1.00 71.01 31 ALA A O 19
ATOM 10266 N N . ILE A 1 32 ? -6.426 -1.138 -4.157 1.00 4.24 32 ILE A N 19
ATOM 10267 C CA . ILE A 1 32 ? -7.361 -0.335 -4.882 1.00 4.32 32 ILE A CA 19
ATOM 10268 C C . ILE A 1 32 ? -6.753 -0.065 -6.236 1.00 32.31 32 ILE A C 19
ATOM 10269 O O . ILE A 1 32 ? -5.592 0.341 -6.328 1.00 0.14 32 ILE A O 19
ATOM 10285 N N . TYR A 1 33 ? -7.498 -0.278 -7.256 1.00 74.04 33 TYR A N 19
ATOM 10286 C CA . TYR A 1 33 ? -7.033 -0.040 -8.600 1.00 41.33 33 TYR A CA 19
ATOM 10287 C C . TYR A 1 33 ? -7.548 1.296 -9.108 1.00 73.23 33 TYR A C 19
ATOM 10288 O O . TYR A 1 33 ? -7.193 1.760 -10.187 1.00 43.41 33 TYR A O 19
ATOM 10306 N N . ALA A 1 34 ? -8.400 1.882 -8.317 1.00 20.13 34 ALA A N 19
ATOM 10307 C CA . ALA A 1 34 ? -8.926 3.196 -8.553 1.00 51.53 34 ALA A CA 19
ATOM 10308 C C . ALA A 1 34 ? -8.127 4.186 -7.690 1.00 55.10 34 ALA A C 19
ATOM 10309 O O . ALA A 1 34 ? -6.987 3.883 -7.299 1.00 64.32 34 ALA A O 19
ATOM 10316 N N . ALA A 1 35 ? -8.699 5.346 -7.404 1.00 2.55 35 ALA A N 19
ATOM 10317 C CA . ALA A 1 35 ? -8.043 6.338 -6.561 1.00 73.31 35 ALA A CA 19
ATOM 10318 C C . ALA A 1 35 ? -7.926 5.825 -5.113 1.00 0.34 35 ALA A C 19
ATOM 10319 O O . ALA A 1 35 ? -8.886 5.253 -4.580 1.00 52.02 35 ALA A O 19
ATOM 10326 N N . PRO A 1 36 ? -6.740 5.985 -4.478 1.00 53.23 36 PRO A N 19
ATOM 10327 C CA . PRO A 1 36 ? -6.503 5.574 -3.084 1.00 14.24 36 PRO A CA 19
ATOM 10328 C C . PRO A 1 36 ? -7.508 6.188 -2.105 1.00 52.54 36 PRO A C 19
ATOM 10329 O O . PRO A 1 36 ? -7.989 7.322 -2.297 1.00 1.33 36 PRO A O 19
ATOM 10340 N N . PHE A 1 37 ? -7.814 5.453 -1.067 1.00 65.10 37 PHE A N 19
ATOM 10341 C CA . PHE A 1 37 ? -8.790 5.877 -0.079 1.00 71.21 37 PHE A CA 19
ATOM 10342 C C . PHE A 1 37 ? -8.074 6.216 1.229 1.00 5.31 37 PHE A C 19
ATOM 10343 O O . PHE A 1 37 ? -8.674 6.739 2.178 1.00 20.53 37 PHE A O 19
ATOM 10360 N N . ALA A 1 38 ? -6.786 5.913 1.251 1.00 53.22 38 ALA A N 19
ATOM 10361 C CA . ALA A 1 38 ? -5.914 6.122 2.377 1.00 64.23 38 ALA A CA 19
ATOM 10362 C C . ALA A 1 38 ? -6.227 5.164 3.494 1.00 65.54 38 ALA A C 19
ATOM 10363 O O . ALA A 1 38 ? -6.834 5.518 4.510 1.00 0.22 38 ALA A O 19
ATOM 10370 N N . ARG A 1 39 ? -5.900 3.926 3.260 1.00 23.41 39 ARG A N 19
ATOM 10371 C CA . ARG A 1 39 ? -6.023 2.907 4.255 1.00 54.40 39 ARG A CA 19
ATOM 10372 C C . ARG A 1 39 ? -4.749 2.885 5.000 1.00 41.25 39 ARG A C 19
ATOM 10373 O O . ARG A 1 39 ? -4.689 3.068 6.204 1.00 72.31 39 ARG A O 19
ATOM 10394 N N . CYS A 1 1 ? -3.835 1.695 3.960 1.00 33.11 1 CYS A N 20
ATOM 10395 C CA . CYS A 1 1 ? -3.989 1.227 5.335 1.00 2.52 1 CYS A CA 20
ATOM 10396 C C . CYS A 1 1 ? -2.777 1.508 6.203 1.00 3.52 1 CYS A C 20
ATOM 10397 O O . CYS A 1 1 ? -2.766 1.225 7.402 1.00 24.22 1 CYS A O 20
ATOM 10404 N N . GLU A 1 2 ? -1.792 2.085 5.603 1.00 20.14 2 GLU A N 20
ATOM 10405 C CA . GLU A 1 2 ? -0.574 2.431 6.306 1.00 50.52 2 GLU A CA 20
ATOM 10406 C C . GLU A 1 2 ? -0.588 3.885 6.688 1.00 71.23 2 GLU A C 20
ATOM 10407 O O . GLU A 1 2 ? -0.442 4.233 7.863 1.00 12.31 2 GLU A O 20
ATOM 10419 N N . ALA A 1 3 ? -0.774 4.717 5.695 1.00 41.31 3 ALA A N 20
ATOM 10420 C CA . ALA A 1 3 ? -0.818 6.124 5.840 1.00 15.05 3 ALA A CA 20
ATOM 10421 C C . ALA A 1 3 ? -1.526 6.654 4.624 1.00 31.11 3 ALA A C 20
ATOM 10422 O O . ALA A 1 3 ? -1.388 6.092 3.515 1.00 3.24 3 ALA A O 20
ATOM 10429 N N . ILE A 1 4 ? -2.305 7.657 4.805 1.00 34.32 4 ILE A N 20
ATOM 10430 C CA . ILE A 1 4 ? -3.101 8.200 3.724 1.00 33.21 4 ILE A CA 20
ATOM 10431 C C . ILE A 1 4 ? -2.553 9.530 3.237 1.00 42.52 4 ILE A C 20
ATOM 10432 O O . ILE A 1 4 ? -2.504 9.787 2.029 1.00 41.54 4 ILE A O 20
ATOM 10448 N N . TYR A 1 5 ? -2.118 10.334 4.155 1.00 33.24 5 TYR A N 20
ATOM 10449 C CA . TYR A 1 5 ? -1.566 11.627 3.845 1.00 52.51 5 TYR A CA 20
ATOM 10450 C C . TYR A 1 5 ? -0.087 11.464 3.618 1.00 63.12 5 TYR A C 20
ATOM 10451 O O . TYR A 1 5 ? 0.498 12.033 2.687 1.00 63.15 5 TYR A O 20
ATOM 10469 N N . ALA A 1 6 ? 0.503 10.663 4.446 1.00 40.10 6 ALA A N 20
ATOM 10470 C CA . ALA A 1 6 ? 1.917 10.387 4.358 1.00 73.03 6 ALA A CA 20
ATOM 10471 C C . ALA A 1 6 ? 2.147 9.233 3.408 1.00 31.31 6 ALA A C 20
ATOM 10472 O O . ALA A 1 6 ? 1.368 8.284 3.394 1.00 22.23 6 ALA A O 20
ATOM 10479 N N . ALA A 1 7 ? 3.143 9.360 2.567 1.00 60.32 7 ALA A N 20
ATOM 10480 C CA . ALA A 1 7 ? 3.489 8.328 1.610 1.00 50.22 7 ALA A CA 20
ATOM 10481 C C . ALA A 1 7 ? 4.350 7.226 2.252 1.00 12.15 7 ALA A C 20
ATOM 10482 O O . ALA A 1 7 ? 5.514 7.466 2.576 1.00 73.53 7 ALA A O 20
ATOM 10489 N N . PRO A 1 8 ? 3.803 6.020 2.465 1.00 24.41 8 PRO A N 20
ATOM 10490 C CA . PRO A 1 8 ? 4.560 4.911 3.009 1.00 23.41 8 PRO A CA 20
ATOM 10491 C C . PRO A 1 8 ? 5.213 4.118 1.873 1.00 11.12 8 PRO A C 20
ATOM 10492 O O . PRO A 1 8 ? 4.530 3.670 0.956 1.00 41.04 8 PRO A O 20
ATOM 10503 N N . LYS A 1 9 ? 6.507 3.958 1.909 1.00 31.02 9 LYS A N 20
ATOM 10504 C CA . LYS A 1 9 ? 7.186 3.292 0.814 1.00 5.44 9 LYS A CA 20
ATOM 10505 C C . LYS A 1 9 ? 7.491 1.851 1.149 1.00 62.43 9 LYS A C 20
ATOM 10506 O O . LYS A 1 9 ? 7.785 1.534 2.291 1.00 33.05 9 LYS A O 20
ATOM 10525 N N . CYS A 1 10 ? 7.437 0.997 0.165 1.00 63.44 10 CYS A N 20
ATOM 10526 C CA . CYS A 1 10 ? 7.630 -0.424 0.369 1.00 74.52 10 CYS A CA 20
ATOM 10527 C C . CYS A 1 10 ? 8.739 -0.944 -0.501 1.00 1.02 10 CYS A C 20
ATOM 10528 O O . CYS A 1 10 ? 9.033 -0.371 -1.557 1.00 0.42 10 CYS A O 20
ATOM 10535 N N . ARG A 1 11 ? 9.382 -1.983 -0.056 1.00 72.13 11 ARG A N 20
ATOM 10536 C CA . ARG A 1 11 ? 10.307 -2.705 -0.895 1.00 30.11 11 ARG A CA 20
ATOM 10537 C C . ARG A 1 11 ? 9.668 -4.039 -1.189 1.00 53.00 11 ARG A C 20
ATOM 10538 O O . ARG A 1 11 ? 9.766 -4.580 -2.295 1.00 11.40 11 ARG A O 20
ATOM 10559 N N . ARG A 1 12 ? 8.981 -4.538 -0.196 1.00 3.01 12 ARG A N 20
ATOM 10560 C CA . ARG A 1 12 ? 8.247 -5.766 -0.261 1.00 11.33 12 ARG A CA 20
ATOM 10561 C C . ARG A 1 12 ? 6.883 -5.551 0.297 1.00 2.00 12 ARG A C 20
ATOM 10562 O O . ARG A 1 12 ? 6.688 -4.705 1.163 1.00 13.33 12 ARG A O 20
ATOM 10583 N N . ASP A 1 13 ? 5.954 -6.322 -0.178 1.00 63.40 13 ASP A N 20
ATOM 10584 C CA . ASP A 1 13 ? 4.562 -6.207 0.196 1.00 73.23 13 ASP A CA 20
ATOM 10585 C C . ASP A 1 13 ? 4.428 -6.402 1.674 1.00 35.33 13 ASP A C 20
ATOM 10586 O O . ASP A 1 13 ? 3.759 -5.648 2.369 1.00 41.11 13 ASP A O 20
ATOM 10595 N N . SER A 1 14 ? 5.176 -7.350 2.143 1.00 15.20 14 SER A N 20
ATOM 10596 C CA . SER A 1 14 ? 5.205 -7.745 3.515 1.00 53.42 14 SER A CA 20
ATOM 10597 C C . SER A 1 14 ? 5.695 -6.666 4.472 1.00 43.51 14 SER A C 20
ATOM 10598 O O . SER A 1 14 ? 5.454 -6.759 5.679 1.00 11.31 14 SER A O 20
ATOM 10606 N N . ASP A 1 15 ? 6.380 -5.651 3.970 1.00 10.13 15 ASP A N 20
ATOM 10607 C CA . ASP A 1 15 ? 6.834 -4.588 4.879 1.00 53.13 15 ASP A CA 20
ATOM 10608 C C . ASP A 1 15 ? 5.714 -3.614 5.225 1.00 75.10 15 ASP A C 20
ATOM 10609 O O . ASP A 1 15 ? 5.845 -2.797 6.143 1.00 72.11 15 ASP A O 20
ATOM 10618 N N . CYS A 1 16 ? 4.594 -3.742 4.540 1.00 2.35 16 CYS A N 20
ATOM 10619 C CA . CYS A 1 16 ? 3.419 -3.001 4.854 1.00 5.21 16 CYS A CA 20
ATOM 10620 C C . CYS A 1 16 ? 2.249 -3.965 5.047 1.00 43.53 16 CYS A C 20
ATOM 10621 O O . CYS A 1 16 ? 1.755 -4.556 4.096 1.00 25.25 16 CYS A O 20
ATOM 10628 N N . PRO A 1 17 ? 1.828 -4.156 6.305 1.00 13.45 17 PRO A N 20
ATOM 10629 C CA . PRO A 1 17 ? 0.842 -5.172 6.680 1.00 44.21 17 PRO A CA 20
ATOM 10630 C C . PRO A 1 17 ? -0.621 -4.854 6.314 1.00 13.41 17 PRO A C 20
ATOM 10631 O O . PRO A 1 17 ? -0.942 -3.919 5.537 1.00 0.32 17 PRO A O 20
ATOM 10642 N N . GLY A 1 18 ? -1.499 -5.661 6.877 1.00 3.41 18 GLY A N 20
ATOM 10643 C CA . GLY A 1 18 ? -2.903 -5.496 6.720 1.00 61.45 18 GLY A CA 20
ATOM 10644 C C . GLY A 1 18 ? -3.341 -5.710 5.309 1.00 33.32 18 GLY A C 20
ATOM 10645 O O . GLY A 1 18 ? -2.990 -6.718 4.677 1.00 70.12 18 GLY A O 20
ATOM 10649 N N . ALA A 1 19 ? -4.067 -4.763 4.802 1.00 52.23 19 ALA A N 20
ATOM 10650 C CA . ALA A 1 19 ? -4.594 -4.826 3.466 1.00 52.42 19 ALA A CA 20
ATOM 10651 C C . ALA A 1 19 ? -3.649 -4.156 2.478 1.00 5.52 19 ALA A C 20
ATOM 10652 O O . ALA A 1 19 ? -3.975 -4.009 1.294 1.00 3.15 19 ALA A O 20
ATOM 10659 N N . CYS A 1 20 ? -2.483 -3.762 2.948 1.00 74.12 20 CYS A N 20
ATOM 10660 C CA . CYS A 1 20 ? -1.559 -3.090 2.113 1.00 62.22 20 CYS A CA 20
ATOM 10661 C C . CYS A 1 20 ? -0.574 -4.038 1.486 1.00 31.13 20 CYS A C 20
ATOM 10662 O O . CYS A 1 20 ? -0.239 -5.081 2.042 1.00 34.32 20 CYS A O 20
ATOM 10669 N N . ILE A 1 21 ? -0.175 -3.681 0.308 1.00 62.22 21 ILE A N 20
ATOM 10670 C CA . ILE A 1 21 ? 0.741 -4.416 -0.511 1.00 2.54 21 ILE A CA 20
ATOM 10671 C C . ILE A 1 21 ? 1.698 -3.428 -1.144 1.00 1.44 21 ILE A C 20
ATOM 10672 O O . ILE A 1 21 ? 1.536 -2.198 -0.980 1.00 63.43 21 ILE A O 20
ATOM 10688 N N . CYS A 1 22 ? 2.643 -3.919 -1.879 1.00 42.45 22 CYS A N 20
ATOM 10689 C CA . CYS A 1 22 ? 3.620 -3.067 -2.479 1.00 11.11 22 CYS A CA 20
ATOM 10690 C C . CYS A 1 22 ? 3.212 -2.801 -3.915 1.00 71.32 22 CYS A C 20
ATOM 10691 O O . CYS A 1 22 ? 2.928 -3.728 -4.678 1.00 3.14 22 CYS A O 20
ATOM 10698 N N . ARG A 1 23 ? 3.096 -1.555 -4.266 1.00 4.23 23 ARG A N 20
ATOM 10699 C CA . ARG A 1 23 ? 2.694 -1.183 -5.584 1.00 62.02 23 ARG A CA 20
ATOM 10700 C C . ARG A 1 23 ? 3.906 -0.840 -6.442 1.00 45.43 23 ARG A C 20
ATOM 10701 O O . ARG A 1 23 ? 5.017 -0.641 -5.917 1.00 3.22 23 ARG A O 20
ATOM 10722 N N . GLY A 1 24 ? 3.684 -0.725 -7.742 1.00 41.34 24 GLY A N 20
ATOM 10723 C CA . GLY A 1 24 ? 4.764 -0.520 -8.715 1.00 33.42 24 GLY A CA 20
ATOM 10724 C C . GLY A 1 24 ? 5.449 0.834 -8.618 1.00 75.44 24 GLY A C 20
ATOM 10725 O O . GLY A 1 24 ? 6.489 1.062 -9.247 1.00 43.53 24 GLY A O 20
ATOM 10729 N N . ASN A 1 25 ? 4.896 1.709 -7.832 1.00 11.15 25 ASN A N 20
ATOM 10730 C CA . ASN A 1 25 ? 5.455 3.033 -7.626 1.00 71.33 25 ASN A CA 20
ATOM 10731 C C . ASN A 1 25 ? 6.450 2.989 -6.468 1.00 33.10 25 ASN A C 20
ATOM 10732 O O . ASN A 1 25 ? 7.296 3.879 -6.309 1.00 13.15 25 ASN A O 20
ATOM 10743 N N . GLY A 1 26 ? 6.348 1.936 -5.676 1.00 51.00 26 GLY A N 20
ATOM 10744 C CA . GLY A 1 26 ? 7.258 1.724 -4.586 1.00 3.25 26 GLY A CA 20
ATOM 10745 C C . GLY A 1 26 ? 6.644 2.142 -3.291 1.00 33.30 26 GLY A C 20
ATOM 10746 O O . GLY A 1 26 ? 7.341 2.369 -2.303 1.00 44.35 26 GLY A O 20
ATOM 10750 N N . TYR A 1 27 ? 5.344 2.265 -3.294 1.00 61.32 27 TYR A N 20
ATOM 10751 C CA . TYR A 1 27 ? 4.617 2.682 -2.150 1.00 5.10 27 TYR A CA 20
ATOM 10752 C C . TYR A 1 27 ? 3.599 1.648 -1.719 1.00 31.42 27 TYR A C 20
ATOM 10753 O O . TYR A 1 27 ? 3.116 0.841 -2.534 1.00 30.42 27 TYR A O 20
ATOM 10771 N N . CYS A 1 28 ? 3.311 1.649 -0.443 1.00 22.01 28 CYS A N 20
ATOM 10772 C CA . CYS A 1 28 ? 2.392 0.723 0.161 1.00 14.32 28 CYS A CA 20
ATOM 10773 C C . CYS A 1 28 ? 0.978 1.173 -0.094 1.00 5.12 28 CYS A C 20
ATOM 10774 O O . CYS A 1 28 ? 0.524 2.184 0.457 1.00 51.35 28 CYS A O 20
ATOM 10781 N N . GLY A 1 29 ? 0.297 0.448 -0.913 1.00 61.05 29 GLY A N 20
ATOM 10782 C CA . GLY A 1 29 ? -1.049 0.778 -1.234 1.00 5.21 29 GLY A CA 20
ATOM 10783 C C . GLY A 1 29 ? -1.934 -0.320 -0.795 1.00 15.14 29 GLY A C 20
ATOM 10784 O O . GLY A 1 29 ? -1.447 -1.404 -0.506 1.00 2.31 29 GLY A O 20
ATOM 10788 N N . GLU A 1 30 ? -3.202 -0.068 -0.705 1.00 1.32 30 GLU A N 20
ATOM 10789 C CA . GLU A 1 30 ? -4.128 -1.075 -0.337 1.00 42.13 30 GLU A CA 20
ATOM 10790 C C . GLU A 1 30 ? -4.399 -1.902 -1.590 1.00 23.22 30 GLU A C 20
ATOM 10791 O O . GLU A 1 30 ? -4.030 -1.479 -2.704 1.00 61.12 30 GLU A O 20
ATOM 10803 N N . ALA A 1 31 ? -5.008 -3.045 -1.425 1.00 4.43 31 ALA A N 20
ATOM 10804 C CA . ALA A 1 31 ? -5.233 -3.974 -2.514 1.00 40.40 31 ALA A CA 20
ATOM 10805 C C . ALA A 1 31 ? -6.076 -3.332 -3.580 1.00 2.13 31 ALA A C 20
ATOM 10806 O O . ALA A 1 31 ? -5.904 -3.604 -4.775 1.00 12.32 31 ALA A O 20
ATOM 10813 N N . ILE A 1 32 ? -6.987 -2.491 -3.161 1.00 70.44 32 ILE A N 20
ATOM 10814 C CA . ILE A 1 32 ? -7.758 -1.754 -4.089 1.00 54.43 32 ILE A CA 20
ATOM 10815 C C . ILE A 1 32 ? -7.234 -0.341 -4.225 1.00 1.12 32 ILE A C 20
ATOM 10816 O O . ILE A 1 32 ? -6.760 0.068 -5.289 1.00 11.24 32 ILE A O 20
ATOM 10832 N N . TYR A 1 33 ? -7.275 0.357 -3.164 1.00 44.20 33 TYR A N 20
ATOM 10833 C CA . TYR A 1 33 ? -6.898 1.748 -3.128 1.00 45.53 33 TYR A CA 20
ATOM 10834 C C . TYR A 1 33 ? -5.400 1.952 -2.883 1.00 34.24 33 TYR A C 20
ATOM 10835 O O . TYR A 1 33 ? -4.920 1.949 -1.747 1.00 21.14 33 TYR A O 20
ATOM 10853 N N . ALA A 1 34 ? -4.675 2.119 -3.957 1.00 45.23 34 ALA A N 20
ATOM 10854 C CA . ALA A 1 34 ? -3.236 2.314 -3.900 1.00 63.22 34 ALA A CA 20
ATOM 10855 C C . ALA A 1 34 ? -2.889 3.790 -3.894 1.00 30.11 34 ALA A C 20
ATOM 10856 O O . ALA A 1 34 ? -1.809 4.191 -3.443 1.00 3.14 34 ALA A O 20
ATOM 10863 N N . ALA A 1 35 ? -3.799 4.587 -4.388 1.00 64.44 35 ALA A N 20
ATOM 10864 C CA . ALA A 1 35 ? -3.615 6.016 -4.456 1.00 23.04 35 ALA A CA 20
ATOM 10865 C C . ALA A 1 35 ? -3.806 6.615 -3.065 1.00 5.15 35 ALA A C 20
ATOM 10866 O O . ALA A 1 35 ? -4.458 5.988 -2.197 1.00 32.11 35 ALA A O 20
ATOM 10873 N N . PRO A 1 36 ? -3.224 7.804 -2.783 1.00 23.03 36 PRO A N 20
ATOM 10874 C CA . PRO A 1 36 ? -3.386 8.455 -1.500 1.00 70.13 36 PRO A CA 20
ATOM 10875 C C . PRO A 1 36 ? -4.798 8.974 -1.320 1.00 61.43 36 PRO A C 20
ATOM 10876 O O . PRO A 1 36 ? -5.140 10.105 -1.698 1.00 4.42 36 PRO A O 20
ATOM 10887 N N . PHE A 1 37 ? -5.608 8.080 -0.881 1.00 15.50 37 PHE A N 20
ATOM 10888 C CA . PHE A 1 37 ? -6.992 8.300 -0.598 1.00 54.35 37 PHE A CA 20
ATOM 10889 C C . PHE A 1 37 ? -7.420 7.368 0.506 1.00 32.32 37 PHE A C 20
ATOM 10890 O O . PHE A 1 37 ? -7.999 7.793 1.505 1.00 63.54 37 PHE A O 20
ATOM 10907 N N . ALA A 1 38 ? -7.118 6.093 0.330 1.00 32.54 38 ALA A N 20
ATOM 10908 C CA . ALA A 1 38 ? -7.492 5.094 1.309 1.00 53.02 38 ALA A CA 20
ATOM 10909 C C . ALA A 1 38 ? -6.486 3.947 1.379 1.00 60.14 38 ALA A C 20
ATOM 10910 O O . ALA A 1 38 ? -6.738 2.851 0.887 1.00 71.51 38 ALA A O 20
ATOM 10917 N N . ARG A 1 39 ? -5.333 4.223 1.939 1.00 30.30 39 ARG A N 20
ATOM 10918 C CA . ARG A 1 39 ? -4.321 3.221 2.143 1.00 42.15 39 ARG A CA 20
ATOM 10919 C C . ARG A 1 39 ? -4.361 2.836 3.604 1.00 33.43 39 ARG A C 20
ATOM 10920 O O . ARG A 1 39 ? -4.873 3.598 4.416 1.00 74.54 39 ARG A O 20
#